Protein AF-A0A7C3AT36-F1 (afdb_monomer_lite)

Sequence (989 aa):
MNKRISLMCVVMAAAVALPGLAFAQYDFDAILDGLPARLDLATVDNWSQNDEVWQYVVPNPLFPAPWAQLSATFRGQDHTGDGINDDDHLALLARILNDDPCCRALLGDAKMNAIQAAFAANKARVQDFEVSFCLEILNATRISARMDTGIIGCITLNNRPAWMPNTTITTGAPVTLSITVDTGIFLVGDYTLNETVDIPSLWGEKGILESVSEGFGDDVANLLAAYLTIGDQNNVDYMQALIAQTFARGVFPNIGLIIFSLIGGKSADEEVFSVTALDFIAEPVKDDDKNYTLPPQSNIEIDLNFSPPYRIPIGDGCGGPDTEWVEIIRLRARILGSCVENGLHGWLWNYQVSANGFTSYPAWLEASGNLNEVGLINSLSYSTYGGDRTSFFISEWAAYPALGFNPQPTGGDAIYGSGNWNFNAGLQMTPSGILGVTDPTDYQWQWNNSGTWENILGATTIDWQLPLDYLGERQYRVRVTAPAAACGSATSNTATVKVDPPPILVTQQPLGGTVIYGDDFTLSVSATIDVGGLTYQWQQDGADILGATGTSYQITNADFSDAGFYRCVITSDTFPGHFVNSDTVEVQVVPPPITVTVQPSGATIPEGGSHTLETDATIDVGGLTYQWQLNGVNIPLATGQIYDILSAAPEDQGNYRCRIASDTFPGHFTYSNTVFVRVGEGGVVYVDKFSPAAPGTEDGLDWETAFKTIQEGIDAAFALGGGQVWVAGGPEPGGYVYDEVRTEPWGDPSVTGSLVLKGGVEVYGGFEGWHGRREVVRSQRGVRRAVTVIDGSVSRAGAPAYHVVVIGEEWEPVGGARLDGFDVRGGHAVGIAAPYGYHSYRGGGLFSWLSSPTIANCTFYANTAAVSGGAIAVEGSDALGIFPAPEIINCVFFDNHAERIADGAAPDPNPVRGGGAIFNNNASPLVQYCTIVNNTLGTPDYTLWGAQSGGIYNWSSSPLVNSTIVWANVGGGIQSEFGLGGSGAAVVM

Foldseek 3Di:
DDDDDDDDDDDVPPPDDDPDPQQDQDDLVVLVVCQVVLQVLLFDPNLCPPDDDDDPDDDDPPDDRQVVQPDPPLDQDPLLPLLARDVLLVVVLSCLLNPDPVCCVLCPPVRSVVLNVLLVQQLCVLQVDDFFFAKFFDQQWFKWWWDAPVPPGIDIDGGDGPPDPQPQDDDPDPDRPDPPPPPPDDDDDDDGDGDGDPAAGCADPTHPSCSSDNCNRVSLSSVLSSCLALQGVLVNLVSLLVVVVSCLRRVVQCVVVSVVVVVVDPDPDDDDDDFPGWPQDQDRDDSRPPPRQRPQTDKGWGKDADVVFAWDQDDCPPPGSPRTTMTGRITTMIIHSVRSRCRSVVVSVVSHSVPRYDPCSVVCQPVVVCSQNPDDGPSVVCVVVPSDPCCPPVVDADDFFQWDWVVFFAADEAEAPPFKDWSDDPTDGDSVNGPPWDDFDWKFKWWQDPNDTDTDPPRTDPGDIGTRHDAAKIKMKMWTFTPDVVGGTDITDIHIYGYDHFAKAWPDFWEADEDEQQAKDKTFTDIDGPDADKWKFKDFQRHTDPPRTDRMDIDGNDDQVPWGWMKMWMDGPPDPPDIDIGDTYTHHYHHFAKAKPDAFEEEAAEQQGKDKTFTDIDGPDADKWKFKDFQNHTDPPRTDRMDMDGRDDQVSWGWIKMWMAGPVDPPDIDIGDIYTYHHADFEEFEAELPACDDVPQADRPFLNRHHNAPQVQQVNQVVGVAYEYEYFQAQDPPTDEHAAQFDDDLQQPQQGLAREFAANYAYEYQANGPRDDRDPDPVVGHLPRSAAEQAQQCNNPHHGGLENYEAAGPPGEGYNTEDERHEFERFELCADADDRGDQSQEQRHYEYELYAYEYYNYEFAHAEGAAAASHYEYEDDPVVPRAYAHEAYLYEYAHGEYQQDDRHDPDDLDARFEELHYEYYSYAYAHYNYEFAHREYHDDDDDDDDAYARHYEYELYHYHHYNYHFDHGPRHGYYYDYDPDDDDDDDDD

Secondary structure (DSSP, 8-state):
---------S-S---S--S--------HHHHHHHHHHHHHTTSTTTGGGSSSS-S-----TT---GGGTS-S-STT--TTSSSS-HHHHHHHHHHHHTT-HHHHHHH-HHHHHHHHHHHHHHHHHHHT------EEE-TT-EEEEEEE-SSS-EEEEEEEETT--------SSS--------SS----SS--------PPPSSSTTSTTTTTSTTHHHHHHHHHHHHHHHT-HHHHHHHHHHHHHHIIIIIHHHHHHHHHHHHT---S-------------PPPP-TT-TT--PPPPPPEEEEEEEEEEEEEE----SS-TTSSEEEEEEEEEEE-HHHHHHHHHHHHTT--HHHHS-TTTGGGTTTS--TTSSS--HHHHHHTTTT-HHHHHHHHHTSS-S---BSPPP-EEEETTS-EEES-TT-B----S-SS------EEEEEEETTEEEEPTT--STT-EEE--S-EEEEEEEEEE-SSGGG-EEEPPPEEEEEEPPP-EEEE----EEEETT--EEEE-EEE-SSS-EEEEEEETTEE-TT--SSEEEE-S--GGG-EEEEEEEEESSSTT-EEEPPPEEEEEEPPPPEEEE----EE--TT-EEEEE-EEE-SSS-EEEEEEETTEEPTT--SSEEEEES--GGG-EEEEEEEEESSSTT-EEEPPPEEEESS--EEEEE-TT-SSPTT----SSSSS-BSSHHHHHHHHHHTTSEEEEEE--SSTT-EEE-------BSBTT--S-EEE-TTEEEEEEE--TTTT--SSTTS--TTTS-EEEE-TTBBTTB--S-SEEESBTTBPPSS-EEESEEEE--EE---SSSS-SGGGB-SSEEEES---EEES-EEES-EESSB-SSEEEE-BTTTTB----EEES-EEES-EE----SSSSPP-S-----SSEEEES---EEES-EEES-EE----TTS-----SSEEEES---EEES-EEES-SS-SEEEE--S-S-S-----

pLDDT: mean 73.78, std 20.67, range [21.56, 98.56]

Structure (mmCIF, N/CA/C/O backbone):
data_AF-A0A7C3AT36-F1
#
_entry.id   AF-A0A7C3AT36-F1
#
loop_
_atom_site.group_PDB
_atom_site.id
_atom_site.type_symbol
_atom_site.label_atom_id
_atom_site.label_alt_id
_atom_site.label_comp_id
_atom_site.label_asym_id
_atom_site.label_entity_id
_atom_site.label_seq_id
_atom_site.pdbx_PDB_ins_code
_atom_site.Cartn_x
_atom_site.Cartn_y
_atom_site.Cartn_z
_atom_site.occupancy
_atom_site.B_iso_or_equiv
_atom_site.auth_seq_id
_atom_site.auth_comp_id
_atom_site.auth_asym_id
_atom_site.auth_atom_id
_atom_site.pdbx_PDB_model_num
ATOM 1 N N . MET A 1 1 ? -47.279 2.776 -60.602 1.00 22.94 1 MET A N 1
ATOM 2 C CA . MET A 1 1 ? -48.533 2.821 -61.398 1.00 22.94 1 MET A CA 1
ATOM 3 C C . MET A 1 1 ? -49.717 3.126 -60.469 1.00 22.94 1 MET A C 1
ATOM 5 O O . MET A 1 1 ? -50.033 2.287 -59.644 1.00 22.94 1 MET A O 1
ATOM 9 N N . ASN A 1 2 ? -50.366 4.292 -60.617 1.00 24.86 2 ASN A N 1
ATOM 10 C CA . ASN A 1 2 ? -51.662 4.712 -60.028 1.00 24.86 2 ASN A CA 1
ATOM 11 C C . ASN A 1 2 ? -51.887 4.766 -58.487 1.00 24.86 2 ASN A C 1
ATOM 13 O O . ASN A 1 2 ? -52.007 3.726 -57.844 1.00 24.86 2 ASN A O 1
ATOM 17 N N . LYS A 1 3 ? -52.248 5.990 -58.022 1.00 23.05 3 LYS A N 1
ATOM 18 C CA . LYS A 1 3 ? -52.826 6.464 -56.721 1.00 23.05 3 LYS A CA 1
ATOM 19 C C . LYS A 1 3 ? -51.797 7.139 -55.791 1.00 23.05 3 LYS A C 1
ATOM 21 O O . LYS A 1 3 ? -50.817 6.494 -55.466 1.00 23.05 3 LYS A O 1
ATOM 26 N N . ARG A 1 4 ? -51.987 8.368 -55.275 1.00 26.33 4 ARG A N 1
ATOM 27 C CA . ARG A 1 4 ? -53.024 9.432 -55.439 1.00 26.33 4 ARG A CA 1
ATOM 28 C C . ARG A 1 4 ? -52.369 10.782 -55.064 1.00 26.33 4 ARG A C 1
ATOM 30 O O . ARG A 1 4 ? -51.892 10.913 -53.952 1.00 26.33 4 ARG A O 1
ATOM 37 N N . ILE A 1 5 ? -52.258 11.766 -55.955 1.00 26.80 5 ILE A N 1
ATOM 38 C CA . ILE A 1 5 ? -53.146 12.953 -56.054 1.00 26.80 5 ILE A CA 1
ATOM 39 C C . ILE A 1 5 ? -53.998 13.277 -54.801 1.00 26.80 5 ILE A C 1
ATOM 41 O O . ILE A 1 5 ? -55.009 12.625 -54.551 1.00 26.80 5 ILE A O 1
ATOM 45 N N . SER A 1 6 ? -53.602 14.369 -54.131 1.00 28.19 6 SER A N 1
ATOM 46 C CA . SER A 1 6 ? -54.382 15.369 -53.367 1.00 28.19 6 SER A CA 1
ATOM 47 C C . SER A 1 6 ? -55.485 14.922 -52.396 1.00 28.19 6 SER A C 1
ATOM 49 O O . SER A 1 6 ? -56.575 14.557 -52.836 1.00 28.19 6 SER A O 1
ATOM 51 N N . LEU A 1 7 ? -55.300 15.211 -51.093 1.00 22.34 7 LEU A N 1
ATOM 52 C CA . LEU A 1 7 ? -56.410 15.685 -50.246 1.00 22.34 7 LEU A CA 1
ATOM 53 C C . LEU A 1 7 ? -55.986 16.511 -49.005 1.00 22.34 7 LEU A C 1
ATOM 55 O O . LEU A 1 7 ? -56.086 16.053 -47.869 1.00 22.34 7 LEU A O 1
ATOM 59 N N . MET A 1 8 ? -55.681 17.802 -49.202 1.00 26.77 8 MET A N 1
ATOM 60 C CA . MET A 1 8 ? -56.185 18.789 -48.230 1.00 26.77 8 MET A CA 1
ATOM 61 C C . MET A 1 8 ? -57.717 18.637 -48.148 1.00 26.77 8 MET A C 1
ATOM 63 O O . MET A 1 8 ? -58.343 18.301 -49.151 1.00 26.77 8 MET A O 1
ATOM 67 N N . CYS A 1 9 ? -58.319 18.930 -46.991 1.00 21.56 9 CYS A N 1
ATOM 68 C CA . CYS A 1 9 ? -59.759 18.777 -46.707 1.00 21.56 9 CYS A CA 1
ATOM 69 C C . CYS A 1 9 ? -60.252 17.366 -46.315 1.00 21.56 9 CYS A C 1
ATOM 71 O O . CYS A 1 9 ? -61.390 17.004 -46.614 1.00 21.56 9 CYS A O 1
ATOM 73 N N . VAL A 1 10 ? -59.477 16.631 -45.510 1.00 22.05 10 VAL A N 1
ATOM 74 C CA . VAL A 1 10 ? -60.053 15.710 -44.510 1.00 22.05 10 VAL A CA 1
ATOM 75 C C . VAL A 1 10 ? -59.851 16.316 -43.121 1.00 22.05 10 VAL A C 1
ATOM 77 O O . VAL A 1 10 ? -58.735 16.440 -42.643 1.00 22.05 10 VAL A O 1
ATOM 80 N N . VAL A 1 11 ? -60.962 16.699 -42.486 1.00 28.58 11 VAL A N 1
ATOM 81 C CA . VAL A 1 11 ? -61.067 16.955 -41.037 1.00 28.58 11 VAL A CA 1
ATOM 82 C C . VAL A 1 11 ? -60.229 18.133 -40.492 1.00 28.58 11 VAL A C 1
ATOM 84 O O . VAL A 1 11 ? -59.628 18.073 -39.429 1.00 28.58 11 VAL A O 1
ATOM 87 N N . MET A 1 12 ? -60.446 19.324 -41.064 1.00 27.66 12 MET A N 1
ATOM 88 C CA . MET A 1 12 ? -60.514 20.562 -40.252 1.00 27.66 12 MET A CA 1
ATOM 89 C C . MET A 1 12 ? -61.874 20.630 -39.503 1.00 27.66 12 MET A C 1
ATOM 91 O O . MET A 1 12 ? -62.556 21.650 -39.498 1.00 27.66 12 MET A O 1
ATOM 95 N N . ALA A 1 13 ? -62.342 19.482 -38.992 1.00 24.27 13 ALA A N 1
ATOM 96 C CA . ALA A 1 13 ? -63.751 19.211 -38.672 1.00 24.27 13 ALA A CA 1
ATOM 97 C C . ALA A 1 13 ? -63.947 18.145 -37.567 1.00 24.27 13 ALA A C 1
ATOM 99 O O . ALA A 1 13 ? -64.963 17.455 -37.551 1.00 24.27 13 ALA A O 1
ATOM 100 N N . ALA A 1 14 ? -62.970 17.995 -36.666 1.00 27.19 14 ALA A N 1
ATOM 101 C CA . ALA A 1 14 ? -63.095 17.216 -35.425 1.00 27.19 14 ALA A CA 1
ATOM 102 C C . ALA A 1 14 ? -62.562 17.977 -34.194 1.00 27.19 14 ALA A C 1
ATOM 104 O O . ALA A 1 14 ? -62.326 17.398 -33.136 1.00 27.19 14 ALA A O 1
ATOM 105 N N . ALA A 1 15 ? -62.457 19.307 -34.296 1.00 36.59 15 ALA A N 1
ATOM 106 C CA . ALA A 1 15 ? -62.664 20.127 -33.111 1.00 36.59 15 ALA A CA 1
ATOM 107 C C . ALA A 1 15 ? -64.074 19.821 -32.566 1.00 36.59 15 ALA A C 1
ATOM 109 O O . ALA A 1 15 ? -65.026 19.755 -33.343 1.00 36.59 15 ALA A O 1
ATOM 110 N N . VAL A 1 16 ? -64.198 19.668 -31.244 1.00 32.41 16 VAL A N 1
ATOM 111 C CA . VAL A 1 16 ? -65.424 19.246 -30.534 1.00 32.41 16 VAL A CA 1
ATOM 112 C C . VAL A 1 16 ? -65.807 17.766 -30.745 1.00 32.41 16 VAL A C 1
ATOM 114 O O . VAL A 1 16 ? -66.808 17.458 -31.385 1.00 32.41 16 VAL A O 1
ATOM 117 N N . ALA A 1 17 ? -65.085 16.843 -30.096 1.00 26.17 17 ALA A N 1
ATOM 118 C CA . ALA A 1 17 ? -65.570 16.230 -28.843 1.00 26.17 17 ALA A CA 1
ATOM 119 C C . ALA A 1 17 ? -64.707 15.042 -28.366 1.00 26.17 17 ALA A C 1
ATOM 121 O O . ALA A 1 17 ? -64.623 14.036 -29.061 1.00 26.17 17 ALA A O 1
ATOM 122 N N . LEU A 1 18 ? -64.179 15.124 -27.137 1.00 29.00 18 LEU A N 1
ATOM 123 C CA . LEU A 1 18 ? -64.416 14.203 -26.001 1.00 29.00 18 LEU A CA 1
ATOM 124 C C . LEU A 1 18 ? -63.456 14.561 -24.838 1.00 29.00 18 LEU A C 1
ATOM 126 O O . LEU A 1 18 ? -62.349 15.030 -25.099 1.00 29.00 18 LEU A O 1
ATOM 130 N N . PRO A 1 19 ? -63.852 14.387 -23.561 1.00 36.38 19 PRO A N 1
ATOM 131 C CA . PRO A 1 19 ? -62.916 14.443 -22.440 1.00 36.38 19 PRO A CA 1
ATOM 132 C C . PRO A 1 19 ? -62.077 13.160 -22.406 1.00 36.38 19 PRO A C 1
ATOM 134 O O . PRO A 1 19 ? -62.606 12.075 -22.640 1.00 36.38 19 PRO A O 1
ATOM 137 N N . GLY A 1 20 ? -60.788 13.286 -22.089 1.00 40.44 20 GLY A N 1
ATOM 138 C CA . GLY A 1 20 ? -59.850 12.167 -22.132 1.00 40.44 20 GLY A CA 1
ATOM 139 C C . GLY A 1 20 ? -59.402 11.840 -23.556 1.00 40.44 20 GLY A C 1
ATOM 140 O O . GLY A 1 20 ? -59.826 10.845 -24.141 1.00 40.44 20 GLY A O 1
ATOM 141 N N . LEU A 1 21 ? -58.472 12.642 -24.086 1.00 41.31 21 LEU A N 1
ATOM 142 C CA . LEU A 1 21 ? -57.458 12.057 -24.958 1.00 41.31 21 LEU A CA 1
ATOM 143 C C . LEU A 1 21 ? -56.681 11.074 -24.083 1.00 41.31 21 LEU A C 1
ATOM 145 O O . LEU A 1 21 ? -55.965 11.493 -23.177 1.00 41.31 21 LEU A O 1
ATOM 149 N N . ALA A 1 22 ? -56.856 9.777 -24.325 1.00 45.41 22 ALA A N 1
ATOM 150 C CA . ALA A 1 22 ? -55.938 8.779 -23.806 1.00 45.41 22 ALA A CA 1
ATOM 151 C C . ALA A 1 22 ? -54.621 8.949 -24.570 1.00 45.41 22 ALA A C 1
ATOM 153 O O . ALA A 1 22 ? -54.425 8.360 -25.634 1.00 45.41 22 ALA A O 1
ATOM 154 N N . PHE A 1 23 ? -53.761 9.830 -24.060 1.00 53.41 23 PHE A N 1
ATOM 155 C CA . PHE A 1 23 ? -52.363 9.874 -24.456 1.00 53.41 23 PHE A CA 1
ATOM 156 C C . PHE A 1 23 ? -51.784 8.464 -24.288 1.00 53.41 23 PHE A C 1
ATOM 158 O O . PHE A 1 23 ? -52.132 7.753 -23.341 1.00 53.41 23 PHE A O 1
ATOM 165 N N . ALA A 1 24 ? -50.947 8.033 -25.235 1.00 60.41 24 ALA A N 1
ATOM 166 C CA . ALA A 1 24 ? -50.174 6.812 -25.045 1.00 60.41 24 ALA A CA 1
ATOM 167 C C . ALA A 1 24 ? -49.389 6.946 -23.733 1.00 60.41 24 ALA A C 1
ATOM 169 O O . ALA A 1 24 ? -48.934 8.044 -23.420 1.00 60.41 24 ALA A O 1
ATOM 170 N N . GLN A 1 25 ? -49.252 5.867 -22.961 1.00 71.19 25 GLN A N 1
ATOM 171 C CA . GLN A 1 25 ? -48.464 5.932 -21.734 1.00 71.19 25 GLN A CA 1
ATOM 172 C C . GLN A 1 25 ? -46.999 6.151 -22.119 1.00 71.19 25 GLN A C 1
ATOM 174 O O . GLN A 1 25 ? -46.330 5.218 -22.559 1.00 71.19 25 GLN A O 1
ATOM 179 N N . TYR A 1 26 ? -46.520 7.387 -21.987 1.00 79.00 26 TYR A N 1
ATOM 180 C CA . TYR A 1 26 ? -45.135 7.718 -22.298 1.00 79.00 26 TYR A CA 1
ATOM 181 C C . TYR A 1 26 ? -44.255 7.296 -21.124 1.00 79.00 26 TYR A C 1
ATOM 183 O O . TYR A 1 26 ? -44.456 7.747 -19.994 1.00 79.00 26 TYR A O 1
ATOM 191 N N . ASP A 1 27 ? -43.307 6.412 -21.418 1.00 80.31 27 ASP A N 1
ATOM 192 C CA . ASP A 1 27 ? -42.293 5.890 -20.507 1.00 80.31 27 ASP A CA 1
ATOM 193 C C . ASP A 1 27 ? -40.929 6.132 -21.165 1.00 80.31 27 ASP A C 1
ATOM 195 O O . ASP A 1 27 ? -40.409 5.301 -21.911 1.00 80.31 27 ASP A O 1
ATOM 199 N N . PHE A 1 28 ? -40.409 7.351 -20.996 1.00 79.56 28 PHE A N 1
ATOM 200 C CA . PHE A 1 28 ? -39.176 7.769 -21.661 1.00 79.56 28 PHE A CA 1
ATOM 201 C C . PHE A 1 28 ? -37.951 7.001 -21.143 1.00 79.56 28 PHE A C 1
ATOM 203 O O . PHE A 1 28 ? -37.044 6.743 -21.927 1.00 79.56 28 PHE A O 1
ATOM 210 N N . ASP A 1 29 ? -37.955 6.554 -19.885 1.00 73.00 29 ASP A N 1
ATOM 211 C CA . ASP A 1 29 ? -36.920 5.684 -19.316 1.00 73.00 29 ASP A CA 1
ATOM 212 C C . ASP A 1 29 ? -36.832 4.348 -20.068 1.00 73.00 29 ASP A C 1
ATOM 214 O O . ASP A 1 29 ? -35.750 3.949 -20.502 1.00 73.00 29 ASP A O 1
ATOM 218 N N . ALA A 1 30 ? -37.972 3.679 -20.283 1.00 75.88 30 ALA A N 1
ATOM 219 C CA . ALA A 1 30 ? -38.022 2.430 -21.040 1.00 75.88 30 ALA A CA 1
ATOM 220 C C . ALA A 1 30 ? -37.633 2.614 -22.520 1.00 75.88 30 ALA A C 1
ATOM 222 O O . ALA A 1 30 ? -37.046 1.712 -23.123 1.00 75.88 30 ALA A O 1
ATOM 223 N N . ILE A 1 31 ? -37.932 3.780 -23.107 1.00 79.81 31 ILE A N 1
ATOM 224 C CA . ILE A 1 31 ? -37.487 4.130 -24.462 1.00 79.81 31 ILE A CA 1
ATOM 225 C C . ILE A 1 31 ? -35.959 4.286 -24.499 1.00 79.81 31 ILE A C 1
ATOM 227 O O . ILE A 1 31 ? -35.304 3.677 -25.348 1.00 79.81 31 ILE A O 1
ATOM 231 N N . LEU A 1 32 ? -35.383 5.059 -23.573 1.00 73.94 32 LEU A N 1
ATOM 232 C CA . LEU A 1 32 ? -33.943 5.319 -23.503 1.00 73.94 32 LEU A CA 1
ATOM 233 C C . LEU A 1 32 ? -33.126 4.041 -23.279 1.00 73.94 32 LEU A C 1
ATOM 235 O O . LEU A 1 32 ? -32.111 3.852 -23.947 1.00 73.94 32 LEU A O 1
ATOM 239 N N . ASP A 1 33 ? -33.597 3.126 -22.428 1.00 72.88 33 ASP A N 1
ATOM 240 C CA . ASP A 1 33 ? -32.952 1.820 -22.227 1.00 72.88 33 ASP A CA 1
ATOM 241 C C . ASP A 1 33 ? -33.072 0.901 -23.463 1.00 72.88 33 ASP A C 1
ATOM 243 O O . ASP A 1 33 ? -32.213 0.049 -23.699 1.00 72.88 33 ASP A O 1
ATOM 247 N N . GLY A 1 34 ? -34.121 1.068 -24.276 1.00 70.94 34 GLY A N 1
ATOM 248 C CA . GLY A 1 34 ? -34.340 0.301 -25.506 1.00 70.94 34 GLY A CA 1
ATOM 249 C C . GLY A 1 34 ? -33.543 0.793 -26.721 1.00 70.94 34 GLY A C 1
ATOM 250 O O . GLY A 1 34 ? -33.243 -0.004 -27.616 1.00 70.94 34 GLY A O 1
ATOM 251 N N . LEU A 1 35 ? -33.186 2.082 -26.771 1.00 72.38 35 LEU A N 1
ATOM 252 C CA . LEU A 1 35 ? -32.537 2.703 -27.932 1.00 72.38 35 LEU A CA 1
ATOM 253 C C . LEU A 1 35 ? -31.199 2.060 -28.347 1.00 72.38 35 LEU A C 1
ATOM 255 O O . LEU A 1 35 ? -31.060 1.797 -29.543 1.00 72.38 35 LEU A O 1
ATOM 259 N N . PRO A 1 36 ? -30.232 1.762 -27.449 1.00 67.31 36 PRO A N 1
ATOM 260 C CA . PRO A 1 36 ? -28.954 1.163 -27.850 1.00 67.31 36 PRO A CA 1
ATOM 261 C C . PRO A 1 36 ? -29.144 -0.175 -28.571 1.00 67.31 36 PRO A C 1
ATOM 263 O O . PRO A 1 36 ? -28.575 -0.394 -29.637 1.00 67.31 36 PRO A O 1
ATOM 266 N N . ALA A 1 37 ? -30.033 -1.027 -28.050 1.00 67.75 37 ALA A N 1
ATOM 267 C CA . ALA A 1 37 ? -30.328 -2.330 -28.638 1.00 67.75 37 ALA A CA 1
ATOM 268 C C . ALA A 1 37 ? -31.006 -2.218 -30.015 1.00 67.75 37 ALA A C 1
ATOM 270 O O . ALA A 1 37 ? -30.693 -3.000 -30.908 1.00 67.75 37 ALA A O 1
ATOM 271 N N . ARG A 1 38 ? -31.902 -1.241 -30.228 1.00 70.69 38 ARG A N 1
ATOM 272 C CA . ARG A 1 38 ? -32.515 -1.014 -31.554 1.00 70.69 38 ARG A CA 1
ATOM 273 C C . ARG A 1 38 ? -31.559 -0.338 -32.542 1.00 70.69 38 ARG A C 1
ATOM 275 O O . ARG A 1 38 ? -31.640 -0.605 -33.737 1.00 70.69 38 ARG A O 1
ATOM 282 N N . LEU A 1 39 ? -30.621 0.475 -32.057 1.00 61.88 39 LEU A N 1
ATOM 283 C CA . LEU A 1 39 ? -29.563 1.076 -32.872 1.00 61.88 39 LEU A CA 1
ATOM 284 C C . LEU A 1 39 ? -28.482 0.053 -33.272 1.00 61.88 39 LEU A C 1
ATOM 286 O O . LEU A 1 39 ? -27.946 0.157 -34.373 1.00 61.88 39 LEU A O 1
ATOM 290 N N . ASP A 1 40 ? -28.212 -0.974 -32.458 1.00 60.25 40 ASP A N 1
ATOM 291 C CA . ASP A 1 40 ? -27.393 -2.127 -32.868 1.00 60.25 40 ASP A CA 1
ATOM 292 C C . ASP A 1 40 ? -28.015 -2.872 -34.058 1.00 60.25 40 ASP A C 1
ATOM 294 O O . ASP A 1 40 ? -27.312 -3.197 -35.018 1.00 60.25 40 ASP A O 1
ATOM 298 N N . LEU A 1 41 ? -29.344 -3.054 -34.066 1.00 60.00 41 LEU A N 1
ATOM 299 C CA . LEU A 1 41 ? -30.077 -3.613 -35.213 1.00 60.00 41 LEU A CA 1
ATOM 300 C C . LEU A 1 41 ? -30.001 -2.718 -36.471 1.00 60.00 41 LEU A C 1
ATOM 302 O O . LEU A 1 41 ? -30.305 -3.192 -37.563 1.00 60.00 41 LEU A O 1
ATOM 306 N N . ALA A 1 42 ? -29.567 -1.457 -36.340 1.00 54.66 42 ALA A N 1
ATOM 307 C CA . ALA A 1 42 ? -29.320 -0.526 -37.446 1.00 54.66 42 ALA A CA 1
ATOM 308 C C . ALA A 1 42 ? -27.878 -0.537 -37.979 1.00 54.66 42 ALA A C 1
ATOM 310 O O . ALA A 1 42 ? -27.564 0.212 -38.908 1.00 54.66 42 ALA A O 1
ATOM 311 N N . THR A 1 43 ? -26.992 -1.351 -37.401 1.00 53.47 43 THR A N 1
ATOM 312 C CA . THR A 1 43 ? -25.603 -1.471 -37.862 1.00 53.47 43 THR A CA 1
ATOM 313 C C . THR A 1 43 ? -25.477 -2.347 -39.117 1.00 53.47 43 THR A C 1
ATOM 315 O O . THR A 1 43 ? -26.413 -3.029 -39.542 1.00 53.47 43 THR A O 1
ATOM 318 N N . VAL A 1 44 ? -24.295 -2.284 -39.742 1.00 49.69 44 VAL A N 1
ATOM 319 C CA . VAL A 1 44 ? -24.000 -2.785 -41.100 1.00 49.69 44 VAL A CA 1
ATOM 320 C C . VAL A 1 44 ? -24.396 -4.252 -41.318 1.00 49.69 44 VAL A C 1
ATOM 322 O O . VAL A 1 44 ? -24.843 -4.606 -42.407 1.00 49.69 44 VAL A O 1
ATOM 325 N N . ASP A 1 45 ? -24.280 -5.087 -40.285 1.00 48.97 45 ASP A N 1
ATOM 326 C CA . ASP A 1 45 ? -24.435 -6.542 -40.383 1.00 48.97 45 ASP A CA 1
ATOM 327 C C . ASP A 1 45 ? -25.882 -7.043 -40.188 1.00 48.97 45 ASP A C 1
ATOM 329 O O . ASP A 1 45 ? -26.094 -8.255 -40.134 1.00 48.97 45 ASP A O 1
ATOM 333 N N . ASN A 1 46 ? -26.879 -6.151 -40.065 1.00 47.06 46 ASN A N 1
ATOM 334 C CA . ASN A 1 46 ? -28.240 -6.556 -39.685 1.00 47.06 46 ASN A CA 1
ATOM 335 C C . ASN A 1 46 ? -29.363 -6.189 -40.674 1.00 47.06 46 ASN A C 1
ATOM 337 O O . ASN A 1 46 ? -30.372 -6.893 -40.727 1.00 47.06 46 ASN A O 1
ATOM 341 N N . TRP A 1 47 ? -29.169 -5.191 -41.549 1.00 46.97 47 TRP A N 1
ATOM 342 C CA . TRP A 1 47 ? -30.042 -4.994 -42.727 1.00 46.97 47 TRP A CA 1
ATOM 343 C C . TRP A 1 47 ? -30.037 -6.222 -43.661 1.00 46.97 47 TRP A C 1
ATOM 345 O O . TRP A 1 47 ? -31.001 -6.473 -44.382 1.00 46.97 47 TRP A O 1
ATOM 355 N N . SER A 1 48 ? -28.975 -7.026 -43.589 1.00 48.00 48 SER A N 1
ATOM 356 C CA . SER A 1 48 ? -28.751 -8.258 -44.346 1.00 48.00 48 SER A CA 1
ATOM 357 C C . SER A 1 48 ? -29.534 -9.491 -43.871 1.00 48.00 48 SER A C 1
ATOM 359 O O . SER A 1 48 ? -29.436 -10.537 -44.512 1.00 48.00 48 SER A O 1
ATOM 361 N N . GLN A 1 49 ? -30.325 -9.406 -42.792 1.00 42.25 49 GLN A N 1
ATOM 362 C CA . GLN A 1 49 ? -31.046 -10.561 -42.223 1.00 42.25 49 GLN A CA 1
ATOM 363 C C . GLN A 1 49 ? -32.472 -10.792 -42.768 1.00 42.25 49 GLN A C 1
ATOM 365 O O . GLN A 1 49 ? -33.228 -11.576 -42.199 1.00 42.25 49 GLN A O 1
ATOM 370 N N . ASN A 1 50 ? -32.841 -10.169 -43.894 1.00 38.31 50 ASN A N 1
ATOM 371 C CA . ASN A 1 50 ? -33.997 -10.583 -44.699 1.00 38.31 50 ASN A CA 1
ATOM 372 C C . ASN A 1 50 ? -33.534 -11.000 -46.106 1.00 38.31 50 ASN A C 1
ATOM 374 O O . ASN A 1 50 ? -32.772 -10.281 -46.754 1.00 38.31 50 ASN A O 1
ATOM 378 N N . ASP A 1 51 ? -33.977 -12.181 -46.547 1.00 46.53 51 ASP A N 1
ATOM 379 C CA . ASP A 1 51 ? -33.368 -12.954 -47.638 1.00 46.53 51 ASP A CA 1
ATOM 380 C C . ASP A 1 51 ? -33.346 -12.284 -49.036 1.00 46.53 51 ASP A C 1
ATOM 382 O O . ASP A 1 51 ? -34.182 -11.454 -49.390 1.00 46.53 51 ASP A O 1
ATOM 386 N N . GLU A 1 52 ? -32.419 -12.783 -49.869 1.00 42.91 52 GLU A N 1
ATOM 387 C CA . GLU A 1 52 ? -32.281 -12.609 -51.334 1.00 42.91 52 GLU A CA 1
ATOM 388 C C . GLU A 1 52 ? -31.463 -11.419 -51.916 1.00 42.91 52 GLU A C 1
ATOM 390 O O . GLU A 1 52 ? -31.404 -11.331 -53.142 1.00 42.91 52 GLU A O 1
ATOM 395 N N . VAL A 1 53 ? -30.782 -10.540 -51.149 1.00 40.84 53 VAL A N 1
ATOM 396 C CA . VAL A 1 53 ? -30.016 -9.398 -51.755 1.00 40.84 53 VAL A CA 1
ATOM 397 C C . VAL A 1 53 ? -28.656 -9.032 -51.093 1.00 40.84 53 VAL A C 1
ATOM 399 O O . VAL A 1 53 ? -28.276 -7.862 -51.077 1.00 40.84 53 VAL A O 1
ATOM 402 N N . TRP A 1 54 ? -27.885 -9.983 -50.536 1.00 40.56 54 TRP A N 1
ATOM 403 C CA . TRP A 1 54 ? -26.793 -9.637 -49.590 1.00 40.56 54 TRP A CA 1
ATOM 404 C C . TRP A 1 54 ? -25.461 -10.411 -49.718 1.00 40.56 54 TRP A C 1
ATOM 406 O O . TRP A 1 54 ? -25.204 -11.316 -48.928 1.00 40.56 54 TRP A O 1
ATOM 416 N N . GLN A 1 55 ? -24.558 -10.014 -50.635 1.00 36.34 55 GLN A N 1
ATOM 417 C CA . GLN A 1 55 ? -23.133 -10.447 -50.611 1.00 36.34 55 GLN A CA 1
ATOM 418 C C . GLN A 1 55 ? -22.068 -9.366 -50.932 1.00 36.34 55 GLN A C 1
ATOM 420 O O . GLN A 1 55 ? -20.882 -9.687 -50.977 1.00 36.34 55 GLN A O 1
ATOM 425 N N . TYR A 1 56 ? -22.431 -8.085 -51.103 1.00 40.41 56 TYR A N 1
ATOM 426 C CA . TYR A 1 56 ? -21.470 -7.013 -51.447 1.00 40.41 56 TYR A CA 1
ATOM 427 C C . TYR A 1 56 ? -21.515 -5.779 -50.527 1.00 40.41 56 TYR A C 1
ATOM 429 O O . TYR A 1 56 ? -21.594 -4.641 -50.984 1.00 40.41 56 TYR A O 1
ATOM 437 N N . VAL A 1 57 ? -21.364 -6.012 -49.221 1.00 38.16 57 VAL A N 1
ATOM 438 C CA . VAL A 1 57 ? -20.834 -5.025 -48.261 1.00 38.16 57 VAL A CA 1
ATOM 439 C C . VAL A 1 57 ? -19.735 -5.725 -47.455 1.00 38.16 57 VAL A C 1
ATOM 441 O O . VAL A 1 57 ? -19.878 -6.896 -47.114 1.00 38.16 57 VAL A O 1
ATOM 444 N N . VAL A 1 58 ? -18.611 -5.049 -47.197 1.00 38.03 58 VAL A N 1
ATOM 445 C CA . VAL A 1 58 ? -17.488 -5.619 -46.431 1.00 38.03 58 VAL A CA 1
ATOM 446 C C . VAL A 1 58 ? -17.628 -5.210 -44.961 1.00 38.03 58 VAL A C 1
ATOM 448 O O . VAL A 1 58 ? -17.562 -4.008 -44.690 1.00 38.03 58 VAL A O 1
ATOM 451 N N . PRO A 1 59 ? -17.755 -6.151 -44.005 1.00 39.81 59 PRO A N 1
ATOM 452 C CA . PRO A 1 59 ? -17.701 -5.824 -42.584 1.00 39.81 59 PRO A CA 1
ATOM 453 C C . PRO A 1 59 ? -16.321 -5.249 -42.250 1.00 39.81 59 PRO A C 1
ATOM 455 O O . PRO A 1 59 ? -15.301 -5.906 -42.478 1.00 39.81 59 PRO A O 1
ATOM 458 N N . ASN A 1 60 ? -16.268 -4.017 -41.737 1.00 43.53 60 ASN A N 1
ATOM 459 C CA . ASN A 1 60 ? -15.011 -3.366 -41.370 1.00 43.53 60 ASN A CA 1
ATOM 460 C C . ASN A 1 60 ? -14.819 -3.400 -39.840 1.00 43.53 60 ASN A C 1
ATOM 462 O O . ASN A 1 60 ? -15.411 -2.579 -39.139 1.00 43.53 60 ASN A O 1
ATOM 466 N N . PRO A 1 61 ? -13.970 -4.300 -39.302 1.00 44.50 61 PRO A N 1
ATOM 467 C CA . PRO A 1 61 ? -13.808 -4.500 -37.859 1.00 44.50 61 PRO A CA 1
ATOM 468 C C . PRO A 1 61 ? -13.040 -3.371 -37.144 1.00 44.50 61 PRO A C 1
ATOM 470 O O . PRO A 1 61 ? -12.703 -3.514 -35.971 1.00 44.50 61 PRO A O 1
ATOM 473 N N . LEU A 1 62 ? -12.724 -2.265 -37.829 1.00 43.03 62 LEU A N 1
ATOM 474 C CA . LEU A 1 62 ? -12.086 -1.084 -37.235 1.00 43.03 62 LEU A CA 1
ATOM 475 C C . LEU A 1 62 ? -13.083 -0.107 -36.589 1.00 43.03 62 LEU A C 1
ATOM 477 O O . LEU A 1 62 ? -12.651 0.819 -35.901 1.00 43.03 62 LEU A O 1
ATOM 481 N N . PHE A 1 63 ? -14.392 -0.294 -36.790 1.00 47.53 63 PHE A N 1
ATOM 482 C CA . PHE A 1 63 ? -15.426 0.617 -36.295 1.00 47.53 63 PHE A CA 1
ATOM 483 C C . PHE A 1 63 ? -16.325 -0.058 -35.242 1.00 47.53 63 PHE A C 1
ATOM 485 O O . PHE A 1 63 ? -17.071 -0.974 -35.588 1.00 47.53 63 PHE A O 1
ATOM 492 N N . PRO A 1 64 ? -16.295 0.374 -33.965 1.00 47.59 64 PRO A N 1
ATOM 493 C CA . PRO A 1 64 ? -17.298 -0.036 -32.983 1.00 47.59 64 PRO A CA 1
ATOM 494 C C . PRO A 1 64 ? -18.667 0.597 -33.296 1.00 47.59 64 PRO A C 1
ATOM 496 O O . PRO A 1 64 ? -18.753 1.584 -34.035 1.00 47.59 64 PRO A O 1
ATOM 499 N N . ALA A 1 65 ? -19.735 0.050 -32.705 1.00 47.88 65 ALA A N 1
ATOM 500 C CA . ALA A 1 65 ? -21.091 0.587 -32.839 1.00 47.88 65 ALA A CA 1
ATOM 501 C C . ALA A 1 65 ? -21.138 2.088 -32.465 1.00 47.88 65 ALA A C 1
ATOM 503 O O . ALA A 1 65 ? -20.419 2.495 -31.549 1.00 47.88 65 ALA A O 1
ATOM 504 N N . PRO A 1 66 ? -21.958 2.933 -33.129 1.00 45.81 66 PRO A N 1
ATOM 505 C CA . PRO A 1 66 ? -21.887 4.389 -32.951 1.00 45.81 66 PRO A CA 1
ATOM 506 C C . PRO A 1 66 ? -22.038 4.834 -31.489 1.00 45.81 66 PRO A C 1
ATOM 508 O O . PRO A 1 66 ? -21.227 5.610 -30.990 1.00 45.81 66 PRO A O 1
ATOM 511 N N . TRP A 1 67 ? -23.008 4.260 -30.775 1.00 47.34 67 TRP A N 1
ATOM 512 C CA . TRP A 1 67 ? -23.279 4.533 -29.361 1.00 47.34 67 TRP A CA 1
ATOM 513 C C . TRP A 1 67 ? -22.204 4.001 -28.397 1.00 47.34 67 TRP A C 1
ATOM 515 O O . TRP A 1 67 ? -22.177 4.405 -27.246 1.00 47.34 67 TRP A O 1
ATOM 525 N N . ALA A 1 68 ? -21.277 3.145 -28.841 1.00 45.53 68 ALA A N 1
ATOM 526 C CA . ALA A 1 68 ? -20.134 2.724 -28.025 1.00 45.53 68 ALA A CA 1
ATOM 527 C C . ALA A 1 68 ? -18.990 3.766 -28.007 1.00 45.53 68 ALA A C 1
ATOM 529 O O . ALA A 1 68 ? -17.998 3.580 -27.300 1.00 45.53 68 ALA A O 1
ATOM 530 N N . GLN A 1 69 ? -19.107 4.848 -28.790 1.00 44.38 69 GLN A N 1
ATOM 531 C CA . GLN A 1 69 ? -18.197 6.005 -28.778 1.00 44.38 69 GLN A CA 1
ATOM 532 C C . GLN A 1 69 ? -18.861 7.313 -28.326 1.00 44.38 69 GLN A C 1
ATOM 534 O O . GLN A 1 69 ? -18.143 8.274 -28.058 1.00 44.38 69 GLN A O 1
ATOM 539 N N . LEU A 1 70 ? -20.194 7.363 -28.246 1.00 48.53 70 LEU A N 1
ATOM 540 C CA . LEU A 1 70 ? -20.947 8.499 -27.708 1.00 48.53 70 LEU A CA 1
ATOM 541 C C . LEU A 1 70 ? -21.367 8.156 -26.275 1.00 48.53 70 LEU A C 1
ATOM 543 O O . LEU A 1 70 ? -21.729 7.016 -26.016 1.00 48.53 70 LEU A O 1
ATOM 547 N N . SER A 1 71 ? -21.254 9.114 -25.351 1.00 45.47 71 SER A N 1
ATOM 548 C CA . SER A 1 71 ? -21.341 8.917 -23.894 1.00 45.47 71 SER A CA 1
ATOM 549 C C . SER A 1 71 ? -22.304 7.810 -23.423 1.00 45.47 71 SER A C 1
ATOM 551 O O . SER A 1 71 ? -23.504 7.853 -23.686 1.00 45.47 71 SER A O 1
ATOM 553 N N . ALA A 1 72 ? -21.795 6.859 -22.628 1.00 39.41 72 ALA A N 1
ATOM 554 C CA . ALA A 1 72 ? -22.578 5.757 -22.052 1.00 39.41 72 ALA A CA 1
ATOM 555 C C . ALA A 1 72 ? -23.615 6.201 -20.989 1.00 39.41 72 ALA A C 1
ATOM 557 O O . ALA A 1 72 ? -24.237 5.360 -20.341 1.00 39.41 72 ALA A O 1
ATOM 558 N N . THR A 1 73 ? -23.784 7.510 -20.784 1.00 50.72 73 THR A N 1
ATOM 559 C CA . THR A 1 73 ? -24.693 8.119 -19.809 1.00 50.72 73 THR A CA 1
ATOM 560 C C . THR A 1 73 ? -25.558 9.193 -20.472 1.00 50.72 73 THR A C 1
ATOM 562 O O . THR A 1 73 ? -25.413 10.378 -20.187 1.00 50.72 73 THR A O 1
ATOM 565 N N . PHE A 1 74 ? -26.477 8.779 -21.349 1.00 52.09 74 PHE A N 1
ATOM 566 C CA . PHE A 1 74 ? -27.636 9.615 -21.698 1.00 52.09 74 PHE A CA 1
ATOM 567 C C . PHE A 1 74 ? -28.509 9.851 -20.448 1.00 52.09 74 PHE A C 1
ATOM 569 O O . PHE A 1 74 ? -29.055 10.927 -20.245 1.00 52.09 74 PHE A O 1
ATOM 576 N N . ARG A 1 75 ? -28.568 8.847 -19.558 1.00 54.69 75 ARG A N 1
ATOM 577 C CA . ARG A 1 75 ? -29.132 8.967 -18.209 1.00 54.69 75 ARG A CA 1
ATOM 578 C C . ARG A 1 75 ? -28.225 9.801 -17.295 1.00 54.69 75 ARG A C 1
ATOM 580 O O . ARG A 1 75 ? -27.055 9.457 -17.124 1.00 54.69 75 ARG A O 1
ATOM 587 N N . GLY A 1 76 ? -28.797 10.783 -16.601 1.00 55.47 76 GLY A N 1
ATOM 588 C CA . GLY A 1 76 ? -28.197 11.392 -15.401 1.00 55.47 76 GLY A CA 1
ATOM 589 C C . GLY A 1 76 ? -27.235 12.564 -15.620 1.00 55.47 76 GLY A C 1
ATOM 590 O O . GLY A 1 76 ? -26.459 12.862 -14.716 1.00 55.47 76 GLY A O 1
ATOM 591 N N . GLN A 1 77 ? -27.291 13.211 -16.782 1.00 61.12 77 GLN A N 1
ATOM 592 C CA . GLN A 1 77 ? -26.594 14.467 -17.083 1.00 61.12 77 GLN A CA 1
ATOM 593 C C . GLN A 1 77 ? -27.582 15.644 -17.109 1.00 61.12 77 GLN A C 1
ATOM 595 O O . GLN A 1 77 ? -28.783 15.427 -17.236 1.00 61.12 77 GLN A O 1
ATOM 600 N N . ASP A 1 78 ? -27.064 16.868 -16.997 1.00 60.16 78 ASP A N 1
ATOM 601 C CA . ASP A 1 78 ? -27.767 18.163 -17.067 1.00 60.16 78 ASP A CA 1
ATOM 602 C C . ASP A 1 78 ? -27.315 18.885 -18.352 1.00 60.16 78 ASP A C 1
ATOM 604 O O . ASP A 1 78 ? -26.537 19.838 -18.307 1.00 60.16 78 ASP A O 1
ATOM 608 N N . HIS A 1 79 ? -27.717 18.379 -19.530 1.00 59.78 79 HIS A N 1
ATOM 609 C CA . HIS A 1 79 ? -27.354 19.015 -20.810 1.00 59.78 79 HIS A CA 1
ATOM 610 C C . HIS A 1 79 ? -28.154 20.308 -21.061 1.00 59.78 79 HIS A C 1
ATOM 612 O O . HIS A 1 79 ? -27.697 21.191 -21.795 1.00 59.78 79 HIS A O 1
ATOM 618 N N . THR A 1 80 ? -29.311 20.451 -20.401 1.00 55.78 80 THR A N 1
ATOM 619 C CA . THR A 1 80 ? -30.066 21.705 -20.261 1.00 55.78 80 THR A CA 1
ATOM 620 C C . THR A 1 80 ? -29.227 22.824 -19.640 1.00 55.78 80 THR A C 1
ATOM 622 O O . THR A 1 80 ? -29.410 23.992 -19.991 1.00 55.78 80 THR A O 1
ATOM 625 N N . GLY A 1 81 ? -28.304 22.488 -18.732 1.00 54.50 81 GLY A N 1
ATOM 626 C CA . GLY A 1 81 ? -27.509 23.451 -17.970 1.00 54.50 81 GLY A CA 1
ATOM 627 C C . GLY A 1 81 ? -28.343 24.273 -16.981 1.00 54.50 81 GLY A C 1
ATOM 628 O O . GLY A 1 81 ? -27.912 25.355 -16.571 1.00 54.50 81 GLY A O 1
ATOM 629 N N . ASP A 1 82 ? -29.540 23.790 -16.626 1.00 53.00 82 ASP A N 1
ATOM 630 C CA . ASP A 1 82 ? -30.462 24.421 -15.673 1.00 53.00 82 ASP A CA 1
ATOM 631 C C . ASP A 1 82 ? -30.322 23.857 -14.247 1.00 53.00 82 ASP A C 1
ATOM 633 O O . ASP A 1 82 ? -30.968 24.335 -13.305 1.00 53.00 82 ASP A O 1
ATOM 637 N N . GLY A 1 83 ? -29.415 22.891 -14.067 1.00 53.28 83 GLY A N 1
ATOM 638 C CA . GLY A 1 83 ? -29.121 22.236 -12.800 1.00 53.28 83 GLY A CA 1
ATOM 639 C C . GLY A 1 83 ? -30.033 21.050 -12.504 1.00 53.28 83 GLY A C 1
ATOM 640 O O . GLY A 1 83 ? -30.083 20.633 -11.346 1.00 53.28 83 GLY A O 1
ATOM 641 N N . ILE A 1 84 ? -30.781 20.549 -13.493 1.00 54.69 84 ILE A N 1
ATOM 642 C CA . ILE A 1 84 ? -31.742 19.446 -13.365 1.00 54.69 84 ILE A CA 1
ATOM 643 C C . ILE A 1 84 ? -31.442 18.419 -14.458 1.00 54.69 84 ILE A C 1
ATOM 645 O O . ILE A 1 84 ? -31.474 18.735 -15.641 1.00 54.69 84 ILE A O 1
ATOM 649 N N . ASN A 1 85 ? -31.185 17.171 -14.067 1.00 60.88 85 ASN A N 1
ATOM 650 C CA . ASN A 1 85 ? -30.776 16.152 -15.029 1.00 60.88 85 ASN A CA 1
ATOM 651 C C . ASN A 1 85 ? -31.924 15.743 -15.984 1.00 60.88 85 ASN A C 1
ATOM 653 O O . ASN A 1 85 ? -33.071 15.598 -15.560 1.00 60.88 85 ASN A O 1
ATOM 657 N N . ASP A 1 86 ? -31.613 15.439 -17.246 1.00 64.50 86 ASP A N 1
ATOM 658 C CA . ASP A 1 86 ? -32.589 15.326 -18.343 1.00 64.50 86 ASP A CA 1
ATOM 659 C C . ASP A 1 86 ? -33.733 14.314 -18.099 1.00 64.50 86 ASP A C 1
ATOM 661 O O . ASP A 1 86 ? -34.902 14.624 -18.346 1.00 64.50 86 ASP A O 1
ATOM 665 N N . ASP A 1 87 ? -33.441 13.121 -17.557 1.00 63.53 87 ASP A N 1
ATOM 666 C CA . ASP A 1 87 ? -34.472 12.118 -17.229 1.00 63.53 87 ASP A CA 1
ATOM 667 C C . ASP A 1 87 ? -35.508 12.645 -16.205 1.00 63.53 87 ASP A C 1
ATOM 669 O O . ASP A 1 87 ? -36.654 12.200 -16.213 1.00 63.53 87 ASP A O 1
ATOM 673 N N . ASP A 1 88 ? -35.159 13.610 -15.341 1.00 61.09 88 ASP A N 1
ATOM 674 C CA . ASP A 1 88 ? -36.091 14.183 -14.356 1.00 61.09 88 ASP A CA 1
ATOM 675 C C . ASP A 1 88 ? -37.105 15.134 -15.021 1.00 61.09 88 ASP A C 1
ATOM 677 O O . ASP A 1 88 ? -38.290 15.134 -14.662 1.00 61.09 88 ASP A O 1
ATOM 681 N N . HIS A 1 89 ? -36.678 15.880 -16.051 1.00 68.25 89 HIS A N 1
ATOM 682 C CA . HIS A 1 89 ? -37.581 16.642 -16.925 1.00 68.25 89 HIS A CA 1
ATOM 683 C C . HIS A 1 89 ? -38.514 15.704 -17.698 1.00 68.25 89 HIS A C 1
ATOM 685 O O . HIS A 1 89 ? -39.719 15.960 -17.783 1.00 68.25 89 HIS A O 1
ATOM 691 N N . LEU A 1 90 ? -37.983 14.592 -18.219 1.00 73.31 90 LEU A N 1
ATOM 692 C CA . LEU A 1 90 ? -38.764 13.571 -18.925 1.00 73.31 90 LEU A CA 1
ATOM 693 C C . LEU A 1 90 ? -39.766 12.860 -17.998 1.00 73.31 90 LEU A C 1
ATOM 695 O O . LEU A 1 90 ? -40.909 12.643 -18.401 1.00 73.31 90 LEU A O 1
ATOM 699 N N . ALA A 1 91 ? -39.402 12.564 -16.747 1.00 68.00 91 ALA A N 1
ATOM 700 C CA . ALA A 1 91 ? -40.288 11.950 -15.755 1.00 68.00 91 ALA A CA 1
ATOM 701 C C . ALA A 1 91 ? -41.439 12.882 -15.325 1.00 68.00 91 ALA A C 1
ATOM 703 O O . ALA A 1 91 ? -42.588 12.439 -15.195 1.00 68.00 91 ALA A O 1
ATOM 704 N N . LEU A 1 92 ? -41.164 14.183 -15.153 1.00 68.31 92 LEU A N 1
ATOM 705 C CA . LEU A 1 92 ? -42.195 15.199 -14.917 1.00 68.31 92 LEU A CA 1
ATOM 706 C C . LEU A 1 92 ? -43.143 15.312 -16.117 1.00 68.31 92 LEU A C 1
ATOM 708 O O . LEU A 1 92 ? -44.367 15.266 -15.952 1.00 68.31 92 LEU A O 1
ATOM 712 N N . LEU A 1 93 ? -42.581 15.413 -17.325 1.00 75.75 93 LEU A N 1
ATOM 713 C CA . LEU A 1 93 ? -43.345 15.485 -18.564 1.00 75.75 93 LEU A CA 1
ATOM 714 C C . LEU A 1 93 ? -44.215 14.234 -18.748 1.00 75.75 93 LEU A C 1
ATOM 716 O O . LEU A 1 93 ? -45.397 14.371 -19.045 1.00 75.75 93 LEU A O 1
ATOM 720 N N . ALA A 1 94 ? -43.695 13.034 -18.482 1.00 78.50 94 ALA A N 1
ATOM 721 C CA . ALA A 1 94 ? -44.454 11.786 -18.543 1.00 78.50 94 ALA A CA 1
ATOM 722 C C . ALA A 1 94 ? -45.692 11.804 -17.629 1.00 78.50 94 ALA A C 1
ATOM 724 O O . ALA A 1 94 ? -46.787 11.486 -18.088 1.00 78.50 94 ALA A O 1
ATOM 725 N N . ARG A 1 95 ? -45.582 12.242 -16.364 1.00 73.25 95 ARG A N 1
ATOM 726 C CA . ARG A 1 95 ? -46.755 12.354 -15.465 1.00 73.25 95 ARG A CA 1
ATOM 727 C C . ARG A 1 95 ? -47.790 13.378 -15.937 1.00 73.25 95 ARG A C 1
ATOM 729 O O . ARG A 1 95 ? -48.984 13.175 -15.723 1.00 73.25 95 ARG A O 1
ATOM 736 N N . ILE A 1 96 ? -47.346 14.453 -16.588 1.00 76.50 96 ILE A N 1
ATOM 737 C CA . ILE A 1 96 ? -48.222 15.455 -17.210 1.00 76.50 96 ILE A CA 1
ATOM 738 C C . ILE A 1 96 ? -48.919 14.854 -18.441 1.00 76.50 96 ILE A C 1
ATOM 740 O O . ILE A 1 96 ? -50.138 14.942 -18.568 1.00 76.50 96 ILE A O 1
ATOM 744 N N . LEU A 1 97 ? -48.197 14.166 -19.328 1.00 81.75 97 LEU A N 1
ATOM 745 C CA . LEU A 1 97 ? -48.798 13.490 -20.482 1.00 81.75 97 LEU A CA 1
ATOM 746 C C . LEU A 1 97 ? -49.777 12.375 -20.059 1.00 81.75 97 LEU A C 1
ATOM 748 O O . LEU A 1 97 ? -50.819 12.221 -20.691 1.00 81.75 97 LEU A O 1
ATOM 752 N N . ASN A 1 98 ? -49.499 11.677 -18.953 1.00 79.81 98 ASN A N 1
ATOM 753 C CA . ASN A 1 98 ? -50.282 10.542 -18.446 1.00 79.81 98 ASN A CA 1
ATOM 754 C C . ASN A 1 98 ? -51.433 10.925 -17.471 1.00 79.81 98 ASN A C 1
ATOM 756 O O . ASN A 1 98 ? -52.127 10.034 -16.986 1.00 79.81 98 ASN A O 1
ATOM 760 N N . ASP A 1 99 ? -51.665 12.221 -17.210 1.00 77.06 99 ASP A N 1
ATOM 761 C CA . ASP A 1 99 ? -52.803 12.777 -16.441 1.00 77.06 99 ASP A CA 1
ATOM 762 C C . ASP A 1 99 ? -52.944 12.296 -14.972 1.00 77.06 99 ASP A C 1
ATOM 764 O O . ASP A 1 99 ? -53.992 11.798 -14.547 1.00 77.06 99 ASP A O 1
ATOM 768 N N . ASP A 1 100 ? -51.887 12.457 -14.165 1.00 72.81 100 ASP A N 1
ATOM 769 C CA . ASP A 1 100 ? -51.933 12.127 -12.729 1.00 72.81 100 ASP A CA 1
ATOM 770 C C . ASP A 1 100 ? -52.930 13.025 -11.937 1.00 72.81 100 ASP A C 1
ATOM 772 O O . ASP A 1 100 ? -52.836 14.260 -11.999 1.00 72.81 100 ASP A O 1
ATOM 776 N N . PRO A 1 101 ? -53.860 12.453 -11.133 1.00 65.50 101 PRO A N 1
ATOM 777 C CA . PRO A 1 101 ? -54.889 13.222 -10.422 1.00 65.50 101 PRO A CA 1
ATOM 778 C C . PRO A 1 101 ? -54.361 14.225 -9.391 1.00 65.50 101 PRO A C 1
ATOM 780 O O . PRO A 1 101 ? -55.013 15.238 -9.128 1.00 65.50 101 PRO A O 1
ATOM 783 N N . CYS A 1 102 ? -53.209 13.945 -8.782 1.00 63.03 102 CYS A N 1
ATOM 784 C CA . CYS A 1 102 ? -52.605 14.786 -7.757 1.00 63.03 102 CYS A CA 1
ATOM 785 C C . CYS A 1 102 ? -51.774 15.902 -8.416 1.00 63.03 102 CYS A C 1
ATOM 787 O O . CYS A 1 102 ? -51.907 17.073 -8.049 1.00 63.03 102 CYS A O 1
ATOM 789 N N . CYS A 1 103 ? -51.043 15.590 -9.497 1.00 63.59 103 CYS A N 1
ATOM 790 C CA . CYS A 1 103 ? -50.410 16.592 -10.361 1.00 63.59 103 CYS A CA 1
ATOM 791 C C . CYS A 1 103 ? -51.454 17.568 -10.922 1.00 63.59 103 CYS A C 1
ATOM 793 O O . CYS A 1 103 ? -51.247 18.779 -10.862 1.00 63.59 103 CYS A O 1
ATOM 795 N N . ARG A 1 104 ? -52.603 17.075 -11.411 1.00 70.38 104 ARG A N 1
ATOM 796 C CA . ARG A 1 104 ? -53.706 17.923 -11.896 1.00 70.38 104 ARG A CA 1
ATOM 797 C C . ARG A 1 104 ? -54.259 18.833 -10.792 1.00 70.38 104 ARG A C 1
ATOM 799 O O . ARG A 1 104 ? -54.532 20.002 -11.064 1.00 70.38 104 ARG A O 1
ATOM 806 N N . ALA A 1 105 ? -54.372 18.335 -9.557 1.00 61.09 105 ALA A N 1
ATOM 807 C CA . ALA A 1 105 ? -54.848 19.112 -8.410 1.00 61.09 105 ALA A CA 1
ATOM 808 C C . ALA A 1 105 ? -53.903 20.259 -7.993 1.00 61.09 105 ALA A C 1
ATOM 810 O O . ALA A 1 105 ? -54.395 21.276 -7.506 1.00 61.09 105 ALA A O 1
ATOM 811 N N . LEU A 1 106 ? -52.584 20.132 -8.206 1.00 56.28 106 LEU A N 1
ATOM 812 C CA . LEU A 1 106 ? -51.622 21.223 -7.977 1.00 56.28 106 LEU A CA 1
ATOM 813 C C . LEU A 1 106 ? -51.438 22.149 -9.189 1.00 56.28 106 LEU A C 1
ATOM 815 O O . LEU A 1 106 ? -51.449 23.370 -9.048 1.00 56.28 106 LEU A O 1
ATOM 819 N N . LEU A 1 107 ? -51.250 21.588 -10.387 1.00 59.75 107 LEU A N 1
ATOM 820 C CA . LEU A 1 107 ? -50.904 22.354 -11.593 1.00 59.75 107 LEU A CA 1
ATOM 821 C C . LEU A 1 107 ? -52.093 23.135 -12.169 1.00 59.75 107 LEU A C 1
ATOM 823 O O . LEU A 1 107 ? -51.905 24.201 -12.763 1.00 59.75 107 LEU A O 1
ATOM 827 N N . GLY A 1 108 ? -53.305 22.600 -12.006 1.00 66.94 108 GLY A N 1
ATOM 828 C CA . GLY A 1 108 ? -54.528 23.106 -12.618 1.00 66.94 108 GLY A CA 1
ATOM 829 C C . GLY A 1 108 ? -54.647 22.765 -14.109 1.00 66.94 108 GLY A C 1
ATOM 830 O O . GLY A 1 108 ? -53.687 22.847 -14.882 1.00 66.94 108 GLY A O 1
ATOM 831 N N . ASP A 1 109 ? -55.869 22.431 -14.530 1.00 74.88 109 ASP A N 1
ATOM 832 C CA . ASP A 1 109 ? -56.182 21.897 -15.866 1.00 74.88 109 ASP A CA 1
ATOM 833 C C . ASP A 1 109 ? -55.589 22.709 -17.026 1.00 74.88 109 ASP A C 1
ATOM 835 O O . ASP A 1 109 ? -55.111 22.147 -18.008 1.00 74.88 109 ASP A O 1
ATOM 839 N N . ALA A 1 110 ? -55.611 24.041 -16.922 1.00 74.25 110 ALA A N 1
ATOM 840 C CA . ALA A 1 110 ? -55.214 24.933 -18.007 1.00 74.25 110 ALA A CA 1
ATOM 841 C C . ALA A 1 110 ? -53.713 24.871 -18.344 1.00 74.25 110 ALA A C 1
ATOM 843 O O . ALA A 1 110 ? -53.364 24.981 -19.518 1.00 74.25 110 ALA A O 1
ATOM 844 N N . LYS A 1 111 ? -52.833 24.688 -17.346 1.00 70.69 111 LYS A N 1
ATOM 845 C CA . LYS A 1 111 ? -51.383 24.531 -17.575 1.00 70.69 111 LYS A CA 1
ATOM 846 C C . LYS A 1 111 ? -51.081 23.132 -18.110 1.00 70.69 111 LYS A C 1
ATOM 848 O O . LYS A 1 111 ? -50.386 22.984 -19.111 1.00 70.69 111 LYS A O 1
ATOM 853 N N . MET A 1 112 ? -51.671 22.126 -17.468 1.00 76.00 112 MET A N 1
ATOM 854 C CA . MET A 1 112 ? -51.457 20.710 -17.763 1.00 76.00 112 MET A CA 1
ATOM 855 C C . MET A 1 112 ? -51.839 20.379 -19.222 1.00 76.00 112 MET A C 1
ATOM 857 O O . MET A 1 112 ? -51.006 19.920 -20.005 1.00 76.00 112 MET A O 1
ATOM 861 N N . ASN A 1 113 ? -53.048 20.772 -19.640 1.00 81.56 113 ASN A N 1
ATOM 862 C CA . ASN A 1 113 ? -53.537 20.572 -21.007 1.00 81.56 113 ASN A CA 1
ATOM 863 C C . ASN A 1 113 ? -52.713 21.343 -22.075 1.00 81.56 113 ASN A C 1
ATOM 865 O O . ASN A 1 113 ? -52.725 20.966 -23.247 1.00 81.56 113 ASN A O 1
ATOM 869 N N . ALA A 1 114 ? -52.022 22.433 -21.710 1.00 77.50 114 ALA A N 1
ATOM 870 C CA . ALA A 1 114 ? -51.223 23.228 -22.650 1.00 77.50 114 ALA A CA 1
ATOM 871 C C . ALA A 1 114 ? -49.879 22.561 -22.988 1.00 77.50 114 ALA A C 1
ATOM 873 O O . ALA A 1 114 ? -49.485 22.546 -24.155 1.00 77.50 114 ALA A O 1
ATOM 874 N N . ILE A 1 115 ? -49.216 21.957 -21.995 1.00 76.62 115 ILE A N 1
ATOM 875 C CA . ILE A 1 115 ? -47.975 21.186 -22.189 1.00 76.62 115 ILE A CA 1
ATOM 876 C C . ILE A 1 115 ? -48.263 19.941 -23.043 1.00 76.62 115 ILE A C 1
ATOM 878 O O . ILE A 1 115 ? -47.571 19.692 -24.030 1.00 76.62 115 ILE A O 1
ATOM 882 N N . GLN A 1 116 ? -49.355 19.228 -22.740 1.00 84.19 116 GLN A N 1
ATOM 883 C CA . GLN A 1 116 ? -49.858 18.108 -23.547 1.00 84.19 116 GLN A CA 1
ATOM 884 C C . GLN A 1 116 ? -50.062 18.476 -25.031 1.00 84.19 116 GLN A C 1
ATOM 886 O O . GLN A 1 116 ? -49.674 17.723 -25.927 1.00 84.19 116 GLN A O 1
ATOM 891 N N . ALA A 1 117 ? -50.638 19.651 -25.307 1.00 82.50 117 ALA A N 1
ATOM 892 C CA . ALA A 1 117 ? -50.851 20.135 -26.670 1.00 82.50 117 ALA A CA 1
ATOM 893 C C . ALA A 1 117 ? -49.544 20.538 -27.385 1.00 82.50 117 ALA A C 1
ATOM 895 O O . ALA A 1 117 ? -49.413 20.306 -28.588 1.00 82.50 117 ALA A O 1
ATOM 896 N N . ALA A 1 118 ? -48.574 21.113 -26.664 1.00 80.81 118 ALA A N 1
ATOM 897 C CA . ALA A 1 118 ? -47.266 21.470 -27.216 1.00 80.81 118 ALA A CA 1
ATOM 898 C C . ALA A 1 118 ? -46.457 20.225 -27.625 1.00 80.81 118 ALA A C 1
ATOM 900 O O . ALA A 1 118 ? -45.923 20.185 -28.735 1.00 80.81 118 ALA A O 1
ATOM 901 N N . PHE A 1 119 ? -46.450 19.184 -26.784 1.00 86.12 119 PHE A N 1
ATOM 902 C CA . PHE A 1 119 ? -45.800 17.905 -27.088 1.00 86.12 119 PHE A CA 1
ATOM 903 C C . PHE A 1 119 ? -46.367 17.253 -28.356 1.00 86.12 119 PHE A C 1
ATOM 905 O O . PHE A 1 119 ? -45.617 16.908 -29.271 1.00 86.12 119 PHE A O 1
ATOM 912 N N . ALA A 1 120 ? -47.697 17.163 -28.462 1.00 83.12 120 ALA A N 1
ATOM 913 C CA . ALA A 1 120 ? -48.358 16.601 -29.639 1.00 83.12 120 ALA A CA 1
ATOM 914 C C . ALA A 1 120 ? -48.027 17.372 -30.935 1.00 83.12 120 ALA A C 1
ATOM 916 O O . ALA A 1 120 ? -47.833 16.761 -31.987 1.00 83.12 120 ALA A O 1
ATOM 917 N N . ALA A 1 121 ? -47.913 18.704 -30.864 1.00 83.25 121 ALA A N 1
ATOM 918 C CA . ALA A 1 121 ? -47.521 19.532 -32.004 1.00 83.25 121 ALA A CA 1
ATOM 919 C C . ALA A 1 121 ? -46.044 19.345 -32.401 1.00 83.25 121 ALA A C 1
ATOM 921 O O . ALA A 1 121 ? -45.726 19.363 -33.590 1.00 83.25 121 ALA A O 1
ATOM 922 N N . ASN A 1 122 ? -45.142 19.140 -31.435 1.00 84.75 122 ASN A N 1
ATOM 923 C CA . ASN A 1 122 ? -43.735 18.847 -31.711 1.00 84.75 122 ASN A CA 1
ATOM 924 C C . ASN A 1 122 ? -43.535 17.454 -32.321 1.00 84.75 122 ASN A C 1
ATOM 926 O O . ASN A 1 122 ? -42.790 17.344 -33.293 1.00 84.75 122 ASN A O 1
ATOM 930 N N . LYS A 1 123 ? -44.243 16.421 -31.839 1.00 85.25 123 LYS A N 1
ATOM 931 C CA . LYS A 1 123 ? -44.162 15.069 -32.423 1.00 85.25 123 LYS A CA 1
ATOM 932 C C . LYS A 1 123 ? -44.539 15.063 -33.907 1.00 85.25 123 LYS A C 1
ATOM 934 O O . LYS A 1 123 ? -43.784 14.524 -34.712 1.00 85.25 123 LYS A O 1
ATOM 939 N N . ALA A 1 124 ? -45.629 15.738 -34.281 1.00 82.25 124 ALA A N 1
ATOM 940 C CA . ALA A 1 124 ? -46.030 15.866 -35.685 1.00 82.25 124 ALA A CA 1
ATOM 941 C C . ALA A 1 124 ? -44.929 16.511 -36.554 1.00 82.25 124 ALA A C 1
ATOM 943 O O . ALA A 1 124 ? -44.529 15.937 -37.560 1.00 82.25 124 ALA A O 1
ATOM 944 N N . ARG A 1 125 ? -44.346 17.642 -36.121 1.00 77.62 125 ARG A N 1
ATOM 945 C CA . ARG A 1 125 ? -43.259 18.328 -36.858 1.00 77.62 125 ARG A CA 1
ATOM 946 C C . ARG A 1 125 ? -42.019 17.462 -37.085 1.00 77.62 125 ARG A C 1
ATOM 948 O O . ARG A 1 125 ? -41.343 17.634 -38.099 1.00 77.62 125 ARG A O 1
ATOM 955 N N . VAL A 1 126 ? -41.682 16.591 -36.132 1.00 78.75 126 VAL A N 1
ATOM 956 C CA . VAL A 1 126 ? -40.562 15.653 -36.289 1.00 78.75 126 VAL A CA 1
ATOM 957 C C . VAL A 1 126 ? -40.897 14.615 -37.361 1.00 78.75 126 VAL A C 1
ATOM 959 O O . VAL A 1 126 ? -40.086 14.379 -38.250 1.00 78.75 126 VAL A O 1
ATOM 962 N N . GLN A 1 127 ? -42.108 14.053 -37.316 1.00 76.12 127 GLN A N 1
ATOM 963 C CA . GLN A 1 127 ? -42.552 12.987 -38.219 1.00 76.12 127 GLN A CA 1
ATOM 964 C C . GLN A 1 127 ? -42.862 13.463 -39.657 1.00 76.12 127 GLN A C 1
ATOM 966 O O . GLN A 1 127 ? -42.703 12.681 -40.591 1.00 76.12 127 GLN A O 1
ATOM 971 N N . ASP A 1 128 ? -43.243 14.730 -39.850 1.00 70.88 128 ASP A N 1
ATOM 972 C CA . ASP A 1 128 ? -43.684 15.304 -41.137 1.00 70.88 128 ASP A CA 1
ATOM 973 C C . ASP A 1 128 ? -42.540 15.728 -42.107 1.00 70.88 128 ASP A C 1
ATOM 975 O O . ASP A 1 128 ? -42.823 16.335 -43.142 1.00 70.88 128 ASP A O 1
ATOM 979 N N . PHE A 1 129 ? -41.253 15.474 -41.808 1.00 66.31 129 PHE A N 1
ATOM 980 C CA . PHE A 1 129 ? -40.120 15.937 -42.643 1.00 66.31 129 PHE A CA 1
ATOM 981 C C . PHE A 1 129 ? -39.482 14.842 -43.525 1.00 66.31 129 PHE A C 1
ATOM 983 O O . PHE A 1 129 ? -39.215 13.727 -43.072 1.00 66.31 129 PHE A O 1
ATOM 990 N N . GLU A 1 130 ? -39.126 15.208 -44.764 1.00 63.50 130 GLU A N 1
ATOM 991 C CA . GLU A 1 130 ? -38.513 14.344 -45.787 1.00 63.50 130 GLU A CA 1
ATOM 992 C C . GLU A 1 130 ? -37.127 14.858 -46.244 1.00 63.50 130 GLU A C 1
ATOM 994 O O . GLU A 1 130 ? -36.966 16.023 -46.611 1.00 63.50 130 GLU A O 1
ATOM 999 N N . VAL A 1 131 ? -36.109 13.987 -46.266 1.00 61.19 131 VAL A N 1
ATOM 1000 C CA . VAL A 1 131 ? -34.737 14.324 -46.710 1.00 61.19 131 VAL A CA 1
ATOM 1001 C C . VAL A 1 131 ? -34.557 14.004 -48.201 1.00 61.19 131 VAL A C 1
ATOM 1003 O O . VAL A 1 131 ? -34.910 12.921 -48.655 1.00 61.19 131 VAL A O 1
ATOM 1006 N N . SER A 1 132 ? -33.970 14.932 -48.965 1.00 61.94 132 SER A N 1
ATOM 1007 C CA . SER A 1 132 ? -33.750 14.813 -50.420 1.00 61.94 132 SER A CA 1
ATOM 1008 C C . SER A 1 132 ? -32.267 14.653 -50.792 1.00 61.94 132 SER A C 1
ATOM 1010 O O . SER A 1 132 ? -31.398 15.210 -50.123 1.00 61.94 132 SER A O 1
ATOM 1012 N N . PHE A 1 133 ? -31.970 13.968 -51.905 1.00 59.94 133 PHE A N 1
ATOM 1013 C CA . PHE A 1 133 ? -30.615 13.824 -52.467 1.00 59.94 133 PHE A CA 1
ATOM 1014 C C . PHE A 1 133 ? -30.581 13.983 -53.999 1.00 59.94 133 PHE A C 1
ATOM 1016 O O . PHE A 1 133 ? -31.595 13.806 -54.667 1.00 59.94 133 PHE A O 1
ATOM 1023 N N . CYS A 1 134 ? -29.408 14.296 -54.570 1.00 64.25 134 CYS A N 1
ATOM 1024 C CA . CYS A 1 134 ? -29.224 14.447 -56.022 1.00 64.25 134 CYS A CA 1
ATOM 1025 C C . CYS A 1 134 ? -28.691 13.159 -56.670 1.00 64.25 134 CYS A C 1
ATOM 1027 O O . CYS A 1 134 ? -27.656 12.639 -56.242 1.00 64.25 134 CYS A O 1
ATOM 1029 N N . LEU A 1 135 ? -29.335 12.711 -57.751 1.00 61.72 135 LEU A N 1
ATOM 1030 C CA . LEU A 1 135 ? -28.895 11.598 -58.599 1.00 61.72 135 LEU A CA 1
ATOM 1031 C C . LEU A 1 135 ? -28.476 12.115 -59.987 1.00 61.72 135 LEU A C 1
ATOM 1033 O O . LEU A 1 135 ? -29.257 12.759 -60.679 1.00 61.72 135 LEU A O 1
ATOM 1037 N N . GLU A 1 136 ? -27.257 11.794 -60.419 1.00 66.50 136 GLU A N 1
ATOM 1038 C CA . GLU A 1 136 ? -26.701 12.176 -61.722 1.00 66.50 136 GLU A CA 1
ATOM 1039 C C . GLU A 1 136 ? -26.516 10.935 -62.608 1.00 66.50 136 GLU A C 1
ATOM 1041 O O . GLU A 1 136 ? -25.772 10.018 -62.257 1.00 66.50 136 GLU A O 1
ATOM 1046 N N . ILE A 1 137 ? -27.156 10.890 -63.782 1.00 64.81 137 ILE A N 1
ATOM 1047 C CA . ILE A 1 137 ? -26.955 9.802 -64.753 1.00 64.81 137 ILE A CA 1
ATOM 1048 C C . ILE A 1 137 ? -25.669 10.066 -65.544 1.00 64.81 137 ILE A C 1
ATOM 1050 O O . ILE A 1 137 ? -25.544 11.064 -66.249 1.00 64.81 137 ILE A O 1
ATOM 1054 N N . LEU A 1 138 ? -24.708 9.146 -65.452 1.00 63.38 138 LEU A N 1
ATOM 1055 C CA . LEU A 1 138 ? -23.370 9.312 -66.006 1.00 63.38 138 LEU A CA 1
ATOM 1056 C C . LEU A 1 138 ? -23.265 8.861 -67.462 1.00 63.38 138 LEU A C 1
ATOM 1058 O O . LEU A 1 138 ? -23.948 7.945 -67.934 1.00 63.38 138 LEU A O 1
ATOM 1062 N N . ASN A 1 139 ? -22.284 9.446 -68.154 1.00 65.56 139 ASN A N 1
ATOM 1063 C CA . ASN A 1 139 ? -22.108 9.305 -69.597 1.00 65.56 139 ASN A CA 1
ATOM 1064 C C . ASN A 1 139 ? -21.845 7.869 -70.104 1.00 65.56 139 ASN A C 1
ATOM 1066 O O . ASN A 1 139 ? -21.893 7.628 -71.315 1.00 65.56 139 ASN A O 1
ATOM 1070 N N . ALA A 1 140 ? -21.580 6.912 -69.212 1.00 63.69 140 ALA A N 1
ATOM 1071 C CA . ALA A 1 140 ? -21.407 5.503 -69.554 1.00 63.69 140 ALA A CA 1
ATOM 1072 C C . ALA A 1 140 ? -22.723 4.702 -69.644 1.00 63.69 140 ALA A C 1
ATOM 1074 O O . ALA A 1 140 ? -22.682 3.615 -70.216 1.00 63.69 140 ALA A O 1
ATOM 1075 N N . THR A 1 141 ? -23.860 5.216 -69.148 1.00 65.38 141 THR A N 1
ATOM 1076 C CA . THR A 1 141 ? -25.189 4.567 -69.239 1.00 65.38 141 THR A CA 1
ATOM 1077 C C . THR A 1 141 ? -25.535 4.191 -70.676 1.00 65.38 141 THR A C 1
ATOM 1079 O O . THR A 1 141 ? -25.449 5.038 -71.564 1.00 65.38 141 THR A O 1
ATOM 1082 N N . ARG A 1 142 ? -25.951 2.940 -70.913 1.00 65.25 142 ARG A N 1
ATOM 1083 C CA . ARG A 1 142 ? -26.298 2.390 -72.229 1.00 65.25 142 ARG A CA 1
ATOM 1084 C C . ARG A 1 142 ? -27.730 1.894 -72.291 1.00 65.25 142 ARG A C 1
ATOM 1086 O O . ARG A 1 142 ? -28.101 0.945 -71.604 1.00 65.25 142 ARG A O 1
ATOM 1093 N N . ILE A 1 143 ? -28.473 2.473 -73.224 1.00 64.25 143 ILE A N 1
ATOM 1094 C CA . ILE A 1 143 ? -29.781 1.989 -73.650 1.00 64.25 143 ILE A CA 1
ATOM 1095 C C . ILE A 1 143 ? -29.676 1.288 -75.007 1.00 64.25 143 ILE A C 1
ATOM 1097 O O . ILE A 1 143 ? -28.807 1.589 -75.832 1.00 64.25 143 ILE A O 1
ATOM 1101 N N . SER A 1 144 ? -30.583 0.354 -75.246 1.00 63.91 144 SER A N 1
ATOM 1102 C CA . SER A 1 144 ? -30.994 -0.081 -76.571 1.00 63.91 144 SER A CA 1
ATOM 1103 C C . SER A 1 144 ? -32.458 0.286 -76.770 1.00 63.91 144 SER A C 1
ATOM 1105 O O . SER A 1 144 ? -33.223 0.295 -75.812 1.00 63.91 144 SER A O 1
ATOM 1107 N N . ALA A 1 145 ? -32.865 0.597 -77.993 1.00 63.03 145 ALA A N 1
ATOM 1108 C CA . ALA A 1 145 ? -34.268 0.850 -78.301 1.00 63.03 145 ALA A CA 1
ATOM 1109 C C . ALA A 1 145 ? -34.659 0.178 -79.613 1.00 63.03 145 ALA A C 1
ATOM 1111 O O . ALA A 1 145 ? -33.901 0.225 -80.588 1.00 63.03 145 ALA A O 1
ATOM 1112 N N . ARG A 1 146 ? -35.855 -0.410 -79.643 1.00 60.94 146 ARG A N 1
ATOM 1113 C CA . ARG A 1 146 ? -36.464 -1.015 -80.828 1.00 60.94 146 ARG A CA 1
ATOM 1114 C C . ARG A 1 146 ? -37.876 -0.470 -80.988 1.00 60.94 146 ARG A C 1
ATOM 1116 O O . ARG A 1 146 ? -38.679 -0.583 -80.071 1.00 60.94 146 ARG A O 1
ATOM 1123 N N . MET A 1 147 ? -38.167 0.081 -82.160 1.00 59.88 147 MET A N 1
ATOM 1124 C CA . MET A 1 147 ? -39.495 0.573 -82.545 1.00 59.88 147 MET A CA 1
ATOM 1125 C C . MET A 1 147 ? -39.790 0.139 -83.981 1.00 59.88 147 MET A C 1
ATOM 1127 O O . MET A 1 147 ? -38.860 0.021 -84.791 1.00 59.88 147 MET A O 1
ATOM 1131 N N . ASP A 1 148 ? -41.056 -0.089 -84.318 1.00 57.78 148 ASP A N 1
ATOM 1132 C CA . ASP A 1 148 ? -41.478 -0.381 -85.685 1.00 57.78 148 ASP A CA 1
ATOM 1133 C C . ASP A 1 148 ? -42.120 0.845 -86.335 1.00 57.78 148 ASP A C 1
ATOM 1135 O O . ASP A 1 148 ? -43.201 1.302 -85.975 1.00 57.78 148 ASP A O 1
ATOM 1139 N N . THR A 1 149 ? -41.446 1.383 -87.350 1.00 55.38 149 THR A N 1
ATOM 1140 C CA . THR A 1 149 ? -41.940 2.561 -88.075 1.00 55.38 149 THR A CA 1
ATOM 1141 C C . THR A 1 149 ? -43.039 2.229 -89.089 1.00 55.38 149 THR A C 1
ATOM 1143 O O . THR A 1 149 ? -43.518 3.129 -89.780 1.00 55.38 149 THR A O 1
ATOM 1146 N N . GLY A 1 150 ? -43.404 0.950 -89.252 1.00 57.22 150 GLY A N 1
ATOM 1147 C CA . GLY A 1 150 ? -44.484 0.465 -90.119 1.00 57.22 150 GLY A CA 1
ATOM 1148 C C . GLY A 1 150 ? -44.263 0.638 -91.629 1.00 57.22 150 GLY A C 1
ATOM 1149 O O . GLY A 1 150 ? -45.026 0.095 -92.425 1.00 57.22 150 GLY A O 1
ATOM 1150 N N . ILE A 1 151 ? -43.235 1.390 -92.041 1.00 52.88 151 ILE A N 1
ATOM 1151 C CA . ILE A 1 151 ? -43.003 1.807 -93.434 1.00 52.88 151 ILE A CA 1
ATOM 1152 C C . ILE A 1 151 ? -41.634 1.338 -93.958 1.00 52.88 151 ILE A C 1
ATOM 1154 O O . ILE A 1 151 ? -41.521 1.021 -95.141 1.00 52.88 151 ILE A O 1
ATOM 1158 N N . ILE A 1 152 ? -40.601 1.254 -93.106 1.00 50.88 152 ILE A N 1
ATOM 1159 C CA . ILE A 1 152 ? -39.254 0.765 -93.486 1.00 50.88 152 ILE A CA 1
ATOM 1160 C C . ILE A 1 152 ? -38.719 -0.265 -92.464 1.00 50.88 152 ILE A C 1
ATOM 1162 O O . ILE A 1 152 ? -37.516 -0.404 -92.255 1.00 50.88 152 ILE A O 1
ATOM 1166 N N . GLY A 1 153 ? -39.632 -1.008 -91.831 1.00 56.22 153 GLY A N 1
ATOM 1167 C CA . GLY A 1 153 ? -39.325 -2.026 -90.825 1.00 56.22 153 GLY A CA 1
ATOM 1168 C C . GLY A 1 153 ? -38.851 -1.468 -89.480 1.00 56.22 153 GLY A C 1
ATOM 1169 O O . GLY A 1 153 ? -38.878 -0.258 -89.220 1.00 56.22 153 GLY A O 1
ATOM 1170 N N . CYS A 1 154 ? -38.424 -2.387 -88.613 1.00 53.09 154 CYS A N 1
ATOM 1171 C CA . CYS A 1 154 ? -38.009 -2.079 -87.251 1.00 53.09 154 CYS A CA 1
ATOM 1172 C C . CYS A 1 154 ? -36.643 -1.378 -87.231 1.00 53.09 154 CYS A C 1
ATOM 1174 O O . CYS A 1 154 ? -35.672 -1.882 -87.801 1.00 53.09 154 CYS A O 1
ATOM 1176 N N . ILE A 1 155 ? -36.550 -0.256 -86.521 1.00 53.88 155 ILE A N 1
ATOM 1177 C CA . ILE A 1 155 ? -35.292 0.461 -86.303 1.00 53.88 155 ILE A CA 1
ATOM 1178 C C . ILE A 1 155 ? -34.754 0.079 -84.924 1.00 53.88 155 ILE A C 1
ATOM 1180 O O . ILE A 1 155 ? -35.460 0.214 -83.925 1.00 53.88 155 ILE A O 1
ATOM 1184 N N . THR A 1 156 ? -33.497 -0.369 -84.876 1.00 57.34 156 THR A N 1
ATOM 1185 C CA . THR A 1 156 ? -32.827 -0.781 -83.634 1.00 57.34 156 THR A CA 1
ATOM 1186 C C . THR A 1 156 ? -31.623 0.112 -83.338 1.00 57.34 156 THR A C 1
ATOM 1188 O O . THR A 1 156 ? -30.633 0.109 -84.073 1.00 57.34 156 THR A O 1
ATOM 1191 N N . LEU A 1 157 ? -31.679 0.851 -82.232 1.00 59.69 157 LEU A N 1
ATOM 1192 C CA . LEU A 1 157 ? -30.591 1.681 -81.718 1.00 59.69 157 LEU A CA 1
ATOM 1193 C C . LEU A 1 157 ? -29.828 0.932 -80.621 1.00 59.69 157 LEU A C 1
ATOM 1195 O O . LEU A 1 157 ? -30.022 1.193 -79.442 1.00 59.69 157 LEU A O 1
ATOM 1199 N N . ASN A 1 158 ? -28.950 0.003 -80.999 1.00 63.53 158 ASN A N 1
ATOM 1200 C CA . ASN A 1 158 ? -28.199 -0.803 -80.029 1.00 63.53 158 ASN A CA 1
ATOM 1201 C C . ASN A 1 158 ? -27.132 0.004 -79.262 1.00 63.53 158 ASN A C 1
ATOM 1203 O O . ASN A 1 158 ? -26.324 0.705 -79.877 1.00 63.53 158 ASN A O 1
ATOM 1207 N N . ASN A 1 159 ? -27.062 -0.205 -77.940 1.00 66.38 159 ASN A N 1
ATOM 1208 C CA . ASN A 1 159 ? -25.940 0.166 -77.062 1.00 66.38 159 ASN A CA 1
ATOM 1209 C C . ASN A 1 159 ? -25.510 1.651 -77.174 1.00 66.38 159 ASN A C 1
ATOM 1211 O O . ASN A 1 159 ? -24.326 1.989 -77.312 1.00 66.38 159 ASN A O 1
ATOM 1215 N N . ARG A 1 160 ? -26.488 2.561 -77.143 1.00 61.31 160 ARG A N 1
ATOM 1216 C CA . ARG A 1 160 ? -26.287 4.013 -77.243 1.00 61.31 160 ARG A CA 1
ATOM 1217 C C . ARG A 1 160 ? -26.179 4.669 -75.864 1.00 61.31 160 ARG A C 1
ATOM 1219 O O . ARG A 1 160 ? -26.896 4.258 -74.956 1.00 61.31 160 ARG A O 1
ATOM 1226 N N . PRO A 1 161 ? -25.317 5.689 -75.689 1.00 62.62 161 PRO A N 1
ATOM 1227 C CA . PRO A 1 161 ? -25.328 6.503 -74.481 1.00 62.62 161 PRO A CA 1
ATOM 1228 C C . PRO A 1 161 ? -26.651 7.266 -74.337 1.00 62.62 161 PRO A C 1
ATOM 1230 O O . PRO A 1 161 ? -27.095 7.878 -75.309 1.00 62.62 161 PRO A O 1
ATOM 1233 N N . ALA A 1 162 ? -27.258 7.248 -73.147 1.00 58.59 162 ALA A N 1
ATOM 1234 C CA . ALA A 1 162 ? -28.603 7.804 -72.912 1.00 58.59 162 ALA A CA 1
ATOM 1235 C C . ALA A 1 162 ? -28.737 9.322 -73.175 1.00 58.59 162 ALA A C 1
ATOM 1237 O O . ALA A 1 162 ? -29.827 9.811 -73.439 1.00 58.59 162 ALA A O 1
ATOM 1238 N N . TRP A 1 163 ? -27.621 10.050 -73.145 1.00 55.88 163 TRP A N 1
ATOM 1239 C CA . TRP A 1 163 ? -27.503 11.507 -73.292 1.00 55.88 163 TRP A CA 1
ATOM 1240 C C . TRP A 1 163 ? -27.105 11.956 -74.713 1.00 55.88 163 TRP A C 1
ATOM 1242 O O . TRP A 1 163 ? -26.800 13.129 -74.929 1.00 55.88 163 TRP A O 1
ATOM 1252 N N . MET A 1 164 ? -27.041 11.046 -75.699 1.00 51.84 164 MET A N 1
ATOM 1253 C CA . MET A 1 164 ? -26.718 11.443 -77.077 1.00 51.84 164 MET A CA 1
ATOM 1254 C C . MET A 1 164 ? -27.789 12.399 -77.640 1.00 51.84 164 MET A C 1
ATOM 1256 O O . MET A 1 164 ? -28.974 12.072 -77.579 1.00 51.84 164 MET A O 1
ATOM 1260 N N . PRO A 1 165 ? -27.404 13.535 -78.256 1.00 51.34 165 PRO A N 1
ATOM 1261 C CA . PRO A 1 165 ? -28.363 14.482 -78.820 1.00 51.34 165 PRO A CA 1
ATOM 1262 C C . PRO A 1 165 ? -29.178 13.859 -79.962 1.00 51.34 165 PRO A C 1
ATOM 1264 O O . PRO A 1 165 ? -28.700 12.958 -80.659 1.00 51.34 165 PRO A O 1
ATOM 1267 N N . ASN A 1 166 ? -30.398 14.380 -80.156 1.00 49.16 166 ASN A N 1
ATOM 1268 C CA . ASN A 1 166 ? -31.426 13.907 -81.092 1.00 49.16 166 ASN A CA 1
ATOM 1269 C C . ASN A 1 166 ? -30.861 13.246 -82.362 1.00 49.16 166 ASN A C 1
ATOM 1271 O O . ASN A 1 166 ? -30.383 13.914 -83.281 1.00 49.16 166 ASN A O 1
ATOM 1275 N N . THR A 1 167 ? -30.976 11.918 -82.443 1.00 44.03 167 THR A N 1
ATOM 1276 C CA . THR A 1 167 ? -30.630 11.171 -83.658 1.00 44.03 167 THR A CA 1
ATOM 1277 C C . THR A 1 167 ? -31.742 11.356 -84.689 1.00 44.03 167 THR A C 1
ATOM 1279 O O . THR A 1 167 ? -32.722 10.616 -84.704 1.00 44.03 167 THR A O 1
ATOM 1282 N N . THR A 1 168 ? -31.605 12.366 -85.550 1.00 44.94 168 THR A N 1
ATOM 1283 C CA . THR A 1 168 ? -32.571 12.662 -86.617 1.00 44.94 168 THR A CA 1
ATOM 1284 C C . THR A 1 168 ? -32.624 11.526 -87.642 1.00 44.94 168 THR A C 1
ATOM 1286 O O . THR A 1 168 ? -31.766 11.420 -88.518 1.00 44.94 168 THR A O 1
ATOM 1289 N N . ILE A 1 169 ? -33.655 10.686 -87.550 1.00 46.75 169 ILE A N 1
ATOM 1290 C CA . ILE A 1 169 ? -33.953 9.636 -88.529 1.00 46.75 169 ILE A CA 1
ATOM 1291 C C . ILE A 1 169 ? -34.866 10.223 -89.610 1.00 46.75 169 ILE A C 1
ATOM 1293 O O . ILE A 1 169 ? -36.022 10.557 -89.348 1.00 46.75 169 ILE A O 1
ATOM 1297 N N . THR A 1 170 ? -34.365 10.328 -90.840 1.00 42.12 170 THR A N 1
ATOM 1298 C CA . THR A 1 170 ? -35.137 10.855 -91.974 1.00 42.12 170 THR A CA 1
ATOM 1299 C C . THR A 1 170 ? -36.141 9.822 -92.492 1.00 42.12 170 THR A C 1
ATOM 1301 O O . THR A 1 170 ? -35.874 9.102 -93.454 1.00 42.12 170 THR A O 1
ATOM 1304 N N . THR A 1 171 ? -37.322 9.759 -91.875 1.00 43.59 171 THR A N 1
ATOM 1305 C CA . THR A 1 171 ? -38.498 9.162 -92.527 1.00 43.59 171 THR A CA 1
ATOM 1306 C C . THR A 1 171 ? -38.989 10.084 -93.659 1.00 43.59 171 THR A C 1
ATOM 1308 O O . THR A 1 171 ? -38.622 11.257 -93.730 1.00 43.59 171 THR A O 1
ATOM 1311 N N . GLY A 1 172 ? -39.784 9.560 -94.599 1.00 45.53 172 GLY A N 1
ATOM 1312 C CA . GLY A 1 172 ? -40.142 10.256 -95.850 1.00 45.53 172 GLY A CA 1
ATOM 1313 C C . GLY A 1 172 ? -41.068 11.479 -95.724 1.00 45.53 172 GLY A C 1
ATOM 1314 O O . GLY A 1 172 ? -41.498 12.016 -96.743 1.00 45.53 172 GLY A O 1
ATOM 1315 N N . ALA A 1 173 ? -41.398 11.905 -94.504 1.00 44.38 173 ALA A N 1
ATOM 1316 C CA . ALA A 1 173 ? -42.214 13.073 -94.183 1.00 44.38 173 ALA A CA 1
ATOM 1317 C C . ALA A 1 173 ? -41.712 13.694 -92.861 1.00 44.38 173 ALA A C 1
ATOM 1319 O O . ALA A 1 173 ? -41.102 12.983 -92.062 1.00 44.38 173 ALA A O 1
ATOM 1320 N N . PRO A 1 174 ? -41.937 14.996 -92.595 1.00 39.06 174 PRO A N 1
ATOM 1321 C CA . PRO A 1 174 ? -41.396 15.663 -91.411 1.00 39.06 174 PRO A CA 1
ATOM 1322 C C . PRO A 1 174 ? -42.146 15.264 -90.128 1.00 39.06 174 PRO A C 1
ATOM 1324 O O . PRO A 1 174 ? -43.027 15.981 -89.659 1.00 39.06 174 PRO A O 1
ATOM 1327 N N . VAL A 1 175 ? -41.770 14.121 -89.552 1.00 39.97 175 VAL A N 1
ATOM 1328 C CA . VAL A 1 175 ? -42.192 13.665 -88.221 1.00 39.97 175 VAL A CA 1
ATOM 1329 C C . VAL A 1 175 ? -40.942 13.381 -87.392 1.00 39.97 175 VAL A C 1
ATOM 1331 O O . VAL A 1 175 ? -40.206 12.433 -87.666 1.00 39.97 175 VAL A O 1
ATOM 1334 N N . THR A 1 176 ? -40.686 14.214 -86.384 1.00 35.94 176 THR A N 1
ATOM 1335 C CA . THR A 1 176 ? -39.564 14.027 -85.457 1.00 35.94 176 THR A CA 1
ATOM 1336 C C . THR A 1 176 ? -39.914 12.939 -84.448 1.00 35.94 176 THR A C 1
ATOM 1338 O O . THR A 1 176 ? -40.682 13.182 -83.520 1.00 35.94 176 THR A O 1
ATOM 1341 N N . LEU A 1 177 ? -39.337 11.747 -84.607 1.00 37.34 177 LEU A N 1
ATOM 1342 C CA . LEU A 1 177 ? -39.421 10.688 -83.603 1.00 37.34 177 LEU A CA 1
ATOM 1343 C C . LEU A 1 177 ? -38.387 10.945 -82.495 1.00 37.34 177 LEU A C 1
ATOM 1345 O O . LEU A 1 177 ? -37.289 10.389 -82.510 1.00 37.34 177 LEU A O 1
ATOM 1349 N N . SER A 1 178 ? -38.722 11.828 -81.554 1.00 38.28 178 SER A N 1
ATOM 1350 C CA . SER A 1 178 ? -37.939 11.994 -80.328 1.00 38.28 178 SER A CA 1
ATOM 1351 C C . SER A 1 178 ? -38.157 10.789 -79.417 1.00 38.28 178 SER A C 1
ATOM 1353 O O . SER A 1 178 ? -39.238 10.639 -78.851 1.00 38.28 178 SER A O 1
ATOM 1355 N N . ILE A 1 179 ? -37.122 9.968 -79.223 1.00 39.06 179 ILE A N 1
ATOM 1356 C CA . ILE A 1 179 ? -37.053 9.088 -78.051 1.00 39.06 179 ILE A CA 1
ATOM 1357 C C . ILE A 1 179 ? -36.677 9.969 -76.860 1.00 39.06 179 ILE A C 1
ATOM 1359 O O . ILE A 1 179 ? -35.514 10.043 -76.466 1.00 39.06 179 ILE A O 1
ATOM 1363 N N . THR A 1 180 ? -37.658 10.678 -76.310 1.00 37.03 180 THR A N 1
ATOM 1364 C CA . THR A 1 180 ? -37.522 11.215 -74.960 1.00 37.03 180 THR A CA 1
ATOM 1365 C C . THR A 1 180 ? -37.606 10.018 -74.019 1.00 37.03 180 THR A C 1
ATOM 1367 O O . THR A 1 180 ? -38.681 9.448 -73.842 1.00 37.03 180 THR A O 1
ATOM 1370 N N . VAL A 1 181 ? -36.477 9.599 -73.442 1.00 38.81 181 VAL A N 1
ATOM 1371 C CA . VAL A 1 181 ? -36.527 8.819 -72.200 1.00 38.81 181 VAL A CA 1
ATOM 1372 C C . VAL A 1 181 ? -37.022 9.804 -71.151 1.00 38.81 181 VAL A C 1
ATOM 1374 O O . VAL A 1 181 ? -36.313 10.753 -70.830 1.00 38.81 181 VAL A O 1
ATOM 1377 N N . ASP A 1 182 ? -38.278 9.660 -70.737 1.00 32.62 182 ASP A N 1
ATOM 1378 C CA . ASP A 1 182 ? -38.999 10.723 -70.036 1.00 32.62 182 ASP A CA 1
ATOM 1379 C C . ASP A 1 182 ? -38.645 10.783 -68.542 1.00 32.62 182 ASP A C 1
ATOM 1381 O O . ASP A 1 182 ? -39.433 10.421 -67.673 1.00 32.62 182 ASP A O 1
ATOM 1385 N N . THR A 1 183 ? -37.436 11.274 -68.258 1.00 36.91 183 THR A N 1
ATOM 1386 C CA . THR A 1 183 ? -37.052 11.888 -66.974 1.00 36.91 183 THR A CA 1
ATOM 1387 C C . THR A 1 183 ? -37.441 13.378 -66.973 1.00 36.91 183 THR A C 1
ATOM 1389 O O . THR A 1 183 ? -36.634 14.249 -66.648 1.00 36.91 183 THR A O 1
ATOM 1392 N N . GLY A 1 184 ? -38.627 13.692 -67.511 1.00 29.84 184 GLY A N 1
ATOM 1393 C CA . GLY A 1 184 ? -39.298 14.996 -67.507 1.00 29.84 184 GLY A CA 1
ATOM 1394 C C . GLY A 1 184 ? -38.675 16.155 -68.304 1.00 29.84 184 GLY A C 1
ATOM 1395 O O . GLY A 1 184 ? -39.404 17.071 -68.692 1.00 29.84 184 GLY A O 1
ATOM 1396 N N . ILE A 1 185 ? -37.352 16.190 -68.520 1.00 28.64 185 ILE A N 1
ATOM 1397 C CA . ILE A 1 185 ? -36.634 17.457 -68.756 1.00 28.64 185 ILE A CA 1
ATOM 1398 C C . ILE A 1 185 ? -35.670 17.427 -69.958 1.00 28.64 185 ILE A C 1
ATOM 1400 O O . ILE A 1 185 ? -34.700 16.676 -70.010 1.00 28.64 185 ILE A O 1
ATOM 1404 N N . PHE A 1 186 ? -35.886 18.365 -70.889 1.00 27.38 186 PHE A N 1
ATOM 1405 C CA . PHE A 1 186 ? -34.914 18.819 -71.895 1.00 27.38 186 PHE A CA 1
ATOM 1406 C C . PHE A 1 186 ? -34.227 20.107 -71.410 1.00 27.38 186 PHE A C 1
ATOM 1408 O O . PHE A 1 186 ? -34.914 21.105 -71.189 1.00 27.38 186 PHE A O 1
ATOM 1415 N N . LEU A 1 187 ? -32.891 20.148 -71.361 1.00 25.27 187 LEU A N 1
ATOM 1416 C CA . LEU A 1 187 ? -32.113 21.387 -71.201 1.00 25.27 187 LEU A CA 1
ATOM 1417 C C . LEU A 1 187 ? -30.866 21.395 -72.101 1.00 25.27 187 LEU A C 1
ATOM 1419 O O . LEU A 1 187 ? -30.324 20.350 -72.454 1.00 25.27 187 LEU A O 1
ATOM 1423 N N . VAL A 1 188 ? -30.421 22.597 -72.485 1.00 25.75 188 VAL A N 1
ATOM 1424 C CA . VAL A 1 188 ? -29.190 22.839 -73.256 1.00 25.75 188 VAL A CA 1
ATOM 1425 C C . VAL A 1 188 ? -28.392 23.938 -72.554 1.00 25.75 188 VAL A C 1
ATOM 1427 O O . VAL A 1 188 ? -28.781 25.104 -72.593 1.00 25.75 188 VAL A O 1
ATOM 1430 N N . GLY A 1 189 ? -27.284 23.558 -71.919 1.00 29.16 189 GLY A N 1
ATOM 1431 C CA . GLY A 1 189 ? -26.422 24.429 -71.112 1.00 29.16 189 GLY A CA 1
ATOM 1432 C C . GLY A 1 189 ? -25.982 23.737 -69.819 1.00 29.16 189 GLY A C 1
ATOM 1433 O O . GLY A 1 189 ? -26.622 22.777 -69.393 1.00 29.16 189 GLY A O 1
ATOM 1434 N N . ASP A 1 190 ? -24.896 24.212 -69.209 1.00 32.41 190 ASP A N 1
ATOM 1435 C CA . ASP A 1 190 ? -24.331 23.629 -67.986 1.00 32.41 190 ASP A CA 1
ATOM 1436 C C . ASP A 1 190 ? -25.196 23.964 -66.754 1.00 32.41 190 ASP A C 1
ATOM 1438 O O . ASP A 1 190 ? -25.036 25.020 -66.140 1.00 32.41 190 ASP A O 1
ATOM 1442 N N . TYR A 1 191 ? -26.113 23.062 -66.391 1.00 28.31 191 TYR A N 1
ATOM 1443 C CA . TYR A 1 191 ? -26.955 23.163 -65.193 1.00 28.31 191 TYR A CA 1
ATOM 1444 C C . TYR A 1 191 ? -27.148 21.796 -64.525 1.00 28.31 191 TYR A C 1
ATOM 1446 O O . TYR A 1 191 ? -27.347 20.788 -65.202 1.00 28.31 191 TYR A O 1
ATOM 1454 N N . THR A 1 192 ? -27.107 21.770 -63.192 1.00 30.75 192 THR A N 1
ATOM 1455 C CA . THR A 1 192 ? -27.331 20.568 -62.373 1.00 30.75 192 THR A CA 1
ATOM 1456 C C . THR A 1 192 ? -28.803 20.146 -62.398 1.00 30.75 192 THR A C 1
ATOM 1458 O O . THR A 1 192 ? -29.690 20.998 -62.327 1.00 30.75 192 THR A O 1
ATOM 1461 N N . LEU A 1 193 ? -29.065 18.838 -62.460 1.00 33.00 193 LEU A N 1
ATOM 1462 C CA . LEU A 1 193 ? -30.412 18.270 -62.381 1.00 33.00 193 LEU A CA 1
ATOM 1463 C C . LEU A 1 193 ? -30.714 17.829 -60.940 1.00 33.00 193 LEU A C 1
ATOM 1465 O O . LEU A 1 193 ? -30.054 16.930 -60.423 1.00 33.00 193 LEU A O 1
ATOM 1469 N N . ASN A 1 194 ? -31.737 18.424 -60.327 1.00 37.94 194 ASN A N 1
ATOM 1470 C CA . ASN A 1 194 ? -32.271 18.006 -59.031 1.00 37.94 194 ASN A CA 1
ATOM 1471 C C . ASN A 1 194 ? -33.724 17.534 -59.216 1.00 37.94 194 ASN A C 1
ATOM 1473 O O . ASN A 1 194 ? -34.651 18.328 -59.069 1.00 37.94 194 ASN A O 1
ATOM 1477 N N . GLU A 1 195 ? -33.922 16.256 -59.546 1.00 35.94 195 GLU A N 1
ATOM 1478 C CA . GLU A 1 195 ? -35.217 15.589 -59.351 1.00 35.94 195 GLU A CA 1
ATOM 1479 C C . GLU A 1 195 ? -35.241 14.919 -57.974 1.00 35.94 195 GLU A C 1
ATOM 1481 O O . GLU A 1 195 ? -34.304 14.205 -57.611 1.00 35.94 195 GLU A O 1
ATOM 1486 N N . THR A 1 196 ? -36.316 15.127 -57.213 1.00 40.31 196 THR A N 1
ATOM 1487 C CA . THR A 1 196 ? -36.542 14.415 -55.953 1.00 40.31 196 THR A CA 1
ATOM 1488 C C . THR A 1 196 ? -37.107 13.031 -56.258 1.00 40.31 196 THR A C 1
ATOM 1490 O O . THR A 1 196 ? -38.230 12.911 -56.749 1.00 40.31 196 THR A O 1
ATOM 1493 N N . VAL A 1 197 ? -36.343 11.978 -55.966 1.00 41.50 197 VAL A N 1
ATOM 1494 C CA . VAL A 1 197 ? -36.895 10.618 -55.908 1.00 41.50 197 VAL A CA 1
ATOM 1495 C C . VAL A 1 197 ? -37.749 10.518 -54.645 1.00 41.50 197 VAL A C 1
ATOM 1497 O O . VAL A 1 197 ? -37.286 10.875 -53.566 1.00 41.50 197 VAL A O 1
ATOM 1500 N N . ASP A 1 198 ? -38.979 10.031 -54.792 1.00 45.56 198 ASP A N 1
ATOM 1501 C CA . ASP A 1 198 ? -39.961 9.868 -53.711 1.00 45.56 198 ASP A CA 1
ATOM 1502 C C . ASP A 1 198 ? -39.570 8.652 -52.841 1.00 45.56 198 ASP A C 1
ATOM 1504 O O . ASP A 1 198 ? -40.036 7.524 -53.028 1.00 45.56 198 ASP A O 1
ATOM 1508 N N . ILE A 1 199 ? -38.580 8.866 -51.972 1.00 51.09 199 ILE A N 1
ATOM 1509 C CA . ILE A 1 199 ? -38.047 7.887 -51.016 1.00 51.09 199 ILE A CA 1
ATOM 1510 C C . ILE A 1 199 ? -39.107 7.666 -49.919 1.00 51.09 199 ILE A C 1
ATOM 1512 O O . ILE A 1 199 ? -39.773 8.630 -49.542 1.00 51.09 199 ILE A O 1
ATOM 1516 N N . PRO A 1 200 ? -39.275 6.450 -49.357 1.00 55.97 200 PRO A N 1
ATOM 1517 C CA . PRO A 1 200 ? -40.102 6.270 -48.165 1.00 55.97 200 PRO A CA 1
ATOM 1518 C C . PRO A 1 200 ? -39.724 7.271 -47.066 1.00 55.97 200 PRO A C 1
ATOM 1520 O O . PRO A 1 200 ? -38.538 7.530 -46.851 1.00 55.97 200 PRO A O 1
ATOM 1523 N N . SER A 1 201 ? -40.730 7.813 -46.372 1.00 62.12 201 SER A N 1
ATOM 1524 C CA . SER A 1 201 ? -40.541 8.760 -45.269 1.00 62.12 201 SER A CA 1
ATOM 1525 C C . SER A 1 201 ? -39.521 8.236 -44.256 1.00 62.12 201 SER A C 1
ATOM 1527 O O . SER A 1 201 ? -39.335 7.030 -44.096 1.00 62.12 201 SER A O 1
ATOM 1529 N N . LEU A 1 202 ? -38.852 9.118 -43.516 1.00 64.75 202 LEU A N 1
ATOM 1530 C CA . LEU A 1 202 ? -37.945 8.644 -42.467 1.00 64.75 202 LEU A CA 1
ATOM 1531 C C . LEU A 1 202 ? -38.709 7.917 -41.339 1.00 64.75 202 LEU A C 1
ATOM 1533 O O . LEU A 1 202 ? -38.211 6.947 -40.764 1.00 64.75 202 LEU A O 1
ATOM 1537 N N . TRP A 1 203 ? -39.936 8.377 -41.079 1.00 70.31 203 TRP A N 1
ATOM 1538 C CA . TRP A 1 203 ? -40.747 8.078 -39.900 1.00 70.31 203 TRP A CA 1
ATOM 1539 C C . TRP A 1 203 ? -42.039 7.303 -40.220 1.00 70.31 203 TRP A C 1
ATOM 1541 O O . TRP A 1 203 ? -42.485 7.258 -41.372 1.00 70.31 203 TRP A O 1
ATOM 1551 N N . GLY A 1 204 ? -42.669 6.760 -39.169 1.00 66.00 204 GLY A N 1
ATOM 1552 C CA . GLY A 1 204 ? -43.967 6.071 -39.198 1.00 66.00 204 GLY A CA 1
ATOM 1553 C C . GLY A 1 204 ? -43.901 4.596 -39.621 1.00 66.00 204 GLY A C 1
ATOM 1554 O O . GLY A 1 204 ? -42.846 4.109 -40.009 1.00 66.00 204 GLY A O 1
ATOM 1555 N N . GLU A 1 205 ? -45.052 3.903 -39.612 1.00 63.03 205 GLU A N 1
ATOM 1556 C CA . GLU A 1 205 ? -45.229 2.443 -39.846 1.00 63.03 205 GLU A CA 1
ATOM 1557 C C . GLU A 1 205 ? -44.575 1.856 -41.121 1.00 63.03 205 GLU A C 1
ATOM 1559 O O . GLU A 1 205 ? -44.588 0.643 -41.335 1.00 63.03 205 GLU A O 1
ATOM 1564 N N . LYS A 1 206 ? -44.099 2.703 -42.039 1.00 59.34 206 LYS A N 1
ATOM 1565 C CA . LYS A 1 206 ? -43.465 2.319 -43.315 1.00 59.34 206 LYS A CA 1
ATOM 1566 C C . LYS A 1 206 ? -42.211 3.132 -43.624 1.00 59.34 206 LYS A C 1
ATOM 1568 O O . LYS A 1 206 ? -41.744 3.113 -44.763 1.00 59.34 206 LYS A O 1
ATOM 1573 N N . GLY A 1 207 ? -41.721 3.878 -42.640 1.00 65.31 207 GLY A N 1
ATOM 1574 C CA . GLY A 1 207 ? -40.543 4.705 -42.792 1.00 65.31 207 GLY A CA 1
ATOM 1575 C C . GLY A 1 207 ? -39.253 3.898 -42.714 1.00 65.31 207 GLY A C 1
ATOM 1576 O O . GLY A 1 207 ? -39.242 2.752 -42.257 1.00 65.31 207 GLY A O 1
ATOM 1577 N N . ILE A 1 208 ? -38.149 4.502 -43.153 1.00 66.31 208 ILE A N 1
ATOM 1578 C CA . ILE A 1 208 ? -36.852 3.814 -43.213 1.00 66.31 208 ILE A CA 1
ATOM 1579 C C . ILE A 1 208 ? -36.434 3.291 -41.833 1.00 66.31 208 ILE A C 1
ATOM 1581 O O . ILE A 1 208 ? -36.047 2.129 -41.748 1.00 66.31 208 ILE A O 1
ATOM 1585 N N . LEU A 1 209 ? -36.559 4.075 -40.753 1.00 71.00 209 LEU A N 1
ATOM 1586 C CA . LEU A 1 209 ? -36.145 3.630 -39.409 1.00 71.00 209 LEU A CA 1
ATOM 1587 C C . LEU A 1 209 ? -36.991 2.465 -38.878 1.00 71.00 209 LEU A C 1
ATOM 1589 O O . LEU A 1 209 ? -36.465 1.569 -38.225 1.00 71.00 209 LEU A O 1
ATOM 1593 N N . GLU A 1 210 ? -38.282 2.446 -39.201 1.00 72.88 210 GLU A N 1
ATOM 1594 C CA . GLU A 1 210 ? -39.208 1.398 -38.766 1.00 72.88 210 GLU A CA 1
ATOM 1595 C C . GLU A 1 210 ? -38.935 0.061 -39.474 1.00 72.88 210 GLU A C 1
ATOM 1597 O O . GLU A 1 210 ? -39.114 -1.008 -38.896 1.00 72.88 210 GLU A O 1
ATOM 1602 N N . SER A 1 211 ? -38.407 0.106 -40.704 1.00 63.34 211 SER A N 1
ATOM 1603 C CA . SER A 1 211 ? -37.956 -1.094 -41.426 1.00 63.34 211 SER A CA 1
ATOM 1604 C C . SER A 1 211 ? -36.707 -1.761 -40.825 1.00 63.34 211 SER A C 1
ATOM 1606 O O . SER A 1 211 ? -36.375 -2.882 -41.205 1.00 63.34 211 SER A O 1
ATOM 1608 N N . VAL A 1 212 ? -36.032 -1.088 -39.884 1.00 63.62 212 VAL A N 1
ATOM 1609 C CA . VAL A 1 212 ? -34.838 -1.585 -39.181 1.00 63.62 212 VAL A CA 1
ATOM 1610 C C . VAL A 1 212 ? -35.205 -2.312 -37.889 1.00 63.62 212 VAL A C 1
ATOM 1612 O O . VAL A 1 212 ? -34.682 -3.385 -37.599 1.00 63.62 212 VAL A O 1
ATOM 1615 N N . SER A 1 213 ? -36.099 -1.714 -37.101 1.00 72.06 213 SER A N 1
ATOM 1616 C CA . SER A 1 213 ? -36.627 -2.280 -35.863 1.00 72.06 213 SER A CA 1
ATOM 1617 C C . SER A 1 213 ? -37.981 -1.652 -35.556 1.00 72.06 213 SER A C 1
ATOM 1619 O O . SER A 1 213 ? -38.115 -0.430 -35.571 1.00 72.06 213 SER A O 1
ATOM 1621 N N . GLU A 1 214 ? -38.946 -2.488 -35.176 1.00 78.38 214 GLU A N 1
ATOM 1622 C CA . GLU A 1 214 ? -40.283 -2.056 -34.758 1.00 78.38 214 GLU A CA 1
ATOM 1623 C C . GLU A 1 214 ? -40.196 -1.008 -33.625 1.00 78.38 214 GLU A C 1
ATOM 1625 O O . GLU A 1 214 ? -39.367 -1.104 -32.709 1.00 78.38 214 GLU A O 1
ATOM 1630 N N . GLY A 1 215 ? -41.002 0.045 -33.743 1.00 76.19 215 GLY A N 1
ATOM 1631 C CA . GLY A 1 215 ? -41.077 1.223 -32.881 1.00 76.19 215 GLY A CA 1
ATOM 1632 C C . GLY A 1 215 ? -39.862 2.161 -32.891 1.00 76.19 215 GLY A C 1
ATOM 1633 O O . GLY A 1 215 ? -39.904 3.179 -32.204 1.00 76.19 215 GLY A O 1
ATOM 1634 N N . PHE A 1 216 ? -38.760 1.850 -33.587 1.00 77.06 216 PHE A N 1
ATOM 1635 C CA . PHE A 1 216 ? -37.516 2.630 -33.468 1.00 77.06 216 PHE A CA 1
ATOM 1636 C C . PHE A 1 216 ? -37.659 4.055 -34.017 1.00 77.06 216 PHE A C 1
ATOM 1638 O O . PHE A 1 216 ? -37.141 5.001 -33.419 1.00 77.06 216 PHE A O 1
ATOM 1645 N N . GLY A 1 217 ? -38.404 4.230 -35.114 1.00 76.94 217 GLY A N 1
ATOM 1646 C CA . GLY A 1 217 ? -38.682 5.561 -35.655 1.00 76.94 217 GLY A CA 1
ATOM 1647 C C . GLY A 1 217 ? -39.542 6.400 -34.706 1.00 76.94 217 GLY A C 1
ATOM 1648 O O . GLY A 1 217 ? -39.274 7.583 -34.501 1.00 76.94 217 GLY A O 1
ATOM 1649 N N . ASP A 1 218 ? -40.549 5.783 -34.088 1.00 81.44 218 ASP A N 1
ATOM 1650 C CA . ASP A 1 218 ? -41.463 6.472 -33.177 1.00 81.44 218 ASP A CA 1
ATOM 1651 C C . ASP A 1 218 ? -40.798 6.848 -31.846 1.00 81.44 218 ASP A C 1
ATOM 1653 O O . ASP A 1 218 ? -41.050 7.935 -31.333 1.00 81.44 218 ASP A O 1
ATOM 1657 N N . ASP A 1 219 ? -39.900 6.010 -31.328 1.00 82.38 219 ASP A N 1
ATOM 1658 C CA . ASP A 1 219 ? -39.153 6.247 -30.089 1.00 82.38 219 ASP A CA 1
ATOM 1659 C C . ASP A 1 219 ? -38.170 7.422 -30.202 1.00 82.38 219 ASP A C 1
ATOM 1661 O O . ASP A 1 219 ? -38.164 8.322 -29.355 1.00 82.38 219 ASP A O 1
ATOM 1665 N N . VAL A 1 220 ? -37.404 7.485 -31.295 1.00 79.62 220 VAL A N 1
ATOM 1666 C CA . VAL A 1 220 ? -36.525 8.629 -31.592 1.00 79.62 220 VAL A CA 1
ATOM 1667 C C . VAL A 1 220 ? -37.347 9.908 -31.813 1.00 79.62 220 VAL A C 1
ATOM 1669 O O . VAL A 1 220 ? -36.975 10.974 -31.313 1.00 79.62 220 VAL A O 1
ATOM 1672 N N . ALA A 1 221 ? -38.495 9.815 -32.495 1.00 82.88 221 ALA A N 1
ATOM 1673 C CA . ALA A 1 221 ? -39.387 10.956 -32.698 1.00 82.88 221 ALA A CA 1
ATOM 1674 C C . ALA A 1 221 ? -40.053 11.439 -31.394 1.00 82.88 221 ALA A C 1
ATOM 1676 O O . ALA A 1 221 ? -40.179 12.647 -31.188 1.00 82.88 221 ALA A O 1
ATOM 1677 N N . ASN A 1 222 ? -40.440 10.523 -30.496 1.00 86.31 222 ASN A N 1
ATOM 1678 C CA . ASN A 1 222 ? -40.989 10.828 -29.171 1.00 86.31 222 ASN A CA 1
ATOM 1679 C C . ASN A 1 222 ? -39.988 11.635 -28.329 1.00 86.31 222 ASN A C 1
ATOM 1681 O O . ASN A 1 222 ? -40.371 12.636 -27.725 1.00 86.31 222 ASN A O 1
ATOM 1685 N N . LEU A 1 223 ? -38.715 11.226 -28.307 1.00 84.50 223 LEU A N 1
ATOM 1686 C CA . LEU A 1 223 ? -37.671 11.903 -27.531 1.00 84.50 223 LEU A CA 1
ATOM 1687 C C . LEU A 1 223 ? -37.289 13.261 -28.124 1.00 84.50 223 LEU A C 1
ATOM 1689 O O . LEU A 1 223 ? -37.276 14.250 -27.395 1.00 84.50 223 LEU A O 1
ATOM 1693 N N . LEU A 1 224 ? -37.066 13.363 -29.440 1.00 84.12 224 LEU A N 1
ATOM 1694 C CA . LEU A 1 224 ? -36.790 14.662 -30.069 1.00 84.12 224 LEU A CA 1
ATOM 1695 C C . LEU A 1 224 ? -37.964 15.642 -29.870 1.00 84.12 224 LEU A C 1
ATOM 1697 O O . LEU A 1 224 ? -37.749 16.826 -29.610 1.00 84.12 224 LEU A O 1
ATOM 1701 N N . ALA A 1 225 ? -39.208 15.152 -29.894 1.00 86.75 225 ALA A N 1
ATOM 1702 C CA . ALA A 1 225 ? -40.385 15.945 -29.547 1.00 86.75 225 ALA A CA 1
ATOM 1703 C C . ALA A 1 225 ? -40.454 16.329 -28.059 1.00 86.75 225 ALA A C 1
ATOM 1705 O O . ALA A 1 225 ? -40.913 17.431 -27.744 1.00 86.75 225 ALA A O 1
ATOM 1706 N N . ALA A 1 226 ? -39.996 15.465 -27.148 1.00 83.88 226 ALA A N 1
ATOM 1707 C CA . ALA A 1 226 ? -39.905 15.765 -25.722 1.00 83.88 226 ALA A CA 1
ATOM 1708 C C . ALA A 1 226 ? -38.908 16.902 -25.471 1.00 83.88 226 ALA A C 1
ATOM 1710 O O . ALA A 1 226 ? -39.295 17.913 -24.892 1.00 83.88 226 ALA A O 1
ATOM 1711 N N . TYR A 1 227 ? -37.689 16.813 -26.009 1.00 80.94 227 TYR A N 1
ATOM 1712 C CA . TYR A 1 227 ? -36.666 17.855 -25.865 1.00 80.94 227 TYR A CA 1
ATOM 1713 C C . TYR A 1 227 ? -37.049 19.179 -26.534 1.00 80.94 227 TYR A C 1
ATOM 1715 O O . TYR A 1 227 ? -36.917 20.237 -25.919 1.00 80.94 227 TYR A O 1
ATOM 1723 N N . LEU A 1 228 ? -37.665 19.145 -27.723 1.00 82.56 228 LEU A N 1
ATOM 1724 C CA . LEU A 1 228 ? -38.279 20.340 -28.317 1.00 82.56 228 LEU A CA 1
ATOM 1725 C C . LEU A 1 228 ? -39.370 20.947 -27.413 1.00 82.56 228 LEU A C 1
ATOM 1727 O O . LEU A 1 228 ? -39.576 22.158 -27.423 1.00 82.56 228 LEU A O 1
ATOM 1731 N N . THR A 1 229 ? -40.080 20.142 -26.619 1.00 82.12 229 THR A N 1
ATOM 1732 C CA . THR A 1 229 ? -41.132 20.624 -25.705 1.00 82.12 229 THR A CA 1
ATOM 1733 C C . THR A 1 229 ? -40.574 21.130 -24.374 1.00 82.12 229 THR A C 1
ATOM 1735 O O . THR A 1 229 ? -41.087 22.120 -23.862 1.00 82.12 229 THR A O 1
ATOM 1738 N N . ILE A 1 230 ? -39.508 20.514 -23.859 1.00 75.19 230 ILE A N 1
ATOM 1739 C CA . ILE A 1 230 ? -38.722 20.984 -22.705 1.00 75.19 230 ILE A CA 1
ATOM 1740 C C . ILE A 1 230 ? -38.001 22.300 -23.042 1.00 75.19 230 ILE A C 1
ATOM 1742 O O . ILE A 1 230 ? -37.841 23.167 -22.188 1.00 75.19 230 ILE A O 1
ATOM 1746 N N . GLY A 1 231 ? -37.661 22.513 -24.315 1.00 71.12 231 GLY A N 1
ATOM 1747 C CA . GLY A 1 231 ? -37.230 23.815 -24.810 1.00 71.12 231 GLY A CA 1
ATOM 1748 C C . GLY A 1 231 ? -35.779 24.162 -24.484 1.00 71.12 231 GLY A C 1
ATOM 1749 O O . GLY A 1 231 ? -35.473 25.343 -24.326 1.00 71.12 231 GLY A O 1
ATOM 1750 N N . ASP A 1 232 ? -34.897 23.163 -24.445 1.00 68.50 232 ASP A N 1
ATOM 1751 C CA . ASP A 1 232 ? -33.445 23.348 -24.512 1.00 68.50 232 ASP A CA 1
ATOM 1752 C C . ASP A 1 232 ? -32.911 22.987 -25.907 1.00 68.50 232 ASP A C 1
ATOM 1754 O O . ASP A 1 232 ? -33.295 21.984 -26.508 1.00 68.50 232 ASP A O 1
ATOM 1758 N N . GLN A 1 233 ? -32.016 23.828 -26.423 1.00 74.31 233 GLN A N 1
ATOM 1759 C CA . GLN A 1 233 ? -31.383 23.642 -27.721 1.00 74.31 233 GLN A CA 1
ATOM 1760 C C . GLN A 1 233 ? -30.219 22.636 -27.661 1.00 74.31 233 GLN A C 1
ATOM 1762 O O . GLN A 1 233 ? -30.037 21.918 -28.636 1.00 74.31 233 GLN A O 1
ATOM 1767 N N . ASN A 1 234 ? -29.467 22.535 -26.555 1.00 69.88 234 ASN A N 1
ATOM 1768 C CA . ASN A 1 234 ? -28.284 21.664 -26.456 1.00 69.88 234 ASN A CA 1
ATOM 1769 C C . ASN A 1 234 ? -28.660 20.184 -26.636 1.00 69.88 234 ASN A C 1
ATOM 1771 O O . ASN A 1 234 ? -28.147 19.517 -27.533 1.00 69.88 234 ASN A O 1
ATOM 1775 N N . ASN A 1 235 ? -29.633 19.700 -25.859 1.00 71.56 235 ASN A N 1
ATOM 1776 C CA . ASN A 1 235 ? -30.209 18.361 -25.995 1.00 71.56 235 ASN A CA 1
ATOM 1777 C C . ASN A 1 235 ? -30.754 18.089 -27.406 1.00 71.56 235 ASN A C 1
ATOM 1779 O O . ASN A 1 235 ? -30.614 16.993 -27.953 1.00 71.56 235 ASN A O 1
ATOM 1783 N N . VAL A 1 236 ? -31.397 19.091 -28.009 1.00 76.75 236 VAL A N 1
ATOM 1784 C CA . VAL A 1 236 ? -31.956 18.983 -29.361 1.00 76.75 236 VAL A CA 1
ATOM 1785 C C . VAL A 1 236 ? -30.849 18.886 -30.417 1.00 76.75 236 VAL A C 1
ATOM 1787 O O . VAL A 1 236 ? -31.009 18.136 -31.381 1.00 76.75 236 VAL A O 1
ATOM 1790 N N . ASP A 1 237 ? -29.714 19.558 -30.222 1.00 72.88 237 ASP A N 1
ATOM 1791 C CA . ASP A 1 237 ? -28.539 19.467 -31.096 1.00 72.88 237 ASP A CA 1
ATOM 1792 C C . ASP A 1 237 ? -27.791 18.131 -30.913 1.00 72.88 237 ASP A C 1
ATOM 1794 O O . ASP A 1 237 ? -27.369 17.525 -31.901 1.00 72.88 237 ASP A O 1
ATOM 1798 N N . TYR A 1 238 ? -27.716 17.602 -29.685 1.00 71.69 238 TYR A N 1
ATOM 1799 C CA . TYR A 1 238 ? -27.222 16.244 -29.415 1.00 71.69 238 TYR A CA 1
ATOM 1800 C C . TYR A 1 238 ? -28.071 15.190 -30.144 1.00 71.69 238 TYR A C 1
ATOM 1802 O O . TYR A 1 238 ? -27.547 14.356 -30.887 1.00 71.69 238 TYR A O 1
ATOM 1810 N N . MET A 1 239 ? -29.400 15.251 -29.993 1.00 74.38 239 MET A N 1
ATOM 1811 C CA . MET A 1 239 ? -30.329 14.328 -30.658 1.00 74.38 239 MET A CA 1
ATOM 1812 C C . MET A 1 239 ? -30.271 14.448 -32.187 1.00 74.38 239 MET A C 1
ATOM 1814 O O . MET A 1 239 ? -30.312 13.434 -32.886 1.00 74.38 239 MET A O 1
ATOM 1818 N N . GLN A 1 240 ? -30.112 15.662 -32.721 1.00 75.31 240 GLN A N 1
ATOM 1819 C CA . GLN A 1 240 ? -29.819 15.891 -34.138 1.00 75.31 240 GLN A CA 1
ATOM 1820 C C . GLN A 1 240 ? -28.530 15.170 -34.570 1.00 75.31 240 GLN A C 1
ATOM 1822 O O . GLN A 1 240 ? -28.554 14.385 -35.521 1.00 75.31 240 GLN A O 1
ATOM 1827 N N . ALA A 1 241 ? -27.413 15.389 -33.871 1.00 69.62 241 ALA A N 1
ATOM 1828 C CA . ALA A 1 241 ? -26.120 14.796 -34.210 1.00 69.62 241 ALA A CA 1
ATOM 1829 C C . ALA A 1 241 ? -26.128 13.256 -34.119 1.00 69.62 241 ALA A C 1
ATOM 1831 O O . ALA A 1 241 ? -25.553 12.588 -34.984 1.00 69.62 241 ALA A O 1
ATOM 1832 N N . LEU A 1 242 ? -26.841 12.681 -33.143 1.00 70.50 242 LEU A N 1
ATOM 1833 C CA . LEU A 1 242 ? -27.072 11.238 -33.028 1.00 70.50 242 LEU A CA 1
ATOM 1834 C C . LEU A 1 242 ? -27.784 10.680 -34.272 1.00 70.50 242 LEU A C 1
ATOM 1836 O O . LEU A 1 242 ? -27.296 9.731 -34.888 1.00 70.50 242 LEU A O 1
ATOM 1840 N N . ILE A 1 243 ? -28.891 11.297 -34.702 1.00 72.50 243 ILE A N 1
ATOM 1841 C CA . ILE A 1 243 ? -29.625 10.851 -35.899 1.00 72.50 243 ILE A CA 1
ATOM 1842 C C . ILE A 1 243 ? -28.772 11.050 -37.164 1.00 72.50 243 ILE A C 1
ATOM 1844 O O . ILE A 1 243 ? -28.761 10.190 -38.049 1.00 72.50 243 ILE A O 1
ATOM 1848 N N . ALA A 1 244 ? -27.992 12.133 -37.234 1.00 70.94 244 ALA A N 1
ATOM 1849 C CA . ALA A 1 244 ? -27.051 12.380 -38.323 1.00 70.94 244 ALA A CA 1
ATOM 1850 C C . ALA A 1 244 ? -25.966 11.289 -38.423 1.00 70.94 244 ALA A C 1
ATOM 1852 O O . ALA A 1 244 ? -25.653 10.842 -39.529 1.00 70.94 244 ALA A O 1
ATOM 1853 N N . GLN A 1 245 ? -25.426 10.812 -37.292 1.00 67.56 245 GLN A N 1
ATOM 1854 C CA . GLN A 1 245 ? -24.499 9.672 -37.253 1.00 67.56 245 GLN A CA 1
ATOM 1855 C C . GLN A 1 245 ? -25.177 8.363 -37.685 1.00 67.56 245 GLN A C 1
ATOM 1857 O O . GLN A 1 245 ? -24.574 7.593 -38.434 1.00 67.56 245 GLN A O 1
ATOM 1862 N N . THR A 1 246 ? -26.427 8.120 -37.277 1.00 65.94 246 THR A N 1
ATOM 1863 C CA . THR A 1 246 ? -27.203 6.932 -37.679 1.00 65.94 246 THR A CA 1
ATOM 1864 C C . THR A 1 246 ? -27.447 6.893 -39.190 1.00 65.94 246 THR A C 1
ATOM 1866 O O . THR A 1 246 ? -27.225 5.861 -39.829 1.00 65.94 246 THR A O 1
ATOM 1869 N N . PHE A 1 247 ? -27.813 8.025 -39.799 1.00 66.62 247 PHE A N 1
ATOM 1870 C CA . PHE A 1 247 ? -27.897 8.156 -41.257 1.00 66.62 247 PHE A CA 1
ATOM 1871 C C . PHE A 1 247 ? -26.556 7.900 -41.941 1.00 66.62 247 PHE A C 1
ATOM 1873 O O . PHE A 1 247 ? -26.485 7.109 -42.881 1.00 66.62 247 PHE A O 1
ATOM 1880 N N . ALA A 1 248 ? -25.507 8.573 -41.468 1.00 63.91 248 ALA A N 1
ATOM 1881 C CA . ALA A 1 248 ? -24.164 8.496 -42.021 1.00 63.91 248 ALA A CA 1
ATOM 1882 C C . ALA A 1 248 ? -23.612 7.062 -42.012 1.00 63.91 248 ALA A C 1
ATOM 1884 O O . ALA A 1 248 ? -23.144 6.572 -43.034 1.00 63.91 248 ALA A O 1
ATOM 1885 N N . ARG A 1 249 ? -23.686 6.373 -40.869 1.00 61.88 249 ARG A N 1
ATOM 1886 C CA . ARG A 1 249 ? -23.039 5.068 -40.670 1.00 61.88 249 ARG A CA 1
ATOM 1887 C C . ARG A 1 249 ? -23.918 3.872 -41.069 1.00 61.88 249 ARG A C 1
ATOM 1889 O O . ARG A 1 249 ? -23.362 2.845 -41.443 1.00 61.88 249 ARG A O 1
ATOM 1896 N N . GLY A 1 250 ? -25.249 3.989 -41.007 1.00 61.59 250 GLY A N 1
ATOM 1897 C CA . GLY A 1 250 ? -26.187 2.892 -41.304 1.00 61.59 250 GLY A CA 1
ATOM 1898 C C . GLY A 1 250 ? -26.935 3.035 -42.635 1.00 61.59 250 GLY A C 1
ATOM 1899 O O . GLY A 1 250 ? -26.860 2.159 -43.497 1.00 61.59 250 GLY A O 1
ATOM 1900 N N . VAL A 1 251 ? -27.658 4.145 -42.826 1.00 61.72 251 VAL A N 1
ATOM 1901 C CA . VAL A 1 251 ? -28.602 4.296 -43.954 1.00 61.72 251 VAL A CA 1
ATOM 1902 C C . VAL A 1 251 ? -27.898 4.644 -45.269 1.00 61.72 251 VAL A C 1
ATOM 1904 O O . VAL A 1 251 ? -28.181 4.038 -46.303 1.00 61.72 251 VAL A O 1
ATOM 1907 N N . PHE A 1 252 ? -26.981 5.617 -45.265 1.00 64.31 252 PHE A N 1
ATOM 1908 C CA . PHE A 1 252 ? -26.409 6.153 -46.503 1.00 64.31 252 PHE A CA 1
ATOM 1909 C C . PHE A 1 252 ? -25.529 5.155 -47.285 1.00 64.31 252 PHE A C 1
ATOM 1911 O O . PHE A 1 252 ? -25.712 5.073 -48.500 1.00 64.31 252 PHE A O 1
ATOM 1918 N N . PRO A 1 253 ? -24.672 4.317 -46.661 1.00 61.34 253 PRO A N 1
ATOM 1919 C CA . PRO A 1 253 ? -23.941 3.266 -47.378 1.00 61.34 253 PRO A CA 1
ATOM 1920 C C . PRO A 1 253 ? -24.866 2.275 -48.107 1.00 61.34 253 PRO A C 1
ATOM 1922 O O . PRO A 1 253 ? -24.506 1.747 -49.157 1.00 61.34 253 PRO A O 1
ATOM 1925 N N . ASN A 1 254 ? -26.081 2.072 -47.584 1.00 59.34 254 ASN A N 1
ATOM 1926 C CA . ASN A 1 254 ? -27.087 1.160 -48.125 1.00 59.34 254 ASN A CA 1
ATOM 1927 C C . ASN A 1 254 ? -28.089 1.828 -49.090 1.00 59.34 254 ASN A C 1
ATOM 1929 O O . ASN A 1 254 ? -28.876 1.125 -49.725 1.00 59.34 254 ASN A O 1
ATOM 1933 N N . ILE A 1 255 ? -28.062 3.158 -49.271 1.00 63.12 255 ILE A N 1
ATOM 1934 C CA . ILE A 1 255 ? -29.069 3.897 -50.063 1.00 63.12 255 ILE A CA 1
ATOM 1935 C C . ILE A 1 255 ? -29.165 3.402 -51.518 1.00 63.12 255 ILE A C 1
ATOM 1937 O O . ILE A 1 255 ? -30.249 3.369 -52.098 1.00 63.12 255 ILE A O 1
ATOM 1941 N N . GLY A 1 256 ? -28.044 2.955 -52.099 1.00 58.47 256 GLY A N 1
ATOM 1942 C CA . GLY A 1 256 ? -28.008 2.365 -53.439 1.00 58.47 256 GLY A CA 1
ATOM 1943 C C . GLY A 1 256 ? -28.823 1.072 -53.533 1.00 58.47 256 GLY A C 1
ATOM 1944 O O . GLY A 1 256 ? -29.544 0.878 -54.507 1.00 58.47 256 GLY A O 1
ATOM 1945 N N . LEU A 1 257 ? -28.784 0.232 -52.492 1.00 58.53 257 LEU A N 1
ATOM 1946 C CA . LEU A 1 257 ? -29.555 -1.013 -52.406 1.00 58.53 257 LEU A CA 1
ATOM 1947 C C . LEU A 1 257 ? -31.059 -0.726 -52.263 1.00 58.53 257 LEU A C 1
ATOM 1949 O O . LEU A 1 257 ? -31.868 -1.358 -52.946 1.00 58.53 257 LEU A O 1
ATOM 1953 N N . ILE A 1 258 ? -31.432 0.289 -51.469 1.00 57.56 258 ILE A N 1
ATOM 1954 C CA . ILE A 1 258 ? -32.821 0.783 -51.388 1.00 57.56 258 ILE A CA 1
ATOM 1955 C C . ILE A 1 258 ? -33.303 1.194 -52.787 1.00 57.56 258 ILE A C 1
ATOM 1957 O O . ILE A 1 258 ? -34.342 0.721 -53.249 1.00 57.56 258 ILE A O 1
ATOM 1961 N N . ILE A 1 259 ? -32.524 2.006 -53.504 1.00 57.38 259 ILE A N 1
ATOM 1962 C CA . ILE A 1 259 ? -32.855 2.459 -54.863 1.00 57.38 259 ILE A CA 1
ATOM 1963 C C . ILE A 1 259 ? -32.965 1.279 -55.846 1.00 57.38 259 ILE A C 1
ATOM 1965 O O . ILE A 1 259 ? -33.893 1.254 -56.655 1.00 57.38 259 ILE A O 1
ATOM 1969 N N . PHE A 1 260 ? -32.099 0.262 -55.762 1.00 55.88 260 PHE A N 1
ATOM 1970 C CA . PHE A 1 260 ? -32.215 -0.943 -56.597 1.00 55.88 260 PHE A CA 1
ATOM 1971 C C . PHE A 1 260 ? -33.514 -1.719 -56.334 1.00 55.88 260 PHE A C 1
ATOM 1973 O O . PHE A 1 260 ? -34.162 -2.154 -57.290 1.00 55.88 260 PHE A O 1
ATOM 1980 N N . SER A 1 261 ? -33.944 -1.830 -55.070 1.00 55.09 261 SER A N 1
ATOM 1981 C CA . SER A 1 261 ? -35.231 -2.452 -54.721 1.00 55.09 261 SER A CA 1
ATOM 1982 C C . SER A 1 261 ? -36.426 -1.700 -55.327 1.00 55.09 261 SER A C 1
ATOM 1984 O O . SER A 1 261 ? -37.331 -2.327 -55.881 1.00 55.09 261 SER A O 1
ATOM 1986 N N . LEU A 1 262 ? -36.387 -0.360 -55.322 1.00 53.69 262 LEU A N 1
ATOM 1987 C CA . LEU A 1 262 ? -37.437 0.507 -55.872 1.00 53.69 262 LEU A CA 1
ATOM 1988 C C . LEU A 1 262 ? -37.503 0.452 -57.409 1.00 53.69 262 LEU A C 1
ATOM 1990 O O . LEU A 1 262 ? -38.581 0.592 -57.986 1.00 53.69 262 LEU A O 1
ATOM 1994 N N . ILE A 1 263 ? -36.370 0.202 -58.074 1.00 52.78 263 ILE A N 1
ATOM 1995 C CA . ILE A 1 263 ? -36.287 -0.005 -59.531 1.00 52.78 263 ILE A CA 1
ATOM 1996 C C . ILE A 1 263 ? -36.816 -1.400 -59.943 1.00 52.78 263 ILE A C 1
ATOM 1998 O O . ILE A 1 263 ? -37.151 -1.611 -61.107 1.00 52.78 263 ILE A O 1
ATOM 2002 N N . GLY A 1 264 ? -36.972 -2.341 -59.000 1.00 52.88 264 GLY A N 1
ATOM 2003 C CA . GLY A 1 264 ? -37.689 -3.611 -59.207 1.00 52.88 264 GLY A CA 1
ATOM 2004 C C . GLY A 1 264 ? -36.926 -4.690 -59.990 1.00 52.88 264 GLY A C 1
ATOM 2005 O O . GLY A 1 264 ? -37.523 -5.669 -60.443 1.00 52.88 264 GLY A O 1
ATOM 2006 N N . GLY A 1 265 ? -35.614 -4.529 -60.169 1.00 48.75 265 GLY A N 1
ATOM 2007 C CA . GLY A 1 265 ? -34.784 -5.388 -61.016 1.00 48.75 265 GLY A CA 1
ATOM 2008 C C . GLY A 1 265 ? -34.375 -6.726 -60.389 1.00 48.75 265 GLY A C 1
ATOM 2009 O O . GLY A 1 265 ? -33.207 -6.899 -60.055 1.00 48.75 265 GLY A O 1
ATOM 2010 N N . LYS A 1 266 ? -35.283 -7.711 -60.299 1.00 48.84 266 LYS A N 1
ATOM 2011 C CA . LYS A 1 266 ? -34.884 -9.119 -60.078 1.00 48.84 266 LYS A CA 1
ATOM 2012 C C . LYS A 1 266 ? -34.380 -9.760 -61.381 1.00 48.84 266 LYS A C 1
ATOM 2014 O O . LYS A 1 266 ? -35.166 -10.337 -62.132 1.00 48.84 266 LYS A O 1
ATOM 2019 N N . SER A 1 267 ? -33.071 -9.698 -61.628 1.00 42.53 267 SER A N 1
ATOM 2020 C CA . SER A 1 267 ? -32.359 -10.531 -62.614 1.00 42.53 267 SER A CA 1
ATOM 2021 C C . SER A 1 267 ? -31.481 -11.552 -61.889 1.00 42.53 267 SER A C 1
ATOM 2023 O O . SER A 1 267 ? -30.701 -11.170 -61.025 1.00 42.53 267 SER A O 1
ATOM 2025 N N . ALA A 1 268 ? -31.618 -12.838 -62.224 1.00 41.81 268 ALA A N 1
ATOM 2026 C CA . ALA A 1 268 ? -31.042 -13.946 -61.449 1.00 41.81 268 ALA A CA 1
ATOM 2027 C C . ALA A 1 268 ? -29.574 -14.296 -61.778 1.00 41.81 268 ALA A C 1
ATOM 2029 O O . ALA A 1 268 ? -29.024 -15.200 -61.155 1.00 41.81 268 ALA A O 1
ATOM 2030 N N . ASP A 1 269 ? -28.956 -13.610 -62.743 1.00 44.84 269 ASP A N 1
ATOM 2031 C CA . ASP A 1 269 ? -27.553 -13.804 -63.119 1.00 44.84 269 ASP A CA 1
ATOM 2032 C C . ASP A 1 269 ? -26.685 -12.713 -62.463 1.00 44.84 269 ASP A C 1
ATOM 2034 O O . ASP A 1 269 ? -26.551 -11.601 -62.980 1.00 44.84 269 ASP A O 1
ATOM 2038 N N . GLU A 1 270 ? -26.116 -13.024 -61.296 1.00 51.28 270 GLU A N 1
ATOM 2039 C CA . GLU A 1 270 ? -25.166 -12.163 -60.583 1.00 51.28 270 GLU A CA 1
ATOM 2040 C C . GLU A 1 270 ? -23.800 -12.136 -61.292 1.00 51.28 270 GLU A C 1
ATOM 2042 O O . GLU A 1 270 ? -23.066 -13.120 -61.245 1.00 51.28 270 GLU A O 1
ATOM 2047 N N . GLU A 1 271 ? -23.386 -11.003 -61.871 1.00 48.78 271 GLU A N 1
ATOM 2048 C CA . GLU A 1 271 ? -21.952 -10.700 -62.017 1.00 48.78 271 GLU A CA 1
ATOM 2049 C C . GLU A 1 271 ? -21.676 -9.194 -62.209 1.00 48.78 271 GLU A C 1
ATOM 2051 O O . GLU A 1 271 ? -22.359 -8.496 -62.955 1.00 48.78 271 GLU A O 1
ATOM 2056 N N . VAL A 1 272 ? -20.616 -8.700 -61.555 1.00 41.81 272 VAL A N 1
ATOM 2057 C CA . VAL A 1 272 ? -20.102 -7.312 -61.623 1.00 41.81 272 VAL A CA 1
ATOM 2058 C C . VAL A 1 272 ? -21.048 -6.226 -61.075 1.00 41.81 272 VAL A C 1
ATOM 2060 O O . VAL A 1 272 ? -21.474 -5.316 -61.788 1.00 41.81 272 VAL A O 1
ATOM 2063 N N . PHE A 1 273 ? -21.258 -6.246 -59.755 1.00 48.53 273 PHE A N 1
ATOM 2064 C CA . PHE A 1 273 ? -21.509 -5.024 -58.977 1.00 48.53 273 PHE A CA 1
ATOM 2065 C C . PHE A 1 273 ? -20.175 -4.445 -58.482 1.00 48.53 273 PHE A C 1
ATOM 2067 O O . PHE A 1 273 ? -19.313 -5.180 -58.004 1.00 48.53 273 PHE A O 1
ATOM 2074 N N . SER A 1 274 ? -20.012 -3.122 -58.541 1.00 45.47 274 SER A N 1
ATOM 2075 C CA . SER A 1 274 ? -18.925 -2.424 -57.842 1.00 45.47 274 SER A CA 1
ATOM 2076 C C . SER A 1 274 ? -19.396 -1.074 -57.300 1.00 45.47 274 SER A C 1
ATOM 2078 O O . SER A 1 274 ? -19.044 -0.021 -57.835 1.00 45.47 274 SER A O 1
ATOM 2080 N N . VAL A 1 275 ? -20.190 -1.106 -56.228 1.00 48.56 275 VAL A N 1
ATOM 2081 C CA . VAL A 1 275 ? -20.375 0.076 -55.378 1.00 48.56 275 VAL A CA 1
ATOM 2082 C C . VAL A 1 275 ? -19.061 0.280 -54.628 1.00 48.56 275 VAL A C 1
ATOM 2084 O O . VAL A 1 275 ? -18.690 -0.533 -53.783 1.00 48.56 275 VAL A O 1
ATOM 2087 N N . THR A 1 276 ? -18.309 1.324 -54.968 1.00 48.00 276 THR A N 1
ATOM 2088 C CA . THR A 1 276 ? -17.117 1.701 -54.198 1.00 48.00 276 THR A CA 1
ATOM 2089 C C . THR A 1 276 ? -17.566 2.251 -52.852 1.00 48.00 276 THR A C 1
ATOM 2091 O O . THR A 1 276 ? -18.230 3.286 -52.813 1.00 48.00 276 THR A O 1
ATOM 2094 N N . ALA A 1 277 ? -17.235 1.541 -51.772 1.00 48.00 277 ALA A N 1
ATOM 2095 C CA . ALA A 1 277 ? -17.637 1.903 -50.418 1.00 48.00 277 ALA A CA 1
ATOM 2096 C C . ALA A 1 277 ? -17.140 3.304 -50.018 1.00 48.00 277 ALA A C 1
ATOM 2098 O O . ALA A 1 277 ? -16.055 3.733 -50.415 1.00 48.00 277 ALA A O 1
ATOM 2099 N N . LEU A 1 278 ? -17.949 3.996 -49.215 1.00 46.53 278 LEU A N 1
ATOM 2100 C CA . LEU A 1 278 ? -17.633 5.306 -48.655 1.00 46.53 278 LEU A CA 1
ATOM 2101 C C . LEU A 1 278 ? -16.673 5.146 -47.465 1.00 46.53 278 LEU A C 1
ATOM 2103 O O . LEU A 1 278 ? -17.038 4.520 -46.469 1.00 46.53 278 LEU A O 1
ATOM 2107 N N . ASP A 1 279 ? -15.489 5.760 -47.525 1.00 48.41 279 ASP A N 1
ATOM 2108 C CA . ASP A 1 279 ? -14.617 5.914 -46.350 1.00 48.41 279 ASP A CA 1
ATOM 2109 C C . ASP A 1 279 ? -15.202 6.974 -45.397 1.00 48.41 279 ASP A C 1
ATOM 2111 O O . ASP A 1 279 ? -14.859 8.158 -45.438 1.00 48.41 279 ASP A O 1
ATOM 2115 N N . PHE A 1 280 ? -16.119 6.545 -44.528 1.00 50.38 280 PHE A N 1
ATOM 2116 C CA . PHE A 1 280 ? -16.693 7.383 -43.478 1.00 50.38 280 PHE A CA 1
ATOM 2117 C C . PHE A 1 280 ? -15.708 7.591 -42.321 1.00 50.38 280 PHE A C 1
ATOM 2119 O O . PHE A 1 280 ? -15.683 6.831 -41.354 1.00 50.38 280 PHE A O 1
ATOM 2126 N N . ILE A 1 281 ? -14.939 8.678 -42.382 1.00 47.00 281 ILE A N 1
ATOM 2127 C CA . ILE A 1 281 ? -14.184 9.192 -41.232 1.00 47.00 281 ILE A CA 1
ATOM 2128 C C . ILE A 1 281 ? -14.929 10.406 -40.666 1.00 47.00 281 ILE A C 1
ATOM 2130 O O . ILE A 1 281 ? -14.644 11.552 -41.005 1.00 47.00 281 ILE A O 1
ATOM 2134 N N . ALA A 1 282 ? -15.917 10.132 -39.812 1.00 47.53 282 ALA A N 1
ATOM 2135 C CA . ALA A 1 282 ? -16.543 11.126 -38.941 1.00 47.53 282 ALA A CA 1
ATOM 2136 C C . ALA A 1 282 ? -15.892 11.058 -37.553 1.00 47.53 282 ALA A C 1
ATOM 2138 O O . ALA A 1 282 ? -15.779 9.963 -36.994 1.00 47.53 282 ALA A O 1
ATOM 2139 N N . GLU A 1 283 ? -15.521 12.201 -36.969 1.00 52.22 283 GLU A N 1
ATOM 2140 C CA . GLU A 1 283 ? -15.212 12.243 -35.534 1.00 52.22 283 GLU A CA 1
ATOM 2141 C C . GLU A 1 283 ? -16.450 11.827 -34.703 1.00 52.22 283 GLU A C 1
ATOM 2143 O O . GLU A 1 283 ? -17.590 11.950 -35.173 1.00 52.22 283 GLU A O 1
ATOM 2148 N N . PRO A 1 284 ? -16.266 11.312 -33.473 1.00 52.47 284 PRO A N 1
ATOM 2149 C CA . PRO A 1 284 ? -17.367 11.163 -32.526 1.00 52.47 284 PRO A CA 1
ATOM 2150 C C . PRO A 1 284 ? -18.019 12.524 -32.247 1.00 52.47 284 PRO A C 1
ATOM 2152 O O . PRO A 1 284 ? -17.318 13.538 -32.177 1.00 52.47 284 PRO A O 1
ATOM 2155 N N . VAL A 1 285 ? -19.343 12.539 -32.066 1.00 52.88 285 VAL A N 1
ATOM 2156 C CA . VAL A 1 285 ? -20.056 13.709 -31.527 1.00 52.88 285 VAL A CA 1
ATOM 2157 C C . VAL A 1 285 ? -19.487 14.025 -30.143 1.00 52.88 285 VAL A C 1
ATOM 2159 O O . VAL A 1 285 ? -19.239 13.105 -29.362 1.00 52.88 285 VAL A O 1
ATOM 2162 N N . LYS A 1 286 ? -19.282 15.308 -29.842 1.00 53.06 286 LYS A N 1
ATOM 2163 C CA . LYS A 1 286 ? -19.027 15.798 -28.480 1.00 53.06 286 LYS A CA 1
ATOM 2164 C C . LYS A 1 286 ? -20.276 16.518 -27.991 1.00 53.06 286 LYS A C 1
ATOM 2166 O O . LYS A 1 286 ? -21.028 17.058 -28.798 1.00 53.06 286 LYS A O 1
ATOM 2171 N N . ASP A 1 287 ? -20.479 16.545 -26.682 1.00 49.28 287 ASP A N 1
ATOM 2172 C CA . ASP A 1 287 ? -21.796 16.791 -26.076 1.00 49.28 287 ASP A CA 1
ATOM 2173 C C . ASP A 1 287 ? -22.363 18.224 -26.285 1.00 49.28 287 ASP A C 1
ATOM 2175 O O . ASP A 1 287 ? -23.512 18.486 -25.952 1.00 49.28 287 ASP A O 1
ATOM 2179 N N . ASP A 1 288 ? -21.588 19.124 -26.910 1.00 54.41 288 ASP A N 1
ATOM 2180 C CA . ASP A 1 288 ? -21.903 20.535 -27.211 1.00 54.41 288 ASP A CA 1
ATOM 2181 C C . ASP A 1 288 ? -21.929 20.879 -28.731 1.00 54.41 288 ASP A C 1
ATOM 2183 O O . ASP A 1 288 ? -22.004 22.056 -29.103 1.00 54.41 288 ASP A O 1
ATOM 2187 N N . ASP A 1 289 ? -21.809 19.902 -29.647 1.00 51.06 289 ASP A N 1
ATOM 2188 C CA . ASP A 1 289 ? -21.512 20.143 -31.079 1.00 51.06 289 ASP A CA 1
ATOM 2189 C C . ASP A 1 289 ? -22.682 20.712 -31.932 1.00 51.06 289 ASP A C 1
ATOM 2191 O O . ASP A 1 289 ? -23.117 20.142 -32.935 1.00 51.06 289 ASP A O 1
ATOM 2195 N N . LYS A 1 290 ? -23.068 21.966 -31.653 1.00 52.50 290 LYS A N 1
ATOM 2196 C CA . LYS A 1 290 ? -23.833 22.880 -32.543 1.00 52.50 290 LYS A CA 1
ATOM 2197 C C . LYS A 1 290 ? -23.224 23.087 -33.935 1.00 52.50 290 LYS A C 1
ATOM 2199 O O . LYS A 1 290 ? -23.837 23.706 -34.800 1.00 52.50 290 LYS A O 1
ATOM 2204 N N . ASN A 1 291 ? -22.002 22.604 -34.139 1.00 53.38 291 ASN A N 1
ATOM 2205 C CA . ASN A 1 291 ? -21.287 22.577 -35.408 1.00 53.38 291 ASN A CA 1
ATOM 2206 C C . ASN A 1 291 ? -21.002 21.134 -35.863 1.00 53.38 291 ASN A C 1
ATOM 2208 O O . ASN A 1 291 ? -19.973 20.911 -36.506 1.00 53.38 291 ASN A O 1
ATOM 2212 N N . TYR A 1 292 ? -21.879 20.159 -35.566 1.00 58.09 292 TYR A N 1
ATOM 2213 C CA . TYR A 1 292 ? -21.739 18.796 -36.090 1.00 58.09 292 TYR A CA 1
ATOM 2214 C C . TYR A 1 292 ? -21.678 18.812 -37.626 1.00 58.09 292 TYR A C 1
ATOM 2216 O O . TYR A 1 292 ? -22.674 18.909 -38.348 1.00 58.09 292 TYR A O 1
ATOM 2224 N N . THR A 1 293 ? -20.448 18.771 -38.123 1.00 57.91 293 THR A N 1
ATOM 2225 C CA . THR A 1 293 ? -20.122 18.949 -39.529 1.00 57.91 293 THR A CA 1
ATOM 2226 C C . THR A 1 293 ? -20.013 17.564 -40.130 1.00 57.91 293 THR A C 1
ATOM 2228 O O . THR A 1 293 ? -19.052 16.842 -39.863 1.00 57.91 293 THR A O 1
ATOM 2231 N N . LEU A 1 294 ? -21.011 17.188 -40.931 1.00 61.06 294 LEU A N 1
ATOM 2232 C CA . LEU A 1 294 ? -20.954 15.969 -41.730 1.00 61.06 294 LEU A CA 1
ATOM 2233 C C . LEU A 1 294 ? -19.644 15.974 -42.538 1.00 61.06 294 LEU A C 1
ATOM 2235 O O . LEU A 1 294 ? -19.374 16.961 -43.228 1.00 61.06 294 LEU A O 1
ATOM 2239 N N . PRO A 1 295 ? -18.805 14.926 -42.444 1.00 59.25 295 PRO A N 1
ATOM 2240 C CA . PRO A 1 295 ? -17.561 14.887 -43.198 1.00 59.25 295 PRO A CA 1
ATOM 2241 C C . PRO A 1 295 ? -17.868 14.814 -44.702 1.00 59.25 295 PRO A C 1
ATOM 2243 O O . PRO A 1 295 ? -18.884 14.213 -45.071 1.00 59.25 295 PRO A O 1
ATOM 2246 N N . PRO A 1 296 ? -16.994 15.358 -45.574 1.00 63.22 296 PRO A N 1
ATOM 2247 C CA . PRO A 1 296 ? -17.202 15.342 -47.017 1.00 63.22 296 PRO A CA 1
ATOM 2248 C C . PRO A 1 296 ? -17.478 13.936 -47.550 1.00 63.22 296 PRO A C 1
ATOM 2250 O O . PRO A 1 296 ? -16.681 13.013 -47.375 1.00 63.22 296 PRO A O 1
ATOM 2253 N N . GLN A 1 297 ? -18.614 13.786 -48.215 1.00 66.31 297 GLN A N 1
ATOM 2254 C CA . GLN A 1 297 ? -19.097 12.526 -48.743 1.00 66.31 297 GLN A CA 1
ATOM 2255 C C . GLN A 1 297 ? -18.571 12.321 -50.157 1.00 66.31 297 GLN A C 1
ATOM 2257 O O . GLN A 1 297 ? -18.753 13.155 -51.049 1.00 66.31 297 GLN A O 1
ATOM 2262 N N . SER A 1 298 ? -17.940 11.171 -50.389 1.00 66.81 298 SER A N 1
ATOM 2263 C CA . SER A 1 298 ? -17.651 10.742 -51.754 1.00 66.81 298 SER A CA 1
ATOM 2264 C C . SER A 1 298 ? -18.947 10.338 -52.470 1.00 66.81 298 SER A C 1
ATOM 2266 O O . SER A 1 298 ? -19.979 10.069 -51.854 1.00 66.81 298 SER A O 1
ATOM 2268 N N . ASN A 1 299 ? -18.926 10.368 -53.801 1.00 68.75 299 ASN A N 1
ATOM 2269 C CA . ASN A 1 299 ? -20.110 10.047 -54.591 1.00 68.75 299 ASN A CA 1
ATOM 2270 C C . ASN A 1 299 ? -20.317 8.530 -54.631 1.00 68.75 299 ASN A C 1
ATOM 2272 O O . ASN A 1 299 ? -19.390 7.796 -54.979 1.00 68.75 299 ASN A O 1
ATOM 2276 N N . ILE A 1 300 ? -21.540 8.067 -54.367 1.00 67.62 300 ILE A N 1
ATOM 2277 C CA . ILE A 1 300 ? -21.896 6.655 -54.552 1.00 67.62 300 ILE A CA 1
ATOM 2278 C C . ILE A 1 300 ? -22.051 6.411 -56.054 1.00 67.62 300 ILE A C 1
ATOM 2280 O O . ILE A 1 300 ? -23.095 6.716 -56.631 1.00 67.62 300 ILE A O 1
ATOM 2284 N N . GLU A 1 301 ? -21.004 5.894 -56.696 1.00 69.19 301 GLU A N 1
ATOM 2285 C CA . GLU A 1 301 ? -21.040 5.449 -58.091 1.00 69.19 301 GLU A CA 1
ATOM 2286 C C . GLU A 1 301 ? -21.835 4.135 -58.197 1.00 69.19 301 GLU A C 1
ATOM 2288 O O . GLU A 1 301 ? -21.462 3.099 -57.648 1.00 69.19 301 GLU A O 1
ATOM 2293 N N . ILE A 1 302 ? -22.935 4.189 -58.943 1.00 67.00 302 ILE A N 1
ATOM 2294 C CA . ILE A 1 302 ? -23.773 3.056 -59.332 1.00 67.00 302 ILE A CA 1
ATOM 2295 C C . ILE A 1 302 ? -23.341 2.646 -60.739 1.00 67.00 302 ILE A C 1
ATOM 2297 O O . ILE A 1 302 ? -23.407 3.466 -61.651 1.00 67.00 302 ILE A O 1
ATOM 2301 N N . ASP A 1 303 ? -22.937 1.393 -60.950 1.00 68.12 303 ASP A N 1
ATOM 2302 C CA . ASP A 1 303 ? -22.615 0.858 -62.281 1.00 68.12 303 ASP A CA 1
ATOM 2303 C C . ASP A 1 303 ? -23.182 -0.562 -62.431 1.00 68.12 303 ASP A C 1
ATOM 2305 O O . ASP A 1 303 ? -22.588 -1.535 -61.974 1.00 68.12 303 ASP A O 1
ATOM 2309 N N . LEU A 1 304 ? -24.368 -0.657 -63.034 1.00 65.31 304 LEU A N 1
ATOM 2310 C CA . LEU A 1 304 ? -25.114 -1.893 -63.273 1.00 65.31 304 LEU A CA 1
ATOM 2311 C C . LEU A 1 304 ? -25.029 -2.288 -64.742 1.00 65.31 304 LEU A C 1
ATOM 2313 O O . LEU A 1 304 ? -25.299 -1.457 -65.610 1.00 65.31 304 LEU A O 1
ATOM 2317 N N . ASN A 1 305 ? -24.780 -3.565 -65.028 1.00 68.75 305 ASN A N 1
ATOM 2318 C CA . ASN A 1 305 ? -24.968 -4.150 -66.356 1.00 68.75 305 ASN A CA 1
ATOM 2319 C C . ASN A 1 305 ? -26.118 -5.163 -66.260 1.00 68.75 305 ASN A C 1
ATOM 2321 O O . ASN A 1 305 ? -26.085 -6.045 -65.411 1.00 68.75 305 ASN A O 1
ATOM 2325 N N . PHE A 1 306 ? -27.141 -5.029 -67.102 1.00 62.41 306 PHE A N 1
ATOM 2326 C CA . PHE A 1 306 ? -28.345 -5.856 -67.046 1.00 62.41 306 PHE A CA 1
ATOM 2327 C C . PHE A 1 306 ? -28.263 -7.004 -68.059 1.00 62.41 306 PHE A C 1
ATOM 2329 O O . PHE A 1 306 ? -28.153 -6.773 -69.268 1.00 62.41 306 PHE A O 1
ATOM 2336 N N . SER A 1 307 ? -28.352 -8.239 -67.564 1.00 62.28 307 SER A N 1
ATOM 2337 C CA . SER A 1 307 ? -28.435 -9.461 -68.365 1.00 62.28 307 SER A CA 1
ATOM 2338 C C . SER A 1 307 ? -29.562 -10.356 -67.821 1.00 62.28 307 SER A C 1
ATOM 2340 O O . SER A 1 307 ? -29.438 -10.843 -66.701 1.00 62.28 307 SER A O 1
ATOM 2342 N N . PRO A 1 308 ? -30.661 -10.580 -68.572 1.00 63.00 308 PRO A N 1
ATOM 2343 C CA . PRO A 1 308 ? -31.047 -9.855 -69.785 1.00 63.00 308 PRO A CA 1
ATOM 2344 C C . PRO A 1 308 ? -31.254 -8.345 -69.521 1.00 63.00 308 PRO A C 1
ATOM 2346 O O . PRO A 1 308 ? -31.482 -7.953 -68.376 1.00 63.00 308 PRO A O 1
ATOM 2349 N N . PRO A 1 309 ? -31.192 -7.482 -70.554 1.00 66.44 309 PRO A N 1
ATOM 2350 C CA . PRO A 1 309 ? -31.390 -6.040 -70.397 1.00 66.44 309 PRO A CA 1
ATOM 2351 C C . PRO A 1 309 ? -32.734 -5.676 -69.750 1.00 66.44 309 PRO A C 1
ATOM 2353 O O . PRO A 1 309 ? -33.761 -6.287 -70.054 1.00 66.44 309 PRO A O 1
ATOM 2356 N N . TYR A 1 310 ? -32.752 -4.647 -68.896 1.00 66.56 310 TYR A N 1
ATOM 2357 C CA . TYR A 1 310 ? -33.972 -4.230 -68.203 1.00 66.56 310 TYR A CA 1
ATOM 2358 C C . TYR A 1 310 ? -34.933 -3.536 -69.178 1.00 66.56 310 TYR A C 1
ATOM 2360 O O . TYR A 1 310 ? -34.698 -2.401 -69.604 1.00 66.56 310 TYR A O 1
ATOM 2368 N N . ARG A 1 311 ? -35.999 -4.243 -69.568 1.00 64.75 311 ARG A N 1
ATOM 2369 C CA . ARG A 1 311 ? -36.938 -3.827 -70.616 1.00 64.75 311 ARG A CA 1
ATOM 2370 C C . ARG A 1 311 ? -38.068 -2.950 -70.077 1.00 64.75 311 ARG A C 1
ATOM 2372 O O . ARG A 1 311 ? -38.926 -3.413 -69.332 1.00 64.75 311 ARG A O 1
ATOM 2379 N N . ILE A 1 312 ? -38.137 -1.723 -70.583 1.00 63.53 312 ILE A N 1
ATOM 2380 C CA . ILE A 1 312 ? -39.276 -0.814 -70.458 1.00 63.53 312 ILE A CA 1
ATOM 2381 C C . ILE A 1 312 ? -40.071 -0.874 -71.779 1.00 63.53 312 ILE A C 1
ATOM 2383 O O . ILE A 1 312 ? -39.583 -0.379 -72.801 1.00 63.53 312 ILE A O 1
ATOM 2387 N N . PRO A 1 313 ? -41.268 -1.491 -71.821 1.00 61.66 313 PRO A N 1
ATOM 2388 C CA . PRO A 1 313 ? -42.131 -1.442 -73.001 1.00 61.66 313 PRO A CA 1
ATOM 2389 C C . PRO A 1 313 ? -42.689 -0.023 -73.186 1.00 61.66 313 PRO A C 1
ATOM 2391 O O . PRO A 1 313 ? -43.084 0.618 -72.213 1.00 61.66 313 PRO A O 1
ATOM 2394 N N . ILE A 1 314 ? -42.715 0.472 -74.429 1.00 56.69 314 ILE A N 1
ATOM 2395 C CA . ILE A 1 314 ? -43.082 1.874 -74.737 1.00 56.69 314 ILE A CA 1
ATOM 2396 C C . ILE A 1 314 ? -44.330 2.039 -75.619 1.00 56.69 314 ILE A C 1
ATOM 2398 O O . ILE A 1 314 ? -44.768 3.169 -75.833 1.00 56.69 314 ILE A O 1
ATOM 2402 N N . GLY A 1 315 ? -44.947 0.953 -76.095 1.00 53.19 315 GLY A N 1
ATOM 2403 C CA . GLY A 1 315 ? -46.221 1.036 -76.815 1.00 53.19 315 GLY A CA 1
ATOM 2404 C C . GLY A 1 315 ? -46.732 -0.291 -77.377 1.00 53.19 315 GLY A C 1
ATOM 2405 O O . GLY A 1 315 ? -45.960 -1.181 -77.724 1.00 53.19 315 GLY A O 1
ATOM 2406 N N . ASP A 1 316 ? -48.055 -0.395 -77.526 1.00 53.34 316 ASP A N 1
ATOM 2407 C CA . ASP A 1 316 ? -48.752 -1.581 -78.052 1.00 53.34 316 ASP A CA 1
ATOM 2408 C C . ASP A 1 316 ? -48.797 -1.606 -79.603 1.00 53.34 316 ASP A C 1
ATOM 2410 O O . ASP A 1 316 ? -49.794 -1.992 -80.223 1.00 53.34 316 ASP A O 1
ATOM 2414 N N . GLY A 1 317 ? -47.726 -1.139 -80.256 1.00 46.97 317 GLY A N 1
ATOM 2415 C CA . GLY A 1 317 ? -47.656 -0.880 -81.696 1.00 46.97 317 GLY A CA 1
ATOM 2416 C C . GLY A 1 317 ? -47.612 -2.133 -82.573 1.00 46.97 317 GLY A C 1
ATOM 2417 O O . GLY A 1 317 ? -46.556 -2.561 -83.027 1.00 46.97 317 GLY A O 1
ATOM 2418 N N . CYS A 1 318 ? -48.782 -2.700 -82.881 1.00 44.41 318 CYS A N 1
ATOM 2419 C CA . CYS A 1 318 ? -49.007 -3.639 -83.995 1.00 44.41 318 CYS A CA 1
ATOM 2420 C C . CYS A 1 318 ? -48.175 -4.945 -84.019 1.00 44.41 318 CYS A C 1
ATOM 2422 O O . CYS A 1 318 ? -48.143 -5.615 -85.053 1.00 44.41 318 CYS A O 1
ATOM 2424 N N . GLY A 1 319 ? -47.566 -5.358 -82.902 1.00 50.25 319 GLY A N 1
ATOM 2425 C CA . GLY A 1 319 ? -46.848 -6.639 -82.797 1.00 50.25 319 GLY A CA 1
ATOM 2426 C C . GLY A 1 319 ? -47.042 -7.424 -81.491 1.00 50.25 319 GLY A C 1
ATOM 2427 O O . GLY A 1 319 ? -46.729 -8.613 -81.449 1.00 50.25 319 GLY A O 1
ATOM 2428 N N . GLY A 1 320 ? -47.605 -6.797 -80.454 1.00 53.12 320 GLY A N 1
ATOM 2429 C CA . GLY A 1 320 ? -47.714 -7.333 -79.091 1.00 53.12 320 GLY A CA 1
ATOM 2430 C C . GLY A 1 320 ? -46.857 -6.531 -78.097 1.00 53.12 320 GLY A C 1
ATOM 2431 O O . GLY A 1 320 ? -46.029 -5.731 -78.527 1.00 53.12 320 GLY A O 1
ATOM 2432 N N . PRO A 1 321 ? -47.017 -6.739 -76.776 1.00 49.56 321 PRO A N 1
ATOM 2433 C CA . PRO A 1 321 ? -46.384 -5.906 -75.738 1.00 49.56 321 PRO A CA 1
ATOM 2434 C C . PRO A 1 321 ? -44.844 -6.007 -75.668 1.00 49.56 321 PRO A C 1
ATOM 2436 O O . PRO A 1 321 ? -44.215 -5.304 -74.885 1.00 49.56 321 PRO A O 1
ATOM 2439 N N . ASP A 1 322 ? -44.233 -6.864 -76.491 1.00 54.78 322 ASP A N 1
ATOM 2440 C CA . ASP A 1 322 ? -42.790 -7.124 -76.552 1.00 54.78 322 ASP A CA 1
ATOM 2441 C C . ASP A 1 322 ? -42.106 -6.614 -77.834 1.00 54.78 322 ASP A C 1
ATOM 2443 O O . ASP A 1 322 ? -40.901 -6.823 -78.015 1.00 54.78 322 ASP A O 1
ATOM 2447 N N . THR A 1 323 ? -42.838 -5.981 -78.763 1.00 58.22 323 THR A N 1
ATOM 2448 C CA . THR A 1 323 ? -42.249 -5.555 -80.047 1.00 58.22 323 THR A CA 1
ATOM 2449 C C . THR A 1 323 ? -41.630 -4.161 -80.033 1.00 58.22 323 THR A C 1
ATOM 2451 O O . THR A 1 323 ? -40.704 -3.934 -80.819 1.00 58.22 323 THR A O 1
ATOM 2454 N N . GLU A 1 324 ? -42.072 -3.268 -79.144 1.00 63.59 324 GLU A N 1
ATOM 2455 C CA . GLU A 1 324 ? -41.539 -1.906 -79.007 1.00 63.59 324 GLU A CA 1
ATOM 2456 C C . GLU A 1 324 ? -41.089 -1.616 -77.570 1.00 63.59 324 GLU A C 1
ATOM 2458 O O . GLU A 1 324 ? -41.875 -1.689 -76.623 1.00 63.59 324 GLU A O 1
ATOM 2463 N N . TRP A 1 325 ? -39.807 -1.296 -77.398 1.00 63.94 325 TRP A N 1
ATOM 2464 C CA . TRP A 1 325 ? -39.182 -1.189 -76.079 1.00 63.94 325 TRP A CA 1
ATOM 2465 C C . TRP A 1 325 ? -37.959 -0.272 -76.056 1.00 63.94 325 TRP A C 1
ATOM 2467 O O . TRP A 1 325 ? -37.269 -0.081 -77.063 1.00 63.94 325 TRP A O 1
ATOM 2477 N N . VAL A 1 326 ? -37.654 0.219 -74.854 1.00 64.62 326 VAL A N 1
ATOM 2478 C CA . VAL A 1 326 ? -36.336 0.714 -74.450 1.00 64.62 326 VAL A CA 1
ATOM 2479 C C . VAL A 1 326 ? -35.777 -0.256 -73.412 1.00 64.62 326 VAL A C 1
ATOM 2481 O O . VAL A 1 326 ? -36.373 -0.478 -72.366 1.00 64.62 326 VAL A O 1
ATOM 2484 N N . GLU A 1 327 ? -34.631 -0.852 -73.704 1.00 68.62 327 GLU A N 1
ATOM 2485 C CA . GLU A 1 327 ? -33.898 -1.741 -72.808 1.00 68.62 327 GLU A CA 1
ATOM 2486 C C . GLU A 1 327 ? -32.707 -0.992 -72.215 1.00 68.62 327 GLU A C 1
ATOM 2488 O O . GLU A 1 327 ? -31.838 -0.517 -72.949 1.00 68.62 327 GLU A O 1
ATOM 2493 N N . ILE A 1 328 ? -32.618 -0.909 -70.891 1.00 67.12 328 ILE A N 1
ATOM 2494 C CA . ILE A 1 328 ? -31.398 -0.452 -70.227 1.00 67.12 328 ILE A CA 1
ATOM 2495 C C . ILE A 1 328 ? -30.438 -1.646 -70.196 1.00 67.12 328 ILE A C 1
ATOM 2497 O O . ILE A 1 328 ? -30.675 -2.622 -69.492 1.00 67.12 328 ILE A O 1
ATOM 2501 N N . ILE A 1 329 ? -29.363 -1.583 -70.986 1.00 70.12 329 ILE A N 1
ATOM 2502 C CA . ILE A 1 329 ? -28.285 -2.590 -70.979 1.00 70.12 329 ILE A CA 1
ATOM 2503 C C . ILE A 1 329 ? -27.301 -2.284 -69.848 1.00 70.12 329 ILE A C 1
ATOM 2505 O O . ILE A 1 329 ? -26.762 -3.192 -69.224 1.00 70.12 329 ILE A O 1
ATOM 2509 N N . ARG A 1 330 ? -27.052 -0.998 -69.581 1.00 72.94 330 ARG A N 1
ATOM 2510 C CA . ARG A 1 330 ? -26.176 -0.550 -68.498 1.00 72.94 330 ARG A CA 1
ATOM 2511 C C . ARG A 1 330 ? -26.707 0.737 -67.891 1.00 72.94 330 ARG A C 1
ATOM 2513 O O . ARG A 1 330 ? -26.877 1.705 -68.627 1.00 72.94 330 ARG A O 1
ATOM 2520 N N . LEU A 1 331 ? -26.898 0.785 -66.579 1.00 70.88 331 LEU A N 1
ATOM 2521 C CA . LEU A 1 331 ? -27.105 2.038 -65.855 1.00 70.88 331 LEU A CA 1
ATOM 2522 C C . LEU A 1 331 ? -25.803 2.386 -65.143 1.00 70.88 331 LEU A C 1
ATOM 2524 O O . LEU A 1 331 ? -25.408 1.670 -64.231 1.00 70.88 331 LEU A O 1
ATOM 2528 N N . ARG A 1 332 ? -25.161 3.493 -65.529 1.00 67.56 332 ARG A N 1
ATOM 2529 C CA . ARG A 1 332 ? -24.138 4.123 -64.695 1.00 67.56 332 ARG A CA 1
ATOM 2530 C C . ARG A 1 332 ? -24.629 5.486 -64.229 1.00 67.56 332 ARG A C 1
ATOM 2532 O O . ARG A 1 332 ? -24.868 6.370 -65.049 1.00 67.56 332 ARG A O 1
ATOM 2539 N N . ALA A 1 333 ? -24.761 5.660 -62.928 1.00 67.94 333 ALA A N 1
ATOM 2540 C CA . ALA A 1 333 ? -25.196 6.892 -62.287 1.00 67.94 333 ALA A CA 1
ATOM 2541 C C . ALA A 1 333 ? -24.317 7.167 -61.063 1.00 67.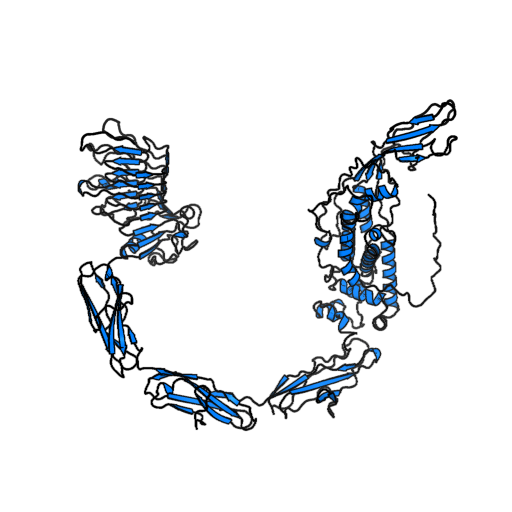94 333 ALA A C 1
ATOM 2543 O O . ALA A 1 333 ? -23.509 6.324 -60.675 1.00 67.94 333 ALA A O 1
ATOM 2544 N N . ARG A 1 334 ? -24.470 8.327 -60.434 1.00 69.12 334 ARG A N 1
ATOM 2545 C CA . ARG A 1 334 ? -23.911 8.576 -59.107 1.00 69.12 334 ARG A CA 1
ATOM 2546 C C . ARG A 1 334 ? -24.848 9.402 -58.248 1.00 69.12 334 ARG A C 1
ATOM 2548 O O . ARG A 1 334 ? -25.505 10.310 -58.750 1.00 69.12 334 ARG A O 1
ATOM 2555 N N . ILE A 1 335 ? -24.868 9.114 -56.955 1.00 70.06 335 ILE A N 1
ATOM 2556 C CA . ILE A 1 335 ? -25.478 10.000 -55.962 1.00 70.06 335 ILE A CA 1
ATOM 2557 C C . ILE A 1 335 ? -24.390 10.971 -55.515 1.00 70.06 335 ILE A C 1
ATOM 2559 O O . ILE A 1 335 ? -23.292 10.540 -55.154 1.00 70.06 335 ILE A O 1
ATOM 2563 N N . LEU A 1 336 ? -24.668 12.273 -55.583 1.00 71.31 336 LEU A N 1
ATOM 2564 C CA . LEU A 1 336 ? -23.696 13.290 -55.187 1.00 71.31 336 LEU A CA 1
ATOM 2565 C C . LEU A 1 336 ? -23.629 13.373 -53.662 1.00 71.31 336 LEU A C 1
ATOM 2567 O O . LEU A 1 336 ? -24.592 13.808 -53.027 1.00 71.31 336 LEU A O 1
ATOM 2571 N N . GLY A 1 337 ? -22.486 12.996 -53.086 1.00 69.06 337 GLY A N 1
ATOM 2572 C CA . GLY A 1 337 ? -22.282 12.999 -51.636 1.00 69.06 337 GLY A CA 1
ATOM 2573 C C . GLY A 1 337 ? -22.522 14.385 -51.031 1.00 69.06 337 GLY A C 1
ATOM 2574 O O . GLY A 1 337 ? -23.279 14.525 -50.073 1.00 69.06 337 GLY A O 1
ATOM 2575 N N . SER A 1 338 ? -22.025 15.428 -51.694 1.00 71.12 338 SER A N 1
ATOM 2576 C CA . SER A 1 338 ? -22.240 16.819 -51.289 1.00 71.12 338 SER A CA 1
ATOM 2577 C C . SER A 1 338 ? -23.703 17.274 -51.324 1.00 71.12 338 SER A C 1
ATOM 2579 O O . SER A 1 338 ? -24.065 18.185 -50.584 1.00 71.12 338 SER A O 1
ATOM 2581 N N . CYS A 1 339 ? -24.586 16.649 -52.111 1.00 70.56 339 CYS A N 1
ATOM 2582 C CA . CYS A 1 339 ? -26.024 16.910 -51.986 1.00 70.56 339 CYS A CA 1
ATOM 2583 C C . CYS A 1 339 ? -26.627 16.259 -50.738 1.00 70.56 339 CYS A C 1
ATOM 2585 O O . CYS A 1 339 ? -27.549 16.820 -50.156 1.00 70.56 339 CYS A O 1
ATOM 2587 N N . VAL A 1 340 ? -26.116 15.098 -50.325 1.00 67.62 340 VAL A N 1
ATOM 2588 C CA . VAL A 1 340 ? -26.573 14.376 -49.128 1.00 67.62 340 VAL A CA 1
ATOM 2589 C C . VAL A 1 340 ? -26.098 15.091 -47.865 1.00 67.62 340 VAL A C 1
ATOM 2591 O O . VAL A 1 340 ? -26.891 15.269 -46.946 1.00 67.62 340 VAL A O 1
ATOM 2594 N N . GLU A 1 341 ? -24.861 15.603 -47.858 1.00 68.94 341 GLU A N 1
ATOM 2595 C CA . GLU A 1 341 ? -24.370 16.537 -46.834 1.00 68.94 341 GLU A CA 1
ATOM 2596 C C . GLU A 1 341 ? -25.319 17.729 -46.676 1.00 68.94 341 GLU A C 1
ATOM 2598 O O . GLU A 1 341 ? -25.841 17.957 -45.591 1.00 68.94 341 GLU A O 1
ATOM 2603 N N . ASN A 1 342 ? -25.590 18.464 -47.762 1.00 70.50 342 ASN A N 1
ATOM 2604 C CA . ASN A 1 342 ? -26.432 19.662 -47.712 1.00 70.50 342 ASN A CA 1
ATOM 2605 C C . ASN A 1 342 ? -27.900 19.347 -47.372 1.00 70.50 342 ASN A C 1
ATOM 2607 O O . ASN A 1 342 ? -28.536 20.129 -46.670 1.00 70.50 342 ASN A O 1
ATOM 2611 N N . GLY A 1 343 ? -28.439 18.214 -47.834 1.00 71.06 343 GLY A N 1
ATOM 2612 C CA . GLY A 1 343 ? -29.802 17.775 -47.523 1.00 71.06 343 GLY A CA 1
ATOM 2613 C C . GLY A 1 343 ? -29.976 17.383 -46.055 1.00 71.06 343 GLY A C 1
ATOM 2614 O O . GLY A 1 343 ? -30.929 17.819 -45.413 1.00 71.06 343 GLY A O 1
ATOM 2615 N N . LEU A 1 344 ? -29.034 16.613 -45.499 1.00 70.31 344 LEU A N 1
ATOM 2616 C CA . LEU A 1 344 ? -29.077 16.175 -44.103 1.00 70.31 344 LEU A CA 1
ATOM 2617 C C . LEU A 1 344 ? -28.703 17.317 -43.142 1.00 70.31 344 LEU A C 1
ATOM 2619 O O . LEU A 1 344 ? -29.419 17.548 -42.177 1.00 70.31 344 LEU A O 1
ATOM 2623 N N . HIS A 1 345 ? -27.663 18.104 -43.434 1.00 72.06 345 HIS A N 1
ATOM 2624 C CA . HIS A 1 345 ? -27.317 19.317 -42.674 1.00 72.06 345 HIS A CA 1
ATOM 2625 C C . HIS A 1 345 ? -28.470 20.333 -42.684 1.00 72.06 345 HIS A C 1
ATOM 2627 O O . HIS A 1 345 ? -28.850 20.866 -41.643 1.00 72.06 345 HIS A O 1
ATOM 2633 N N . GLY A 1 346 ? -29.080 20.544 -43.855 1.00 71.12 346 GLY A N 1
ATOM 2634 C CA . GLY A 1 346 ? -30.253 21.396 -44.016 1.00 71.12 346 GLY A CA 1
ATOM 2635 C C . GLY A 1 346 ? -31.493 20.878 -43.287 1.00 71.12 346 GLY A C 1
ATOM 2636 O O . GLY A 1 346 ? -32.299 21.700 -42.867 1.00 71.12 346 GLY A O 1
ATOM 2637 N N . TRP A 1 347 ? -31.644 19.559 -43.100 1.00 73.75 347 TRP A N 1
ATOM 2638 C CA . TRP A 1 347 ? -32.709 18.971 -42.282 1.00 73.75 347 TRP A CA 1
ATOM 2639 C C . TRP A 1 347 ? -32.532 19.290 -40.797 1.00 73.75 347 TRP A C 1
ATOM 2641 O O . TRP A 1 347 ? -33.439 19.881 -40.207 1.00 73.75 347 TRP A O 1
ATOM 2651 N N . LEU A 1 348 ? -31.369 18.937 -40.234 1.00 68.31 348 LEU A N 1
ATOM 2652 C CA . LEU A 1 348 ? -31.035 19.082 -38.810 1.00 68.31 348 LEU A CA 1
ATOM 2653 C C . LEU A 1 348 ? -31.349 20.508 -38.326 1.00 68.31 348 LEU A C 1
ATOM 2655 O O . LEU A 1 348 ? -32.132 20.705 -37.395 1.00 68.31 348 LEU A O 1
ATOM 2659 N N . TRP A 1 349 ? -30.881 21.507 -39.083 1.00 71.38 349 TRP A N 1
ATOM 2660 C CA . TRP A 1 349 ? -31.051 22.932 -38.783 1.00 71.38 349 TRP A CA 1
ATOM 2661 C C . TRP A 1 349 ? -32.502 23.451 -38.714 1.00 71.38 349 TRP A C 1
ATOM 2663 O O . TRP A 1 349 ? -32.700 24.587 -38.277 1.00 71.38 349 TRP A O 1
ATOM 2673 N N . ASN A 1 350 ? -33.524 22.678 -39.108 1.00 73.88 350 ASN A N 1
ATOM 2674 C CA . ASN A 1 350 ? -34.928 23.105 -38.982 1.00 73.88 350 ASN A CA 1
ATOM 2675 C C . ASN A 1 350 ? -35.484 22.960 -37.557 1.00 73.88 350 ASN A C 1
ATOM 2677 O O . ASN A 1 350 ? -36.419 23.681 -37.194 1.00 73.88 350 ASN A O 1
ATOM 2681 N N . TYR A 1 351 ? -34.930 22.066 -36.733 1.00 75.31 351 TYR A N 1
ATOM 2682 C CA . TYR A 1 351 ? -35.436 21.800 -35.381 1.00 75.31 351 TYR A CA 1
ATOM 2683 C C . TYR A 1 351 ? -34.808 22.713 -34.328 1.00 75.31 351 TYR A C 1
ATOM 2685 O O . TYR A 1 351 ? -34.275 22.278 -33.313 1.00 75.31 351 TYR A O 1
ATOM 2693 N N . GLN A 1 352 ? -34.924 24.023 -34.545 1.00 74.25 352 GLN A N 1
ATOM 2694 C CA . GLN A 1 352 ? -34.540 25.012 -33.542 1.00 74.25 352 GLN A CA 1
ATOM 2695 C C . GLN A 1 352 ? -35.669 25.235 -32.529 1.00 74.25 352 GLN A C 1
ATOM 2697 O O . GLN A 1 352 ? -36.811 25.545 -32.890 1.00 74.25 352 GLN A O 1
ATOM 2702 N N . VAL A 1 353 ? -35.335 25.120 -31.247 1.00 71.81 353 VAL A N 1
ATOM 2703 C CA . VAL A 1 353 ? -36.217 25.344 -30.095 1.00 71.81 353 VAL A CA 1
ATOM 2704 C C . VAL A 1 353 ? -36.791 26.755 -30.082 1.00 71.81 353 VAL A C 1
ATOM 2706 O O . VAL A 1 353 ? -37.969 26.933 -29.786 1.00 71.81 353 VAL A O 1
ATOM 2709 N N . SER A 1 354 ? -35.998 27.753 -30.472 1.00 67.88 354 SER A N 1
ATOM 2710 C CA . SER A 1 354 ? -36.407 29.164 -30.515 1.00 67.88 354 SER A CA 1
ATOM 2711 C C . SER A 1 354 ? -37.617 29.436 -31.424 1.00 67.88 354 SER A C 1
ATOM 2713 O O . SER A 1 354 ? -38.329 30.418 -31.210 1.00 67.88 354 SER A O 1
ATOM 2715 N N . ALA A 1 355 ? -37.862 28.572 -32.416 1.00 67.31 355 ALA A N 1
ATOM 2716 C CA . ALA A 1 355 ? -38.984 28.662 -33.349 1.00 67.31 355 ALA A CA 1
ATOM 2717 C C . ALA A 1 355 ? -40.069 27.593 -33.114 1.00 67.31 355 ALA A C 1
ATOM 2719 O O . ALA A 1 355 ? -41.244 27.847 -33.386 1.00 67.31 355 ALA A O 1
ATOM 2720 N N . ASN A 1 356 ? -39.691 26.406 -32.628 1.00 69.38 356 ASN A N 1
ATOM 2721 C CA . ASN A 1 356 ? -40.590 25.252 -32.526 1.00 69.38 356 ASN A CA 1
ATOM 2722 C C . ASN A 1 356 ? -41.030 24.927 -31.090 1.00 69.38 356 ASN A C 1
ATOM 2724 O O . ASN A 1 356 ? -42.144 24.436 -30.894 1.00 69.38 356 ASN A O 1
ATOM 2728 N N . GLY A 1 357 ? -40.175 25.171 -30.098 1.00 66.00 357 GLY A N 1
ATOM 2729 C CA . GLY A 1 357 ? -40.345 24.640 -28.751 1.00 66.00 357 GLY A CA 1
ATOM 2730 C C . GLY A 1 357 ? -41.385 25.354 -27.892 1.00 66.00 357 GLY A C 1
ATOM 2731 O O . GLY A 1 357 ? -41.923 26.402 -28.262 1.00 66.00 357 GLY A O 1
ATOM 2732 N N . PHE A 1 358 ? -41.681 24.794 -26.714 1.00 69.81 358 PHE A N 1
ATOM 2733 C CA . PHE A 1 358 ? -42.548 25.480 -25.756 1.00 69.81 358 PHE A CA 1
ATOM 2734 C C . PHE A 1 358 ? -41.750 26.604 -25.090 1.00 69.81 358 PHE A C 1
ATOM 2736 O O . PHE A 1 358 ? -41.079 26.404 -24.083 1.00 69.81 358 PHE A O 1
ATOM 2743 N N . THR A 1 359 ? -41.858 27.815 -25.643 1.00 57.91 359 THR A N 1
ATOM 2744 C CA . THR A 1 359 ? -41.126 29.035 -25.231 1.00 57.91 359 THR A CA 1
ATOM 2745 C C . THR A 1 359 ? -41.306 29.448 -23.766 1.00 57.91 359 THR A C 1
ATOM 2747 O O . THR A 1 359 ? -40.705 30.424 -23.321 1.00 57.91 359 THR A O 1
ATOM 2750 N N . SER A 1 360 ? -42.135 28.722 -23.013 1.00 58.22 360 SER A N 1
ATOM 2751 C CA . SER A 1 360 ? -42.349 28.915 -21.586 1.00 58.22 360 SER A CA 1
ATOM 2752 C C . SER A 1 360 ? -42.026 27.700 -20.711 1.00 58.22 360 SER A C 1
ATOM 2754 O O . SER A 1 360 ? -42.215 27.838 -19.514 1.00 58.22 360 SER A O 1
ATOM 2756 N N . TYR A 1 361 ? -41.503 26.568 -21.216 1.00 62.62 361 TYR A N 1
ATOM 2757 C CA . TYR A 1 361 ? -41.060 25.471 -20.328 1.00 62.62 361 TYR A CA 1
ATOM 2758 C C . TYR A 1 361 ? -39.832 25.881 -19.489 1.00 62.62 361 TYR A C 1
ATOM 2760 O O . TYR A 1 361 ? -39.951 25.850 -18.265 1.00 62.62 361 TYR A O 1
ATOM 2768 N N . PRO A 1 362 ? -38.729 26.424 -20.062 1.00 57.16 362 PRO A N 1
ATOM 2769 C CA . PRO A 1 362 ? -37.605 26.907 -19.251 1.00 57.16 362 PRO A CA 1
ATOM 2770 C C . PRO A 1 362 ? -38.011 28.090 -18.360 1.00 57.16 362 PRO A C 1
ATOM 2772 O O . PRO A 1 362 ? -37.721 28.121 -17.171 1.00 57.16 362 PRO A O 1
ATOM 2775 N N . ALA A 1 363 ? -38.823 29.023 -18.872 1.00 53.88 363 ALA A N 1
ATOM 2776 C CA . ALA A 1 363 ? -39.349 30.138 -18.073 1.00 53.88 363 ALA A CA 1
ATOM 2777 C C . ALA A 1 363 ? -40.362 29.710 -16.976 1.00 53.88 363 ALA A C 1
ATOM 2779 O O . ALA A 1 363 ? -40.645 30.485 -16.055 1.00 53.88 363 ALA A O 1
ATOM 2780 N N . TRP A 1 364 ? -40.898 28.488 -17.049 1.00 57.06 364 TRP A N 1
ATOM 2781 C CA . TRP A 1 364 ? -41.714 27.826 -16.021 1.00 57.06 364 TRP A CA 1
ATOM 2782 C C . TRP A 1 364 ? -40.870 26.974 -15.053 1.00 57.06 364 TRP A C 1
ATOM 2784 O O . TRP A 1 364 ? -41.396 26.462 -14.069 1.00 57.06 364 TRP A O 1
ATOM 2794 N N . LEU A 1 365 ? -39.556 26.898 -15.260 1.00 53.16 365 LEU A N 1
ATOM 2795 C CA . LEU A 1 365 ? -38.576 26.411 -14.287 1.00 53.16 365 LEU A CA 1
ATOM 2796 C C . LEU A 1 365 ? -37.852 27.596 -13.617 1.00 53.16 365 LEU A C 1
ATOM 2798 O O . LEU A 1 365 ? -37.765 27.652 -12.392 1.00 53.16 365 LEU A O 1
ATOM 2802 N N . GLU A 1 366 ? -37.436 28.594 -14.405 1.00 46.16 366 GLU A N 1
ATOM 2803 C CA . GLU A 1 366 ? -36.651 29.756 -13.964 1.00 46.16 366 GLU A CA 1
ATOM 2804 C C . GLU A 1 366 ? -37.491 30.977 -13.539 1.00 46.16 366 GLU A C 1
ATOM 2806 O O . GLU A 1 366 ? -37.381 31.473 -12.420 1.00 46.16 366 GLU A O 1
ATOM 2811 N N . ALA A 1 367 ? -38.305 31.527 -14.448 1.00 41.72 367 ALA A N 1
ATOM 2812 C CA . ALA A 1 367 ? -38.802 32.907 -14.339 1.00 41.72 367 ALA A CA 1
ATOM 2813 C C . ALA A 1 367 ? -40.105 33.044 -13.531 1.00 41.72 367 ALA A C 1
ATOM 2815 O O . ALA A 1 367 ? -40.440 34.124 -13.044 1.00 41.72 367 ALA A O 1
ATOM 2816 N N . SER A 1 368 ? -40.854 31.949 -13.401 1.00 40.53 368 SER A N 1
ATOM 2817 C CA . SER A 1 368 ? -42.018 31.828 -12.511 1.00 40.53 368 SER A CA 1
ATOM 2818 C C . SER A 1 368 ? -42.237 30.382 -12.037 1.00 40.53 368 SER A C 1
ATOM 2820 O O . SER A 1 368 ? -43.357 30.001 -11.689 1.00 40.53 368 SER A O 1
ATOM 2822 N N . GLY A 1 369 ? -41.166 29.575 -12.039 1.00 41.59 369 GLY A N 1
ATOM 2823 C CA . GLY A 1 369 ? -41.177 28.149 -11.706 1.00 41.59 369 GLY A CA 1
ATOM 2824 C C . GLY A 1 369 ? -41.344 27.888 -10.223 1.00 41.59 369 GLY A C 1
ATOM 2825 O O . GLY A 1 369 ? -40.391 27.632 -9.500 1.00 41.59 369 GLY A O 1
ATOM 2826 N N . ASN A 1 370 ? -42.594 28.025 -9.799 1.00 43.50 370 ASN A N 1
ATOM 2827 C CA . ASN A 1 370 ? -43.017 28.191 -8.422 1.00 43.50 370 ASN A CA 1
ATOM 2828 C C . ASN A 1 370 ? -44.265 27.317 -8.215 1.00 43.50 370 ASN A C 1
ATOM 2830 O O . ASN A 1 370 ? -45.390 27.818 -8.146 1.00 43.50 370 ASN A O 1
ATOM 2834 N N . LEU A 1 371 ? -44.073 25.989 -8.201 1.00 41.94 371 LEU A N 1
ATOM 2835 C CA . LEU A 1 371 ? -45.143 24.972 -8.105 1.00 41.94 371 LEU A CA 1
ATOM 2836 C C . LEU A 1 371 ? -45.991 25.075 -6.819 1.00 41.94 371 LEU A C 1
ATOM 2838 O O . LEU A 1 371 ? -47.017 24.415 -6.685 1.00 41.94 371 LEU A O 1
ATOM 2842 N N . ASN A 1 372 ? -45.553 25.913 -5.886 1.00 42.25 372 ASN A N 1
ATOM 2843 C CA . ASN A 1 372 ? -46.074 26.126 -4.544 1.00 42.25 372 ASN A CA 1
ATOM 2844 C C . ASN A 1 372 ? -46.416 27.608 -4.249 1.00 42.25 372 ASN A C 1
ATOM 2846 O O . ASN A 1 372 ? -46.754 27.929 -3.114 1.00 42.25 372 ASN A O 1
ATOM 2850 N N . GLU A 1 373 ? -46.334 28.501 -5.246 1.00 37.81 373 GLU A N 1
ATOM 2851 C CA . GLU A 1 373 ? -46.571 29.962 -5.183 1.00 37.81 373 GLU A CA 1
ATOM 2852 C C . GLU A 1 373 ? -45.800 30.764 -4.094 1.00 37.81 373 GLU A C 1
ATOM 2854 O O . GLU A 1 373 ? -46.026 31.965 -3.939 1.00 37.81 373 GLU A O 1
ATOM 2859 N N . VAL A 1 374 ? -44.805 30.177 -3.413 1.00 40.69 374 VAL A N 1
ATOM 2860 C CA . VAL A 1 374 ? -44.035 30.807 -2.311 1.00 40.69 374 VAL A CA 1
ATOM 2861 C C . VAL A 1 374 ? -42.741 31.531 -2.714 1.00 40.69 374 VAL A C 1
ATOM 2863 O O . VAL A 1 374 ? -42.183 32.264 -1.900 1.00 40.69 374 VAL A O 1
ATOM 2866 N N . GLY A 1 375 ? -42.283 31.413 -3.964 1.00 39.16 375 GLY A N 1
ATOM 2867 C CA . GLY A 1 375 ? -41.260 32.311 -4.528 1.00 39.16 375 GLY A CA 1
ATOM 2868 C C . GLY A 1 375 ? -39.807 31.836 -4.427 1.00 39.16 375 GLY A C 1
ATOM 2869 O O . GLY A 1 375 ? -38.897 32.663 -4.463 1.00 39.16 375 GL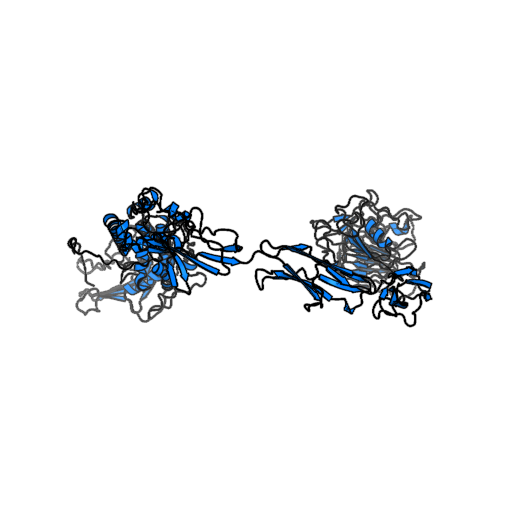Y A O 1
ATOM 2870 N N . LEU A 1 376 ? -39.587 30.524 -4.336 1.00 39.78 376 LEU A N 1
ATOM 2871 C CA . LEU A 1 376 ? -38.306 29.894 -4.671 1.00 39.78 376 LEU A CA 1
ATOM 2872 C C . LEU A 1 376 ? -38.413 29.245 -6.059 1.00 39.78 376 LEU A C 1
ATOM 2874 O O . LEU A 1 376 ? -39.505 28.861 -6.472 1.00 39.78 376 LEU A O 1
ATOM 2878 N N . ILE A 1 377 ? -37.287 29.145 -6.768 1.00 43.47 377 ILE A N 1
ATOM 2879 C CA . ILE A 1 377 ? -37.194 28.490 -8.082 1.00 43.47 377 ILE A CA 1
ATOM 2880 C C . ILE A 1 377 ? -36.903 26.994 -7.922 1.00 43.47 377 ILE A C 1
ATOM 2882 O O . ILE A 1 377 ? -36.145 26.604 -7.029 1.00 43.47 377 ILE A O 1
ATOM 2886 N N . ASN A 1 378 ? -37.485 26.163 -8.792 1.00 47.19 378 ASN A N 1
ATOM 2887 C CA . ASN A 1 378 ? -37.443 24.696 -8.686 1.00 47.19 378 ASN A CA 1
ATOM 2888 C C . ASN A 1 378 ? -36.010 24.118 -8.562 1.00 47.19 378 ASN A C 1
ATOM 2890 O O . ASN A 1 378 ? -35.787 23.183 -7.791 1.00 47.19 378 ASN A O 1
ATOM 2894 N N . SER A 1 379 ? -35.019 24.707 -9.242 1.00 40.28 379 SER A N 1
ATOM 2895 C CA . SER A 1 379 ? -33.609 24.274 -9.209 1.00 40.28 379 SER A CA 1
ATOM 2896 C C . SER A 1 379 ? -32.930 24.423 -7.833 1.00 40.28 379 SER A C 1
ATOM 2898 O O . SER A 1 379 ? -32.005 23.673 -7.501 1.00 40.28 379 SER A O 1
ATOM 2900 N N . LEU A 1 380 ? -33.415 25.323 -6.965 1.00 42.31 380 LEU A N 1
ATOM 2901 C CA . LEU A 1 380 ? -32.910 25.441 -5.590 1.00 42.31 380 LEU A CA 1
ATOM 2902 C C . LEU A 1 380 ? -33.432 24.307 -4.691 1.00 42.31 380 LEU A C 1
ATOM 2904 O O . LEU A 1 380 ? -32.714 23.825 -3.812 1.00 42.31 380 LEU A O 1
ATOM 2908 N N . SER A 1 381 ? -34.659 23.836 -4.932 1.00 46.47 381 SER A N 1
ATOM 2909 C CA . SER A 1 381 ? -35.192 22.645 -4.262 1.00 46.47 381 SER A CA 1
ATOM 2910 C C . SER A 1 381 ? -34.427 21.386 -4.674 1.00 46.47 381 SER A C 1
ATOM 2912 O O . SER A 1 381 ? -34.104 20.581 -3.807 1.00 46.47 381 SER A O 1
ATOM 2914 N N . TYR A 1 382 ? -34.072 21.245 -5.955 1.00 44.41 382 TYR A N 1
ATOM 2915 C CA . TYR A 1 382 ? -33.308 20.100 -6.468 1.00 44.41 382 TYR A CA 1
ATOM 2916 C C . TYR A 1 382 ? -31.878 20.034 -5.902 1.00 44.41 382 TYR A C 1
ATOM 2918 O O . TYR A 1 382 ? -31.483 19.033 -5.300 1.00 44.41 382 TYR A O 1
ATOM 2926 N N . SER A 1 383 ? -31.117 21.130 -6.001 1.00 41.31 383 SER A N 1
ATOM 2927 C CA . SER A 1 383 ? -29.721 21.189 -5.527 1.00 41.31 383 SER A CA 1
ATOM 2928 C C . SER A 1 383 ? -29.559 20.954 -4.016 1.00 41.31 383 SER A C 1
ATOM 2930 O O . SER A 1 383 ? -28.514 20.473 -3.577 1.00 41.31 383 SER A O 1
ATOM 2932 N N . THR A 1 384 ? -30.604 21.199 -3.217 1.00 43.16 384 THR A N 1
ATOM 2933 C CA . THR A 1 384 ? -30.610 20.924 -1.767 1.00 43.16 384 THR A CA 1
ATOM 2934 C C . THR A 1 384 ? -30.576 19.419 -1.433 1.00 43.16 384 THR A C 1
ATOM 2936 O O . THR A 1 384 ? -30.122 19.055 -0.348 1.00 43.16 384 THR A O 1
ATOM 2939 N N . TYR A 1 385 ? -30.987 18.537 -2.355 1.00 37.66 385 TYR A N 1
ATOM 2940 C CA . TYR A 1 385 ? -30.997 17.074 -2.170 1.00 37.66 385 TYR A CA 1
ATOM 2941 C C . TYR A 1 385 ? -29.914 16.328 -2.976 1.00 37.66 385 TYR A C 1
ATOM 2943 O O . TYR A 1 385 ? -29.955 15.105 -3.097 1.00 37.66 385 TYR A O 1
ATOM 2951 N N . GLY A 1 386 ? -28.907 17.041 -3.495 1.00 38.81 386 GLY A N 1
ATOM 2952 C CA . GLY A 1 386 ? -27.671 16.429 -4.003 1.00 38.81 386 GLY A CA 1
ATOM 2953 C C . GLY A 1 386 ? -27.809 15.569 -5.268 1.00 38.81 386 GLY A C 1
ATOM 2954 O O . GLY A 1 386 ? -26.936 14.742 -5.517 1.00 38.81 386 GLY A O 1
ATOM 2955 N N . GLY A 1 387 ? -28.877 15.749 -6.053 1.00 38.66 387 GLY A N 1
ATOM 2956 C CA . GLY A 1 387 ? -29.083 15.050 -7.330 1.00 38.66 387 GLY A CA 1
ATOM 2957 C C . GLY A 1 387 ? -29.622 13.615 -7.226 1.00 38.66 387 GLY A C 1
ATOM 2958 O O . GLY A 1 387 ? -29.688 12.921 -8.240 1.00 38.66 387 GLY A O 1
ATOM 2959 N N . ASP A 1 388 ? -30.028 13.144 -6.040 1.00 36.97 388 ASP A N 1
ATOM 2960 C CA . ASP A 1 388 ? -30.675 11.831 -5.912 1.00 36.97 388 ASP A CA 1
ATOM 2961 C C . ASP A 1 388 ? -32.140 11.895 -6.376 1.00 36.97 388 ASP A C 1
ATOM 2963 O O . ASP A 1 388 ? -33.034 12.366 -5.666 1.00 36.97 388 ASP A O 1
ATOM 2967 N N . ARG A 1 389 ? -32.384 11.357 -7.571 1.00 41.88 389 ARG A N 1
ATOM 2968 C CA . ARG A 1 389 ? -33.688 11.284 -8.251 1.00 41.88 389 ARG A CA 1
ATOM 2969 C C . ARG A 1 389 ? -34.788 10.592 -7.452 1.00 41.88 389 ARG A C 1
ATOM 2971 O O . ARG A 1 389 ? -35.969 10.881 -7.644 1.00 41.88 389 ARG A O 1
ATOM 2978 N N . THR A 1 390 ? -34.433 9.703 -6.522 1.00 32.84 390 THR A N 1
ATOM 2979 C CA . THR A 1 390 ? -35.427 9.076 -5.642 1.00 32.84 390 THR A CA 1
ATOM 2980 C C . THR A 1 390 ? -36.047 10.096 -4.683 1.00 32.84 390 THR A C 1
ATOM 2982 O O . THR A 1 390 ? -37.227 9.990 -4.346 1.00 32.84 390 THR A O 1
ATOM 2985 N N . SER A 1 391 ? -35.301 11.133 -4.291 1.00 34.88 391 SER A N 1
ATOM 2986 C CA . SER A 1 391 ? -35.753 12.119 -3.306 1.00 34.88 391 SER A CA 1
ATOM 2987 C C . SER A 1 391 ? -36.799 13.100 -3.852 1.00 34.88 391 SER A C 1
ATOM 2989 O O . SER A 1 391 ? -37.745 13.421 -3.131 1.00 34.88 391 SER A O 1
ATOM 2991 N N . PHE A 1 392 ? -36.692 13.519 -5.120 1.00 39.50 392 PHE A N 1
ATOM 2992 C CA . PHE A 1 392 ? -37.549 14.558 -5.712 1.00 39.50 392 PHE A CA 1
ATOM 2993 C C . PHE A 1 392 ? -38.991 14.086 -5.980 1.00 39.50 392 PHE A C 1
ATOM 2995 O O . PHE A 1 392 ? -39.930 14.847 -5.756 1.00 39.50 392 PHE A O 1
ATOM 3002 N N . PHE A 1 393 ? -39.195 12.825 -6.393 1.00 37.81 393 PHE A N 1
ATOM 3003 C CA . PHE A 1 393 ? -40.529 12.309 -6.752 1.00 37.81 393 PHE A CA 1
ATOM 3004 C C . PHE A 1 393 ? -41.137 11.273 -5.791 1.00 37.81 393 PHE A C 1
ATOM 3006 O O . PHE A 1 393 ? -42.358 11.089 -5.811 1.00 37.81 393 PHE A O 1
ATOM 3013 N N . ILE A 1 394 ? -40.344 10.564 -4.974 1.00 34.28 394 ILE A N 1
ATOM 3014 C CA . ILE A 1 394 ? -40.876 9.491 -4.103 1.00 34.28 394 ILE A CA 1
ATOM 3015 C C . ILE A 1 394 ? -41.298 10.032 -2.727 1.00 34.28 394 ILE A C 1
ATOM 3017 O O . ILE A 1 394 ? -42.252 9.516 -2.141 1.00 34.28 394 ILE A O 1
ATOM 3021 N N . SER A 1 395 ? -40.640 11.093 -2.240 1.00 37.41 395 SER A N 1
ATOM 3022 C CA . SER A 1 395 ? -40.896 11.680 -0.913 1.00 37.41 395 SER A CA 1
ATOM 3023 C C . SER A 1 395 ? -42.228 12.436 -0.789 1.00 37.41 395 SER A C 1
ATOM 3025 O O . SER A 1 395 ? -42.729 12.577 0.323 1.00 37.41 395 SER A O 1
ATOM 3027 N N . GLU A 1 396 ? -42.832 12.865 -1.904 1.00 38.75 396 GLU A N 1
ATOM 3028 C CA . GLU A 1 396 ? -44.166 13.480 -1.912 1.00 38.75 396 GLU A CA 1
ATOM 3029 C C . GLU A 1 396 ? -45.292 12.424 -1.806 1.00 38.75 396 GLU A C 1
ATOM 3031 O O . GLU A 1 396 ? -46.000 12.384 -0.798 1.00 38.75 396 GLU A O 1
ATOM 3036 N N . TRP A 1 397 ? -45.522 11.583 -2.832 1.00 42.84 397 TRP A N 1
ATOM 3037 C CA . TRP A 1 397 ? -46.875 11.016 -3.069 1.00 42.84 397 TRP A CA 1
ATOM 3038 C C . TRP A 1 397 ? -47.035 9.487 -3.189 1.00 42.84 397 TRP A C 1
ATOM 3040 O O . TRP A 1 397 ? -48.100 9.034 -3.608 1.00 42.84 397 TRP A O 1
ATOM 3050 N N . ALA A 1 398 ? -46.052 8.661 -2.810 1.00 28.62 398 ALA A N 1
ATOM 3051 C CA . ALA A 1 398 ? -46.222 7.193 -2.864 1.00 28.62 398 ALA A CA 1
ATOM 3052 C C . ALA A 1 398 ? -45.878 6.425 -1.574 1.00 28.62 398 ALA A C 1
ATOM 3054 O O . ALA A 1 398 ? -46.406 5.330 -1.372 1.00 28.62 398 ALA A O 1
ATOM 3055 N N . ALA A 1 399 ? -45.035 6.968 -0.688 1.00 27.48 399 ALA A N 1
ATOM 3056 C CA . ALA A 1 399 ? -44.518 6.236 0.473 1.00 27.48 399 ALA A CA 1
ATOM 3057 C C . ALA A 1 399 ? -44.498 7.081 1.764 1.00 27.48 399 ALA A C 1
ATOM 3059 O O . ALA A 1 399 ? -43.444 7.352 2.329 1.00 27.48 399 ALA A O 1
ATOM 3060 N N . TYR A 1 400 ? -45.701 7.374 2.271 1.00 33.06 400 TYR A N 1
ATOM 3061 C CA . TYR A 1 400 ? -46.003 8.111 3.513 1.00 33.06 400 TYR A CA 1
ATOM 3062 C C . TYR A 1 400 ? -45.845 9.648 3.436 1.00 33.06 400 TYR A C 1
ATOM 3064 O O . TYR A 1 400 ? -45.142 10.145 2.567 1.00 33.06 400 TYR A O 1
ATOM 3072 N N . PRO A 1 401 ? -46.623 10.414 4.236 1.00 37.44 401 PRO A N 1
ATOM 3073 C CA . PRO A 1 401 ? -47.257 11.629 3.712 1.00 37.44 401 PRO A CA 1
ATOM 3074 C C . PRO A 1 401 ? -46.732 12.947 4.302 1.00 37.44 401 PRO A C 1
ATOM 3076 O O . PRO A 1 401 ? -45.929 12.946 5.234 1.00 37.44 401 PRO A O 1
ATOM 3079 N N . ALA A 1 402 ? -47.292 14.061 3.808 1.00 41.06 402 ALA A N 1
ATOM 3080 C CA . ALA A 1 402 ? -47.005 15.475 4.111 1.00 41.06 402 ALA A CA 1
ATOM 3081 C C . ALA A 1 402 ? -47.221 15.923 5.585 1.00 41.06 402 ALA A C 1
ATOM 3083 O O . ALA A 1 402 ? -47.963 16.860 5.877 1.00 41.06 402 ALA A O 1
ATOM 3084 N N . LEU A 1 403 ? -46.591 15.220 6.528 1.00 47.88 403 LEU A N 1
ATOM 3085 C CA . LEU A 1 403 ? -46.684 15.362 7.985 1.00 47.88 403 LEU A CA 1
ATOM 3086 C C . LEU A 1 403 ? -45.364 14.903 8.639 1.00 47.88 403 LEU A C 1
ATOM 3088 O O . LEU A 1 403 ? -45.346 14.030 9.511 1.00 47.88 403 LEU A O 1
ATOM 3092 N N . GLY A 1 404 ? -44.239 15.445 8.173 1.00 48.47 404 GLY A N 1
ATOM 3093 C CA . GLY A 1 404 ? -42.916 15.112 8.701 1.00 48.47 404 GLY A CA 1
ATOM 3094 C C . GLY A 1 404 ? -42.681 15.653 10.118 1.00 48.47 404 GLY A C 1
ATOM 3095 O O . GLY A 1 404 ? -43.097 16.762 10.450 1.00 48.47 404 GLY A O 1
ATOM 3096 N N . PHE A 1 405 ? -41.959 14.886 10.938 1.00 56.19 405 PHE A N 1
ATOM 3097 C CA . PHE A 1 405 ? -41.359 15.373 12.185 1.00 56.19 405 PHE A CA 1
ATOM 3098 C C . PHE A 1 405 ? -39.925 15.814 11.888 1.00 56.19 405 PHE A C 1
ATOM 3100 O O . PHE A 1 405 ? -39.157 15.025 11.323 1.00 56.19 405 PHE A O 1
ATOM 3107 N N . ASN A 1 406 ? -39.561 17.043 12.261 1.00 59.97 406 ASN A N 1
ATOM 3108 C CA . ASN A 1 406 ? -38.194 17.542 12.134 1.00 59.97 406 ASN A CA 1
ATOM 3109 C C . ASN A 1 406 ? -37.766 18.291 13.418 1.00 59.97 406 ASN A C 1
ATOM 3111 O O . ASN A 1 406 ? -38.304 19.365 13.695 1.00 59.97 406 ASN A O 1
ATOM 3115 N N . PRO A 1 407 ? -36.826 17.751 14.219 1.00 66.19 407 PRO A N 1
ATOM 3116 C CA . PRO A 1 407 ? -36.220 16.421 14.087 1.00 66.19 407 PRO A CA 1
ATOM 3117 C C . PRO A 1 407 ? -37.252 15.293 14.264 1.00 66.19 407 PRO A C 1
ATOM 3119 O O . PRO A 1 407 ? -38.319 15.491 14.840 1.00 66.19 407 PRO A O 1
ATOM 3122 N N . GLN A 1 408 ? -36.928 14.083 13.805 1.00 76.06 408 GLN A N 1
ATOM 3123 C CA . GLN A 1 408 ? -37.657 12.880 14.225 1.00 76.06 408 GLN A CA 1
ATOM 3124 C C . GLN A 1 408 ? -37.415 12.624 15.729 1.00 76.06 408 GLN A C 1
ATOM 3126 O O . GLN A 1 408 ? -36.349 12.981 16.243 1.00 76.06 408 GLN A O 1
ATOM 3131 N N . PRO A 1 409 ? -38.356 12.007 16.467 1.00 78.94 409 PRO A N 1
ATOM 3132 C CA . PRO A 1 409 ? -38.112 11.624 17.852 1.00 78.94 409 PRO A CA 1
ATOM 3133 C C . PRO A 1 409 ? -36.993 10.576 17.945 1.00 78.94 409 PRO A C 1
ATOM 3135 O O . PRO A 1 409 ? -36.968 9.590 17.204 1.00 78.94 409 PRO A O 1
ATOM 3138 N N . THR A 1 410 ? -36.049 10.788 18.857 1.00 82.44 410 THR A N 1
ATOM 3139 C CA . THR A 1 410 ? -34.852 9.951 18.995 1.00 82.44 410 THR A CA 1
ATOM 3140 C C . THR A 1 410 ? -34.953 8.982 20.166 1.00 82.44 410 THR A C 1
ATOM 3142 O O . THR A 1 410 ? -35.361 9.338 21.275 1.00 82.44 410 THR A O 1
ATOM 3145 N N . GLY A 1 411 ? -34.556 7.739 19.894 1.00 84.31 411 GLY A N 1
ATOM 3146 C CA . GLY A 1 411 ? -34.209 6.749 20.907 1.00 84.31 411 GLY A CA 1
ATOM 3147 C C . GLY A 1 411 ? -32.743 6.860 21.341 1.00 84.31 411 GLY A C 1
ATOM 3148 O O . GLY A 1 411 ? -32.010 7.714 20.842 1.00 84.31 411 GLY A O 1
ATOM 3149 N N . GLY A 1 412 ? -32.320 5.984 22.247 1.00 89.38 412 GLY A N 1
ATOM 3150 C CA . GLY A 1 412 ? -30.949 5.894 22.744 1.00 89.38 412 GLY A CA 1
ATOM 3151 C C . GLY A 1 412 ? -30.835 5.075 24.032 1.00 89.38 412 GLY A C 1
ATOM 3152 O O . GLY A 1 412 ? -31.839 4.633 24.599 1.00 89.38 412 GLY A O 1
ATOM 3153 N N . ASP A 1 413 ? -29.597 4.884 24.481 1.00 91.25 413 ASP A N 1
ATOM 3154 C CA . ASP A 1 413 ? -29.285 4.286 25.779 1.00 91.25 413 ASP A CA 1
ATOM 3155 C C . ASP A 1 413 ? -29.341 5.343 26.897 1.00 91.25 413 ASP A C 1
ATOM 3157 O O . ASP A 1 413 ? -28.936 6.495 26.716 1.00 91.25 413 ASP A O 1
ATOM 3161 N N . ALA A 1 414 ? -29.826 4.943 28.070 1.00 91.81 414 ALA A N 1
ATOM 3162 C CA . ALA A 1 414 ? -29.951 5.781 29.256 1.00 91.81 414 ALA A CA 1
ATOM 3163 C C . ALA A 1 414 ? -29.593 5.003 30.532 1.00 91.81 414 ALA A C 1
ATOM 3165 O O . ALA A 1 414 ? -29.730 3.783 30.594 1.00 91.81 414 ALA A O 1
ATOM 3166 N N . ILE A 1 415 ? -29.178 5.716 31.581 1.00 92.06 415 ILE A N 1
ATOM 3167 C CA . ILE A 1 415 ? -28.863 5.117 32.886 1.00 92.06 415 ILE A CA 1
ATOM 3168 C C . ILE A 1 415 ? -30.093 5.185 33.798 1.00 92.06 415 ILE A C 1
ATOM 3170 O O . ILE A 1 415 ? -30.745 6.231 33.898 1.00 92.06 415 ILE A O 1
ATOM 3174 N N . TYR A 1 416 ? -30.395 4.085 34.489 1.00 92.44 416 TYR A N 1
ATOM 3175 C CA . TYR A 1 416 ? -31.471 4.000 35.477 1.00 92.44 416 TYR A CA 1
ATOM 3176 C C . TYR A 1 416 ? -31.403 5.139 36.511 1.00 92.44 416 TYR A C 1
ATOM 3178 O O . TYR A 1 416 ? -30.365 5.378 37.126 1.00 92.44 416 TYR A O 1
ATOM 3186 N N . GLY A 1 417 ? -32.521 5.837 36.725 1.00 87.75 417 GLY A N 1
ATOM 3187 C CA . GLY A 1 417 ? -32.627 6.927 37.699 1.00 87.75 417 GLY A CA 1
ATOM 3188 C C . GLY A 1 417 ? -32.040 8.277 37.261 1.00 87.75 417 GLY A C 1
ATOM 3189 O O . GLY A 1 417 ? -32.128 9.235 38.025 1.00 87.75 417 GLY A O 1
ATOM 3190 N N . SER A 1 418 ? -31.502 8.402 36.040 1.00 88.38 418 SER A N 1
ATOM 3191 C CA . SER A 1 418 ? -30.918 9.664 35.533 1.00 88.38 418 SER A CA 1
ATOM 3192 C C . SER A 1 418 ? -31.933 10.785 35.226 1.00 88.38 418 SER A C 1
ATOM 3194 O O . SER A 1 418 ? -31.532 11.904 34.905 1.00 88.38 418 SER A O 1
ATOM 3196 N N . GLY A 1 419 ? -33.239 10.529 35.373 1.00 89.38 419 GLY A N 1
ATOM 3197 C CA . GLY A 1 419 ? -34.306 11.532 35.272 1.00 89.38 419 GLY A CA 1
ATOM 3198 C C . GLY A 1 419 ? -35.408 11.128 34.294 1.00 89.38 419 GLY A C 1
ATOM 3199 O O . GLY A 1 419 ? -35.989 10.050 34.419 1.00 89.38 419 GLY A O 1
ATOM 3200 N N . ASN A 1 420 ? -35.688 12.000 33.323 1.00 89.88 420 ASN A N 1
ATOM 3201 C CA . ASN A 1 420 ? -36.634 11.750 32.235 1.00 89.88 420 ASN A CA 1
ATOM 3202 C C . ASN A 1 420 ? -35.904 11.739 30.885 1.00 89.88 420 ASN A C 1
ATOM 3204 O O . ASN A 1 420 ? -35.133 12.654 30.595 1.00 89.88 420 ASN A O 1
ATOM 3208 N N . TRP A 1 421 ? -36.238 10.785 30.017 1.00 88.88 421 TRP A N 1
ATOM 3209 C CA . TRP A 1 421 ? -35.958 10.876 28.589 1.00 88.88 421 TRP A CA 1
ATOM 3210 C C . TRP A 1 421 ? -36.883 11.910 27.940 1.00 88.88 421 TRP A C 1
ATOM 3212 O O . TRP A 1 421 ? -38.102 11.892 28.145 1.00 88.88 421 TRP A O 1
ATOM 3222 N N . ASN A 1 422 ? -36.310 12.793 27.127 1.00 85.75 422 ASN A N 1
ATOM 3223 C CA . ASN A 1 422 ? -37.051 13.714 26.275 1.00 85.75 422 ASN A CA 1
ATOM 3224 C C . ASN A 1 422 ? -36.859 13.281 24.819 1.00 85.75 422 ASN A C 1
ATOM 3226 O O . ASN A 1 422 ? -35.740 13.323 24.315 1.00 85.75 422 ASN A O 1
ATOM 3230 N N . PHE A 1 423 ? -37.938 12.863 24.152 1.00 78.38 423 PHE A N 1
ATOM 3231 C CA . PHE A 1 423 ? -37.851 12.292 22.805 1.00 78.38 423 PHE A CA 1
ATOM 3232 C C . PHE A 1 423 ? -37.393 13.283 21.737 1.00 78.38 423 PHE A C 1
ATOM 3234 O O . PHE A 1 423 ? -36.839 12.837 20.736 1.00 78.38 423 PHE A O 1
ATOM 3241 N N . ASN A 1 424 ? -37.601 14.589 21.945 1.00 65.19 424 ASN A N 1
ATOM 3242 C CA . ASN A 1 424 ? -36.664 15.633 21.523 1.00 65.19 424 ASN A CA 1
ATOM 3243 C C . ASN A 1 424 ? -37.102 17.010 22.043 1.00 65.19 424 ASN A C 1
ATOM 3245 O O . ASN A 1 424 ? -38.254 17.416 21.884 1.00 65.19 424 ASN A O 1
ATOM 3249 N N . ALA A 1 425 ? -36.165 17.768 22.618 1.00 54.09 425 ALA A N 1
ATOM 3250 C CA . ALA A 1 425 ? -36.411 19.154 23.005 1.00 54.09 425 ALA A CA 1
ATOM 3251 C C . ALA A 1 425 ? -36.495 20.033 21.747 1.00 54.09 425 ALA A C 1
ATOM 3253 O O . ALA A 1 425 ? -35.494 20.221 21.061 1.00 54.09 425 ALA A O 1
ATOM 3254 N N . GLY A 1 426 ? -37.680 20.569 21.447 1.00 51.41 426 GLY A N 1
ATOM 3255 C CA . GLY A 1 426 ? -37.902 21.310 20.203 1.00 51.41 426 GLY A CA 1
ATOM 3256 C C . GLY A 1 426 ? -38.208 20.421 18.996 1.00 51.41 426 GLY A C 1
ATOM 3257 O O . GLY A 1 426 ? -37.891 20.802 17.873 1.00 51.41 426 GLY A O 1
ATOM 3258 N N . LEU A 1 427 ? -38.859 19.267 19.203 1.00 59.72 427 LEU A N 1
ATOM 3259 C CA . LEU A 1 427 ? -39.668 18.643 18.150 1.00 59.72 427 LEU A CA 1
ATOM 3260 C C . LEU A 1 427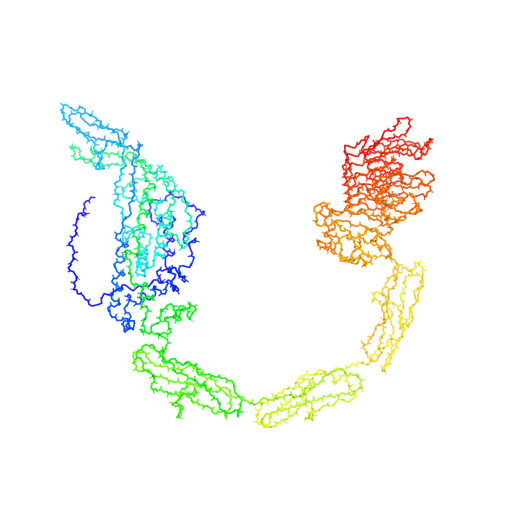 ? -40.590 19.706 17.544 1.00 59.72 427 LEU A C 1
ATOM 3262 O O . LEU A 1 427 ? -41.477 20.229 18.219 1.00 59.72 427 LEU A O 1
ATOM 3266 N N . GLN A 1 428 ? -40.386 20.035 16.274 1.00 55.81 428 GLN A N 1
ATOM 3267 C CA . GLN A 1 428 ? -41.324 20.846 15.515 1.00 55.81 428 GLN A CA 1
ATOM 3268 C C . GLN A 1 428 ? -42.001 19.959 14.480 1.00 55.81 428 GLN A C 1
ATOM 3270 O O . GLN A 1 428 ? -41.372 19.153 13.791 1.00 55.81 428 GLN A O 1
ATOM 3275 N N . MET A 1 429 ? -43.308 20.146 14.343 1.00 51.81 429 MET A N 1
ATOM 3276 C CA . MET A 1 429 ? -43.904 19.964 13.036 1.00 51.81 429 MET A CA 1
ATOM 3277 C C . MET A 1 429 ? -43.717 21.269 12.293 1.00 51.81 429 MET A C 1
ATOM 3279 O O . MET A 1 429 ? -44.261 22.296 12.685 1.00 51.81 429 MET A O 1
ATOM 3283 N N . THR A 1 430 ? -42.926 21.219 11.233 1.00 44.50 430 THR A N 1
ATOM 3284 C CA . THR A 1 430 ? -42.969 22.222 10.181 1.00 44.50 430 THR A CA 1
ATOM 3285 C C . THR A 1 430 ? -44.072 21.811 9.205 1.00 44.50 430 THR A C 1
ATOM 3287 O O . THR A 1 430 ? -43.843 20.891 8.414 1.00 44.50 430 THR A O 1
ATOM 3290 N N . PRO A 1 431 ? -45.243 22.481 9.176 1.00 44.19 431 PRO A N 1
ATOM 3291 C CA . PRO A 1 431 ? -45.887 22.673 7.886 1.00 44.19 431 PRO A CA 1
ATOM 3292 C C . PRO A 1 431 ? -44.847 23.382 7.015 1.00 44.19 431 PRO A C 1
ATOM 3294 O O . PRO A 1 431 ? -44.267 24.380 7.444 1.00 44.19 431 PRO A O 1
ATOM 3297 N N . SER A 1 432 ? -44.557 22.872 5.819 1.00 39.88 432 SER A N 1
ATOM 3298 C CA . SER A 1 432 ? -43.397 23.333 5.031 1.00 39.88 432 SER A CA 1
ATOM 3299 C C . SER A 1 432 ? -43.588 24.739 4.415 1.00 39.88 432 SER A C 1
ATOM 3301 O O . SER A 1 432 ? -42.886 25.123 3.489 1.00 39.88 432 SER A O 1
ATOM 3303 N N . GLY A 1 433 ? -44.601 25.497 4.864 1.00 39.41 433 GLY A N 1
ATOM 3304 C CA . GLY A 1 433 ? -45.083 26.741 4.246 1.00 39.41 433 GLY A CA 1
ATOM 3305 C C . GLY A 1 433 ? -45.689 26.551 2.848 1.00 39.41 433 GLY A C 1
ATOM 3306 O O . GLY A 1 433 ? -46.108 27.519 2.223 1.00 39.41 433 GLY A O 1
ATOM 3307 N N . ILE A 1 434 ? -45.724 25.308 2.371 1.00 38.00 434 ILE A N 1
ATOM 3308 C CA . ILE A 1 434 ? -46.057 24.885 1.015 1.00 38.00 434 ILE A CA 1
ATOM 3309 C C . ILE A 1 434 ? -47.418 24.186 1.050 1.00 38.00 434 ILE A C 1
ATOM 3311 O O . ILE A 1 434 ? -47.665 23.348 1.916 1.00 38.00 434 ILE A O 1
ATOM 3315 N N . LEU A 1 435 ? -48.272 24.534 0.079 1.00 39.09 435 LEU A N 1
ATOM 3316 C CA . LEU A 1 435 ? -49.715 24.257 0.042 1.00 39.09 435 LEU A CA 1
ATOM 3317 C C . LEU A 1 435 ? -50.514 25.010 1.123 1.00 39.09 435 LEU A C 1
ATOM 3319 O O . LEU A 1 435 ? -50.027 25.320 2.206 1.00 39.09 435 LEU A O 1
ATOM 3323 N N . GLY A 1 436 ? -51.795 25.272 0.845 1.00 40.56 436 GLY A N 1
ATOM 3324 C CA . GLY A 1 436 ? -52.740 25.912 1.777 1.00 40.56 436 GLY A CA 1
ATOM 3325 C C . GLY A 1 436 ? -53.195 25.014 2.938 1.00 40.56 436 GLY A C 1
ATOM 3326 O O . GLY A 1 436 ? -54.358 25.064 3.335 1.00 40.56 436 GLY A O 1
ATOM 3327 N N . VAL A 1 437 ? -52.308 24.151 3.435 1.00 40.47 437 VAL A N 1
ATOM 3328 C CA . VAL A 1 437 ? -52.560 23.183 4.503 1.00 40.47 437 VAL A CA 1
ATOM 3329 C C . VAL A 1 437 ? -52.109 23.800 5.825 1.00 40.47 437 VAL A C 1
ATOM 3331 O O . VAL A 1 437 ? -50.920 24.000 6.054 1.00 40.47 437 VAL A O 1
ATOM 3334 N N . THR A 1 438 ? -53.065 24.122 6.695 1.00 47.25 438 THR A N 1
ATOM 3335 C CA . THR A 1 438 ? -52.778 24.592 8.059 1.00 47.25 438 THR A CA 1
ATOM 3336 C C . THR A 1 438 ? -52.136 23.496 8.906 1.00 47.25 438 THR A C 1
ATOM 3338 O O . THR A 1 438 ? -52.312 22.312 8.616 1.00 47.25 438 THR A O 1
ATOM 3341 N N . ASP A 1 439 ? -51.478 23.896 9.995 1.00 50.38 439 ASP A N 1
ATOM 3342 C CA . ASP A 1 439 ? -50.902 23.022 11.021 1.00 50.38 439 ASP A CA 1
ATOM 3343 C C . ASP A 1 439 ? -51.793 21.798 11.334 1.00 50.38 439 ASP A C 1
ATOM 3345 O O . ASP A 1 439 ? -53.016 21.942 11.480 1.00 50.38 439 ASP A O 1
ATOM 3349 N N . PRO A 1 440 ? -51.213 20.590 11.457 1.00 55.28 440 PRO A N 1
ATOM 3350 C CA . PRO A 1 440 ? -51.978 19.398 11.794 1.00 55.28 440 PRO A CA 1
ATOM 3351 C C . PRO A 1 440 ? -52.557 19.485 13.211 1.00 55.28 440 PRO A C 1
ATOM 3353 O O . PRO A 1 440 ? -51.901 19.933 14.152 1.00 55.28 440 PRO A O 1
ATOM 3356 N N . THR A 1 441 ? -53.801 19.034 13.364 1.00 58.31 441 THR A N 1
ATOM 3357 C CA . THR A 1 441 ? -54.627 19.331 14.546 1.00 58.31 441 THR A CA 1
ATOM 3358 C C . THR A 1 441 ? -54.452 18.370 15.720 1.00 58.31 441 THR A C 1
ATOM 3360 O O . THR A 1 441 ? -54.830 18.720 16.837 1.00 58.31 441 THR A O 1
ATOM 3363 N N . ASP A 1 442 ? -53.897 17.174 15.498 1.00 74.12 442 ASP A N 1
ATOM 3364 C CA . ASP A 1 442 ? -53.974 16.060 16.451 1.00 74.12 442 ASP A CA 1
ATOM 3365 C C . ASP A 1 442 ? -52.661 15.267 16.562 1.00 74.12 442 ASP A C 1
ATOM 3367 O O . ASP A 1 442 ? -52.106 14.810 15.559 1.00 74.12 442 ASP A O 1
ATOM 3371 N N . TYR A 1 443 ? -52.226 15.032 17.807 1.00 81.00 443 TYR A N 1
ATOM 3372 C CA . TYR A 1 443 ? -51.035 14.258 18.178 1.00 81.00 443 TYR A CA 1
ATOM 3373 C C . TYR A 1 443 ? -51.401 13.123 19.142 1.00 81.00 443 TYR A C 1
ATOM 3375 O O . TYR A 1 443 ? -52.170 13.321 20.084 1.00 81.00 443 TYR A O 1
ATOM 3383 N N . GLN A 1 444 ? -50.790 11.948 18.975 1.00 90.38 444 GLN A N 1
ATOM 3384 C CA . GLN A 1 444 ? -50.893 10.853 19.946 1.00 90.38 444 GLN A CA 1
ATOM 3385 C C . GLN A 1 444 ? -49.596 10.042 20.004 1.00 90.38 444 GLN A C 1
ATOM 3387 O O . GLN A 1 444 ? -49.205 9.420 19.013 1.00 90.38 444 GLN A O 1
ATOM 3392 N N . TRP A 1 445 ? -48.972 9.985 21.181 1.00 90.44 445 TRP A N 1
ATOM 3393 C CA . TRP A 1 445 ? -47.861 9.071 21.453 1.00 90.44 445 TRP A CA 1
ATOM 3394 C C . TRP A 1 445 ? -48.345 7.643 21.692 1.00 90.44 445 TRP A C 1
ATOM 3396 O O . TRP A 1 445 ? -49.398 7.410 22.295 1.00 90.44 445 TRP A O 1
ATOM 3406 N N . GLN A 1 446 ? -47.550 6.683 21.237 1.00 93.31 446 GLN A N 1
ATOM 3407 C CA . GLN A 1 446 ? -47.795 5.256 21.369 1.00 93.31 446 GLN A CA 1
ATOM 3408 C C . GLN A 1 446 ? -46.542 4.532 21.867 1.00 93.31 446 GLN A C 1
ATOM 3410 O O . GLN A 1 446 ? -45.423 4.929 21.539 1.00 93.31 446 GLN A O 1
ATOM 3415 N N . TRP A 1 447 ? -46.740 3.441 22.604 1.00 94.38 447 TRP A N 1
ATOM 3416 C CA . TRP A 1 447 ? -45.686 2.487 22.960 1.00 94.38 447 TRP A CA 1
ATOM 3417 C C . TRP A 1 447 ? -45.960 1.124 22.316 1.00 94.38 447 TRP A C 1
ATOM 3419 O O . TRP A 1 447 ? -47.115 0.770 22.065 1.00 94.38 447 TRP A O 1
ATOM 3429 N N . ASN A 1 448 ? -44.902 0.374 22.015 1.00 93.75 448 ASN A N 1
ATOM 3430 C CA . ASN A 1 448 ? -45.007 -0.982 21.488 1.00 93.75 448 ASN A CA 1
ATOM 3431 C C . ASN A 1 448 ? -45.164 -1.973 22.650 1.00 93.75 448 ASN A C 1
ATOM 3433 O O . ASN A 1 448 ? -44.179 -2.405 23.251 1.00 93.75 448 ASN A O 1
ATOM 3437 N N . ASN A 1 449 ? -46.404 -2.347 22.959 1.00 89.38 449 ASN A N 1
ATOM 3438 C CA . ASN A 1 449 ? -46.690 -3.462 23.846 1.00 89.38 449 ASN A CA 1
ATOM 3439 C C . ASN A 1 449 ? -46.735 -4.764 23.035 1.00 89.38 449 ASN A C 1
ATOM 3441 O O . ASN A 1 449 ? -47.709 -5.051 22.336 1.00 89.38 449 ASN A O 1
ATOM 3445 N N . SER A 1 450 ? -45.679 -5.572 23.146 1.00 84.88 450 SER A N 1
ATOM 3446 C CA . SER A 1 450 ? -45.636 -6.958 22.649 1.00 84.88 450 SER A CA 1
ATOM 3447 C C . SER A 1 450 ? -45.975 -7.141 21.154 1.00 84.88 450 SER A C 1
ATOM 3449 O O . SER A 1 450 ? -46.545 -8.159 20.765 1.00 84.88 450 SER A O 1
ATOM 3451 N N . GLY A 1 451 ? -45.638 -6.162 20.305 1.00 83.81 451 GLY A N 1
ATOM 3452 C CA . GLY A 1 451 ? -45.951 -6.149 18.869 1.00 83.81 451 GLY A CA 1
ATOM 3453 C C . GLY A 1 451 ? -47.196 -5.332 18.496 1.00 83.81 451 GLY A C 1
ATOM 3454 O O . GLY A 1 451 ? -47.490 -5.176 17.311 1.00 83.81 451 GLY A O 1
ATOM 3455 N N . THR A 1 452 ? -47.920 -4.787 19.478 1.00 89.62 452 THR A N 1
ATOM 3456 C CA . THR A 1 452 ? -49.064 -3.889 19.267 1.00 89.62 452 THR A CA 1
ATOM 3457 C C . THR A 1 452 ? -48.768 -2.469 19.736 1.00 89.62 452 THR A C 1
ATOM 3459 O O . THR A 1 452 ? -48.242 -2.249 20.822 1.00 89.62 452 THR A O 1
ATOM 3462 N N . TRP A 1 453 ? -49.129 -1.484 18.912 1.00 92.69 453 TRP A N 1
ATOM 3463 C CA . TRP A 1 453 ? -48.961 -0.069 19.239 1.00 92.69 453 TRP A CA 1
ATOM 3464 C C . TRP A 1 453 ? -50.164 0.458 20.026 1.00 92.69 453 TRP A C 1
ATOM 3466 O O . TRP A 1 453 ? -51.228 0.703 19.456 1.00 92.69 453 TRP A O 1
ATOM 3476 N N . GLU A 1 454 ? -49.982 0.650 21.328 1.00 94.12 454 GLU A N 1
ATOM 3477 C CA . GLU A 1 454 ? -51.000 1.169 22.245 1.00 94.12 454 GLU A CA 1
ATOM 3478 C C . GLU A 1 454 ? -50.811 2.668 22.504 1.00 94.12 454 GLU A C 1
ATOM 3480 O O . GLU A 1 454 ? -49.684 3.151 22.606 1.00 94.12 454 GLU A O 1
ATOM 3485 N N . ASN A 1 455 ? -51.908 3.412 22.671 1.00 93.25 455 ASN A N 1
ATOM 3486 C CA . ASN A 1 455 ? -51.858 4.833 23.025 1.00 93.25 455 ASN A CA 1
ATOM 3487 C C . ASN A 1 455 ? -51.411 5.031 24.480 1.00 93.25 455 ASN A C 1
ATOM 3489 O O . ASN A 1 455 ? -52.007 4.465 25.397 1.00 93.25 455 ASN A O 1
ATOM 3493 N N . ILE A 1 456 ? -50.435 5.912 24.702 1.00 92.06 456 ILE A N 1
ATOM 3494 C CA . ILE A 1 456 ? -50.029 6.314 26.051 1.00 92.06 456 ILE A CA 1
ATOM 3495 C C . ILE A 1 456 ? -51.047 7.328 26.593 1.00 92.06 456 ILE A C 1
ATOM 3497 O O . ILE A 1 456 ? -51.321 8.360 25.970 1.00 92.06 456 ILE A O 1
ATOM 3501 N N . LEU A 1 457 ? -51.633 7.029 27.756 1.00 91.06 457 LEU A N 1
ATOM 3502 C CA . LEU A 1 457 ? -52.706 7.830 28.345 1.00 91.06 457 LEU A CA 1
ATOM 3503 C C . LEU A 1 457 ? -52.213 9.239 28.719 1.00 91.06 457 LEU A C 1
ATOM 3505 O O . LEU A 1 457 ? -51.306 9.393 29.531 1.00 91.06 457 LEU A O 1
ATOM 3509 N N . GLY A 1 458 ? -52.841 10.266 28.141 1.00 85.62 458 GLY A N 1
ATOM 3510 C CA . GLY A 1 458 ? -52.508 11.677 28.375 1.00 85.62 458 GLY A CA 1
ATOM 3511 C C . GLY A 1 458 ? -51.341 12.222 27.542 1.00 85.62 458 GLY A C 1
ATOM 3512 O O . GLY A 1 458 ? -51.121 13.430 27.542 1.00 85.62 458 GLY A O 1
ATOM 3513 N N . ALA A 1 459 ? -50.625 11.381 26.790 1.00 89.06 459 ALA A N 1
ATOM 3514 C CA . ALA A 1 459 ? -49.523 11.806 25.927 1.00 89.06 459 ALA A CA 1
ATOM 3515 C C . ALA A 1 459 ? -50.038 12.274 24.548 1.00 89.06 459 ALA A C 1
ATOM 3517 O O . ALA A 1 459 ? -49.814 11.640 23.514 1.00 89.06 459 ALA A O 1
ATOM 3518 N N . THR A 1 460 ? -50.776 13.387 24.559 1.00 86.81 460 THR A N 1
ATOM 3519 C CA . THR A 1 460 ? -51.434 14.007 23.390 1.00 86.81 460 THR A CA 1
ATOM 3520 C C . THR A 1 460 ? -50.814 15.356 23.000 1.00 86.81 460 THR A C 1
ATOM 3522 O O . THR A 1 460 ? -51.443 16.164 22.322 1.00 86.81 460 THR A O 1
ATOM 3525 N N . THR A 1 461 ? -49.593 15.631 23.460 1.00 81.00 461 THR A N 1
ATOM 3526 C CA . THR A 1 461 ? -48.787 16.810 23.105 1.00 81.00 461 THR A CA 1
ATOM 3527 C C . THR A 1 461 ? -47.466 16.373 22.486 1.00 81.00 461 THR A C 1
ATOM 3529 O O . THR A 1 461 ? -47.014 15.250 22.716 1.00 81.00 461 THR A O 1
ATOM 3532 N N . ILE A 1 462 ? -46.821 17.257 21.723 1.00 75.44 462 ILE A N 1
ATOM 3533 C CA . ILE A 1 462 ? -45.537 16.945 21.090 1.00 75.44 462 ILE A CA 1
ATOM 3534 C C . ILE A 1 462 ? -44.409 16.762 22.129 1.00 75.44 462 ILE A C 1
ATOM 3536 O O . ILE A 1 462 ? -43.687 15.773 22.060 1.00 75.44 462 ILE A O 1
ATOM 3540 N N . ASP A 1 463 ? -44.346 17.612 23.161 1.00 76.62 463 ASP A N 1
ATOM 3541 C CA . ASP A 1 463 ? -43.296 17.628 24.201 1.00 76.62 463 ASP A CA 1
ATOM 3542 C C . ASP A 1 463 ? -43.460 16.574 25.326 1.00 76.62 463 ASP A C 1
ATOM 3544 O O . ASP A 1 463 ? -43.233 16.862 26.505 1.00 76.62 463 ASP A O 1
ATOM 3548 N N . TRP A 1 464 ? -43.913 15.356 25.015 1.00 86.38 464 TRP A N 1
ATOM 3549 C CA . TRP A 1 464 ? -44.059 14.304 26.033 1.00 86.38 464 TRP A CA 1
ATOM 3550 C C . TRP A 1 464 ? -42.697 13.731 26.482 1.00 86.38 464 TRP A C 1
ATOM 3552 O O . TRP A 1 464 ? -41.776 13.562 25.683 1.00 86.38 464 TRP A O 1
ATOM 3562 N N . GLN A 1 465 ? -42.579 13.404 27.775 1.00 88.25 465 GLN A N 1
ATOM 3563 C CA . GLN A 1 465 ? -41.363 12.872 28.403 1.00 88.25 465 GLN A CA 1
ATOM 3564 C C . GLN A 1 465 ? -41.621 11.545 29.128 1.00 88.25 465 GLN A C 1
ATOM 3566 O O . GLN A 1 465 ? -42.680 11.341 29.724 1.00 88.25 465 GLN A O 1
ATOM 3571 N N . LEU A 1 466 ? -40.611 10.674 29.127 1.00 90.50 466 LEU A N 1
ATOM 3572 C CA . LEU A 1 466 ? -40.633 9.332 29.715 1.00 90.50 466 LEU A CA 1
ATOM 3573 C C . LEU A 1 466 ? -39.733 9.265 30.965 1.00 90.50 466 LEU A C 1
ATOM 3575 O O . LEU A 1 466 ? -38.536 9.505 30.836 1.00 90.50 466 LEU A O 1
ATOM 3579 N N . PRO A 1 467 ? -40.243 8.883 32.149 1.00 91.00 467 PRO A N 1
ATOM 3580 C CA . PRO A 1 467 ? -39.403 8.577 33.310 1.00 91.00 467 PRO A CA 1
ATOM 3581 C C . PRO A 1 467 ? -38.440 7.401 33.063 1.00 91.00 467 PRO A C 1
ATOM 3583 O O . PRO A 1 467 ? -38.802 6.411 32.425 1.00 91.00 467 PRO A O 1
ATOM 3586 N N . LEU A 1 468 ? -37.219 7.497 33.594 1.00 91.94 468 LEU A N 1
ATOM 3587 C CA . LEU A 1 468 ? -36.166 6.476 33.483 1.00 91.94 468 LEU A CA 1
ATOM 3588 C C . LEU A 1 468 ? -36.117 5.582 34.737 1.00 91.94 468 LEU A C 1
ATOM 3590 O O . LEU A 1 468 ? -35.097 5.486 35.420 1.00 91.94 468 LEU A O 1
ATOM 3594 N N . ASP A 1 469 ? -37.255 4.957 35.048 1.00 90.31 469 ASP A N 1
ATOM 3595 C CA . ASP A 1 469 ? -37.524 4.167 36.262 1.00 90.31 469 ASP A CA 1
ATOM 3596 C C . ASP A 1 469 ? -37.679 2.650 36.010 1.00 90.31 469 ASP A C 1
ATOM 3598 O O . ASP A 1 469 ? -38.146 1.901 36.871 1.00 90.31 469 ASP A O 1
ATOM 3602 N N . TYR A 1 470 ? -37.271 2.179 34.831 1.00 90.50 470 TYR A N 1
ATOM 3603 C CA . TYR A 1 470 ? -37.317 0.777 34.409 1.00 90.50 470 TYR A CA 1
ATOM 3604 C C . TYR A 1 470 ? -35.947 0.305 33.897 1.00 90.50 470 TYR A C 1
ATOM 3606 O O . TYR A 1 470 ? -35.026 1.103 33.771 1.00 90.50 470 TYR A O 1
ATOM 3614 N N . LEU A 1 471 ? -35.811 -0.990 33.601 1.00 89.50 471 LEU A N 1
ATOM 3615 C CA . LEU A 1 471 ? -34.626 -1.572 32.957 1.00 89.50 471 LEU A CA 1
ATOM 3616 C C . LEU A 1 471 ? -35.015 -2.282 31.654 1.00 89.50 471 LEU A C 1
ATOM 3618 O O . LEU A 1 471 ? -36.135 -2.786 31.530 1.00 89.50 471 LEU A O 1
ATOM 3622 N N . GLY A 1 472 ? -34.073 -2.356 30.713 1.00 89.25 472 GLY A N 1
ATOM 3623 C CA . GLY A 1 472 ? -34.248 -2.984 29.403 1.00 89.25 472 GLY A CA 1
ATOM 3624 C C . GLY A 1 472 ? -34.795 -2.039 28.328 1.00 89.25 472 GLY A C 1
ATOM 3625 O O . GLY A 1 472 ? -34.825 -0.823 28.501 1.00 89.25 472 GLY A O 1
ATOM 3626 N N . GLU A 1 473 ? -35.195 -2.609 27.191 1.00 91.75 473 GLU A N 1
ATOM 3627 C CA . GLU A 1 473 ? -35.626 -1.875 25.994 1.00 91.75 473 GLU A CA 1
ATOM 3628 C C . GLU A 1 473 ? -37.147 -1.640 25.954 1.00 91.75 473 GLU A C 1
ATOM 3630 O O . GLU A 1 473 ? -37.938 -2.543 26.238 1.00 91.75 473 GLU A O 1
ATOM 3635 N N . ARG A 1 474 ? -37.566 -0.438 25.538 1.00 92.56 474 ARG A N 1
ATOM 3636 C CA . ARG A 1 474 ? -38.945 -0.111 25.143 1.00 92.56 474 ARG A CA 1
ATOM 3637 C C . ARG A 1 474 ? -38.962 0.755 23.883 1.00 92.56 474 ARG A C 1
ATOM 3639 O O . ARG A 1 474 ? -38.063 1.557 23.652 1.00 92.56 474 ARG A O 1
ATOM 3646 N N . GLN A 1 475 ? -40.011 0.618 23.078 1.00 93.38 475 GLN A N 1
ATOM 3647 C CA . GLN A 1 475 ? -40.145 1.297 21.785 1.00 93.38 475 GLN A CA 1
ATOM 3648 C C . GLN A 1 475 ? -41.355 2.234 21.767 1.00 93.38 475 GLN A C 1
ATOM 3650 O O . GLN A 1 475 ? -42.442 1.870 22.222 1.00 93.38 475 GLN A O 1
ATOM 3655 N N . TYR A 1 476 ? -41.162 3.429 21.211 1.00 92.44 476 TYR A N 1
ATOM 3656 C CA . TYR A 1 476 ? -42.111 4.542 21.231 1.00 92.44 476 TYR A CA 1
ATOM 3657 C C . TYR A 1 476 ? -42.249 5.185 19.846 1.00 92.44 476 TYR A C 1
ATOM 3659 O O . TYR A 1 476 ? -41.320 5.139 19.045 1.00 92.44 476 TYR A O 1
ATOM 3667 N N . ARG A 1 477 ? -43.397 5.803 19.552 1.00 89.88 477 ARG A N 1
ATOM 3668 C CA . ARG A 1 477 ? -43.612 6.632 18.348 1.00 89.88 477 ARG A CA 1
ATOM 3669 C C . ARG A 1 477 ? -44.740 7.640 18.567 1.00 89.88 477 ARG A C 1
ATOM 3671 O O . ARG A 1 477 ? -45.517 7.490 19.508 1.00 89.88 477 ARG A O 1
ATOM 3678 N N . VAL A 1 478 ? -44.909 8.593 17.656 1.00 85.62 478 VAL A N 1
ATOM 3679 C CA . VAL A 1 478 ? -46.048 9.527 17.633 1.00 85.62 478 VAL A CA 1
ATOM 3680 C C . VAL A 1 478 ? -46.779 9.475 16.284 1.00 85.62 478 VAL A C 1
ATOM 3682 O O . VAL A 1 478 ? -46.167 9.277 15.235 1.00 85.62 478 VAL A O 1
ATOM 3685 N N . ARG A 1 479 ? -48.113 9.598 16.310 1.00 83.62 479 ARG A N 1
ATOM 3686 C CA . ARG A 1 479 ? -48.998 9.633 15.130 1.00 83.62 479 ARG A CA 1
ATOM 3687 C C . ARG A 1 479 ? -49.626 11.018 14.956 1.00 83.62 479 ARG A C 1
ATOM 3689 O O . ARG A 1 479 ? -50.052 11.605 15.949 1.00 83.62 479 ARG A O 1
ATOM 3696 N N . VAL A 1 480 ? -49.739 11.477 13.705 1.00 74.44 480 VAL A N 1
ATOM 3697 C CA . VAL A 1 480 ? -50.351 12.760 13.304 1.00 74.44 480 VAL A CA 1
ATOM 3698 C C . VAL A 1 480 ? -51.220 12.588 12.041 1.00 74.44 480 VAL A C 1
ATOM 3700 O O . VAL A 1 480 ? -51.007 11.667 11.250 1.00 74.44 480 VAL A O 1
ATOM 3703 N N . THR A 1 481 ? -52.231 13.445 11.848 1.00 70.00 481 THR A N 1
ATOM 3704 C CA . THR A 1 481 ? -53.163 13.425 10.694 1.00 70.00 481 THR A CA 1
ATOM 3705 C C . THR A 1 481 ? -53.299 14.812 10.042 1.00 70.00 481 THR A C 1
ATOM 3707 O O . THR A 1 481 ? -53.194 15.822 10.731 1.00 70.00 481 THR A O 1
ATOM 3710 N N . ALA A 1 482 ? -53.515 14.860 8.720 1.00 58.25 482 ALA A N 1
ATOM 3711 C CA . ALA A 1 482 ? -53.558 16.093 7.926 1.00 58.25 482 ALA A CA 1
ATOM 3712 C C . ALA A 1 482 ? -54.994 16.629 7.730 1.00 58.25 482 ALA A C 1
ATOM 3714 O O . ALA A 1 482 ? -55.937 15.834 7.702 1.00 58.25 482 ALA A O 1
ATOM 3715 N N . PRO A 1 483 ? -55.175 17.947 7.497 1.00 52.34 483 PRO A N 1
ATOM 3716 C CA . PRO A 1 483 ? -56.483 18.547 7.205 1.00 52.34 483 PRO A CA 1
ATOM 3717 C C . PRO A 1 483 ? -57.214 18.013 5.957 1.00 52.34 483 PRO A C 1
ATOM 3719 O O . PRO A 1 483 ? -58.444 18.035 5.918 1.00 52.34 483 PRO A O 1
ATOM 3722 N N . ALA A 1 484 ? -56.490 17.558 4.924 1.00 54.44 484 ALA A N 1
ATOM 3723 C CA . ALA A 1 484 ? -57.059 17.168 3.629 1.00 54.44 484 ALA A CA 1
ATOM 3724 C C . ALA A 1 484 ? -56.917 15.656 3.365 1.00 54.44 484 ALA A C 1
ATOM 3726 O O . ALA A 1 484 ? -55.819 15.130 3.192 1.00 54.44 484 ALA A O 1
ATOM 3727 N N . ALA A 1 485 ? -58.051 14.950 3.300 1.00 53.97 485 ALA A N 1
ATOM 3728 C CA . ALA A 1 485 ? -58.094 13.485 3.352 1.00 53.97 485 ALA A CA 1
ATOM 3729 C C . ALA A 1 485 ? -57.474 12.745 2.148 1.00 53.97 485 ALA A C 1
ATOM 3731 O O . ALA A 1 485 ? -57.161 11.563 2.275 1.00 53.97 485 ALA A O 1
ATOM 3732 N N . ALA A 1 486 ? -57.280 13.408 1.002 1.00 54.91 486 ALA A N 1
ATOM 3733 C CA . ALA A 1 486 ? -56.660 12.796 -0.178 1.00 54.91 486 ALA A CA 1
ATOM 3734 C C . ALA A 1 486 ? -55.155 12.504 0.006 1.00 54.91 486 ALA A C 1
ATOM 3736 O O . ALA A 1 486 ? -54.617 11.674 -0.719 1.00 54.91 486 ALA A O 1
ATOM 3737 N N . CYS A 1 487 ? -54.496 13.141 0.985 1.00 53.59 487 CYS A N 1
ATOM 3738 C CA . CYS A 1 487 ? -53.035 13.119 1.137 1.00 53.59 487 CYS A CA 1
ATOM 3739 C C . CYS A 1 487 ? -52.518 12.270 2.324 1.00 53.59 487 CYS A C 1
ATOM 3741 O O . CYS A 1 487 ? -51.311 12.146 2.497 1.00 53.59 487 CYS A O 1
ATOM 3743 N N . GLY A 1 488 ? -53.391 11.656 3.139 1.00 59.94 488 GLY A N 1
ATOM 3744 C CA . GLY A 1 488 ? -53.014 10.627 4.133 1.00 59.94 488 GLY A CA 1
ATOM 3745 C C . GLY A 1 488 ? -52.758 11.073 5.592 1.00 59.94 488 GLY A C 1
ATOM 3746 O O . GLY A 1 488 ? -53.144 12.156 6.028 1.00 59.94 488 GLY A O 1
ATOM 3747 N N . SER A 1 489 ? -52.150 10.179 6.394 1.00 66.75 489 SER A N 1
ATOM 3748 C CA . SER A 1 489 ? -51.786 10.396 7.815 1.00 66.75 489 SER A CA 1
ATOM 3749 C C . SER A 1 489 ? -50.466 9.697 8.174 1.00 66.75 489 SER A C 1
ATOM 3751 O O . SER A 1 489 ? -50.251 8.578 7.705 1.00 66.75 489 SER A O 1
ATOM 3753 N N . ALA A 1 490 ? -49.624 10.296 9.021 1.00 69.12 490 ALA A N 1
ATOM 3754 C CA . ALA A 1 490 ? -48.257 9.836 9.294 1.00 69.12 490 ALA A CA 1
ATOM 3755 C C . ALA A 1 490 ? -48.057 9.236 10.694 1.00 69.12 490 ALA A C 1
ATOM 3757 O O . ALA A 1 490 ? -48.781 9.532 11.647 1.00 69.12 490 ALA A O 1
ATOM 3758 N N . THR A 1 491 ? -46.991 8.449 10.826 1.00 77.75 491 THR A N 1
ATOM 3759 C CA . THR A 1 491 ? -46.345 8.113 12.101 1.00 77.75 491 THR A CA 1
ATOM 3760 C C . THR A 1 491 ? -44.867 8.457 12.010 1.00 77.75 491 THR A C 1
ATOM 3762 O O . THR A 1 491 ? -44.285 8.316 10.936 1.00 77.75 491 THR A O 1
ATOM 3765 N N . SER A 1 492 ? -44.254 8.853 13.123 1.00 79.81 492 SER A N 1
ATOM 3766 C CA . SER A 1 492 ? -42.801 9.000 13.213 1.00 79.81 492 SER A CA 1
ATOM 3767 C C . SER A 1 492 ? -42.077 7.670 12.974 1.00 79.81 492 SER A C 1
ATOM 3769 O O . SER A 1 492 ? -42.682 6.589 12.994 1.00 79.81 492 SER A O 1
ATOM 3771 N N . ASN A 1 493 ? -40.752 7.745 12.862 1.00 82.62 493 ASN A N 1
ATOM 3772 C CA . ASN A 1 493 ? -39.872 6.627 13.193 1.00 82.62 493 ASN A CA 1
ATOM 3773 C C . ASN A 1 493 ? -40.201 6.017 14.580 1.00 82.62 493 ASN A C 1
ATOM 3775 O O . ASN A 1 493 ? -40.906 6.597 15.413 1.00 82.62 493 ASN A O 1
ATOM 3779 N N . THR A 1 494 ? -39.652 4.830 14.840 1.00 87.75 494 THR A N 1
ATOM 3780 C CA . THR A 1 494 ? -39.655 4.241 16.185 1.00 87.75 494 THR A CA 1
ATOM 3781 C C . THR A 1 494 ? -38.448 4.746 16.971 1.00 87.75 494 THR A C 1
ATOM 3783 O O . THR A 1 494 ? -37.309 4.548 16.556 1.00 87.75 494 THR A O 1
ATOM 3786 N N . ALA A 1 495 ? -38.705 5.373 18.116 1.00 89.31 495 ALA A N 1
ATOM 3787 C CA . ALA A 1 495 ? -37.709 5.736 19.111 1.00 89.31 495 ALA A CA 1
ATOM 3788 C C . ALA A 1 495 ? -37.565 4.595 20.131 1.00 89.31 495 ALA A C 1
ATOM 3790 O O . ALA A 1 495 ? -38.443 4.373 20.969 1.00 89.31 495 ALA A O 1
ATOM 3791 N N . THR A 1 496 ? -36.458 3.862 20.049 1.00 92.06 496 THR A N 1
ATOM 3792 C CA . THR A 1 496 ? -36.094 2.803 20.998 1.00 92.06 496 THR A CA 1
ATOM 3793 C C . THR A 1 496 ? -35.329 3.397 22.178 1.00 92.06 496 THR A C 1
ATOM 3795 O O . THR A 1 496 ? -34.242 3.926 21.981 1.00 92.06 496 THR A O 1
ATOM 3798 N N . VAL A 1 497 ? -35.864 3.313 23.395 1.00 92.75 497 VAL A N 1
ATOM 3799 C CA . VAL A 1 497 ? -35.166 3.731 24.621 1.00 92.75 497 VAL A CA 1
ATOM 3800 C C . VAL A 1 497 ? -34.784 2.488 25.410 1.00 92.75 497 VAL A C 1
ATOM 3802 O O . VAL A 1 497 ? -35.645 1.677 25.758 1.00 92.75 497 VAL A O 1
ATOM 3805 N N . LYS A 1 498 ? -33.490 2.334 25.683 1.00 93.00 498 LYS A N 1
ATOM 3806 C CA . LYS A 1 498 ? -32.934 1.238 26.478 1.00 93.00 498 LYS A CA 1
ATOM 3807 C C . LYS A 1 498 ? -32.359 1.801 27.769 1.00 93.00 498 LYS A C 1
ATOM 3809 O O . LYS A 1 498 ? -31.617 2.777 27.737 1.00 93.00 498 LYS A O 1
ATOM 3814 N N . VAL A 1 499 ? -32.726 1.207 28.903 1.00 93.12 499 VAL A N 1
ATOM 3815 C CA . VAL A 1 499 ? -32.281 1.670 30.223 1.00 93.12 499 VAL A CA 1
ATOM 3816 C C . VAL A 1 499 ? -31.428 0.601 30.895 1.00 93.12 499 VAL A C 1
ATOM 3818 O O . VAL A 1 499 ? -31.915 -0.492 31.197 1.00 93.12 499 VAL A O 1
ATOM 3821 N N . ASP A 1 500 ? -30.161 0.931 31.126 1.00 92.00 500 ASP A N 1
ATOM 3822 C CA . ASP A 1 500 ? -29.162 0.060 31.747 1.00 92.00 500 ASP A CA 1
ATOM 3823 C C . ASP A 1 500 ? -28.883 0.461 33.214 1.00 92.00 500 ASP A C 1
ATOM 3825 O O . ASP A 1 500 ? -29.164 1.596 33.624 1.00 92.00 500 ASP A O 1
ATOM 3829 N N . PRO A 1 501 ? -28.303 -0.443 34.028 1.00 91.44 501 PRO A N 1
ATOM 3830 C CA . PRO A 1 501 ? -27.740 -0.094 35.332 1.00 91.44 501 PRO A CA 1
ATOM 3831 C C . PRO A 1 501 ? -26.629 0.974 35.239 1.00 91.44 501 PRO A C 1
ATOM 3833 O O . PRO A 1 501 ? -25.922 1.029 34.229 1.00 91.44 501 PRO A O 1
ATOM 3836 N N . PRO A 1 502 ? -26.403 1.781 36.294 1.00 90.75 502 PRO A N 1
ATOM 3837 C CA . PRO A 1 502 ? -25.231 2.650 36.390 1.00 90.75 502 PRO A CA 1
ATOM 3838 C C . PRO A 1 502 ? -23.929 1.831 36.360 1.00 90.75 502 PRO A C 1
ATOM 3840 O O . PRO A 1 502 ? -23.873 0.776 36.995 1.00 90.75 502 PRO A O 1
ATOM 3843 N N . PRO A 1 503 ? -22.876 2.297 35.666 1.00 91.31 503 PRO A N 1
ATOM 3844 C CA . PRO A 1 503 ? -21.642 1.536 35.511 1.00 91.31 503 PRO A CA 1
ATOM 3845 C C . PRO A 1 503 ? -20.861 1.414 36.827 1.00 91.31 503 PRO A C 1
ATOM 3847 O O . PRO A 1 503 ? -20.705 2.383 37.572 1.00 91.31 503 PRO A O 1
ATOM 3850 N N . ILE A 1 504 ? -20.287 0.234 37.073 1.00 94.94 504 ILE A N 1
ATOM 3851 C CA . ILE A 1 504 ? -19.258 0.051 38.104 1.00 94.94 504 ILE A CA 1
ATOM 3852 C C . ILE A 1 504 ? -17.926 0.583 37.560 1.00 94.94 504 ILE A C 1
ATOM 3854 O O . ILE A 1 504 ? -17.362 0.024 36.620 1.00 94.94 504 ILE A O 1
ATOM 3858 N N . LEU A 1 505 ? -17.405 1.647 38.168 1.00 95.19 505 LEU A N 1
ATOM 3859 C CA . LEU A 1 505 ? -16.108 2.230 37.833 1.00 95.19 505 LEU A CA 1
ATOM 3860 C C . LEU A 1 505 ? -15.014 1.629 38.720 1.00 95.19 505 LEU A C 1
ATOM 3862 O O . LEU A 1 505 ? -15.036 1.815 39.936 1.00 95.19 505 LEU A O 1
ATOM 3866 N N . VAL A 1 506 ? -14.024 0.967 38.118 1.00 96.38 506 VAL A N 1
ATOM 3867 C CA . VAL A 1 506 ? -12.801 0.547 38.820 1.00 96.38 506 VAL A CA 1
ATOM 3868 C C . VAL A 1 506 ? -11.846 1.742 38.890 1.00 96.38 506 VAL A C 1
ATOM 3870 O O . VAL A 1 506 ? -11.401 2.257 37.869 1.00 96.38 506 VAL A O 1
ATOM 3873 N N . THR A 1 507 ? -11.567 2.219 40.102 1.00 96.12 507 THR A N 1
ATOM 3874 C CA . THR A 1 507 ? -10.777 3.432 40.383 1.00 96.12 507 THR A CA 1
ATOM 3875 C C . THR A 1 507 ? -9.312 3.138 40.709 1.00 96.12 507 THR A C 1
ATOM 3877 O O . THR A 1 507 ? -8.473 4.033 40.635 1.00 96.12 507 THR A O 1
ATOM 3880 N N . GLN A 1 508 ? -8.990 1.882 41.025 1.00 96.94 508 GLN A N 1
ATOM 3881 C CA . GLN A 1 508 ? -7.628 1.361 41.102 1.00 96.94 508 GLN A CA 1
ATOM 3882 C C . GLN A 1 508 ? -7.631 -0.069 40.565 1.00 96.94 508 GLN A C 1
ATOM 3884 O O . GLN A 1 508 ? -8.339 -0.919 41.103 1.00 96.94 508 GLN A O 1
ATOM 3889 N N . GLN A 1 509 ? -6.828 -0.324 39.536 1.00 97.62 509 GLN A N 1
ATOM 3890 C CA . GLN A 1 509 ? -6.591 -1.663 39.000 1.00 97.62 509 GLN A CA 1
ATOM 3891 C C . GLN A 1 509 ? -5.465 -2.371 39.776 1.00 97.62 509 GLN A C 1
ATOM 3893 O O . GLN A 1 509 ? -4.594 -1.689 40.333 1.00 97.62 509 GLN A O 1
ATOM 3898 N N . PRO A 1 510 ? -5.443 -3.717 39.798 1.00 97.06 510 PRO A N 1
ATOM 3899 C CA . PRO A 1 510 ? -4.272 -4.462 40.236 1.00 97.06 510 PRO A CA 1
ATOM 3900 C C . PRO A 1 510 ? -3.060 -4.177 39.348 1.00 97.06 510 PRO A C 1
ATOM 3902 O O . PRO A 1 510 ? -3.187 -3.802 38.184 1.00 97.06 510 PRO A O 1
AT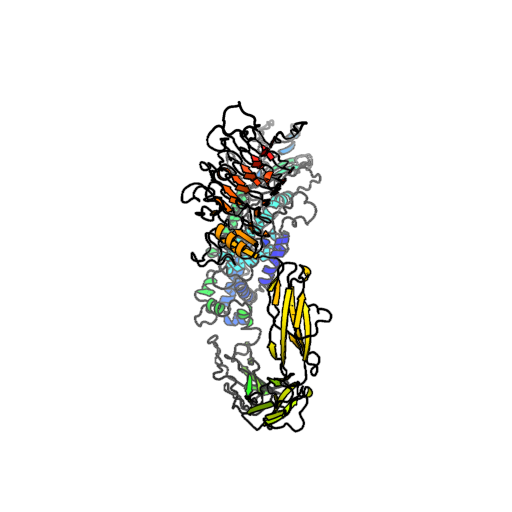OM 3905 N N . LEU A 1 511 ? -1.871 -4.397 39.905 1.00 96.12 511 LEU A N 1
ATOM 3906 C CA . LEU A 1 511 ? -0.606 -4.352 39.183 1.00 96.12 511 LEU A CA 1
ATOM 3907 C C . LEU A 1 511 ? 0.042 -5.730 39.290 1.00 96.12 511 LEU A C 1
ATOM 3909 O O . LEU A 1 511 ? 0.337 -6.188 40.391 1.00 96.12 511 LEU A O 1
ATOM 3913 N N . GLY A 1 512 ? 0.220 -6.391 38.149 1.00 94.25 512 GLY A N 1
ATOM 3914 C CA . GLY A 1 512 ? 1.014 -7.614 38.053 1.00 94.25 512 GLY A CA 1
ATOM 3915 C C . GLY A 1 512 ? 2.509 -7.315 38.083 1.00 94.25 512 GLY A C 1
ATOM 3916 O O . GLY A 1 512 ? 2.929 -6.159 38.190 1.00 94.25 512 GLY A O 1
ATOM 3917 N N . GLY A 1 513 ? 3.321 -8.355 37.953 1.00 94.44 513 GLY A N 1
ATOM 3918 C CA . GLY A 1 513 ? 4.766 -8.198 37.930 1.00 94.44 513 GLY A CA 1
ATOM 3919 C C . GLY A 1 513 ? 5.532 -9.500 38.092 1.00 94.44 513 GLY A C 1
ATOM 3920 O O . GLY A 1 513 ? 4.966 -10.581 38.253 1.00 94.44 513 GLY A O 1
ATOM 3921 N N . THR A 1 514 ? 6.852 -9.356 38.059 1.00 95.44 514 THR A N 1
ATOM 3922 C CA . THR A 1 514 ? 7.794 -10.436 38.325 1.00 95.44 514 THR A CA 1
ATOM 3923 C C . THR A 1 514 ? 8.163 -10.440 39.806 1.00 95.44 514 THR A C 1
ATOM 3925 O O . THR A 1 514 ? 8.662 -9.434 40.309 1.00 95.44 514 THR A O 1
ATOM 3928 N N . VAL A 1 515 ? 7.963 -11.569 40.482 1.00 96.06 515 VAL A N 1
ATOM 3929 C CA . VAL A 1 515 ? 8.452 -11.837 41.842 1.00 96.06 515 VAL A CA 1
ATOM 3930 C C . VAL A 1 515 ? 9.566 -12.886 41.777 1.00 96.06 515 VAL A C 1
ATOM 3932 O O . VAL A 1 515 ? 9.537 -13.793 40.940 1.00 96.06 515 VAL A O 1
ATOM 3935 N N . ILE A 1 516 ? 10.589 -12.748 42.619 1.00 95.12 516 ILE A N 1
ATOM 3936 C CA . ILE A 1 516 ? 11.665 -13.739 42.715 1.00 95.12 516 ILE A CA 1
ATOM 3937 C C . ILE A 1 516 ? 11.173 -14.888 43.601 1.00 95.12 516 ILE A C 1
ATOM 3939 O O . ILE A 1 516 ? 10.495 -14.663 44.601 1.00 95.12 516 ILE A O 1
ATOM 3943 N N . TYR A 1 517 ? 11.497 -16.126 43.230 1.00 95.00 517 TYR A N 1
ATOM 3944 C CA . TYR A 1 517 ? 11.174 -17.315 44.019 1.00 95.00 517 TYR A CA 1
ATOM 3945 C C . TYR A 1 517 ? 11.613 -17.142 45.489 1.00 95.00 517 TYR A C 1
ATOM 3947 O O . TYR A 1 517 ? 12.805 -16.992 45.770 1.00 95.00 517 TYR A O 1
ATOM 3955 N N . GLY A 1 518 ? 10.649 -17.183 46.415 1.00 92.50 518 GLY A N 1
ATOM 3956 C CA . GLY A 1 518 ? 10.847 -16.964 47.853 1.00 92.50 518 GLY A CA 1
ATOM 3957 C C . GLY A 1 518 ? 10.497 -15.568 48.397 1.00 92.50 518 GLY A C 1
ATOM 3958 O O . GLY A 1 518 ? 10.420 -15.436 49.617 1.00 92.50 518 GLY A O 1
ATOM 3959 N N . ASP A 1 519 ? 10.233 -14.561 47.556 1.00 94.94 519 ASP A N 1
ATOM 3960 C CA . ASP A 1 519 ? 9.807 -13.215 47.991 1.00 94.94 519 ASP A CA 1
ATOM 3961 C C . ASP A 1 519 ? 8.273 -13.100 48.187 1.00 94.94 519 ASP A C 1
ATOM 3963 O O . ASP A 1 519 ? 7.501 -13.967 47.772 1.00 94.94 519 ASP A O 1
ATOM 3967 N N . ASP A 1 520 ? 7.815 -12.011 48.818 1.00 96.06 520 ASP A N 1
ATOM 3968 C CA . ASP A 1 520 ? 6.391 -11.676 49.018 1.00 96.06 520 ASP A CA 1
ATOM 3969 C C . ASP A 1 520 ? 5.853 -10.743 47.904 1.00 96.06 520 ASP A C 1
ATOM 3971 O O . ASP A 1 520 ? 6.582 -9.894 47.386 1.00 96.06 520 ASP A O 1
ATOM 3975 N N . PHE A 1 521 ? 4.556 -10.830 47.568 1.00 96.88 521 PHE A N 1
ATOM 3976 C CA . PHE A 1 521 ? 3.909 -9.999 46.537 1.00 96.88 521 PHE A CA 1
ATOM 3977 C C . PHE A 1 521 ? 2.449 -9.622 46.875 1.00 96.88 521 PHE A C 1
ATOM 3979 O O . PHE A 1 521 ? 1.713 -10.400 47.479 1.00 96.88 521 PHE A O 1
ATOM 3986 N N . THR A 1 522 ? 1.991 -8.432 46.455 1.00 96.88 522 THR A N 1
ATOM 3987 C CA . THR A 1 522 ? 0.663 -7.881 46.804 1.00 96.88 522 THR A CA 1
ATOM 3988 C C . THR A 1 522 ? -0.141 -7.441 45.578 1.00 96.88 522 THR A C 1
ATOM 3990 O O . THR A 1 522 ? 0.330 -6.639 44.778 1.00 96.88 522 THR A O 1
ATOM 3993 N N . LEU A 1 523 ? -1.413 -7.848 45.510 1.00 97.88 523 LEU A N 1
ATOM 3994 C CA . LEU A 1 523 ? -2.415 -7.332 44.568 1.00 97.88 523 LEU A CA 1
ATOM 3995 C C . LEU A 1 523 ? -3.445 -6.449 45.297 1.00 97.88 523 LEU A C 1
ATOM 3997 O O . LEU A 1 523 ? -3.717 -6.640 46.484 1.00 97.88 523 LEU A O 1
ATOM 4001 N N . SER A 1 524 ? -4.022 -5.449 44.623 1.00 97.31 524 SER A N 1
ATOM 4002 C CA . SER A 1 524 ? -5.016 -4.524 45.207 1.00 97.31 524 SER A CA 1
ATOM 4003 C C . SER A 1 524 ? -5.951 -3.918 44.157 1.00 97.31 524 SER A C 1
ATOM 4005 O O . SER A 1 524 ? -5.559 -3.768 43.007 1.00 97.31 524 SER A O 1
ATOM 4007 N N . VAL A 1 525 ? -7.181 -3.572 44.543 1.00 97.81 525 VAL A N 1
ATOM 4008 C CA . VAL A 1 525 ? -8.235 -3.047 43.659 1.00 97.81 525 VAL A CA 1
ATOM 4009 C C . VAL A 1 525 ? -9.173 -2.099 44.423 1.00 97.81 525 VAL A C 1
ATOM 4011 O O . VAL A 1 525 ? -9.426 -2.300 45.610 1.00 97.81 525 VAL A O 1
ATOM 4014 N N . SER A 1 526 ? -9.721 -1.083 43.752 1.00 96.06 526 SER A N 1
ATOM 4015 C CA . SER A 1 526 ? -10.753 -0.176 44.296 1.00 96.06 526 SER A CA 1
ATOM 4016 C C . SER A 1 526 ? -11.821 0.128 43.242 1.00 96.06 526 SER A C 1
ATOM 4018 O O . SER A 1 526 ? -11.483 0.249 42.066 1.00 96.06 526 SER A O 1
ATOM 4020 N N . ALA A 1 527 ? -13.093 0.276 43.635 1.00 96.94 527 ALA A N 1
ATOM 4021 C CA . ALA A 1 527 ? -14.199 0.572 42.714 1.00 96.94 527 ALA A CA 1
ATOM 4022 C C . ALA A 1 527 ? -15.374 1.338 43.364 1.00 96.94 527 ALA A C 1
ATOM 4024 O O . ALA A 1 527 ? -15.497 1.386 44.589 1.00 96.94 527 ALA A O 1
ATOM 4025 N N . THR A 1 528 ? -16.245 1.923 42.532 1.00 95.31 528 THR A N 1
ATOM 4026 C CA . THR A 1 528 ? -17.427 2.729 42.910 1.00 95.31 528 THR A CA 1
ATOM 4027 C C . THR A 1 528 ? -18.615 2.516 41.957 1.00 95.31 528 THR A C 1
ATOM 4029 O O . THR A 1 528 ? -18.410 2.187 40.793 1.00 95.31 528 THR A O 1
ATOM 4032 N N . ILE A 1 529 ? -19.846 2.754 42.426 1.00 94.62 529 ILE A N 1
ATOM 4033 C CA . ILE A 1 529 ? -21.090 2.790 41.628 1.00 94.62 529 ILE A CA 1
ATOM 4034 C C . ILE A 1 529 ? -22.008 3.903 42.170 1.00 94.62 529 ILE A C 1
ATOM 4036 O O . ILE A 1 529 ? -21.994 4.166 43.372 1.00 94.62 529 ILE A O 1
ATOM 4040 N N . ASP A 1 530 ? -22.802 4.549 41.310 1.00 87.56 530 ASP A N 1
ATOM 4041 C CA . ASP A 1 530 ? -23.661 5.689 41.693 1.00 87.56 530 ASP A CA 1
ATOM 4042 C C . ASP A 1 530 ? -24.891 5.300 42.537 1.00 87.56 530 ASP A C 1
ATOM 4044 O O . ASP A 1 530 ? -25.437 6.126 43.272 1.00 87.56 530 ASP A O 1
ATOM 4048 N N . VAL A 1 531 ? -25.350 4.047 42.433 1.00 87.75 531 VAL A N 1
ATOM 4049 C CA . VAL A 1 531 ? -26.531 3.527 43.140 1.00 87.75 531 VAL A CA 1
ATOM 4050 C C . VAL A 1 531 ? -26.232 2.128 43.680 1.00 87.75 531 VAL A C 1
ATOM 4052 O O . VAL A 1 531 ? -25.949 1.212 42.910 1.00 87.75 531 VAL A O 1
ATOM 4055 N N . GLY A 1 532 ? -26.337 1.959 45.000 1.00 88.38 532 GLY A N 1
ATOM 4056 C CA . GLY A 1 532 ? -26.074 0.691 45.692 1.00 88.38 532 GLY A CA 1
ATOM 4057 C C . GLY A 1 532 ? -24.658 0.576 46.262 1.00 88.38 532 GLY A C 1
ATOM 4058 O O . GLY A 1 532 ? -23.975 1.575 46.488 1.00 88.38 532 GLY A O 1
ATOM 4059 N N . GLY A 1 533 ? -24.239 -0.658 46.526 1.00 92.31 533 GLY A N 1
ATOM 4060 C CA . GLY A 1 533 ? -22.918 -1.049 47.011 1.00 92.31 533 GLY A CA 1
ATOM 4061 C C . GLY A 1 533 ? -22.269 -2.140 46.150 1.00 92.31 533 GLY A C 1
ATOM 4062 O O . GLY A 1 533 ? -22.838 -2.608 45.159 1.00 92.31 533 GLY A O 1
ATOM 4063 N N . LEU A 1 534 ? -21.045 -2.528 46.525 1.00 96.50 534 LEU A N 1
ATOM 4064 C CA . LEU A 1 534 ? -20.184 -3.448 45.772 1.00 96.50 534 LEU A CA 1
ATOM 4065 C C . LEU A 1 534 ? -19.642 -4.590 46.641 1.00 96.50 534 LEU A C 1
ATOM 4067 O O . LEU A 1 534 ? -19.394 -4.426 47.837 1.00 96.50 534 LEU A O 1
ATOM 4071 N N . THR A 1 535 ? -19.395 -5.732 46.002 1.00 96.19 535 THR A N 1
ATOM 4072 C CA . THR A 1 535 ? -18.787 -6.942 46.581 1.00 96.19 535 THR A CA 1
ATOM 4073 C C . THR A 1 535 ? -17.628 -7.436 45.708 1.00 96.19 535 THR A C 1
ATOM 4075 O O . THR A 1 535 ? -17.616 -7.155 44.512 1.00 96.19 535 THR A O 1
ATOM 4078 N N . TYR A 1 536 ? -16.656 -8.142 46.300 1.00 97.38 536 TYR A N 1
ATOM 4079 C CA . TYR A 1 536 ? -15.359 -8.477 45.686 1.00 97.38 536 TYR A CA 1
ATOM 4080 C C . TYR A 1 536 ? -15.032 -9.975 45.816 1.00 97.38 536 TYR A C 1
ATOM 4082 O O . TYR A 1 536 ? -15.297 -10.562 46.866 1.00 97.38 536 TYR A O 1
ATOM 4090 N N . GLN A 1 537 ? -14.398 -10.568 44.799 1.00 97.62 537 GLN A N 1
ATOM 4091 C CA . GLN A 1 537 ? -13.842 -11.932 44.827 1.00 97.62 537 GLN A CA 1
ATOM 4092 C C . GLN A 1 537 ? -12.618 -12.034 43.899 1.00 97.62 537 GLN A C 1
ATOM 4094 O O . GLN A 1 537 ? -12.738 -11.823 42.694 1.00 97.62 537 GLN A O 1
ATOM 4099 N N . TRP A 1 538 ? -11.438 -12.370 44.429 1.00 98.31 538 TRP A N 1
ATOM 4100 C CA . TRP A 1 538 ? -10.235 -12.594 43.612 1.00 98.31 538 TRP A CA 1
ATOM 4101 C C . TRP A 1 538 ? -10.234 -13.969 42.938 1.00 98.31 538 TRP A C 1
ATOM 4103 O O . TRP A 1 538 ? -10.729 -14.952 43.493 1.00 98.31 538 TRP A O 1
ATOM 4113 N N . GLN A 1 539 ? -9.637 -14.041 41.753 1.00 98.19 539 GLN A N 1
ATOM 4114 C CA . GLN A 1 539 ? -9.480 -15.252 40.956 1.00 98.19 539 GLN A CA 1
ATOM 4115 C C . GLN A 1 539 ? -8.028 -15.427 40.505 1.00 98.19 539 GLN A C 1
ATOM 4117 O O . GLN A 1 539 ? -7.380 -14.432 40.182 1.00 98.19 539 GLN A O 1
ATOM 4122 N N . GLN A 1 540 ? -7.571 -16.680 40.425 1.00 97.75 540 GLN A N 1
ATOM 4123 C CA . GLN A 1 540 ? -6.351 -17.111 39.729 1.00 97.75 540 GLN A CA 1
ATOM 4124 C C . GLN A 1 540 ? -6.780 -18.004 38.560 1.00 97.75 540 GLN A C 1
ATOM 4126 O O . GLN A 1 540 ? -7.595 -18.909 38.741 1.00 97.75 540 GLN A O 1
ATOM 4131 N N . ASP A 1 541 ? -6.309 -17.701 37.351 1.00 95.12 541 ASP A N 1
ATOM 4132 C CA . ASP A 1 541 ? -6.619 -18.409 36.097 1.00 95.12 541 ASP A CA 1
ATOM 4133 C C . ASP A 1 541 ? -8.129 -18.626 35.847 1.00 95.12 541 ASP A C 1
ATOM 4135 O O . ASP A 1 541 ? -8.570 -19.574 35.197 1.00 95.12 541 ASP A O 1
ATOM 4139 N N . GLY A 1 542 ? -8.947 -17.702 36.367 1.00 92.38 542 GLY A N 1
ATOM 4140 C CA . GLY A 1 542 ? -10.409 -17.711 36.268 1.00 92.38 542 GLY A CA 1
ATOM 4141 C C . GLY A 1 542 ? -11.150 -18.536 37.330 1.00 92.38 542 GLY A C 1
ATOM 4142 O O . GLY A 1 542 ? -12.379 -18.568 37.285 1.00 92.38 542 GLY A O 1
ATOM 4143 N N . ALA A 1 543 ? -10.451 -19.163 38.281 1.00 96.31 543 ALA A N 1
ATOM 4144 C CA . ALA A 1 543 ? -11.039 -19.864 39.425 1.00 96.31 543 ALA A CA 1
ATOM 4145 C C . ALA A 1 543 ? -10.998 -19.004 40.703 1.00 96.31 543 ALA A C 1
ATOM 4147 O O . ALA A 1 543 ? -10.008 -18.321 40.960 1.00 96.31 543 ALA A O 1
ATOM 4148 N N . ASP A 1 544 ? -12.057 -19.047 41.517 1.00 97.25 544 ASP A N 1
ATOM 4149 C CA . ASP A 1 544 ? -12.165 -18.260 42.756 1.00 97.25 544 ASP A CA 1
ATOM 4150 C C . ASP A 1 544 ? -11.142 -18.691 43.818 1.00 97.25 544 ASP A C 1
ATOM 4152 O O . ASP A 1 544 ? -11.124 -19.841 44.266 1.00 97.25 544 ASP A O 1
ATOM 4156 N N . ILE A 1 545 ? -10.335 -17.737 44.289 1.00 96.81 545 ILE A N 1
ATOM 4157 C CA . ILE A 1 545 ? -9.410 -17.945 45.405 1.00 96.81 545 ILE A CA 1
ATOM 4158 C C . ILE A 1 545 ? -10.219 -17.929 46.708 1.00 96.81 545 ILE A C 1
ATOM 4160 O O . ILE A 1 545 ? -10.819 -16.917 47.089 1.00 96.81 545 ILE A O 1
ATOM 4164 N N . LEU A 1 546 ? -10.261 -19.072 47.395 1.00 95.75 546 LEU A N 1
ATOM 4165 C CA . LEU A 1 546 ? -11.159 -19.300 48.527 1.00 95.75 546 LEU A CA 1
ATOM 4166 C C . LEU A 1 546 ? -10.930 -18.295 49.671 1.00 95.75 546 LEU A C 1
ATOM 4168 O O . LEU A 1 546 ? -9.902 -18.316 50.341 1.00 95.75 546 LEU A O 1
ATOM 4172 N N . GLY A 1 547 ? -11.934 -17.454 49.932 1.00 93.31 547 GLY A N 1
ATOM 4173 C CA . GLY A 1 547 ? -11.914 -16.458 51.010 1.00 93.31 547 GLY A CA 1
ATOM 4174 C C . GLY A 1 547 ? -11.251 -15.122 50.654 1.00 93.31 547 GLY A C 1
ATOM 4175 O O . GLY A 1 547 ? -11.258 -14.211 51.480 1.00 93.31 547 GLY A O 1
ATOM 4176 N N . ALA A 1 548 ? -10.727 -14.960 49.436 1.00 96.88 548 ALA A N 1
ATOM 4177 C CA . ALA A 1 548 ? -10.149 -13.704 48.966 1.00 96.88 548 ALA A CA 1
ATOM 4178 C C . ALA A 1 548 ? -11.244 -12.713 48.513 1.00 96.88 548 ALA A C 1
ATOM 4180 O O . ALA A 1 548 ? -11.397 -12.426 47.328 1.00 96.88 548 ALA A O 1
ATOM 4181 N N . THR A 1 549 ? -12.015 -12.183 49.468 1.00 96.75 549 THR A N 1
ATOM 4182 C CA . THR A 1 549 ? -13.144 -11.256 49.222 1.00 96.75 549 THR A CA 1
ATOM 4183 C C . THR A 1 549 ? -12.854 -9.806 49.643 1.00 96.75 549 THR A C 1
ATOM 4185 O O . THR A 1 549 ? -13.771 -9.042 49.947 1.00 96.75 549 THR A O 1
ATOM 4188 N N . GLY A 1 550 ? -11.575 -9.439 49.762 1.00 96.31 550 GLY A N 1
ATOM 4189 C CA . GLY A 1 550 ? -11.124 -8.098 50.143 1.00 96.31 550 GLY A CA 1
ATOM 4190 C C . GLY A 1 550 ? -10.668 -7.260 48.948 1.00 96.31 550 GLY A C 1
ATOM 4191 O O . GLY A 1 550 ? -10.451 -7.776 47.856 1.00 96.31 550 GLY A O 1
ATOM 4192 N N . THR A 1 551 ? -10.436 -5.967 49.171 1.00 97.00 551 THR A N 1
ATOM 4193 C CA . THR A 1 551 ? -9.834 -5.054 48.178 1.00 97.00 551 THR A CA 1
ATOM 4194 C C . THR A 1 551 ? -8.345 -5.317 47.917 1.00 97.00 551 THR A C 1
ATOM 4196 O O . THR A 1 551 ? -7.745 -4.658 47.075 1.00 97.00 551 THR A O 1
ATOM 4199 N N . SER A 1 552 ? -7.729 -6.286 48.597 1.00 96.69 552 SER A N 1
ATOM 4200 C CA . SER A 1 552 ? -6.358 -6.732 48.345 1.00 96.69 552 SER A CA 1
ATOM 4201 C C . SER A 1 552 ? -6.188 -8.235 48.566 1.00 96.69 552 SER A C 1
ATOM 4203 O O . SER A 1 552 ? -6.986 -8.873 49.258 1.00 96.69 552 SER A O 1
ATOM 4205 N N . TYR A 1 553 ? -5.140 -8.785 47.956 1.00 97.44 553 TYR A N 1
ATOM 4206 C CA . TYR A 1 553 ? -4.705 -10.175 48.074 1.00 97.44 553 TYR A CA 1
ATOM 4207 C C . TYR A 1 553 ? -3.179 -10.215 48.253 1.00 97.44 553 TYR A C 1
ATOM 4209 O O . TYR A 1 553 ? -2.474 -9.329 47.767 1.00 97.44 553 TYR A O 1
ATOM 4217 N N . GLN A 1 554 ? -2.680 -11.202 48.997 1.00 96.69 554 GLN A N 1
ATOM 4218 C CA . GLN A 1 554 ? -1.275 -11.317 49.400 1.00 96.69 554 GLN A CA 1
ATOM 4219 C C . GLN A 1 554 ? -0.746 -12.712 49.070 1.00 96.69 554 GLN A C 1
ATOM 4221 O O . GLN A 1 554 ? -1.376 -13.705 49.431 1.00 96.69 554 GLN A O 1
ATOM 4226 N N . ILE A 1 555 ? 0.422 -12.756 48.437 1.00 96.94 555 ILE A N 1
ATOM 4227 C CA . ILE A 1 555 ? 1.229 -13.950 48.176 1.00 96.94 555 ILE A CA 1
ATOM 4228 C C . ILE A 1 555 ? 2.473 -13.824 49.064 1.00 96.94 555 ILE A C 1
ATOM 4230 O O . ILE A 1 555 ? 3.079 -12.754 49.114 1.00 96.94 555 ILE A O 1
ATOM 4234 N N . THR A 1 556 ? 2.840 -14.880 49.791 1.00 95.38 556 THR A N 1
ATOM 4235 C CA . THR A 1 556 ? 3.956 -14.841 50.754 1.00 95.38 556 THR A CA 1
ATOM 4236 C C . THR A 1 556 ? 4.891 -16.024 50.560 1.00 95.38 556 THR A C 1
ATOM 4238 O O . THR A 1 556 ? 4.403 -17.155 50.582 1.00 95.38 556 THR A O 1
ATOM 4241 N N . ASN A 1 557 ? 6.200 -15.781 50.444 1.00 93.75 557 ASN A N 1
ATOM 4242 C CA . ASN A 1 557 ? 7.198 -16.772 50.020 1.00 93.75 557 ASN A CA 1
ATOM 4243 C C . ASN A 1 557 ? 6.763 -17.459 48.702 1.00 93.75 557 ASN A C 1
ATOM 4245 O O . ASN A 1 557 ? 6.400 -18.636 48.697 1.00 93.75 557 ASN A O 1
ATOM 4249 N N . ALA A 1 558 ? 6.760 -16.711 47.597 1.00 95.62 558 ALA A N 1
ATOM 4250 C CA . ALA A 1 558 ? 6.214 -17.153 46.313 1.00 95.62 558 ALA A CA 1
ATOM 4251 C C . ALA A 1 558 ? 6.904 -18.418 45.760 1.00 95.62 558 ALA A C 1
ATOM 4253 O O . ALA A 1 558 ? 8.130 -18.452 45.605 1.00 95.62 558 ALA A O 1
ATOM 4254 N N . ASP A 1 559 ? 6.104 -19.432 45.424 1.00 94.62 559 ASP A N 1
ATOM 4255 C CA . ASP A 1 559 ? 6.500 -20.643 44.696 1.00 94.62 559 ASP A CA 1
ATOM 4256 C C . ASP A 1 559 ? 6.063 -20.552 43.222 1.00 94.62 559 ASP A C 1
ATOM 4258 O O . ASP A 1 559 ? 5.196 -19.760 42.863 1.00 94.62 559 ASP A O 1
ATOM 4262 N N . PHE A 1 560 ? 6.611 -21.387 42.337 1.00 92.94 560 PHE A N 1
ATOM 4263 C CA . PHE A 1 560 ? 6.178 -21.437 40.936 1.00 92.94 560 PHE A CA 1
ATOM 4264 C C . PHE A 1 560 ? 4.684 -21.786 40.747 1.00 92.94 560 PHE A C 1
ATOM 4266 O O . PHE A 1 560 ? 4.150 -21.514 39.674 1.00 92.94 560 PHE A O 1
ATOM 4273 N N . SER A 1 561 ? 3.984 -22.333 41.753 1.00 94.12 561 SER A N 1
ATOM 4274 C CA . SER A 1 561 ? 2.516 -22.477 41.728 1.00 94.12 561 SER A CA 1
ATOM 4275 C C . SER A 1 561 ? 1.723 -21.173 41.926 1.00 94.12 561 SER A C 1
ATOM 4277 O O . SER A 1 561 ? 0.526 -21.152 41.640 1.00 94.12 561 SER A O 1
ATOM 4279 N N . ASP A 1 562 ? 2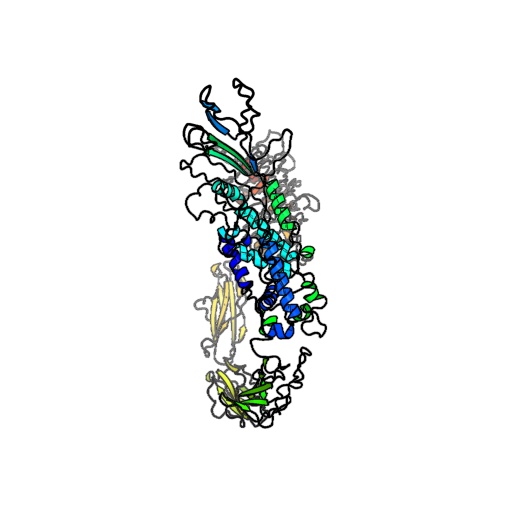.367 -20.096 42.388 1.00 96.25 562 ASP A N 1
ATOM 4280 C CA . ASP A 1 562 ? 1.774 -18.753 42.503 1.00 96.25 562 ASP A CA 1
ATOM 4281 C C . ASP A 1 562 ? 1.912 -17.933 41.201 1.00 96.25 562 ASP A C 1
ATOM 4283 O O . ASP A 1 562 ? 1.468 -16.786 41.123 1.00 96.25 562 ASP A O 1
ATOM 4287 N N . ALA A 1 563 ? 2.526 -18.503 40.157 1.00 95.81 563 ALA A N 1
ATOM 4288 C CA . ALA A 1 563 ? 2.522 -17.917 38.821 1.00 95.81 563 ALA A CA 1
ATOM 4289 C C . ALA A 1 563 ? 1.157 -18.135 38.143 1.00 95.81 563 ALA A C 1
ATOM 4291 O O . ALA A 1 563 ? 0.612 -19.240 38.171 1.00 95.81 563 ALA A O 1
ATOM 4292 N N . GLY A 1 564 ? 0.610 -17.098 37.504 1.00 96.69 564 GLY A N 1
ATOM 4293 C CA . GLY A 1 564 ? -0.689 -17.177 36.827 1.00 96.69 564 GLY A CA 1
ATOM 4294 C C . GLY A 1 564 ? -1.354 -15.823 36.581 1.00 96.69 564 GLY A C 1
ATOM 4295 O O . GLY A 1 564 ? -0.786 -14.761 36.852 1.00 96.69 564 GLY A O 1
ATOM 4296 N N . PHE A 1 565 ? -2.581 -15.862 36.060 1.00 97.62 565 PHE A N 1
ATOM 4297 C CA . PHE A 1 565 ? -3.372 -14.677 35.727 1.00 97.62 565 PHE A CA 1
ATOM 4298 C C . PHE A 1 565 ? -4.386 -14.346 36.823 1.00 97.62 565 PHE A C 1
ATOM 4300 O O . PHE A 1 565 ? -5.362 -15.069 37.034 1.00 97.62 565 PHE A O 1
ATOM 4307 N N . TYR A 1 566 ? -4.191 -13.212 37.491 1.00 98.19 566 TYR A N 1
ATOM 4308 C CA . TYR A 1 566 ? -5.010 -12.761 38.611 1.00 98.19 566 TYR A CA 1
ATOM 4309 C C . TYR A 1 566 ? -5.963 -11.627 38.226 1.00 98.19 566 TYR A C 1
ATOM 4311 O O . TYR A 1 566 ? -5.599 -10.703 37.499 1.00 98.19 566 TYR A O 1
ATOM 4319 N N . ARG A 1 567 ? -7.186 -11.657 38.763 1.00 98.00 567 ARG A N 1
ATOM 4320 C CA . ARG A 1 567 ? -8.176 -10.565 38.655 1.00 98.00 567 ARG A CA 1
ATOM 4321 C C . ARG A 1 567 ? -9.121 -10.549 39.853 1.00 98.00 567 ARG A C 1
ATOM 4323 O O . ARG A 1 567 ? -9.207 -11.538 40.576 1.00 98.00 567 ARG A O 1
ATOM 4330 N N . CYS A 1 568 ? -9.881 -9.474 40.027 1.00 98.19 568 CYS A N 1
ATOM 4331 C CA . CYS A 1 568 ? -10.972 -9.390 40.994 1.00 98.19 568 CYS A CA 1
ATOM 4332 C C . CYS A 1 568 ? -12.318 -9.202 40.278 1.00 98.19 568 CYS A C 1
ATOM 4334 O O . CYS A 1 568 ? -12.444 -8.343 39.407 1.00 98.19 568 CYS A O 1
ATOM 4336 N N . VAL A 1 569 ? -13.325 -9.996 40.643 1.00 97.69 569 VAL A N 1
ATOM 4337 C CA . VAL A 1 569 ? -14.715 -9.856 40.185 1.00 97.69 569 VAL A CA 1
ATOM 4338 C C . VAL A 1 569 ? -15.443 -8.915 41.142 1.00 97.69 569 VAL A C 1
ATOM 4340 O O . VAL A 1 569 ? -15.434 -9.140 42.354 1.00 97.69 569 VAL A O 1
ATOM 4343 N N . ILE A 1 570 ? -16.067 -7.864 40.609 1.00 97.81 570 ILE A N 1
ATOM 4344 C CA . ILE A 1 570 ? -16.664 -6.764 41.374 1.00 97.81 570 ILE A CA 1
ATOM 4345 C C . ILE A 1 570 ? -18.150 -6.671 41.017 1.00 97.81 570 ILE A C 1
ATOM 4347 O O . ILE A 1 570 ? -18.496 -6.317 39.892 1.00 97.81 570 ILE A O 1
ATOM 4351 N N . THR A 1 571 ? -19.040 -7.005 41.954 1.00 96.38 571 THR A N 1
ATOM 4352 C CA . THR A 1 571 ? -20.485 -7.189 41.688 1.00 96.38 571 THR A CA 1
ATOM 4353 C C . THR A 1 571 ? -21.349 -6.204 42.476 1.00 96.38 571 THR A C 1
ATOM 4355 O O . THR A 1 571 ? -21.106 -5.994 43.667 1.00 96.38 571 THR A O 1
ATOM 4358 N N . SER A 1 572 ? -22.372 -5.630 41.829 1.00 95.25 572 SER A N 1
ATOM 4359 C CA . SER A 1 572 ? -23.368 -4.753 42.464 1.00 95.25 572 SER A CA 1
ATOM 4360 C C . SER A 1 572 ? -24.341 -5.532 43.356 1.00 95.25 572 SER A C 1
ATOM 4362 O O . SER A 1 572 ? -24.820 -6.601 42.979 1.00 95.25 572 SER A O 1
ATOM 4364 N N . ASP A 1 573 ? -24.688 -4.971 44.517 1.00 91.44 573 ASP A N 1
ATOM 4365 C CA . ASP A 1 573 ? -25.737 -5.516 45.394 1.00 91.44 573 ASP A CA 1
ATOM 4366 C C . ASP A 1 573 ? -27.173 -5.186 44.934 1.00 91.44 573 ASP A C 1
ATOM 4368 O O . ASP A 1 573 ? -28.118 -5.899 45.277 1.00 91.44 573 ASP A O 1
ATOM 4372 N N . THR A 1 574 ? -27.338 -4.121 44.146 1.00 90.25 574 THR A N 1
ATOM 4373 C CA . THR A 1 574 ? -28.634 -3.504 43.821 1.00 90.25 574 THR A CA 1
ATOM 4374 C C . THR A 1 574 ? -29.135 -3.900 42.433 1.00 90.25 574 THR A C 1
ATOM 4376 O O . THR A 1 574 ? -30.343 -3.926 42.196 1.00 90.25 574 THR A O 1
ATOM 4379 N N . PHE A 1 575 ? -28.226 -4.279 41.530 1.00 91.00 575 PHE A N 1
ATOM 4380 C CA . PHE A 1 575 ? -28.538 -4.734 40.174 1.00 91.00 575 PHE A CA 1
ATOM 4381 C C . PHE A 1 575 ? -28.049 -6.184 39.986 1.00 91.00 575 PHE A C 1
ATOM 4383 O O . PHE A 1 575 ? -26.909 -6.396 39.569 1.00 91.00 575 PHE A O 1
ATOM 4390 N N . PRO A 1 576 ? -28.866 -7.208 40.315 1.00 84.75 576 PRO A N 1
ATOM 4391 C CA . PRO A 1 576 ? -28.431 -8.604 40.300 1.00 84.75 576 PRO A CA 1
ATOM 4392 C C . PRO A 1 576 ? -27.903 -9.048 38.932 1.00 84.75 576 PRO A C 1
ATOM 4394 O O . PRO A 1 576 ? -28.599 -8.948 37.923 1.00 84.75 576 PRO A O 1
ATOM 4397 N N . GLY A 1 577 ? -26.672 -9.564 38.909 1.00 85.81 577 GLY A N 1
ATOM 4398 C CA . GLY A 1 577 ? -25.978 -9.957 37.679 1.00 85.81 577 GLY A CA 1
ATOM 4399 C C . GLY A 1 577 ? -25.217 -8.825 36.978 1.00 85.81 577 GLY A C 1
ATOM 4400 O O . GLY A 1 577 ? -24.547 -9.098 35.986 1.00 85.81 577 GLY A O 1
ATOM 4401 N N . HIS A 1 578 ? -25.256 -7.588 37.486 1.00 93.50 578 HIS A N 1
ATOM 4402 C CA . HIS A 1 578 ? -24.367 -6.518 37.036 1.00 93.50 578 HIS A CA 1
ATOM 4403 C C . HIS A 1 578 ? -23.032 -6.587 37.794 1.00 93.50 578 HIS A C 1
ATOM 4405 O O . HIS A 1 578 ? -22.970 -6.373 39.009 1.00 93.50 578 HIS A O 1
ATOM 4411 N N . PHE A 1 579 ? -21.963 -6.898 37.066 1.00 95.38 579 PHE A N 1
ATOM 4412 C CA . PHE A 1 579 ? -20.603 -6.992 37.583 1.00 95.38 579 PHE A CA 1
ATOM 4413 C C . PHE A 1 579 ? -19.598 -6.464 36.557 1.00 95.38 579 PHE A C 1
ATOM 4415 O O . PHE A 1 579 ? -19.887 -6.391 35.362 1.00 95.38 579 PHE A O 1
ATOM 4422 N N . VAL A 1 580 ? -18.400 -6.139 37.032 1.00 97.06 580 VAL A N 1
ATOM 4423 C CA . VAL A 1 580 ? -17.225 -5.847 36.211 1.00 97.06 580 VAL A CA 1
ATOM 4424 C C . VAL A 1 580 ? -16.046 -6.657 36.747 1.00 97.06 580 VAL A C 1
ATOM 4426 O O . VAL A 1 580 ? -15.968 -6.936 37.942 1.00 97.06 580 VAL A O 1
ATOM 4429 N N . ASN A 1 581 ? -15.127 -7.054 35.875 1.00 96.50 581 ASN A N 1
ATOM 4430 C CA . ASN A 1 581 ? -13.843 -7.604 36.302 1.00 96.50 581 ASN A CA 1
ATOM 4431 C C . ASN A 1 581 ? -12.822 -6.462 36.370 1.00 96.50 581 ASN A C 1
ATOM 4433 O O . ASN A 1 581 ? -12.848 -5.572 35.519 1.00 96.50 581 ASN A O 1
ATOM 4437 N N . SER A 1 582 ? -11.891 -6.515 37.321 1.00 97.38 582 SER A N 1
ATOM 4438 C CA . SER A 1 582 ? -10.648 -5.750 37.207 1.00 97.38 582 SER A CA 1
ATOM 4439 C C . SER A 1 582 ? -9.876 -6.161 35.951 1.00 97.38 582 SER A C 1
ATOM 4441 O O . SER A 1 582 ? -10.124 -7.226 35.368 1.00 97.38 582 SER A O 1
ATOM 4443 N N . ASP A 1 583 ? -8.855 -5.379 35.605 1.00 97.00 583 ASP A N 1
ATOM 4444 C CA . ASP A 1 583 ? -7.829 -5.847 34.679 1.00 97.00 583 ASP A CA 1
ATOM 4445 C C . ASP A 1 583 ? -7.271 -7.188 35.171 1.00 97.00 583 ASP A C 1
ATOM 4447 O O . ASP A 1 583 ? -7.140 -7.435 36.377 1.00 97.00 583 ASP A O 1
ATOM 4451 N N . THR A 1 584 ? -7.007 -8.079 34.217 1.00 97.25 584 THR A N 1
ATOM 4452 C CA . THR A 1 584 ? -6.371 -9.369 34.481 1.00 97.25 584 THR A CA 1
ATOM 4453 C C . THR A 1 584 ? -4.873 -9.178 34.345 1.00 97.25 584 THR A C 1
ATOM 4455 O O . THR A 1 584 ? -4.392 -8.827 33.269 1.00 97.25 584 THR A O 1
ATOM 4458 N N . VAL A 1 585 ? -4.150 -9.374 35.442 1.00 97.69 585 VAL A N 1
ATOM 4459 C CA . VAL A 1 585 ? -2.712 -9.129 35.527 1.00 97.69 585 VAL A CA 1
ATOM 4460 C C . VAL A 1 585 ? -1.948 -10.424 35.735 1.00 97.69 585 VAL A C 1
ATOM 4462 O O . VAL A 1 585 ? -2.410 -11.339 36.410 1.00 97.69 585 VAL A O 1
ATOM 4465 N N . GLU A 1 586 ? -0.767 -10.496 35.144 1.00 97.69 586 GLU A N 1
ATOM 4466 C CA . GLU A 1 586 ? 0.104 -11.659 35.242 1.00 97.69 586 GLU A CA 1
ATOM 4467 C C . GLU A 1 586 ? 1.034 -11.522 36.456 1.00 97.69 586 GLU A C 1
ATOM 4469 O O . GLU A 1 586 ? 1.656 -10.474 36.659 1.00 97.69 586 GLU A O 1
ATOM 4474 N N . VAL A 1 587 ? 1.129 -12.578 37.262 1.00 97.69 587 VAL A N 1
ATOM 4475 C CA . VAL A 1 587 ? 2.188 -12.745 38.263 1.00 97.69 587 VAL A CA 1
ATOM 4476 C C . VAL A 1 587 ? 3.146 -13.798 37.724 1.00 97.69 587 VAL A C 1
ATOM 4478 O O . VAL A 1 587 ? 2.740 -14.922 37.431 1.00 97.69 587 VAL A O 1
ATOM 4481 N N . GLN A 1 588 ? 4.413 -13.422 37.566 1.00 96.25 588 GLN A N 1
ATOM 4482 C CA . GLN A 1 588 ? 5.474 -14.295 37.066 1.00 96.25 588 GLN A CA 1
ATOM 4483 C C . GLN A 1 588 ? 6.487 -14.567 38.174 1.00 96.25 588 GLN A C 1
ATOM 4485 O O . GLN A 1 588 ? 7.101 -13.639 38.696 1.00 96.25 588 GLN A O 1
ATOM 4490 N N . VAL A 1 589 ? 6.680 -15.840 38.517 1.00 95.81 589 VAL A N 1
ATOM 4491 C CA . VAL A 1 589 ? 7.645 -16.270 39.539 1.00 95.81 589 VAL A CA 1
ATOM 4492 C C . VAL A 1 589 ? 8.907 -16.763 38.839 1.00 95.81 589 VAL A C 1
ATOM 4494 O O . VAL A 1 589 ? 8.841 -17.682 38.022 1.00 95.81 589 VAL A O 1
ATOM 4497 N N . VAL A 1 590 ? 10.059 -16.150 39.125 1.00 94.25 590 VAL A N 1
ATOM 4498 C CA . VAL A 1 590 ? 11.327 -16.436 38.421 1.00 94.25 590 VAL A CA 1
ATOM 4499 C C . VAL A 1 590 ? 12.454 -16.868 39.367 1.00 94.25 590 VAL A C 1
ATOM 4501 O O . VAL A 1 590 ? 12.481 -16.445 40.525 1.00 94.25 590 VAL A O 1
ATOM 4504 N N . PRO A 1 591 ? 13.428 -17.676 38.896 1.00 92.88 591 PRO A N 1
ATOM 4505 C CA . PRO A 1 591 ? 14.655 -17.941 39.646 1.00 92.88 591 PRO A CA 1
ATOM 4506 C C . PRO A 1 591 ? 15.462 -16.658 39.932 1.00 92.88 591 PRO A C 1
ATOM 4508 O O . PRO A 1 591 ? 15.439 -15.737 39.108 1.00 92.88 591 PRO A O 1
ATOM 4511 N N . PRO A 1 592 ? 16.234 -16.606 41.035 1.00 92.12 592 PRO A N 1
ATOM 4512 C CA . PRO A 1 592 ? 17.189 -15.527 41.283 1.00 92.12 592 PRO A CA 1
ATOM 4513 C C . PRO A 1 592 ? 18.283 -15.487 40.194 1.00 92.12 592 PRO A C 1
ATOM 4515 O O . PRO A 1 592 ? 18.689 -16.539 39.691 1.00 92.12 592 PRO A O 1
ATOM 4518 N N . PRO A 1 593 ? 18.779 -14.296 39.813 1.00 92.00 593 PRO A N 1
ATOM 4519 C CA . PRO A 1 593 ? 19.649 -14.131 38.650 1.00 92.00 593 PRO A CA 1
ATOM 4520 C C . PRO A 1 593 ? 21.090 -14.612 38.884 1.00 92.00 593 PRO A C 1
ATOM 4522 O O . PRO A 1 593 ? 21.730 -14.263 39.876 1.00 92.00 593 PRO A O 1
ATOM 4525 N N . ILE A 1 594 ? 21.656 -15.329 37.906 1.00 95.06 594 ILE A N 1
ATOM 4526 C CA . ILE A 1 594 ? 23.100 -15.618 37.865 1.00 95.06 594 ILE A CA 1
ATOM 4527 C C . ILE A 1 594 ? 23.869 -14.347 37.479 1.00 95.06 594 ILE A C 1
ATOM 4529 O O . ILE A 1 594 ? 23.699 -13.820 36.378 1.00 95.06 594 ILE A O 1
ATOM 4533 N N . THR A 1 595 ? 24.767 -13.893 38.353 1.00 95.31 595 THR A N 1
ATOM 4534 C CA . THR A 1 595 ? 25.634 -12.727 38.128 1.00 95.31 595 THR A CA 1
ATOM 4535 C C . THR A 1 595 ? 27.041 -13.178 37.744 1.00 95.31 595 THR A C 1
ATOM 4537 O O . THR A 1 595 ? 27.693 -13.873 38.515 1.00 95.31 595 THR A O 1
ATOM 4540 N N . VAL A 1 596 ? 27.534 -12.774 36.570 1.00 94.62 596 VAL A N 1
ATOM 4541 C CA . VAL A 1 596 ? 28.902 -13.085 36.111 1.00 94.62 596 VAL A CA 1
ATOM 4542 C C . VAL A 1 596 ? 29.883 -12.052 36.677 1.00 94.62 596 VAL A C 1
ATOM 4544 O O . VAL A 1 596 ? 29.767 -10.863 36.383 1.00 94.62 596 VAL A O 1
ATOM 4547 N N . THR A 1 597 ? 30.834 -12.501 37.496 1.00 96.12 597 THR A N 1
ATOM 4548 C CA . THR A 1 597 ? 31.801 -11.676 38.243 1.00 96.12 597 THR A CA 1
ATOM 4549 C C . THR A 1 597 ? 33.112 -11.456 37.486 1.00 96.12 597 THR A C 1
ATOM 4551 O O . THR A 1 597 ? 33.724 -10.399 37.638 1.00 96.12 597 THR A O 1
ATOM 4554 N N . VAL A 1 598 ? 33.531 -12.409 36.642 1.00 96.06 598 VAL A N 1
ATOM 4555 C CA . VAL A 1 598 ? 34.732 -12.308 35.788 1.00 96.06 598 VAL A CA 1
ATOM 4556 C C . VAL A 1 598 ? 34.386 -12.679 34.346 1.00 96.06 598 VAL A C 1
ATOM 4558 O O . VAL A 1 598 ? 33.666 -13.647 34.092 1.00 96.06 598 VAL A O 1
ATOM 4561 N N . GLN A 1 599 ? 34.902 -11.900 33.393 1.00 95.06 599 GLN A N 1
ATOM 4562 C CA . GLN A 1 599 ? 34.617 -12.011 31.960 1.00 95.06 599 GLN A CA 1
ATOM 4563 C C . GLN A 1 599 ? 35.904 -12.297 31.165 1.00 95.06 599 GLN A C 1
ATOM 4565 O O . GLN A 1 599 ? 36.936 -11.701 31.484 1.00 95.06 599 GLN A O 1
ATOM 4570 N N . PRO A 1 600 ? 35.853 -13.129 30.106 1.00 93.44 600 PRO A N 1
ATOM 4571 C CA . PRO A 1 600 ? 37.015 -13.412 29.268 1.00 93.44 600 PRO A CA 1
ATOM 4572 C C . PRO A 1 600 ? 37.415 -12.218 28.394 1.00 93.44 600 PRO A C 1
ATOM 4574 O O . PRO A 1 600 ? 36.619 -11.313 28.135 1.00 93.44 600 PRO A O 1
ATOM 4577 N N . SER A 1 601 ? 38.645 -12.262 27.878 1.00 90.19 601 SER A N 1
ATOM 4578 C CA . SER A 1 601 ? 39.207 -11.297 26.928 1.00 90.19 601 SER A CA 1
ATOM 4579 C C . SER A 1 601 ? 39.570 -11.969 25.597 1.00 90.19 601 SER A C 1
ATOM 4581 O O . SER A 1 601 ? 40.084 -13.086 25.564 1.00 90.19 601 SER A O 1
ATOM 4583 N N . GLY A 1 602 ? 39.279 -11.291 24.483 1.00 84.50 602 GLY A N 1
ATOM 4584 C CA . GLY A 1 602 ? 39.653 -11.740 23.135 1.00 84.50 602 GLY A CA 1
ATOM 4585 C C . GLY A 1 602 ? 41.090 -11.367 22.766 1.00 84.50 602 GLY A C 1
ATOM 4586 O O . GLY A 1 602 ? 41.717 -10.550 23.442 1.00 84.50 602 GLY A O 1
ATOM 4587 N N . ALA A 1 603 ? 41.598 -11.944 21.676 1.00 83.56 603 ALA A N 1
ATOM 4588 C CA . ALA A 1 603 ? 42.952 -11.699 21.179 1.00 83.56 603 ALA A CA 1
ATOM 4589 C C . ALA A 1 603 ? 43.059 -11.943 19.664 1.00 83.56 603 ALA A C 1
ATOM 4591 O O . ALA A 1 603 ? 42.408 -12.838 19.127 1.00 83.56 603 ALA A O 1
ATOM 4592 N N . THR A 1 604 ? 43.940 -11.211 18.981 1.00 76.75 604 THR A N 1
ATOM 4593 C CA . THR A 1 604 ? 44.489 -11.654 17.689 1.00 76.75 604 THR A CA 1
ATOM 4594 C C . THR A 1 604 ? 45.739 -12.472 17.986 1.00 76.75 604 THR A C 1
ATOM 4596 O O . THR A 1 604 ? 46.650 -11.969 18.644 1.00 76.75 604 THR A O 1
ATOM 4599 N N . ILE A 1 605 ? 45.773 -13.729 17.545 1.00 79.81 605 ILE A N 1
ATOM 4600 C CA . ILE A 1 605 ? 46.849 -14.677 17.856 1.00 79.81 605 ILE A CA 1
ATOM 4601 C C . ILE A 1 605 ? 47.535 -15.073 16.538 1.00 79.81 605 ILE A C 1
ATOM 4603 O O . ILE A 1 605 ? 46.842 -15.483 15.606 1.00 79.81 605 ILE A O 1
ATOM 4607 N N . PRO A 1 606 ? 48.873 -14.966 16.419 1.00 71.69 606 PRO A N 1
ATOM 4608 C CA . PRO A 1 606 ? 49.587 -15.519 15.272 1.00 71.69 606 PRO A CA 1
ATOM 4609 C C . PRO A 1 606 ? 49.533 -17.053 15.300 1.00 71.69 606 PRO A C 1
ATOM 4611 O O . PRO A 1 606 ? 49.491 -17.658 16.373 1.00 71.69 606 PRO A O 1
ATOM 4614 N N . GLU A 1 607 ? 49.581 -17.687 14.130 1.00 74.81 607 GLU A N 1
ATOM 4615 C CA . GLU A 1 607 ? 49.585 -19.150 14.013 1.00 74.81 607 GLU A CA 1
ATOM 4616 C C . GLU A 1 607 ? 50.746 -19.767 14.826 1.00 74.81 607 GLU A C 1
ATOM 4618 O O . GLU A 1 607 ? 51.893 -19.318 14.753 1.00 74.81 607 GLU A O 1
ATOM 4623 N N . GLY A 1 608 ? 50.433 -20.760 15.664 1.00 71.69 608 GLY A N 1
ATOM 4624 C CA . GLY A 1 608 ? 51.339 -21.347 16.659 1.00 71.69 608 GLY A CA 1
ATOM 4625 C C . GLY A 1 608 ? 51.403 -20.623 18.017 1.00 71.69 608 GLY A C 1
ATOM 4626 O O . GLY A 1 608 ? 52.147 -21.060 18.895 1.00 71.69 608 GLY A O 1
ATOM 4627 N N . GLY A 1 609 ? 50.644 -19.540 18.223 1.00 81.00 609 GLY A N 1
ATOM 4628 C CA . GLY A 1 609 ? 50.587 -18.785 19.484 1.00 81.00 609 GLY A CA 1
ATOM 4629 C C . GLY A 1 609 ? 49.775 -19.450 20.611 1.00 81.00 609 GLY A C 1
ATOM 4630 O O . GLY A 1 609 ? 49.338 -20.595 20.506 1.00 81.00 609 GLY A O 1
ATOM 4631 N N . SER A 1 610 ? 49.561 -18.735 21.720 1.00 89.75 610 SER A N 1
ATOM 4632 C CA . SER A 1 610 ? 48.795 -19.230 22.880 1.00 89.75 610 SER A CA 1
ATOM 4633 C C . SER A 1 610 ? 48.092 -18.107 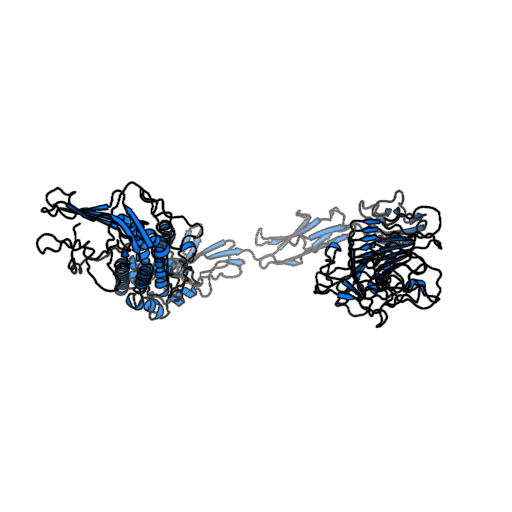23.645 1.00 89.75 610 SER A C 1
ATOM 4635 O O . SER A 1 610 ? 48.659 -17.021 23.769 1.00 89.75 610 SER A O 1
ATOM 4637 N N . HIS A 1 611 ? 46.913 -18.382 24.208 1.00 93.50 611 HIS A N 1
ATOM 4638 C CA . HIS A 1 611 ? 46.096 -17.433 24.984 1.00 93.50 611 HIS A CA 1
ATOM 4639 C C . HIS A 1 611 ? 45.228 -18.164 26.023 1.00 93.50 611 HIS A C 1
ATOM 4641 O O . HIS A 1 611 ? 44.901 -19.332 25.829 1.00 93.50 611 HIS A O 1
ATOM 4647 N N . THR A 1 612 ? 44.820 -17.481 27.094 1.00 96.00 612 THR A N 1
ATOM 4648 C CA . THR A 1 612 ? 44.002 -18.051 28.183 1.00 96.00 612 THR A CA 1
ATOM 4649 C C . THR A 1 612 ? 42.698 -17.270 28.335 1.00 96.00 612 THR A C 1
ATOM 4651 O O . THR A 1 612 ? 42.700 -16.039 28.341 1.00 96.00 612 THR A O 1
ATOM 4654 N N . LEU A 1 613 ? 41.584 -17.987 28.495 1.00 95.31 613 LEU A N 1
ATOM 4655 C CA . LEU A 1 613 ? 40.253 -17.444 28.768 1.00 95.31 613 LEU A CA 1
ATOM 4656 C C . LEU A 1 613 ? 39.815 -17.807 30.196 1.00 95.31 613 LEU A C 1
ATOM 4658 O O . LEU A 1 613 ? 40.019 -18.935 30.642 1.00 95.31 613 LEU A O 1
ATOM 4662 N N . GLU A 1 614 ? 39.186 -16.866 30.901 1.00 96.94 614 GLU A N 1
ATOM 4663 C CA . GLU A 1 614 ? 38.771 -17.001 32.306 1.00 96.94 614 GLU A CA 1
ATOM 4664 C C . GLU A 1 614 ? 37.365 -16.411 32.525 1.00 96.94 614 GLU A C 1
ATOM 4666 O O . GLU A 1 614 ? 36.968 -15.461 31.846 1.00 96.94 614 GLU A O 1
ATOM 4671 N N . THR A 1 615 ? 36.586 -16.976 33.452 1.00 96.38 615 THR A N 1
ATOM 4672 C CA . THR A 1 615 ? 35.270 -16.461 33.863 1.00 96.38 615 THR A CA 1
ATOM 4673 C C . THR A 1 615 ? 34.865 -16.968 35.253 1.00 96.38 615 THR A C 1
ATOM 4675 O O . THR A 1 615 ? 35.317 -18.026 35.680 1.00 96.38 615 THR A O 1
ATOM 4678 N N . ASP A 1 616 ? 33.987 -16.244 35.947 1.00 95.62 616 ASP A N 1
ATOM 4679 C CA . ASP A 1 616 ? 33.465 -16.599 37.276 1.00 95.62 616 ASP A CA 1
ATOM 4680 C C . ASP A 1 616 ? 32.057 -16.005 37.489 1.00 95.62 616 ASP A C 1
ATOM 4682 O O . ASP A 1 616 ? 31.680 -15.072 36.773 1.00 95.62 616 ASP A O 1
ATOM 4686 N N . ALA A 1 617 ? 31.264 -16.543 38.426 1.00 96.25 617 ALA A N 1
ATOM 4687 C CA . ALA A 1 617 ? 29.874 -16.134 38.666 1.00 96.25 617 ALA A CA 1
ATOM 4688 C C . ALA A 1 617 ? 29.291 -16.552 40.038 1.00 96.25 617 ALA A C 1
ATOM 4690 O O . ALA A 1 617 ? 29.796 -17.457 40.702 1.00 96.25 617 ALA A O 1
ATOM 4691 N N . THR A 1 618 ? 28.163 -15.940 40.424 1.00 95.81 618 THR A N 1
ATOM 4692 C CA . THR A 1 618 ? 27.387 -16.222 41.653 1.00 95.81 618 THR A CA 1
ATOM 4693 C C . THR A 1 618 ? 25.869 -16.310 41.406 1.00 95.81 618 THR A C 1
ATOM 4695 O O . THR A 1 618 ? 25.364 -15.831 40.391 1.00 95.81 618 THR A O 1
ATOM 4698 N N . ILE A 1 619 ? 25.133 -16.927 42.340 1.00 95.06 619 ILE A N 1
ATOM 4699 C CA . ILE A 1 619 ? 23.657 -16.982 42.419 1.00 95.06 619 ILE A CA 1
ATOM 4700 C C . ILE A 1 619 ? 23.245 -17.068 43.903 1.00 95.06 619 ILE A C 1
ATOM 4702 O O . ILE A 1 619 ? 23.985 -17.648 44.698 1.00 95.06 619 ILE A O 1
ATOM 4706 N N . ASP A 1 620 ? 22.092 -16.510 44.286 1.00 89.88 620 ASP A N 1
ATOM 4707 C CA . ASP A 1 620 ? 21.657 -16.449 45.696 1.00 89.88 620 ASP A CA 1
ATOM 4708 C C . ASP A 1 620 ? 21.137 -17.787 46.260 1.00 89.88 620 ASP A C 1
ATOM 4710 O O . ASP A 1 620 ? 21.166 -18.010 47.471 1.00 89.88 620 ASP A O 1
ATOM 4714 N N . VAL A 1 621 ? 20.672 -18.695 45.392 1.00 88.81 621 VAL A N 1
ATOM 4715 C CA . VAL A 1 621 ? 20.150 -20.020 45.766 1.00 88.81 621 VAL A CA 1
ATOM 4716 C C . VAL A 1 621 ? 20.728 -21.090 44.836 1.00 88.81 621 VAL A C 1
ATOM 4718 O O . VAL A 1 621 ? 20.554 -21.025 43.620 1.00 88.81 621 VAL A O 1
ATOM 4721 N N . GLY A 1 622 ? 21.382 -22.099 45.418 1.00 88.06 622 GLY A N 1
ATOM 4722 C CA . GLY A 1 622 ? 22.002 -23.214 44.691 1.00 88.06 622 GLY A CA 1
ATOM 4723 C C . GLY A 1 622 ? 23.487 -23.013 44.367 1.00 88.06 622 GLY A C 1
ATOM 4724 O O . GLY A 1 622 ? 24.164 -22.178 44.964 1.00 88.06 622 GLY A O 1
ATOM 4725 N N . GLY A 1 623 ? 23.997 -23.817 43.435 1.00 92.50 623 GLY A N 1
ATOM 4726 C CA . GLY A 1 623 ? 25.354 -23.762 42.891 1.00 92.50 623 GLY A CA 1
ATOM 4727 C C . GLY A 1 623 ? 25.377 -23.610 41.364 1.00 92.50 623 GLY A C 1
ATOM 4728 O O . GLY A 1 623 ? 24.336 -23.501 40.709 1.00 92.50 623 GLY A O 1
ATOM 4729 N N . LEU A 1 624 ? 26.587 -23.574 40.791 1.00 96.50 624 LEU A N 1
ATOM 4730 C CA . LEU A 1 624 ? 26.836 -23.267 39.376 1.00 96.50 624 LEU A CA 1
ATOM 4731 C C . LEU A 1 624 ? 27.756 -24.289 38.690 1.00 96.50 624 LEU A C 1
ATOM 4733 O O . LEU A 1 624 ? 28.622 -24.903 39.311 1.00 96.50 624 LEU A O 1
ATOM 4737 N N . THR A 1 625 ? 27.586 -24.425 37.375 1.00 96.19 625 THR A N 1
ATOM 4738 C CA . THR A 1 625 ? 28.345 -25.323 36.489 1.00 96.19 625 THR A CA 1
ATOM 4739 C C . THR A 1 625 ? 28.785 -24.602 35.212 1.00 96.19 625 THR A C 1
ATOM 4741 O O . THR A 1 625 ? 28.064 -23.737 34.713 1.00 96.19 625 THR A O 1
ATOM 4744 N N . TYR A 1 626 ? 29.957 -24.962 34.674 1.00 97.19 626 TYR A N 1
ATOM 4745 C CA . TYR A 1 626 ? 30.638 -24.252 33.579 1.00 97.19 626 TYR A CA 1
ATOM 4746 C C . TYR A 1 626 ? 30.846 -25.147 32.342 1.00 97.19 626 TYR A C 1
ATOM 4748 O O . TYR A 1 626 ? 31.066 -26.351 32.476 1.00 97.19 626 TYR A O 1
ATOM 4756 N N . GLN A 1 627 ? 30.807 -24.566 31.137 1.00 97.12 627 GLN A N 1
ATOM 4757 C CA . GLN A 1 627 ? 31.136 -25.237 29.866 1.00 97.12 627 GLN A CA 1
ATOM 4758 C C . GLN A 1 627 ? 31.531 -24.217 28.784 1.00 97.12 627 GLN A C 1
ATOM 4760 O O . GLN A 1 627 ? 30.690 -23.440 28.328 1.00 97.12 627 GLN A O 1
ATOM 4765 N N . TRP A 1 628 ? 32.776 -24.258 28.305 1.00 97.62 628 TRP A N 1
ATOM 4766 C CA . TRP A 1 628 ? 33.247 -23.395 27.213 1.00 97.62 628 TRP A CA 1
ATOM 4767 C C . TRP A 1 628 ? 32.702 -23.809 25.844 1.00 97.62 628 TRP A C 1
ATOM 4769 O O . TRP A 1 628 ? 32.458 -24.989 25.577 1.00 97.62 628 TRP A O 1
ATOM 4779 N N . GLN A 1 629 ? 32.520 -22.823 24.970 1.00 95.12 629 GLN A N 1
ATOM 4780 C CA . GLN A 1 629 ? 32.054 -22.973 23.597 1.00 95.12 629 GLN A CA 1
ATOM 4781 C C . GLN A 1 629 ? 32.958 -22.208 22.629 1.00 95.12 629 GLN A C 1
ATOM 4783 O O . GLN A 1 629 ? 33.321 -21.069 22.917 1.00 95.12 629 GLN A O 1
ATOM 4788 N N . LEU A 1 630 ? 33.227 -22.801 21.464 1.00 89.56 630 LEU A N 1
ATOM 4789 C CA . LEU A 1 630 ? 33.806 -22.148 20.286 1.00 89.56 630 LEU A CA 1
ATOM 4790 C C . LEU A 1 630 ? 32.733 -22.103 19.195 1.00 89.56 630 LEU A C 1
ATOM 4792 O O . LEU A 1 630 ? 32.131 -23.126 18.871 1.00 89.56 630 LEU A O 1
ATOM 4796 N N . ASN A 1 631 ? 32.451 -20.914 18.658 1.00 73.94 631 ASN A N 1
ATOM 4797 C CA . ASN A 1 631 ? 31.435 -20.683 17.624 1.00 73.94 631 ASN A CA 1
ATOM 4798 C C . ASN A 1 631 ? 30.049 -21.272 17.990 1.00 73.94 631 ASN A C 1
ATOM 4800 O O . ASN A 1 631 ? 29.288 -21.719 17.136 1.00 73.94 631 ASN A O 1
ATOM 4804 N N . GLY A 1 632 ? 29.724 -21.278 19.291 1.00 79.62 632 GLY A N 1
ATOM 4805 C CA . GLY A 1 632 ? 28.480 -21.822 19.854 1.00 79.62 632 GLY A CA 1
ATOM 4806 C C . GLY A 1 632 ? 28.467 -23.336 20.114 1.00 79.62 632 GLY A C 1
ATOM 4807 O O . GLY A 1 632 ? 27.518 -23.826 20.725 1.00 79.62 632 GLY A O 1
ATOM 4808 N N . VAL A 1 633 ? 29.506 -24.076 19.714 1.00 87.56 633 VAL A N 1
ATOM 4809 C CA . VAL A 1 633 ? 29.644 -25.526 19.937 1.00 87.56 633 VAL A CA 1
ATOM 4810 C C . VAL A 1 633 ? 30.427 -25.784 21.225 1.00 87.56 633 VAL A C 1
ATOM 4812 O O . VAL A 1 633 ? 31.474 -25.179 21.440 1.00 87.56 633 VAL A O 1
ATOM 4815 N N . ASN A 1 634 ? 29.944 -26.688 22.085 1.00 93.00 634 ASN A N 1
ATOM 4816 C CA . ASN A 1 634 ? 30.640 -27.068 23.323 1.00 93.00 634 ASN A CA 1
ATOM 4817 C C . ASN A 1 634 ? 32.022 -27.667 23.024 1.00 93.00 634 ASN A C 1
ATOM 4819 O O . ASN A 1 634 ? 32.121 -28.677 22.326 1.00 93.00 634 ASN A O 1
ATOM 4823 N N . ILE A 1 635 ? 33.069 -27.100 23.624 1.00 92.75 635 ILE A N 1
ATOM 4824 C CA . ILE A 1 635 ? 34.427 -27.643 23.554 1.00 92.75 635 ILE A CA 1
ATOM 4825 C C . ILE A 1 635 ? 34.501 -28.866 24.489 1.00 92.75 635 ILE A C 1
ATOM 4827 O O . ILE A 1 635 ? 34.191 -28.732 25.681 1.00 92.75 635 ILE A O 1
ATOM 4831 N N . PRO A 1 636 ? 34.874 -30.068 24.005 1.00 92.94 636 PRO A N 1
ATOM 4832 C CA . PRO A 1 636 ? 34.896 -31.270 24.834 1.00 92.94 636 PRO A CA 1
ATOM 4833 C C . PRO A 1 636 ? 35.765 -31.113 26.088 1.00 92.94 636 PRO A C 1
ATOM 4835 O O . PRO A 1 636 ? 36.898 -30.650 26.011 1.00 92.94 636 PRO A O 1
ATOM 4838 N N . LEU A 1 637 ? 35.233 -31.538 27.240 1.00 91.50 637 LEU A N 1
ATOM 4839 C CA . LEU A 1 637 ? 35.889 -31.524 28.562 1.00 91.50 637 LEU A CA 1
ATOM 4840 C C . LEU A 1 637 ? 36.248 -30.136 29.140 1.00 91.50 637 LEU A C 1
ATOM 4842 O O . LEU A 1 637 ? 36.723 -30.068 30.272 1.00 91.50 637 LEU A O 1
ATOM 4846 N N . ALA A 1 638 ? 35.978 -29.034 28.436 1.00 95.44 638 ALA A N 1
ATOM 4847 C CA . ALA A 1 638 ? 36.258 -27.675 28.905 1.00 95.44 638 ALA A CA 1
ATOM 4848 C C . ALA A 1 638 ? 35.187 -27.166 29.897 1.00 95.44 638 ALA A C 1
ATOM 4850 O O . ALA A 1 638 ? 34.439 -26.232 29.606 1.00 95.44 638 ALA A O 1
ATOM 4851 N N . THR A 1 639 ? 35.086 -27.802 31.069 1.00 95.75 639 THR A N 1
ATOM 4852 C CA . THR A 1 639 ? 34.029 -27.562 32.076 1.00 95.75 639 THR A CA 1
ATOM 4853 C C . THR A 1 639 ? 34.504 -26.791 33.317 1.00 95.75 639 THR A C 1
ATOM 4855 O O . THR A 1 639 ? 33.966 -26.976 34.409 1.00 95.75 639 THR A O 1
ATOM 4858 N N . GLY A 1 640 ? 35.557 -25.980 33.184 1.00 95.12 640 GLY A N 1
ATOM 4859 C CA . GLY A 1 640 ? 36.122 -25.162 34.263 1.00 95.12 640 GLY A CA 1
ATOM 4860 C C . GLY A 1 640 ? 35.916 -23.659 34.056 1.00 95.12 640 GLY A C 1
ATOM 4861 O O . GLY A 1 640 ? 35.528 -23.216 32.977 1.00 95.12 640 GLY A O 1
ATOM 4862 N N . GLN A 1 641 ? 36.241 -22.871 35.082 1.00 96.94 641 GLN A N 1
ATOM 4863 C CA . GLN A 1 641 ? 36.301 -21.401 35.022 1.00 96.94 641 GLN A CA 1
ATOM 4864 C C . GLN A 1 641 ? 37.397 -20.879 34.069 1.00 96.94 641 GLN A C 1
ATOM 4866 O O . GLN A 1 641 ? 37.312 -19.748 33.607 1.00 96.94 641 GLN A O 1
ATOM 4871 N N . ILE A 1 642 ? 38.399 -21.704 33.740 1.00 96.38 642 ILE A N 1
ATOM 4872 C CA . ILE A 1 642 ? 39.538 -21.374 32.866 1.00 96.38 642 ILE A CA 1
ATOM 4873 C C . ILE A 1 642 ? 39.562 -22.319 31.653 1.00 96.38 642 ILE A C 1
ATOM 4875 O O . ILE A 1 642 ? 39.207 -23.496 31.779 1.00 96.38 642 ILE A O 1
ATOM 4879 N N . TYR A 1 643 ? 40.000 -21.814 30.498 1.00 96.62 643 TYR A N 1
ATOM 4880 C CA . TYR A 1 643 ? 40.294 -22.588 29.290 1.00 96.62 643 TYR A CA 1
ATOM 4881 C C . TYR A 1 643 ? 41.499 -22.004 28.530 1.00 96.62 643 TYR A C 1
ATOM 4883 O O . TYR A 1 643 ? 41.529 -20.812 28.231 1.00 96.62 643 TYR A O 1
ATOM 4891 N N . ASP A 1 644 ? 42.474 -22.852 28.194 1.00 95.50 644 ASP A N 1
ATOM 4892 C CA . ASP A 1 644 ? 43.714 -22.470 27.505 1.00 95.50 644 ASP A CA 1
ATOM 4893 C C . ASP A 1 644 ? 43.697 -22.870 26.020 1.00 95.50 644 ASP A C 1
ATOM 4895 O O . ASP A 1 644 ? 43.440 -24.026 25.678 1.00 95.50 644 ASP A O 1
ATOM 4899 N N . ILE A 1 645 ? 44.049 -21.924 25.147 1.00 92.50 645 ILE A N 1
ATOM 4900 C CA . ILE A 1 645 ? 44.330 -22.132 23.721 1.00 92.50 645 ILE A CA 1
ATOM 4901 C C . ILE A 1 645 ? 45.850 -22.257 23.569 1.00 92.50 645 ILE A C 1
ATOM 4903 O O . ILE A 1 645 ? 46.593 -21.326 23.890 1.00 92.50 645 ILE A O 1
ATOM 4907 N N . LEU A 1 646 ? 46.329 -23.405 23.083 1.00 88.69 646 LEU A N 1
ATOM 4908 C CA . LEU A 1 646 ? 47.754 -23.746 23.023 1.00 88.69 646 LEU A CA 1
ATOM 4909 C C . LEU A 1 646 ? 48.154 -24.153 21.599 1.00 88.69 646 LEU A C 1
ATOM 4911 O O . LEU A 1 646 ? 47.636 -25.139 21.086 1.00 88.69 646 LEU A O 1
ATOM 4915 N N . SER A 1 647 ? 49.131 -23.454 21.007 1.00 81.69 647 SER A N 1
ATOM 4916 C CA . SER A 1 647 ? 49.585 -23.653 19.619 1.00 81.69 647 SER A CA 1
ATOM 4917 C C . SER A 1 647 ? 48.483 -23.392 18.579 1.00 81.69 647 SER A C 1
ATOM 4919 O O . SER A 1 647 ? 48.246 -24.228 17.709 1.00 81.69 647 SER A O 1
ATOM 4921 N N . ALA A 1 648 ? 47.835 -22.228 18.684 1.00 81.75 648 ALA A N 1
ATOM 4922 C CA . ALA A 1 648 ? 46.644 -21.842 17.926 1.00 81.75 648 ALA A CA 1
ATOM 4923 C C . ALA A 1 648 ? 46.785 -22.036 16.405 1.00 81.75 648 ALA A C 1
ATOM 4925 O O . ALA A 1 648 ? 47.732 -21.530 15.795 1.00 81.75 648 ALA A O 1
ATOM 4926 N N . ALA A 1 649 ? 45.818 -22.720 15.802 1.00 75.62 649 ALA A N 1
ATOM 4927 C CA . ALA A 1 649 ? 45.705 -22.948 14.363 1.00 75.62 649 ALA A CA 1
ATOM 4928 C C . ALA A 1 649 ? 44.533 -22.134 13.762 1.00 75.62 649 ALA A C 1
ATOM 4930 O O . ALA A 1 649 ? 43.720 -21.585 14.512 1.00 75.62 649 ALA A O 1
ATOM 4931 N N . PRO A 1 650 ? 44.394 -22.025 12.425 1.00 66.25 650 PRO A N 1
ATOM 4932 C CA . PRO A 1 650 ? 43.286 -21.289 11.805 1.00 66.25 650 PRO A CA 1
ATOM 4933 C C . PRO A 1 650 ? 41.887 -21.786 12.215 1.00 66.25 650 PRO A C 1
ATOM 4935 O O . PRO A 1 650 ? 40.943 -20.998 12.251 1.00 66.25 650 PRO A O 1
ATOM 4938 N N . GLU A 1 651 ? 41.741 -23.068 12.564 1.00 73.69 651 GLU A N 1
ATOM 4939 C CA . GLU A 1 651 ? 40.511 -23.654 13.112 1.00 73.69 651 GLU A CA 1
ATOM 4940 C C . GLU A 1 651 ? 40.150 -23.202 14.542 1.00 73.69 651 GLU A C 1
ATOM 4942 O O . GLU A 1 651 ? 38.982 -23.316 14.922 1.00 73.69 651 GLU A O 1
ATOM 4947 N N . ASP A 1 652 ? 41.092 -22.637 15.307 1.00 81.31 652 ASP A N 1
ATOM 4948 C CA . ASP A 1 652 ? 40.821 -21.999 16.606 1.00 81.31 652 ASP A CA 1
ATOM 4949 C C . ASP A 1 652 ? 40.243 -20.576 16.450 1.00 81.31 652 ASP A C 1
ATOM 4951 O O . ASP A 1 652 ? 39.836 -19.950 17.430 1.00 81.31 652 ASP A O 1
ATOM 4955 N N . GLN A 1 653 ? 40.166 -20.032 15.226 1.00 82.81 653 GLN A N 1
ATOM 4956 C CA . GLN A 1 653 ? 39.525 -18.738 14.997 1.00 82.81 653 GLN A CA 1
ATOM 4957 C C . GLN A 1 653 ? 38.018 -18.806 15.280 1.00 82.81 653 GLN A C 1
ATOM 4959 O O . GLN A 1 653 ? 37.267 -19.582 14.677 1.00 82.81 653 GLN A O 1
ATOM 4964 N N . GLY A 1 654 ? 37.529 -17.908 16.135 1.00 72.19 654 GLY A N 1
ATOM 4965 C CA . GLY A 1 654 ? 36.098 -17.814 16.370 1.00 72.19 654 GLY A CA 1
ATOM 4966 C C . GLY A 1 654 ? 35.661 -17.060 17.610 1.00 72.19 654 GLY A C 1
ATOM 4967 O O . GLY A 1 654 ? 36.433 -16.433 18.330 1.00 72.19 654 GLY A O 1
ATOM 4968 N N . ASN A 1 655 ? 34.356 -17.141 17.841 1.00 77.56 655 ASN A N 1
ATOM 4969 C CA . ASN A 1 655 ? 33.674 -16.573 18.991 1.00 77.56 655 ASN A CA 1
ATOM 4970 C C . ASN A 1 655 ? 33.704 -17.560 20.164 1.00 77.56 655 ASN A C 1
ATOM 4972 O O . ASN A 1 655 ? 32.982 -18.562 20.146 1.00 77.56 655 ASN A O 1
ATOM 4976 N N . TYR A 1 656 ? 34.501 -17.261 21.186 1.00 91.94 656 TYR A N 1
ATOM 4977 C CA . TYR A 1 656 ? 34.549 -18.011 22.437 1.00 91.94 656 TYR A CA 1
ATOM 4978 C C . TYR A 1 656 ? 33.613 -17.413 23.490 1.00 91.94 656 TYR A C 1
ATOM 4980 O O . TYR A 1 656 ? 33.506 -16.195 23.630 1.00 91.94 656 TYR A O 1
ATOM 4988 N N . ARG A 1 657 ? 32.960 -18.278 24.270 1.00 95.50 657 ARG A N 1
ATOM 4989 C CA . ARG A 1 657 ? 32.195 -17.916 25.479 1.00 95.50 657 ARG A CA 1
ATOM 4990 C C . ARG A 1 657 ? 32.065 -19.115 26.413 1.00 95.50 657 ARG A C 1
ATOM 4992 O O . ARG A 1 657 ? 32.132 -20.253 25.954 1.00 95.50 657 ARG A O 1
ATOM 4999 N N . CYS A 1 658 ? 31.788 -18.887 27.689 1.00 97.31 658 CYS A N 1
ATOM 5000 C CA . CYS A 1 658 ? 31.437 -19.945 28.632 1.00 97.31 658 CYS A CA 1
ATOM 5001 C C . CYS A 1 658 ? 29.941 -19.918 28.954 1.00 97.31 658 CYS A C 1
ATOM 5003 O O . CYS A 1 658 ? 29.366 -18.850 29.149 1.00 97.31 658 CYS A O 1
ATOM 5005 N N . ARG A 1 659 ? 29.302 -21.089 29.016 1.00 96.69 659 ARG A N 1
ATOM 5006 C CA . ARG A 1 659 ? 27.937 -21.267 29.524 1.00 96.69 659 ARG A CA 1
ATOM 5007 C C . ARG A 1 659 ? 27.991 -21.547 31.022 1.00 96.69 659 ARG A C 1
ATOM 5009 O O . ARG A 1 659 ? 28.679 -22.477 31.434 1.00 96.69 659 ARG A O 1
ATOM 5016 N N . ILE A 1 660 ? 27.222 -20.791 31.801 1.00 97.56 660 ILE A N 1
ATOM 5017 C CA . ILE A 1 660 ? 27.220 -20.826 33.267 1.00 97.56 660 ILE A CA 1
ATOM 5018 C C . ILE A 1 660 ? 25.797 -21.145 33.735 1.00 97.56 660 ILE A C 1
ATOM 5020 O O . ILE A 1 660 ? 24.893 -20.338 33.533 1.00 97.56 660 ILE A O 1
ATOM 5024 N N . ALA A 1 661 ? 25.570 -22.331 34.302 1.00 96.00 661 ALA A N 1
ATOM 5025 C CA . ALA A 1 661 ? 24.229 -22.859 34.581 1.00 96.00 661 ALA A CA 1
ATOM 5026 C C . ALA A 1 661 ? 24.020 -23.252 36.046 1.00 96.00 661 ALA A C 1
ATOM 5028 O O . ALA A 1 661 ? 24.916 -23.837 36.655 1.00 96.00 661 ALA A O 1
ATOM 5029 N N . SER A 1 662 ? 22.820 -22.990 36.573 1.00 95.56 662 SER A N 1
ATOM 5030 C CA . SER A 1 662 ? 22.414 -23.413 37.918 1.00 95.56 662 SER A CA 1
ATOM 5031 C C . SER A 1 662 ? 22.265 -24.935 38.009 1.00 95.56 662 SER A C 1
ATOM 5033 O O . SER A 1 662 ? 21.770 -25.574 37.077 1.00 95.56 662 SER A O 1
ATOM 5035 N N . ASP A 1 663 ? 22.663 -25.510 39.145 1.00 92.12 663 ASP A N 1
ATOM 5036 C CA . ASP A 1 663 ? 22.372 -26.907 39.498 1.00 92.12 663 ASP A CA 1
ATOM 5037 C C . ASP A 1 663 ? 20.957 -27.109 40.080 1.00 92.12 663 ASP A C 1
ATOM 5039 O O . ASP A 1 663 ? 20.399 -28.203 39.996 1.00 92.12 663 ASP A O 1
ATOM 5043 N N . THR A 1 664 ? 20.373 -26.045 40.636 1.00 91.56 664 THR A N 1
ATOM 5044 C CA . THR A 1 664 ? 19.146 -26.059 41.446 1.00 91.56 664 THR A CA 1
ATOM 5045 C C . THR A 1 664 ? 17.919 -25.641 40.637 1.00 91.56 664 THR A C 1
ATOM 5047 O O . THR A 1 664 ? 16.816 -26.109 40.912 1.00 91.56 664 THR A O 1
ATOM 5050 N N . PHE A 1 665 ? 18.109 -24.831 39.590 1.00 92.31 665 PHE A N 1
ATOM 5051 C CA . PHE A 1 665 ? 17.062 -24.423 38.650 1.00 92.31 665 PHE A CA 1
ATOM 5052 C C . PHE A 1 665 ? 17.372 -24.978 37.243 1.00 92.31 665 PHE A C 1
ATOM 5054 O O . PHE A 1 665 ? 18.042 -24.309 36.449 1.00 92.31 665 PHE A O 1
ATOM 5061 N N . PRO A 1 666 ? 16.933 -26.210 36.902 1.00 86.69 666 PRO A N 1
ATOM 5062 C CA . PRO A 1 666 ? 17.274 -26.851 35.634 1.00 86.69 666 PRO A CA 1
ATOM 5063 C C . PRO A 1 666 ? 16.853 -26.017 34.422 1.00 86.69 666 PRO A C 1
ATOM 5065 O O . PRO A 1 666 ? 15.684 -25.691 34.244 1.00 86.69 666 PRO A O 1
ATOM 5068 N N . GLY A 1 667 ? 17.820 -25.687 33.565 1.00 86.88 667 GLY A N 1
ATOM 5069 C CA . GLY A 1 667 ? 17.591 -24.835 32.396 1.00 86.88 667 GLY A CA 1
ATOM 5070 C C . GLY A 1 667 ? 17.759 -23.334 32.651 1.00 86.88 667 GLY A C 1
ATOM 5071 O O . GLY A 1 667 ? 17.800 -22.588 31.678 1.00 86.88 667 GLY A O 1
ATOM 5072 N N . HIS A 1 668 ? 17.961 -22.886 33.896 1.00 94.25 668 HIS A N 1
ATOM 5073 C CA . HIS A 1 668 ? 18.412 -21.523 34.177 1.00 94.25 668 HIS A CA 1
ATOM 5074 C C . HIS A 1 668 ? 19.935 -21.422 33.987 1.00 94.25 668 HIS A C 1
ATOM 5076 O O . HIS A 1 668 ? 20.718 -22.110 34.649 1.00 94.25 668 HIS A O 1
ATOM 5082 N N . PHE A 1 669 ? 20.363 -20.590 33.040 1.00 95.38 669 PHE A N 1
ATOM 5083 C CA . PHE A 1 669 ? 21.771 -20.348 32.740 1.00 95.38 669 PHE A CA 1
ATOM 5084 C C . PHE A 1 669 ? 21.976 -18.975 32.105 1.00 95.38 669 PHE A C 1
ATOM 5086 O O . PHE A 1 669 ? 21.072 -18.424 31.481 1.00 95.38 669 PHE A O 1
ATOM 5093 N N . THR A 1 670 ? 23.201 -18.478 32.204 1.00 96.38 670 THR A N 1
ATOM 5094 C CA . THR A 1 670 ? 23.699 -17.322 31.461 1.00 96.38 670 THR A CA 1
ATOM 5095 C C . THR A 1 670 ? 24.928 -17.720 30.632 1.00 96.38 670 THR A C 1
ATOM 5097 O O . THR A 1 670 ? 25.371 -18.876 30.656 1.00 96.38 670 THR A O 1
ATOM 5100 N N . TYR A 1 671 ? 25.479 -16.774 29.880 1.00 94.44 671 TYR A N 1
ATOM 5101 C CA . TYR A 1 671 ? 26.798 -16.894 29.266 1.00 94.44 671 TYR A CA 1
ATOM 5102 C C . TYR A 1 671 ? 27.725 -15.808 29.813 1.00 94.44 671 TYR A C 1
ATOM 5104 O O . TYR A 1 671 ? 27.274 -14.731 30.202 1.00 94.44 671 TYR A O 1
ATOM 5112 N N . SER A 1 672 ? 29.031 -16.064 29.768 1.00 95.38 672 SER A N 1
ATOM 5113 C CA . SER A 1 672 ? 30.012 -14.981 29.744 1.00 95.38 672 SER A CA 1
ATOM 5114 C C . SER A 1 672 ? 29.800 -14.098 28.507 1.00 95.38 672 SER A C 1
ATOM 5116 O O . SER A 1 672 ? 29.160 -14.498 27.526 1.00 95.38 672 SER A O 1
ATOM 5118 N N . ASN A 1 673 ? 30.443 -12.933 28.494 1.00 87.44 673 ASN A N 1
ATOM 5119 C CA . ASN A 1 673 ? 30.681 -12.182 27.271 1.00 87.44 673 ASN A CA 1
ATOM 5120 C C . ASN A 1 673 ? 31.263 -13.111 26.197 1.00 87.44 673 ASN A C 1
ATOM 5122 O O . ASN A 1 673 ? 32.064 -14.007 26.487 1.00 87.44 673 ASN A O 1
ATOM 5126 N N . THR A 1 674 ? 30.836 -12.891 24.956 1.00 87.44 674 THR A N 1
ATOM 5127 C CA . THR A 1 674 ? 31.410 -13.562 23.790 1.00 87.44 674 THR A CA 1
ATOM 5128 C C . THR A 1 674 ? 32.580 -12.733 23.289 1.00 87.44 674 THR A C 1
ATOM 5130 O O . THR A 1 674 ? 32.423 -11.537 23.048 1.00 87.44 674 THR A O 1
ATOM 5133 N N . VAL A 1 675 ? 33.746 -13.358 23.153 1.00 75.19 675 VAL A N 1
ATOM 5134 C CA . VAL A 1 675 ? 34.976 -12.714 22.690 1.00 75.19 675 VAL A CA 1
ATOM 5135 C C . VAL A 1 675 ? 35.477 -13.387 21.424 1.00 75.19 675 VAL A C 1
ATOM 5137 O O . VAL A 1 675 ? 35.473 -14.613 21.320 1.00 75.19 675 VAL A O 1
ATOM 5140 N N . PHE A 1 676 ? 35.907 -12.588 20.450 1.00 70.94 676 PHE A N 1
ATOM 5141 C CA . PHE A 1 676 ? 36.501 -13.117 19.230 1.00 70.94 676 PHE A CA 1
ATOM 5142 C C . PHE A 1 676 ? 37.997 -13.373 19.434 1.00 70.94 676 PHE A C 1
ATOM 5144 O O . PHE A 1 676 ? 38.715 -12.531 19.982 1.00 70.94 676 PHE A O 1
ATOM 5151 N N . VAL A 1 677 ? 38.455 -14.530 18.970 1.00 81.19 677 VAL A N 1
ATOM 5152 C CA . VAL A 1 677 ? 39.867 -14.872 18.804 1.00 81.19 677 VAL A CA 1
ATOM 5153 C C . VAL A 1 677 ? 40.148 -14.919 17.304 1.00 81.19 677 VAL A C 1
ATOM 5155 O O . VAL A 1 677 ? 39.473 -15.652 16.581 1.00 81.19 677 VAL A O 1
ATOM 5158 N N . ARG A 1 678 ? 41.093 -14.096 16.831 1.00 68.50 678 ARG A N 1
ATOM 5159 C CA . ARG A 1 678 ? 41.358 -13.839 15.402 1.00 68.50 678 ARG A CA 1
ATOM 5160 C C . ARG A 1 678 ? 42.662 -14.484 14.926 1.00 68.50 678 ARG A C 1
ATOM 5162 O O . ARG A 1 678 ? 43.676 -14.377 15.611 1.00 68.50 678 ARG A O 1
ATOM 5169 N N . VAL A 1 679 ? 42.618 -15.060 13.720 1.00 65.62 679 VAL A N 1
ATOM 5170 C CA . VAL A 1 679 ? 43.727 -15.703 12.987 1.00 65.62 679 VAL A CA 1
ATOM 5171 C C . VAL A 1 679 ? 43.571 -15.408 11.465 1.00 65.62 679 VAL A C 1
ATOM 5173 O O . VAL A 1 679 ? 43.358 -16.312 10.662 1.00 65.62 679 VAL A O 1
ATOM 5176 N N . GLY A 1 680 ? 43.561 -14.122 11.062 1.00 60.84 680 GLY A N 1
ATOM 5177 C CA . GLY A 1 680 ? 43.292 -13.622 9.682 1.00 60.84 680 GLY A CA 1
ATOM 5178 C C . GLY A 1 680 ? 42.526 -12.273 9.655 1.00 60.84 680 GLY A C 1
ATOM 5179 O O . GLY A 1 680 ? 42.180 -11.809 10.733 1.00 60.84 680 GLY A O 1
ATOM 5180 N N . GLU A 1 681 ? 42.224 -11.639 8.498 1.00 47.50 681 GLU A N 1
ATOM 5181 C CA . GLU A 1 681 ? 41.614 -10.265 8.317 1.00 47.50 681 GLU A CA 1
ATOM 5182 C C . GLU A 1 681 ? 40.646 -10.213 7.075 1.00 47.50 681 GLU A C 1
ATOM 5184 O O . GLU A 1 681 ? 40.459 -11.272 6.478 1.00 47.50 681 GLU A O 1
ATOM 5189 N N . GLY A 1 682 ? 39.892 -9.175 6.625 1.00 60.31 682 GLY A N 1
ATOM 5190 C CA . GLY A 1 682 ? 39.767 -7.707 6.877 1.00 60.31 682 GLY A CA 1
ATOM 5191 C C . GLY A 1 682 ? 38.323 -7.132 6.614 1.00 60.31 682 GLY A C 1
ATOM 5192 O O . GLY A 1 682 ? 37.378 -7.701 7.165 1.00 60.31 682 GLY A O 1
ATOM 5193 N N . GLY A 1 683 ? 38.103 -6.039 5.829 1.00 70.81 683 GLY A N 1
ATOM 5194 C CA . GLY A 1 683 ? 36.820 -5.248 5.753 1.00 70.81 683 GLY A CA 1
ATOM 5195 C C . GLY A 1 683 ? 36.326 -4.607 4.403 1.00 70.81 683 GLY A C 1
ATOM 5196 O O . GLY A 1 683 ? 36.588 -5.140 3.326 1.00 70.81 683 GLY A O 1
ATOM 5197 N N . VAL A 1 684 ? 35.542 -3.497 4.436 1.00 88.50 684 VAL A N 1
ATOM 5198 C CA . VAL A 1 684 ? 34.972 -2.730 3.267 1.00 88.50 684 VAL A CA 1
ATOM 5199 C C . VAL A 1 684 ? 34.843 -1.210 3.567 1.00 88.50 684 VAL A C 1
ATOM 5201 O O . VAL A 1 684 ? 34.514 -0.869 4.698 1.00 88.50 684 VAL A O 1
ATOM 5204 N N . VAL A 1 685 ? 35.067 -0.324 2.573 1.00 94.75 685 VAL A N 1
ATOM 5205 C CA . VAL A 1 685 ? 35.129 1.164 2.659 1.00 94.75 685 VAL A CA 1
ATOM 5206 C C . VAL A 1 685 ? 34.540 1.873 1.404 1.00 94.75 685 VAL A C 1
ATOM 5208 O O . VAL A 1 685 ? 34.579 1.315 0.304 1.00 94.75 685 VAL A O 1
ATOM 5211 N N . TYR A 1 686 ? 34.047 3.118 1.531 1.00 96.88 686 TYR A N 1
ATOM 5212 C CA . TYR A 1 686 ? 33.436 3.945 0.460 1.00 96.88 686 TYR A CA 1
ATOM 5213 C C . TYR A 1 686 ? 34.169 5.281 0.162 1.00 96.88 686 TYR A C 1
ATOM 5215 O O . TYR A 1 686 ? 34.695 5.933 1.067 1.00 96.88 686 TYR A O 1
ATOM 5223 N N . VAL A 1 687 ? 34.150 5.722 -1.109 1.00 98.00 687 VAL A N 1
ATOM 5224 C CA . VAL A 1 687 ? 34.783 6.962 -1.627 1.00 98.00 687 VAL A CA 1
ATOM 5225 C C . VAL A 1 687 ? 33.862 7.700 -2.617 1.00 98.00 687 VAL A C 1
ATOM 5227 O O . VAL A 1 687 ? 33.462 7.137 -3.638 1.00 98.00 687 VAL A O 1
ATOM 5230 N N . ASP A 1 688 ? 33.583 8.983 -2.378 1.00 96.75 688 ASP A N 1
ATOM 5231 C CA . ASP A 1 688 ? 32.856 9.876 -3.294 1.00 96.75 688 ASP A CA 1
ATOM 5232 C C . ASP A 1 688 ? 33.311 11.334 -3.093 1.00 96.75 688 ASP A C 1
ATOM 5234 O O . ASP A 1 688 ? 33.029 11.958 -2.065 1.00 96.75 688 ASP A O 1
ATOM 5238 N N . LYS A 1 689 ? 33.983 11.916 -4.102 1.00 93.19 689 LYS A N 1
ATOM 5239 C CA . LYS A 1 689 ? 34.497 13.301 -4.035 1.00 93.19 689 LYS A CA 1
ATOM 5240 C C . LYS A 1 689 ? 33.417 14.384 -3.903 1.00 93.19 689 LYS A C 1
ATOM 5242 O O . LYS A 1 689 ? 33.756 15.537 -3.638 1.00 93.19 689 LYS A O 1
ATOM 5247 N N . PHE A 1 690 ? 32.141 14.032 -4.066 1.00 93.12 690 PHE A N 1
ATOM 5248 C CA . PHE A 1 690 ? 30.991 14.917 -3.888 1.00 93.12 690 PHE A CA 1
ATOM 5249 C C . PHE A 1 690 ? 30.045 14.476 -2.751 1.00 93.12 690 PHE A C 1
ATOM 5251 O O . PHE A 1 690 ? 28.937 15.014 -2.663 1.00 93.12 690 PHE A O 1
ATOM 5258 N N . SER A 1 691 ? 30.455 13.558 -1.859 1.00 94.06 691 SER A N 1
ATOM 5259 C CA . SER A 1 691 ? 29.691 13.228 -0.639 1.00 94.06 691 SER A CA 1
ATOM 5260 C C . SER A 1 691 ? 29.428 14.488 0.218 1.00 94.06 691 SER A C 1
ATOM 5262 O O . SER A 1 691 ? 30.192 15.459 0.142 1.00 94.06 691 SER A O 1
ATOM 5264 N N . PRO A 1 692 ? 28.361 14.530 1.037 1.00 94.94 692 PRO A N 1
ATOM 5265 C CA . PRO A 1 692 ? 27.986 15.719 1.807 1.00 94.94 692 PRO A CA 1
ATOM 5266 C C . PRO A 1 692 ? 28.820 15.926 3.080 1.00 94.94 692 PRO A C 1
ATOM 5268 O O . PRO A 1 692 ? 28.743 17.007 3.665 1.00 94.94 692 PRO A O 1
ATOM 5271 N N . ALA A 1 693 ? 29.610 14.931 3.509 1.00 91.62 693 ALA A N 1
ATOM 5272 C CA . ALA A 1 693 ? 30.530 15.052 4.640 1.00 91.62 693 ALA A CA 1
ATOM 5273 C C . ALA A 1 693 ? 31.453 16.279 4.513 1.00 91.62 693 ALA A C 1
ATOM 5275 O O . ALA A 1 693 ? 31.847 16.665 3.407 1.00 91.62 693 ALA A O 1
ATOM 5276 N N . ALA A 1 694 ? 31.811 16.893 5.641 1.00 89.81 694 ALA A N 1
ATOM 5277 C CA . ALA A 1 694 ? 32.738 18.018 5.651 1.00 89.81 694 ALA A CA 1
ATOM 5278 C C . ALA A 1 694 ? 34.194 17.510 5.578 1.00 89.81 694 ALA A C 1
ATOM 5280 O O . ALA A 1 694 ? 34.493 16.517 6.232 1.00 89.81 694 ALA A O 1
ATOM 5281 N N . PRO A 1 695 ? 35.108 18.201 4.865 1.00 86.25 695 PRO A N 1
ATOM 5282 C CA . PRO A 1 695 ? 36.518 17.812 4.791 1.00 86.25 695 PRO A CA 1
ATOM 5283 C C . PRO A 1 695 ? 37.159 17.593 6.168 1.00 86.25 695 PRO A C 1
ATOM 5285 O O . PRO A 1 695 ? 37.259 18.531 6.965 1.00 86.25 695 PRO A O 1
ATOM 5288 N N . GLY A 1 696 ? 37.613 16.367 6.429 1.00 83.81 696 GLY A N 1
ATOM 5289 C CA . GLY A 1 696 ? 38.158 15.924 7.714 1.00 83.81 696 GLY A CA 1
ATOM 5290 C C . GLY A 1 696 ? 37.119 15.349 8.689 1.00 83.81 696 GLY A C 1
ATOM 5291 O O . GLY A 1 696 ? 37.412 15.255 9.882 1.00 83.81 696 GLY A O 1
ATOM 5292 N N . THR A 1 697 ? 35.915 14.998 8.223 1.00 88.44 697 THR A N 1
ATOM 5293 C CA . THR A 1 697 ? 34.864 14.309 9.005 1.00 88.44 697 THR A CA 1
ATOM 5294 C C . THR A 1 697 ? 34.351 13.031 8.332 1.00 88.44 697 THR A C 1
ATOM 5296 O O . THR A 1 697 ? 33.280 12.541 8.684 1.00 88.44 697 THR A O 1
ATOM 5299 N N . GLU A 1 698 ? 35.064 12.531 7.329 1.00 93.38 698 GLU A N 1
ATOM 5300 C CA . GLU A 1 698 ? 34.781 11.291 6.612 1.00 93.38 698 GLU A CA 1
ATOM 5301 C C . GLU A 1 698 ? 35.229 10.069 7.433 1.00 93.38 698 GLU A C 1
ATOM 5303 O O . GLU A 1 698 ? 36.300 10.083 8.042 1.00 93.38 698 GLU A O 1
ATOM 5308 N N . ASP A 1 699 ? 34.428 9.000 7.430 1.00 86.38 699 ASP A N 1
ATOM 5309 C CA . ASP A 1 699 ? 34.793 7.696 8.015 1.00 86.38 699 ASP A CA 1
ATOM 5310 C C . ASP A 1 699 ? 34.751 6.540 6.998 1.00 86.38 699 ASP A C 1
ATOM 5312 O O . ASP A 1 699 ? 35.256 5.452 7.277 1.00 86.38 699 ASP A O 1
ATOM 5316 N N . GLY A 1 700 ? 34.194 6.780 5.803 1.00 89.00 700 GLY A N 1
ATOM 5317 C CA . GLY A 1 700 ? 34.128 5.799 4.724 1.00 89.00 700 GLY A CA 1
ATOM 5318 C C . GLY A 1 700 ? 33.218 4.600 4.988 1.00 89.00 700 GLY A C 1
ATOM 5319 O O . GLY A 1 700 ? 33.363 3.602 4.281 1.00 89.00 700 GLY A O 1
ATOM 5320 N N . LEU A 1 701 ? 32.312 4.660 5.971 1.00 88.19 701 LEU A N 1
ATOM 5321 C CA . LEU A 1 701 ? 31.395 3.563 6.306 1.00 88.19 701 LEU A CA 1
ATOM 5322 C C . LEU A 1 701 ? 30.167 3.480 5.382 1.00 88.19 701 LEU A C 1
ATOM 5324 O O . LEU A 1 701 ? 29.631 2.385 5.199 1.00 88.19 701 LEU A O 1
ATOM 5328 N N . ASP A 1 702 ? 29.744 4.592 4.770 1.00 89.94 702 ASP A N 1
ATOM 5329 C CA . ASP A 1 702 ? 28.717 4.629 3.721 1.00 89.94 702 ASP A CA 1
ATOM 5330 C C . ASP A 1 702 ? 28.938 5.781 2.710 1.00 89.94 702 ASP A C 1
ATOM 5332 O O . ASP A 1 702 ? 29.978 6.437 2.708 1.00 89.94 702 ASP A O 1
ATOM 5336 N N . TRP A 1 703 ? 27.982 6.010 1.799 1.00 94.94 703 TRP A N 1
ATOM 5337 C CA . TRP A 1 703 ? 28.058 7.061 0.770 1.00 94.94 703 TRP A CA 1
ATOM 5338 C C . TRP A 1 703 ? 27.850 8.496 1.292 1.00 94.94 703 TRP A C 1
ATOM 5340 O O . TRP A 1 703 ? 28.219 9.446 0.604 1.00 94.94 703 TRP A O 1
ATOM 5350 N N . GLU A 1 704 ? 27.243 8.683 2.465 1.00 94.25 704 GLU A N 1
ATOM 5351 C CA . GLU A 1 704 ? 27.078 9.990 3.115 1.00 94.25 704 GLU A CA 1
ATOM 5352 C C . GLU A 1 704 ? 28.395 10.436 3.769 1.00 94.25 704 GLU A C 1
ATOM 5354 O O . GLU A 1 704 ? 28.803 11.593 3.624 1.00 94.25 704 GLU A O 1
ATOM 5359 N N . THR A 1 705 ? 29.092 9.492 4.411 1.00 93.00 705 THR A N 1
ATOM 5360 C CA . THR A 1 705 ? 30.378 9.688 5.106 1.00 93.00 705 THR A CA 1
ATOM 5361 C C . THR A 1 705 ? 31.619 9.322 4.276 1.00 93.00 705 THR A C 1
ATOM 5363 O O . THR A 1 705 ? 32.736 9.328 4.800 1.00 93.00 705 THR A O 1
ATOM 5366 N N . ALA A 1 706 ? 31.440 9.015 2.986 1.00 97.00 706 ALA A N 1
ATOM 5367 C CA . ALA A 1 706 ? 32.490 8.561 2.074 1.00 97.00 706 ALA A CA 1
ATOM 5368 C C . ALA A 1 706 ? 33.667 9.544 1.942 1.00 97.00 706 ALA A C 1
ATOM 5370 O O . ALA A 1 706 ? 33.459 10.756 1.807 1.00 97.00 706 ALA A O 1
ATOM 5371 N N . PHE A 1 707 ? 34.887 8.994 1.887 1.00 97.44 707 PHE A N 1
ATOM 5372 C CA . PHE A 1 707 ? 36.135 9.744 1.689 1.00 97.44 707 PHE A CA 1
ATOM 5373 C C . PHE A 1 707 ? 36.153 10.517 0.363 1.00 97.44 707 PHE A C 1
ATOM 5375 O O . PHE A 1 707 ? 35.498 10.127 -0.607 1.00 97.44 707 PHE A O 1
ATOM 5382 N N . LYS A 1 708 ? 36.919 11.615 0.302 1.00 94.94 708 LYS A N 1
ATOM 5383 C CA . LYS A 1 708 ? 36.946 12.508 -0.870 1.00 94.94 708 LYS A CA 1
ATOM 5384 C C . LYS A 1 708 ? 37.940 12.065 -1.937 1.00 94.94 708 LYS A C 1
ATOM 5386 O O . LYS A 1 708 ? 37.716 12.330 -3.117 1.00 94.94 708 LYS A O 1
ATOM 5391 N N . THR A 1 709 ? 39.031 11.420 -1.534 1.00 95.75 709 THR A N 1
ATOM 5392 C CA . THR A 1 709 ? 40.078 10.911 -2.427 1.00 95.75 709 THR A CA 1
ATOM 5393 C C . THR A 1 709 ? 40.129 9.389 -2.420 1.00 95.75 709 THR A C 1
ATOM 5395 O O . THR A 1 709 ? 39.710 8.731 -1.466 1.00 95.75 709 THR A O 1
ATOM 5398 N N . ILE A 1 710 ? 40.674 8.807 -3.489 1.00 97.38 710 ILE A N 1
ATOM 5399 C CA . ILE A 1 710 ? 40.817 7.348 -3.589 1.00 97.38 710 ILE A CA 1
ATOM 5400 C C . ILE A 1 710 ? 41.898 6.843 -2.618 1.00 97.38 710 ILE A C 1
ATOM 5402 O O . ILE A 1 710 ? 41.773 5.737 -2.094 1.00 97.38 710 ILE A O 1
ATOM 5406 N N . GLN A 1 711 ? 42.924 7.654 -2.329 1.00 95.62 711 GLN A N 1
ATOM 5407 C CA . GLN A 1 711 ? 44.008 7.266 -1.422 1.00 95.62 711 GLN A CA 1
ATOM 5408 C C . GLN A 1 711 ? 43.518 7.102 0.024 1.00 95.62 711 GLN A C 1
ATOM 5410 O O . GLN A 1 711 ? 43.772 6.061 0.618 1.00 95.62 711 GLN A O 1
ATOM 5415 N N . GLU A 1 712 ? 42.733 8.053 0.548 1.00 94.62 712 GLU A N 1
ATOM 5416 C CA . GLU A 1 712 ? 42.143 7.966 1.898 1.00 94.62 712 GLU A CA 1
ATOM 5417 C C . GLU A 1 712 ? 41.341 6.665 2.091 1.00 94.62 712 GLU A C 1
ATOM 5419 O O . GLU A 1 712 ? 41.480 5.989 3.110 1.00 94.62 712 GLU A O 1
ATOM 5424 N N . GLY A 1 713 ? 40.556 6.263 1.082 1.00 95.31 713 GLY A N 1
ATOM 5425 C CA . GLY A 1 713 ? 39.802 5.007 1.108 1.00 95.31 713 GLY A CA 1
ATOM 5426 C C . GLY A 1 713 ? 40.681 3.750 1.084 1.00 95.31 713 GLY A C 1
ATOM 5427 O O . GLY A 1 713 ? 40.377 2.781 1.783 1.00 95.31 713 GLY A O 1
ATOM 5428 N N . ILE A 1 714 ? 41.783 3.757 0.323 1.00 95.25 714 ILE A N 1
ATOM 5429 C CA . ILE A 1 714 ? 42.774 2.664 0.316 1.00 95.25 714 ILE A CA 1
ATOM 5430 C C . ILE A 1 714 ? 43.474 2.561 1.673 1.00 95.25 714 ILE A C 1
ATOM 5432 O O . ILE A 1 714 ? 43.639 1.458 2.195 1.00 95.25 714 ILE A O 1
ATOM 5436 N N . ASP A 1 715 ? 43.855 3.693 2.258 1.00 92.88 715 ASP A N 1
ATOM 5437 C CA . ASP A 1 715 ? 44.578 3.749 3.527 1.00 92.88 715 ASP A CA 1
ATOM 5438 C C . ASP A 1 715 ? 43.695 3.285 4.692 1.00 92.88 715 ASP A C 1
ATOM 5440 O O . ASP A 1 715 ? 44.141 2.495 5.527 1.00 92.88 715 ASP A O 1
ATOM 5444 N N . ALA A 1 716 ? 42.421 3.689 4.700 1.00 91.69 716 ALA A N 1
ATOM 5445 C CA . ALA A 1 716 ? 41.424 3.210 5.652 1.00 91.69 716 ALA A CA 1
ATOM 5446 C C . ALA A 1 716 ? 41.165 1.699 5.515 1.00 91.69 716 ALA A C 1
ATOM 5448 O O . ALA A 1 716 ? 41.155 0.988 6.519 1.00 91.69 716 ALA A O 1
ATOM 5449 N N . ALA A 1 717 ? 41.018 1.177 4.290 1.00 87.81 717 ALA A N 1
ATOM 5450 C CA . ALA A 1 717 ? 40.843 -0.261 4.070 1.00 87.81 717 ALA A CA 1
ATOM 5451 C C . ALA A 1 717 ? 42.087 -1.068 4.482 1.00 87.81 717 ALA A C 1
ATOM 5453 O O . ALA A 1 717 ? 41.962 -2.140 5.070 1.00 87.81 717 ALA A O 1
ATOM 5454 N N . PHE A 1 718 ? 43.293 -0.551 4.233 1.00 86.25 718 PHE A N 1
ATOM 5455 C CA . PHE A 1 718 ? 44.535 -1.187 4.671 1.00 86.25 718 PHE A CA 1
ATOM 5456 C C . PHE A 1 718 ? 44.666 -1.206 6.203 1.00 86.25 718 PHE A C 1
ATOM 5458 O O . PHE A 1 718 ? 45.009 -2.241 6.771 1.00 86.25 718 PHE A O 1
ATOM 5465 N N . ALA A 1 719 ? 44.304 -0.114 6.886 1.00 84.12 719 ALA A N 1
ATOM 5466 C CA . ALA A 1 719 ? 44.312 -0.024 8.350 1.00 84.12 719 ALA A CA 1
ATOM 5467 C C . ALA A 1 719 ? 43.334 -0.994 9.056 1.00 84.12 719 ALA A C 1
ATOM 5469 O O . ALA A 1 719 ? 43.452 -1.207 10.262 1.00 84.12 719 ALA A O 1
ATOM 5470 N N . LEU A 1 720 ? 42.396 -1.600 8.316 1.00 72.25 720 LEU A N 1
ATOM 5471 C CA . LEU A 1 720 ? 41.477 -2.648 8.780 1.00 72.25 720 LEU A CA 1
ATOM 5472 C C . LEU A 1 720 ? 41.980 -4.083 8.502 1.00 72.25 720 LEU A C 1
ATOM 5474 O O . LEU A 1 720 ? 41.223 -5.039 8.695 1.00 72.25 720 LEU A O 1
ATOM 5478 N N . GLY A 1 721 ? 43.226 -4.244 8.040 1.00 66.00 721 GLY A N 1
ATOM 5479 C CA . GLY A 1 721 ? 43.780 -5.537 7.621 1.00 66.00 721 GLY A CA 1
ATOM 5480 C C . GLY A 1 721 ? 43.430 -5.910 6.175 1.00 66.00 721 GLY A C 1
ATOM 5481 O O . GLY A 1 721 ? 43.214 -7.079 5.853 1.00 66.00 721 GLY A O 1
ATOM 5482 N N . GLY A 1 722 ? 43.308 -4.907 5.302 1.00 75.94 722 GLY A N 1
ATOM 5483 C CA . GLY A 1 722 ? 42.822 -5.066 3.930 1.00 75.94 722 GLY A CA 1
ATOM 5484 C C . GLY A 1 722 ? 41.291 -5.079 3.830 1.00 75.94 722 GLY A C 1
ATOM 5485 O O . GLY A 1 722 ? 40.567 -5.056 4.827 1.00 75.94 722 GLY A O 1
ATOM 5486 N N . GLY A 1 723 ? 40.769 -5.102 2.603 1.00 83.69 723 GLY A N 1
ATOM 5487 C CA . GLY A 1 723 ? 39.332 -5.013 2.353 1.00 83.69 723 GLY A CA 1
ATOM 5488 C C . GLY A 1 723 ? 38.958 -4.549 0.947 1.00 83.69 723 GLY A C 1
ATOM 5489 O O . GLY A 1 723 ? 39.790 -4.533 0.046 1.00 83.69 723 GLY A O 1
ATOM 5490 N N . GLN A 1 724 ? 37.701 -4.148 0.745 1.00 92.50 724 GLN A N 1
ATOM 5491 C CA . GLN A 1 724 ? 37.249 -3.521 -0.508 1.00 92.50 724 GLN A CA 1
ATOM 5492 C C . GLN A 1 724 ? 37.103 -2.000 -0.377 1.00 92.50 724 GLN A C 1
ATOM 5494 O O . GLN A 1 724 ? 36.702 -1.516 0.674 1.00 92.50 724 GLN A O 1
ATOM 5499 N N . VAL A 1 725 ? 37.341 -1.259 -1.461 1.00 97.12 725 VAL A N 1
ATOM 5500 C CA . VAL A 1 725 ? 37.096 0.190 -1.574 1.00 97.12 725 VAL A CA 1
ATOM 5501 C C . VAL A 1 725 ? 36.174 0.440 -2.765 1.00 97.12 725 VAL A C 1
ATOM 5503 O O . VAL A 1 725 ? 36.488 0.017 -3.878 1.00 97.12 725 VAL A O 1
ATOM 5506 N N . TRP A 1 726 ? 35.028 1.089 -2.565 1.00 97.62 726 TRP A N 1
ATOM 5507 C CA . TRP A 1 726 ? 34.051 1.368 -3.629 1.00 97.62 726 TRP A CA 1
ATOM 5508 C C . TRP A 1 726 ? 34.030 2.866 -3.965 1.00 97.62 726 TRP A C 1
ATOM 5510 O O . TRP A 1 726 ? 33.836 3.693 -3.079 1.00 97.62 726 TRP A O 1
ATOM 5520 N N . VAL A 1 727 ? 34.230 3.217 -5.241 1.00 98.19 727 VAL A N 1
ATOM 5521 C CA . VAL A 1 727 ? 34.468 4.601 -5.693 1.00 98.19 727 VAL A CA 1
ATOM 5522 C C . VAL A 1 727 ? 33.368 5.098 -6.637 1.00 98.19 727 VAL A C 1
ATOM 5524 O O . VAL A 1 727 ? 33.075 4.471 -7.662 1.00 98.19 727 VAL A O 1
ATOM 5527 N N . ALA A 1 728 ? 32.782 6.256 -6.325 1.00 97.19 728 ALA A N 1
ATOM 5528 C CA . ALA A 1 728 ? 31.746 6.890 -7.136 1.00 97.19 728 ALA A CA 1
ATOM 5529 C C . ALA A 1 728 ? 32.299 7.479 -8.447 1.00 97.19 728 ALA A C 1
ATOM 5531 O O . ALA A 1 728 ? 33.175 8.342 -8.432 1.00 97.19 728 ALA A O 1
ATOM 5532 N N . GLY A 1 729 ? 31.745 7.048 -9.582 1.00 94.88 729 GLY A N 1
ATOM 5533 C CA . GLY A 1 729 ? 31.829 7.710 -10.889 1.00 94.88 729 GLY A CA 1
ATOM 5534 C C . GLY A 1 729 ? 30.662 8.665 -11.185 1.00 94.88 729 GLY A C 1
ATOM 5535 O O . GLY A 1 729 ? 30.718 9.384 -12.177 1.00 94.88 729 GLY A O 1
ATOM 5536 N N . GLY A 1 730 ? 29.624 8.689 -10.341 1.00 90.75 730 GLY A N 1
ATOM 5537 C CA . GLY A 1 730 ? 28.484 9.604 -10.459 1.00 90.75 730 GLY A CA 1
ATOM 5538 C C . GLY A 1 730 ? 27.430 9.194 -11.502 1.00 90.75 730 GLY A C 1
ATOM 5539 O O . GLY A 1 730 ? 27.690 8.349 -12.358 1.00 90.75 730 GLY A O 1
ATOM 5540 N N . PRO A 1 731 ? 26.221 9.785 -11.468 1.00 88.31 731 PRO A N 1
ATOM 5541 C CA . PRO A 1 731 ? 25.173 9.530 -12.461 1.00 88.31 731 PRO A CA 1
ATOM 5542 C C . PRO A 1 731 ? 25.307 10.385 -13.740 1.00 88.31 731 PRO A C 1
ATOM 5544 O O . PRO A 1 731 ? 24.510 10.223 -14.666 1.00 88.31 731 PRO A O 1
ATOM 5547 N N . GLU A 1 732 ? 26.254 11.329 -13.791 1.00 79.06 732 GLU A N 1
ATOM 5548 C CA . GLU A 1 732 ? 26.306 12.375 -14.821 1.00 79.06 732 GLU A CA 1
ATOM 5549 C C . GLU A 1 732 ? 27.089 11.974 -16.094 1.00 79.06 732 GLU A C 1
ATOM 5551 O O . GLU A 1 732 ? 28.115 11.289 -16.011 1.00 79.06 732 GLU A O 1
ATOM 5556 N N . PRO A 1 733 ? 26.669 12.434 -17.294 1.00 73.81 733 PRO A N 1
ATOM 5557 C CA . PRO A 1 733 ? 27.388 12.165 -18.540 1.00 73.81 733 PRO A CA 1
ATOM 5558 C C . PRO A 1 733 ? 28.809 12.747 -18.539 1.00 73.81 733 PRO A C 1
ATOM 5560 O O . PRO A 1 733 ? 28.998 13.961 -18.560 1.00 73.81 733 PRO A O 1
ATOM 5563 N N . GLY A 1 734 ? 29.809 11.865 -18.580 1.00 75.50 734 GLY A N 1
ATOM 5564 C CA . GLY A 1 734 ? 31.236 12.215 -18.540 1.00 75.50 734 GLY A CA 1
ATOM 5565 C C . GLY A 1 734 ? 31.968 11.636 -17.328 1.00 75.50 734 GLY A C 1
ATOM 5566 O O . GLY A 1 734 ? 33.171 11.403 -17.422 1.00 75.50 734 GLY A O 1
ATOM 5567 N N . GLY A 1 735 ? 31.236 11.313 -16.256 1.00 89.12 735 GLY A N 1
ATOM 5568 C CA . GLY A 1 735 ? 31.778 10.668 -15.064 1.00 89.12 735 GLY A CA 1
ATOM 5569 C C . GLY A 1 735 ? 32.581 11.589 -14.138 1.00 89.12 735 GLY A C 1
ATOM 5570 O O . GLY A 1 735 ? 32.917 12.727 -14.474 1.00 89.12 735 GLY A O 1
ATOM 5571 N N . TYR A 1 736 ? 32.896 11.089 -12.945 1.00 95.00 736 TYR A N 1
ATOM 5572 C CA . TYR A 1 736 ? 33.702 11.802 -11.956 1.00 95.00 736 TYR A CA 1
ATOM 5573 C C . TYR A 1 736 ? 35.197 11.567 -12.191 1.00 95.00 736 TYR A C 1
ATOM 5575 O O . TYR A 1 736 ? 35.671 10.429 -12.239 1.00 95.00 736 TYR A O 1
ATOM 5583 N N . VAL A 1 737 ? 35.938 12.671 -12.311 1.00 95.75 737 VAL A N 1
ATOM 5584 C CA . VAL A 1 737 ? 37.398 12.690 -12.465 1.00 95.75 737 VAL A CA 1
ATOM 5585 C C . VAL A 1 737 ? 38.057 12.848 -11.101 1.00 95.75 737 VAL A C 1
ATOM 5587 O O . VAL A 1 737 ? 37.758 13.802 -10.386 1.00 95.75 737 VAL A O 1
ATOM 5590 N N . TYR A 1 738 ? 38.962 11.935 -10.760 1.00 97.06 738 TYR A N 1
ATOM 5591 C CA . TYR A 1 738 ? 39.809 11.954 -9.572 1.00 97.06 738 TYR A CA 1
ATOM 5592 C C . TYR A 1 738 ? 41.217 12.366 -9.992 1.00 97.06 738 TYR A C 1
ATOM 5594 O O . TYR A 1 738 ? 41.976 11.598 -10.579 1.00 97.06 738 TYR A O 1
ATOM 5602 N N . ASP A 1 739 ? 41.496 13.638 -9.752 1.00 95.12 739 ASP A N 1
ATOM 5603 C CA . ASP A 1 739 ? 42.681 14.408 -10.114 1.00 95.12 739 ASP A CA 1
ATOM 5604 C C . ASP A 1 739 ? 43.409 14.922 -8.857 1.00 95.12 739 ASP A C 1
ATOM 5606 O O . ASP A 1 739 ? 44.086 15.949 -8.885 1.00 95.12 739 ASP A O 1
ATOM 5610 N N . GLU A 1 740 ? 43.235 14.233 -7.722 1.00 93.31 740 GLU A N 1
ATOM 5611 C CA . GLU A 1 740 ? 43.704 14.705 -6.420 1.00 93.31 740 GLU A CA 1
ATOM 5612 C C . GLU A 1 740 ? 45.235 14.822 -6.354 1.00 93.31 740 GLU A C 1
ATOM 5614 O O . GLU A 1 740 ? 45.967 14.167 -7.100 1.00 93.31 740 GLU A O 1
ATOM 5619 N N . VAL A 1 741 ? 45.736 15.663 -5.444 1.00 93.56 741 VAL A N 1
ATOM 5620 C CA . VAL A 1 741 ? 47.175 15.762 -5.169 1.00 93.56 741 VAL A CA 1
ATOM 5621 C C . VAL A 1 741 ? 47.579 14.579 -4.294 1.00 93.56 741 VAL A C 1
ATOM 5623 O O . VAL A 1 741 ? 47.115 14.471 -3.162 1.00 93.56 741 VAL A O 1
ATOM 5626 N N . ARG A 1 742 ? 48.440 13.698 -4.810 1.00 92.75 742 ARG A N 1
ATOM 5627 C CA . ARG A 1 742 ? 48.786 12.424 -4.159 1.00 92.75 742 ARG A CA 1
ATOM 5628 C C . ARG A 1 742 ? 50.198 12.481 -3.586 1.00 92.75 742 ARG A C 1
ATOM 5630 O O . ARG A 1 742 ? 51.170 12.683 -4.319 1.00 92.75 742 ARG A O 1
ATOM 5637 N N . THR A 1 743 ? 50.287 12.335 -2.267 1.00 89.19 743 THR A N 1
ATOM 5638 C CA . THR A 1 743 ? 51.515 12.506 -1.468 1.00 89.19 743 THR A CA 1
ATOM 5639 C C . THR A 1 743 ? 51.971 11.235 -0.755 1.00 89.19 743 THR A C 1
ATOM 5641 O O . THR A 1 743 ? 53.003 11.275 -0.089 1.00 89.19 743 THR A O 1
ATOM 5644 N N . GLU A 1 744 ? 51.219 10.138 -0.864 1.00 88.75 744 GLU A N 1
ATOM 5645 C CA . GLU A 1 744 ? 51.572 8.863 -0.235 1.00 88.75 744 GLU A CA 1
ATOM 5646 C C . GLU A 1 744 ? 52.853 8.291 -0.875 1.00 88.75 744 GLU A C 1
ATOM 5648 O O . GLU A 1 744 ? 52.937 8.229 -2.108 1.00 88.75 744 GLU A O 1
ATOM 5653 N N . PRO A 1 745 ? 53.878 7.917 -0.086 1.00 84.81 745 PRO A N 1
ATOM 5654 C CA . PRO A 1 745 ? 55.126 7.391 -0.617 1.00 84.81 745 PRO A CA 1
ATOM 5655 C C . PRO A 1 745 ? 54.984 5.917 -1.009 1.00 84.81 745 PRO A C 1
ATOM 5657 O O . PRO A 1 745 ? 54.438 5.108 -0.268 1.00 84.81 745 PRO A O 1
ATOM 5660 N N . TRP A 1 746 ? 55.569 5.548 -2.146 1.00 87.00 746 TRP A N 1
ATOM 5661 C CA . TRP A 1 746 ? 55.612 4.166 -2.646 1.00 87.00 746 TRP A CA 1
ATOM 5662 C C . TRP A 1 746 ? 56.848 3.360 -2.161 1.00 87.00 746 TRP A C 1
ATOM 5664 O O . TRP A 1 746 ? 57.118 2.243 -2.604 1.00 87.00 746 TRP A O 1
ATOM 5674 N N . GLY A 1 747 ? 57.655 3.955 -1.281 1.00 78.06 747 GLY A N 1
ATOM 5675 C CA . GLY A 1 747 ? 59.019 3.520 -0.959 1.00 78.06 747 GLY A CA 1
ATOM 5676 C C . GLY A 1 747 ? 60.048 4.409 -1.660 1.00 78.06 747 GLY A C 1
ATOM 5677 O O . GLY A 1 747 ? 60.707 5.212 -0.999 1.00 78.06 747 GLY A O 1
ATOM 5678 N N . ASP A 1 748 ? 60.100 4.363 -2.996 1.00 78.06 748 ASP A N 1
ATOM 5679 C CA . ASP A 1 748 ? 60.976 5.234 -3.795 1.00 78.06 748 ASP A CA 1
ATOM 5680 C C . ASP A 1 748 ? 60.450 6.693 -3.817 1.00 78.06 748 ASP A C 1
ATOM 5682 O O . ASP A 1 748 ? 59.365 6.941 -4.354 1.00 78.06 748 ASP A O 1
ATOM 5686 N N . PRO A 1 749 ? 61.206 7.695 -3.315 1.00 71.00 749 PRO A N 1
ATOM 5687 C CA . PRO A 1 749 ? 60.817 9.107 -3.369 1.00 71.00 749 PRO A CA 1
ATOM 5688 C C . PRO A 1 749 ? 60.798 9.713 -4.787 1.00 71.00 749 PRO A C 1
ATOM 5690 O O . PRO A 1 749 ? 60.411 10.874 -4.939 1.00 71.00 749 PRO A O 1
ATOM 5693 N N . SER A 1 750 ? 61.213 8.980 -5.828 1.00 73.88 750 SER A N 1
ATOM 5694 C CA . SER A 1 750 ? 60.987 9.368 -7.227 1.00 73.88 750 SER A CA 1
ATOM 5695 C C . SER A 1 750 ? 59.519 9.199 -7.638 1.00 73.88 750 SER A C 1
ATOM 5697 O O . SER A 1 750 ? 58.969 10.037 -8.362 1.00 73.88 750 SER A O 1
ATOM 5699 N N . VAL A 1 751 ? 58.852 8.170 -7.111 1.00 81.00 751 VAL A N 1
ATOM 5700 C CA . VAL A 1 751 ? 57.465 7.816 -7.420 1.00 81.00 751 VAL A CA 1
ATOM 5701 C C . VAL A 1 751 ? 56.520 8.732 -6.643 1.00 81.00 751 VAL A C 1
ATOM 5703 O O . VAL A 1 751 ? 56.300 8.590 -5.445 1.00 81.00 751 VAL A O 1
ATOM 5706 N N . THR A 1 752 ? 55.990 9.737 -7.343 1.00 83.06 752 THR A N 1
ATOM 5707 C CA . THR A 1 752 ? 55.219 10.845 -6.759 1.00 83.06 752 THR A CA 1
ATOM 5708 C C . THR A 1 752 ? 54.036 11.246 -7.646 1.00 83.06 752 THR A C 1
ATOM 5710 O O . THR A 1 752 ? 54.144 11.288 -8.877 1.00 83.06 752 THR A O 1
ATOM 5713 N N . GLY A 1 753 ? 52.898 11.569 -7.016 1.00 87.81 753 GLY A N 1
ATOM 5714 C CA . GLY A 1 753 ? 51.624 11.862 -7.691 1.00 87.81 753 GLY A CA 1
ATOM 5715 C C . GLY A 1 753 ? 50.772 10.630 -8.044 1.00 87.81 753 GLY A C 1
ATOM 5716 O O . GLY A 1 753 ? 49.720 10.785 -8.663 1.00 87.81 753 GLY A O 1
ATOM 5717 N N . SER A 1 754 ? 51.203 9.428 -7.661 1.00 93.19 754 SER A N 1
ATOM 5718 C CA . SER A 1 754 ? 50.523 8.149 -7.924 1.00 93.19 754 SER A CA 1
ATOM 5719 C C . SER A 1 754 ? 49.547 7.766 -6.806 1.00 93.19 754 SER A C 1
ATOM 5721 O O . SER A 1 754 ? 49.760 8.150 -5.660 1.00 93.19 754 SER A O 1
ATOM 5723 N N . LEU A 1 755 ? 48.504 6.985 -7.111 1.00 95.56 755 LEU A N 1
ATOM 5724 C CA . LEU A 1 755 ? 47.774 6.222 -6.086 1.00 95.56 755 LEU A CA 1
ATOM 5725 C C . LEU A 1 755 ? 48.588 4.986 -5.695 1.00 95.56 755 LEU A C 1
ATOM 5727 O O . LEU A 1 755 ? 48.942 4.199 -6.573 1.00 95.56 755 LEU A O 1
ATOM 5731 N N . VAL A 1 756 ? 48.843 4.797 -4.403 1.00 94.00 756 VAL A N 1
ATOM 5732 C CA . VAL A 1 756 ? 49.543 3.631 -3.849 1.00 94.00 756 VAL A CA 1
ATOM 5733 C C . VAL A 1 756 ? 48.511 2.581 -3.447 1.00 94.00 756 VAL A C 1
ATOM 5735 O O . VAL A 1 756 ? 47.800 2.758 -2.458 1.00 94.00 756 VAL A O 1
ATOM 5738 N N . LEU A 1 757 ? 48.415 1.493 -4.218 1.00 93.31 757 LEU A N 1
ATOM 5739 C CA . LEU A 1 757 ? 47.487 0.391 -3.957 1.00 93.31 757 LEU A CA 1
ATOM 5740 C C . LEU A 1 757 ? 48.147 -0.699 -3.103 1.00 93.31 757 LEU A C 1
ATOM 5742 O O . LEU A 1 757 ? 49.056 -1.403 -3.550 1.00 93.31 757 LEU A O 1
ATOM 5746 N N . LYS A 1 758 ? 47.649 -0.833 -1.873 1.00 87.88 758 LYS A N 1
ATOM 5747 C CA . LYS A 1 758 ? 48.240 -1.644 -0.802 1.00 87.88 758 LYS A CA 1
ATOM 5748 C C . LYS A 1 758 ? 47.778 -3.107 -0.823 1.00 87.88 758 LYS A C 1
ATOM 5750 O O . LYS A 1 758 ? 46.792 -3.470 -1.467 1.00 87.88 758 LYS A O 1
ATOM 5755 N N . GLY A 1 759 ? 48.515 -3.961 -0.110 1.00 81.19 759 GLY A N 1
ATOM 5756 C CA . GLY A 1 759 ? 48.210 -5.389 0.008 1.00 81.19 759 GLY A CA 1
ATOM 5757 C C . GLY A 1 759 ? 46.853 -5.661 0.653 1.00 81.19 759 GLY A C 1
ATOM 5758 O O . GLY A 1 759 ? 46.429 -4.953 1.561 1.00 81.19 759 GLY A O 1
ATOM 5759 N N . GLY A 1 760 ? 46.157 -6.682 0.155 1.00 77.31 760 GLY A N 1
ATOM 5760 C CA . GLY A 1 760 ? 44.820 -7.059 0.617 1.00 77.31 760 GLY A CA 1
ATOM 5761 C C . GLY A 1 760 ? 43.698 -6.075 0.261 1.00 77.31 760 GLY A C 1
ATOM 5762 O O . GLY A 1 760 ? 42.579 -6.286 0.723 1.00 77.31 760 GLY A O 1
ATOM 5763 N N . VAL A 1 761 ? 43.954 -5.020 -0.528 1.00 89.38 761 VAL A N 1
ATOM 5764 C CA . VAL A 1 761 ? 42.946 -4.005 -0.882 1.00 89.38 761 VAL A CA 1
ATOM 5765 C C . VAL A 1 761 ? 42.413 -4.191 -2.311 1.00 89.38 761 VAL A C 1
ATOM 5767 O O . VAL A 1 761 ? 43.162 -4.154 -3.290 1.00 89.38 761 VAL A O 1
ATOM 5770 N N . GLU A 1 762 ? 41.092 -4.337 -2.444 1.00 93.75 762 GLU A N 1
ATOM 5771 C CA . GLU A 1 762 ? 40.380 -4.396 -3.724 1.00 93.75 762 GLU A CA 1
ATOM 5772 C C . GLU A 1 762 ? 39.608 -3.101 -4.023 1.00 93.75 762 GLU A C 1
ATOM 5774 O O . GLU A 1 762 ? 38.557 -2.840 -3.437 1.00 93.75 762 GLU A O 1
ATOM 5779 N N . VAL A 1 763 ? 40.067 -2.309 -4.990 1.00 97.44 763 VAL A N 1
ATOM 5780 C CA . VAL A 1 763 ? 39.441 -1.034 -5.370 1.00 97.44 763 VAL A CA 1
ATOM 5781 C C . VAL A 1 763 ? 38.523 -1.211 -6.584 1.00 97.44 763 VAL A C 1
ATOM 5783 O O . VAL A 1 763 ? 38.936 -1.707 -7.635 1.00 97.44 763 VAL A O 1
ATOM 5786 N N . TYR A 1 764 ? 37.272 -0.765 -6.456 1.00 97.62 764 TYR A N 1
ATOM 5787 C CA . TYR A 1 764 ? 36.199 -0.927 -7.439 1.00 97.62 764 TYR A CA 1
ATOM 5788 C C . TYR A 1 764 ? 35.585 0.421 -7.848 1.00 97.62 764 TYR A C 1
ATOM 5790 O O . TYR A 1 764 ? 35.010 1.121 -7.018 1.00 97.62 764 TYR A O 1
ATOM 5798 N N . GLY A 1 765 ? 35.640 0.754 -9.138 1.00 96.62 765 GLY A N 1
ATOM 5799 C CA . GLY A 1 765 ? 34.956 1.911 -9.730 1.00 96.62 765 GLY A CA 1
ATOM 5800 C C . GLY A 1 765 ? 33.579 1.546 -10.290 1.00 96.62 765 GLY A C 1
ATOM 5801 O O . GLY A 1 765 ? 33.157 0.386 -10.236 1.00 96.62 765 GLY A O 1
ATOM 5802 N N . GLY A 1 766 ? 32.875 2.512 -10.877 1.00 94.75 766 GLY A N 1
ATOM 5803 C CA . GLY A 1 766 ? 31.619 2.267 -11.592 1.00 94.75 766 GLY A CA 1
ATOM 5804 C C . GLY A 1 766 ? 30.328 2.508 -10.804 1.00 94.75 766 GLY A C 1
ATOM 5805 O O . GLY A 1 766 ? 29.271 2.072 -11.263 1.00 94.75 766 GLY A O 1
ATOM 5806 N N . PHE A 1 767 ? 30.387 3.119 -9.620 1.00 96.69 767 PHE A N 1
ATOM 5807 C CA . PHE A 1 767 ? 29.223 3.378 -8.758 1.00 96.69 767 PHE A CA 1
ATOM 5808 C C . PHE A 1 767 ? 28.630 4.775 -8.995 1.00 96.69 767 PHE A C 1
ATOM 5810 O O . PHE A 1 767 ? 29.368 5.714 -9.282 1.00 96.69 767 PHE A O 1
ATOM 5817 N N . GLU A 1 768 ? 27.316 4.956 -8.853 1.00 94.88 768 GLU A N 1
ATOM 5818 C CA . GLU A 1 768 ? 26.688 6.281 -8.988 1.00 94.88 768 GLU A CA 1
ATOM 5819 C C . GLU A 1 768 ? 26.820 7.150 -7.723 1.00 94.88 768 GLU A C 1
ATOM 5821 O O . GLU A 1 768 ? 26.693 8.369 -7.820 1.00 94.88 768 GLU A O 1
ATOM 5826 N N . GLY A 1 769 ? 27.116 6.555 -6.563 1.00 93.81 769 GLY A N 1
ATOM 5827 C CA . GLY A 1 769 ? 27.494 7.282 -5.344 1.00 93.81 769 GLY A CA 1
ATOM 5828 C C . GLY A 1 769 ? 26.342 8.013 -4.648 1.00 93.81 769 GLY A C 1
ATOM 5829 O O . GLY A 1 769 ? 25.167 7.665 -4.815 1.00 93.81 769 GLY A O 1
ATOM 5830 N N . TRP A 1 770 ? 26.675 9.039 -3.856 1.00 93.75 770 TRP A N 1
ATOM 5831 C CA . TRP A 1 770 ? 25.729 9.799 -3.025 1.00 93.75 770 TRP A CA 1
ATOM 5832 C C . TRP A 1 770 ? 24.630 10.497 -3.837 1.00 93.75 770 TRP A C 1
ATOM 5834 O O . TRP A 1 770 ? 23.461 10.514 -3.427 1.00 93.75 770 TRP A O 1
ATOM 5844 N N . HIS A 1 771 ? 25.005 11.066 -4.986 1.00 88.94 771 HIS A N 1
ATOM 5845 C CA . HIS A 1 771 ? 24.108 11.803 -5.889 1.00 88.94 771 HIS A CA 1
ATOM 5846 C C . HIS A 1 771 ? 23.298 10.893 -6.824 1.00 88.94 771 HIS A C 1
ATOM 5848 O O . HIS A 1 771 ? 22.474 11.386 -7.591 1.00 88.94 771 HIS A O 1
ATOM 5854 N N . GLY A 1 772 ? 23.505 9.574 -6.759 1.00 90.19 772 GLY A N 1
ATOM 5855 C CA . GLY A 1 772 ? 22.751 8.583 -7.521 1.00 90.19 772 GLY A CA 1
ATOM 5856 C C . GLY A 1 772 ? 22.203 7.456 -6.647 1.00 90.19 772 GLY A C 1
ATOM 5857 O O . GLY A 1 772 ? 21.479 7.697 -5.683 1.00 90.19 772 GLY A O 1
ATOM 5858 N N . ARG A 1 773 ? 22.489 6.204 -7.023 1.00 89.06 773 ARG A N 1
ATOM 5859 C CA . ARG A 1 773 ? 21.852 5.003 -6.448 1.00 89.06 773 ARG A CA 1
ATOM 5860 C C . ARG A 1 773 ? 22.264 4.622 -5.032 1.00 89.06 773 ARG A C 1
ATOM 5862 O O . ARG A 1 773 ? 21.532 3.828 -4.444 1.00 89.06 773 ARG A O 1
ATOM 5869 N N . ARG A 1 774 ? 23.386 5.128 -4.506 1.00 91.00 774 ARG A N 1
ATOM 5870 C CA . ARG A 1 774 ? 23.918 4.759 -3.177 1.00 91.00 774 ARG A CA 1
ATOM 5871 C C . ARG A 1 774 ? 24.022 3.242 -3.009 1.00 91.00 774 ARG A C 1
ATOM 5873 O O . ARG A 1 774 ? 23.457 2.650 -2.094 1.00 91.00 774 ARG A O 1
ATOM 5880 N N . GLU A 1 775 ? 24.691 2.604 -3.963 1.00 88.81 775 GLU A N 1
ATOM 5881 C CA . GLU A 1 775 ? 24.768 1.151 -4.082 1.00 88.81 775 GLU A CA 1
ATOM 5882 C C . GLU A 1 775 ? 25.305 0.462 -2.813 1.00 88.81 775 GLU A C 1
ATOM 5884 O O . GLU A 1 775 ? 26.400 0.764 -2.349 1.00 88.81 775 GLU A O 1
ATOM 5889 N N . VAL A 1 776 ? 24.561 -0.520 -2.296 1.00 80.50 776 VAL A N 1
ATOM 5890 C CA . VAL A 1 776 ? 24.908 -1.305 -1.091 1.00 80.50 776 VAL A CA 1
ATOM 5891 C C . VAL A 1 776 ? 25.447 -2.703 -1.414 1.00 80.50 776 VAL A C 1
ATOM 5893 O O . VAL A 1 776 ? 25.883 -3.425 -0.522 1.00 80.50 776 VAL A O 1
ATOM 5896 N N . VAL A 1 777 ? 25.433 -3.111 -2.689 1.00 82.19 777 VAL A N 1
ATOM 5897 C CA . VAL A 1 777 ? 26.108 -4.329 -3.164 1.00 82.19 777 VAL A CA 1
ATOM 5898 C C . VAL A 1 777 ? 26.844 -4.082 -4.481 1.00 82.19 777 VAL A C 1
ATOM 5900 O O . VAL A 1 777 ? 26.306 -3.499 -5.422 1.00 82.19 777 VAL A O 1
ATOM 5903 N N . ARG A 1 778 ? 28.069 -4.614 -4.586 1.00 82.31 778 ARG A N 1
ATOM 5904 C CA . ARG A 1 778 ? 28.993 -4.459 -5.730 1.00 82.31 778 ARG A CA 1
ATOM 5905 C C . ARG A 1 778 ? 28.404 -4.812 -7.109 1.00 82.31 778 ARG A C 1
ATOM 5907 O O . ARG A 1 778 ? 28.937 -4.385 -8.130 1.00 82.31 778 ARG A O 1
ATOM 5914 N N . SER A 1 779 ? 27.316 -5.581 -7.163 1.00 81.06 779 SER A N 1
ATOM 5915 C CA . SER A 1 779 ? 26.593 -5.946 -8.392 1.00 81.06 779 SER A CA 1
ATOM 5916 C C . SER A 1 779 ? 25.661 -4.855 -8.945 1.00 81.06 779 SER A C 1
ATOM 5918 O O . SER A 1 779 ? 25.217 -4.979 -10.083 1.00 81.06 779 SER A O 1
ATOM 5920 N N . GLN A 1 780 ? 25.363 -3.794 -8.186 1.00 85.31 780 GLN A N 1
ATOM 5921 C CA . GLN A 1 780 ? 24.520 -2.671 -8.638 1.00 85.31 780 GLN A CA 1
ATOM 5922 C C . GLN A 1 780 ? 25.281 -1.654 -9.517 1.00 85.31 780 GLN A C 1
ATOM 5924 O O . GLN A 1 780 ? 24.661 -0.914 -10.293 1.00 85.31 780 GLN A O 1
ATOM 5929 N N . ARG A 1 781 ? 26.619 -1.641 -9.416 1.00 90.06 781 ARG A N 1
ATOM 5930 C CA . ARG A 1 781 ? 27.513 -0.706 -10.114 1.00 90.06 781 ARG A CA 1
ATOM 5931 C C . ARG A 1 781 ? 27.406 -0.838 -11.637 1.00 90.06 781 ARG A C 1
ATOM 5933 O O . ARG A 1 781 ? 27.299 -1.936 -12.181 1.00 90.06 781 ARG A O 1
ATOM 5940 N N . GLY A 1 782 ? 27.473 0.283 -12.346 1.00 88.94 782 GLY A N 1
ATOM 5941 C CA . GLY A 1 782 ? 27.476 0.343 -13.804 1.00 88.94 782 GLY A CA 1
ATOM 5942 C C . GLY A 1 782 ? 28.797 0.878 -14.343 1.00 88.94 782 GLY A C 1
ATOM 5943 O O . GLY A 1 782 ? 28.867 2.050 -14.685 1.00 88.94 782 GLY A O 1
ATOM 5944 N N . VAL A 1 783 ? 29.811 0.020 -14.503 1.00 85.44 783 VAL A N 1
ATOM 5945 C CA . VAL A 1 783 ? 31.196 0.400 -14.884 1.00 85.44 783 VAL A CA 1
ATOM 5946 C C . VAL A 1 783 ? 31.303 1.280 -16.144 1.00 85.44 783 VAL A C 1
ATOM 5948 O O . VAL A 1 783 ? 32.203 2.104 -16.246 1.00 85.44 783 VAL A O 1
ATOM 5951 N N . ARG A 1 784 ? 30.381 1.142 -17.108 1.00 87.50 784 ARG A N 1
ATOM 5952 C CA . ARG A 1 784 ? 30.319 1.974 -18.333 1.00 87.50 784 ARG A CA 1
ATOM 5953 C C . ARG A 1 784 ? 29.135 2.960 -18.360 1.00 87.50 784 ARG A C 1
ATOM 5955 O O . ARG A 1 784 ? 28.814 3.501 -19.411 1.00 87.50 784 ARG A O 1
ATOM 5962 N N . ARG A 1 785 ? 28.468 3.153 -17.218 1.00 87.69 785 ARG A N 1
ATOM 5963 C CA . ARG A 1 785 ? 27.330 4.069 -16.998 1.00 87.69 785 ARG A CA 1
ATOM 5964 C C . ARG A 1 785 ? 27.730 5.215 -16.067 1.00 87.69 785 ARG A C 1
ATOM 5966 O O . ARG A 1 785 ? 27.520 6.366 -16.416 1.00 87.69 785 ARG A O 1
ATOM 5973 N N . ALA A 1 786 ? 28.338 4.875 -14.934 1.00 90.62 786 ALA A N 1
ATOM 5974 C CA . ALA A 1 786 ? 28.888 5.789 -13.941 1.00 90.62 786 ALA A CA 1
ATOM 5975 C C . ALA A 1 786 ? 30.418 5.734 -14.017 1.00 90.62 786 ALA A C 1
ATOM 5977 O O . ALA A 1 786 ? 31.062 5.009 -13.263 1.00 90.62 786 ALA A O 1
ATOM 5978 N N . VAL A 1 787 ? 31.000 6.397 -15.018 1.00 93.50 787 VAL A N 1
ATOM 5979 C CA . VAL A 1 787 ? 32.433 6.257 -15.326 1.00 93.50 787 VAL A CA 1
ATOM 5980 C C . VAL A 1 787 ? 33.272 6.898 -14.219 1.00 93.50 787 VAL A C 1
ATOM 5982 O O . VAL A 1 787 ? 33.129 8.082 -13.930 1.00 93.50 787 VAL A O 1
ATOM 5985 N N . THR A 1 788 ? 34.169 6.126 -13.608 1.00 97.06 788 THR A N 1
ATOM 5986 C CA . THR A 1 788 ? 35.125 6.636 -12.617 1.00 97.06 788 THR A CA 1
ATOM 5987 C C . THR A 1 788 ? 36.476 6.838 -13.294 1.00 97.06 788 THR A C 1
ATOM 5989 O O . THR A 1 788 ? 37.120 5.863 -13.687 1.00 97.06 788 THR A O 1
ATOM 5992 N N . VAL A 1 789 ? 36.900 8.092 -13.461 1.00 97.00 789 VAL A N 1
ATOM 5993 C CA . VAL A 1 789 ? 38.156 8.438 -14.143 1.00 97.00 789 VAL A CA 1
ATOM 5994 C C . VAL A 1 789 ? 39.239 8.720 -13.104 1.00 97.00 789 VAL A C 1
ATOM 5996 O O . VAL A 1 789 ? 39.061 9.606 -12.274 1.00 97.00 789 VAL A O 1
ATOM 5999 N N . ILE A 1 790 ? 40.373 8.022 -13.166 1.00 97.94 790 ILE A N 1
ATOM 6000 C CA . ILE A 1 790 ? 41.586 8.372 -12.418 1.00 97.94 790 ILE A CA 1
ATOM 6001 C C . ILE A 1 790 ? 42.509 9.144 -13.363 1.00 97.94 790 ILE A C 1
ATOM 6003 O O . ILE A 1 790 ? 42.976 8.620 -14.376 1.00 97.94 790 ILE A O 1
ATOM 6007 N N . ASP A 1 791 ? 42.760 10.406 -13.041 1.00 97.31 791 ASP A N 1
ATOM 6008 C CA . ASP A 1 791 ? 43.613 11.303 -13.811 1.00 97.31 791 ASP A CA 1
ATOM 6009 C C . ASP A 1 791 ? 44.946 11.501 -13.078 1.00 97.31 791 ASP A C 1
ATOM 6011 O O . ASP A 1 791 ? 44.982 11.686 -11.861 1.00 97.31 791 ASP A O 1
ATOM 6015 N N . GLY A 1 792 ? 46.059 11.417 -13.800 1.00 96.12 792 GLY A N 1
ATOM 6016 C CA . GLY A 1 792 ? 47.395 11.713 -13.287 1.00 96.12 792 GLY A CA 1
ATOM 6017 C C . GLY A 1 792 ? 47.893 13.116 -13.624 1.00 96.12 792 GLY A C 1
ATOM 6018 O O . GLY A 1 792 ? 48.875 13.550 -13.030 1.00 96.12 792 GLY A O 1
ATOM 6019 N N . SER A 1 793 ? 47.252 13.835 -14.553 1.00 95.81 793 SER A N 1
ATOM 6020 C CA . SER A 1 793 ? 47.841 14.986 -15.265 1.00 95.81 793 SER A CA 1
ATOM 6021 C C . SER A 1 793 ? 48.198 16.199 -14.396 1.00 95.81 793 SER A C 1
ATOM 6023 O O . SER A 1 793 ? 49.032 17.011 -14.801 1.00 95.81 793 SER A O 1
ATOM 6025 N N . VAL A 1 794 ? 47.631 16.302 -13.191 1.00 95.44 794 VAL A N 1
ATOM 6026 C CA . VAL A 1 794 ? 47.933 17.354 -12.200 1.00 95.44 794 VAL A CA 1
ATOM 6027 C C . VAL A 1 794 ? 48.267 16.816 -10.800 1.00 95.44 794 VAL A C 1
ATOM 6029 O O . VAL A 1 794 ? 48.585 17.601 -9.905 1.00 95.44 794 VAL A O 1
ATOM 6032 N N . SER A 1 795 ? 48.248 15.496 -10.590 1.00 94.19 795 SER A N 1
ATOM 6033 C CA . SER A 1 795 ? 48.295 14.885 -9.251 1.00 94.19 795 SER A CA 1
ATOM 6034 C C . SER A 1 795 ? 49.622 15.043 -8.507 1.00 94.19 795 SER A C 1
ATOM 6036 O O . SER A 1 795 ? 49.658 14.909 -7.284 1.00 94.19 795 SER A O 1
ATOM 6038 N N . ARG A 1 796 ? 50.712 15.413 -9.192 1.00 90.94 796 ARG A N 1
ATOM 6039 C CA . ARG A 1 796 ? 51.957 15.864 -8.551 1.00 90.94 796 ARG A CA 1
ATOM 6040 C C . ARG A 1 796 ? 51.954 17.392 -8.408 1.00 90.94 796 ARG A C 1
ATOM 6042 O O . ARG A 1 796 ? 52.771 18.088 -9.010 1.00 90.94 796 ARG A O 1
ATOM 6049 N N . ALA A 1 797 ? 51.000 17.904 -7.626 1.00 88.38 797 ALA A N 1
ATOM 6050 C CA . ALA A 1 797 ? 50.837 19.322 -7.273 1.00 88.38 797 ALA A CA 1
ATOM 6051 C C . ALA A 1 797 ? 50.823 20.295 -8.478 1.00 88.38 797 ALA A C 1
ATOM 6053 O O . ALA A 1 797 ? 51.525 21.307 -8.493 1.00 88.38 797 ALA A O 1
ATOM 6054 N N . GLY A 1 798 ? 50.021 19.983 -9.500 1.00 88.75 798 GLY A N 1
ATOM 6055 C CA . GLY A 1 798 ? 49.908 20.751 -10.745 1.00 88.75 798 GLY A CA 1
ATOM 6056 C C . GLY A 1 798 ? 50.804 20.257 -11.886 1.00 88.75 798 GLY A C 1
ATOM 6057 O O . GLY A 1 798 ? 50.794 20.851 -12.962 1.00 88.75 798 GLY A O 1
ATOM 6058 N N . ALA A 1 799 ? 51.558 19.175 -11.677 1.00 90.81 799 ALA A N 1
ATOM 6059 C CA . ALA A 1 799 ? 52.289 18.457 -12.718 1.00 90.81 799 ALA A CA 1
ATOM 6060 C C . ALA A 1 799 ? 51.784 17.005 -12.854 1.00 90.81 799 ALA A C 1
ATOM 6062 O O . ALA A 1 799 ? 51.264 16.456 -11.877 1.00 90.81 799 ALA A O 1
ATOM 6063 N N . PRO A 1 800 ? 51.992 16.353 -14.016 1.00 91.88 800 PRO A N 1
ATOM 6064 C CA . PRO A 1 800 ? 51.647 14.949 -14.196 1.00 91.88 800 PRO A CA 1
ATOM 6065 C C . PRO A 1 800 ? 52.363 14.031 -13.207 1.00 91.88 800 PRO A C 1
ATOM 6067 O O . PRO A 1 800 ? 53.571 14.168 -12.996 1.00 91.88 800 PRO A O 1
ATOM 6070 N N . ALA A 1 801 ? 51.630 13.069 -12.657 1.00 92.75 801 ALA A N 1
ATOM 6071 C CA . ALA A 1 801 ? 52.173 11.906 -11.970 1.00 92.75 801 ALA A CA 1
ATOM 6072 C C . ALA A 1 801 ? 53.092 11.099 -12.902 1.00 92.75 801 ALA A C 1
ATOM 6074 O O . ALA A 1 801 ? 52.880 11.084 -14.116 1.00 92.75 801 ALA A O 1
ATOM 6075 N N . TYR A 1 802 ? 54.089 10.401 -12.349 1.00 89.19 802 TYR A N 1
ATOM 6076 C CA . TYR A 1 802 ? 54.887 9.460 -13.149 1.00 89.19 802 TYR A CA 1
ATOM 6077 C C . TYR A 1 802 ? 54.029 8.268 -13.589 1.00 89.19 802 TYR A C 1
ATOM 6079 O O . TYR A 1 802 ? 53.895 8.015 -14.781 1.00 89.19 802 TYR A O 1
ATOM 6087 N N . HIS A 1 803 ? 53.356 7.638 -12.630 1.00 93.69 803 HIS A N 1
ATOM 6088 C CA . HIS A 1 803 ? 52.336 6.610 -12.846 1.00 93.69 803 HIS A CA 1
ATOM 6089 C C . HIS A 1 803 ? 51.024 7.135 -12.274 1.00 93.69 803 HIS A C 1
ATOM 6091 O O . HIS A 1 803 ? 51.050 7.772 -11.218 1.00 93.69 803 HIS A O 1
ATOM 6097 N N . VAL A 1 804 ? 49.873 6.866 -12.886 1.00 97.06 804 VAL A N 1
ATOM 6098 C CA . VAL A 1 804 ? 48.589 7.223 -12.252 1.00 97.06 804 VAL A CA 1
ATOM 6099 C C . VAL A 1 804 ? 48.334 6.330 -11.027 1.00 97.06 804 VAL A C 1
ATOM 6101 O O . VAL A 1 804 ? 47.898 6.818 -9.984 1.00 97.06 804 VAL A O 1
ATOM 6104 N N . VAL A 1 805 ? 48.684 5.041 -11.121 1.00 97.12 805 VAL A N 1
ATOM 6105 C CA . VAL A 1 805 ? 48.573 4.036 -10.046 1.00 97.12 805 VAL A CA 1
ATOM 6106 C C . VAL A 1 805 ? 49.881 3.245 -9.908 1.00 97.12 805 VAL A C 1
ATOM 6108 O O . VAL A 1 805 ? 50.522 2.928 -10.910 1.00 97.12 805 VAL A O 1
ATOM 6111 N N . VAL A 1 806 ? 50.264 2.882 -8.684 1.00 95.00 806 VAL A N 1
ATOM 6112 C CA . VAL A 1 806 ? 51.390 1.981 -8.388 1.00 95.00 806 VAL A CA 1
ATOM 6113 C C . VAL A 1 806 ? 50.977 0.837 -7.461 1.00 95.00 806 VAL A C 1
ATOM 6115 O O . VAL A 1 806 ? 50.102 1.003 -6.611 1.00 95.00 806 VAL A O 1
ATOM 6118 N N . ILE A 1 807 ? 51.581 -0.339 -7.661 1.00 91.75 807 ILE A N 1
ATOM 6119 C CA . ILE A 1 807 ? 51.253 -1.590 -6.960 1.00 91.75 807 ILE A CA 1
ATOM 6120 C C . ILE A 1 807 ? 52.542 -2.300 -6.518 1.00 91.75 807 ILE A C 1
ATOM 6122 O O . ILE A 1 807 ? 53.480 -2.437 -7.308 1.00 91.75 807 ILE A O 1
ATOM 6126 N N . GLY A 1 808 ? 52.564 -2.772 -5.269 1.00 80.12 808 GLY A N 1
ATOM 6127 C CA . GLY A 1 808 ? 53.772 -3.219 -4.562 1.00 80.12 808 GLY A CA 1
ATOM 6128 C C . GLY A 1 808 ? 54.334 -2.107 -3.678 1.00 80.12 808 GLY A C 1
ATOM 6129 O O . GLY A 1 808 ? 53.750 -1.028 -3.620 1.00 80.12 808 GLY A O 1
ATOM 6130 N N . GLU A 1 809 ? 55.489 -2.342 -3.066 1.00 79.44 809 GLU A N 1
ATOM 6131 C CA . GLU A 1 809 ? 56.384 -1.302 -2.533 1.00 79.44 809 GLU A CA 1
ATOM 6132 C C . GLU A 1 809 ? 57.807 -1.566 -3.049 1.00 79.44 809 GLU A C 1
ATOM 6134 O O . GLU A 1 809 ? 58.099 -2.685 -3.466 1.00 79.44 809 GLU A O 1
ATOM 6139 N N . GLU A 1 810 ? 58.706 -0.573 -3.016 1.00 78.38 810 GLU A N 1
ATOM 6140 C CA . GLU A 1 810 ? 60.085 -0.655 -3.560 1.00 78.38 810 GLU A CA 1
ATOM 6141 C C . GLU A 1 810 ? 60.824 -1.979 -3.233 1.00 78.38 810 GLU A C 1
ATOM 6143 O O . GLU A 1 810 ? 61.551 -2.516 -4.076 1.00 78.38 810 GLU A O 1
ATOM 6148 N N . TRP A 1 811 ? 60.597 -2.546 -2.040 1.00 73.38 811 TRP A N 1
ATOM 6149 C CA . TRP A 1 811 ? 61.319 -3.718 -1.526 1.00 73.38 811 TRP A CA 1
ATOM 6150 C C . TRP A 1 811 ? 60.499 -5.011 -1.404 1.00 73.38 811 TRP A C 1
ATOM 6152 O O . TRP A 1 811 ? 61.113 -6.069 -1.241 1.00 73.38 811 TRP A O 1
ATOM 6162 N N . GLU A 1 812 ? 59.163 -4.977 -1.501 1.00 74.12 812 GLU A N 1
ATOM 6163 C CA . GLU A 1 812 ? 58.331 -6.173 -1.299 1.00 74.12 812 GLU A CA 1
ATOM 6164 C C . GLU A 1 812 ? 57.063 -6.263 -2.180 1.00 74.12 812 GLU A C 1
ATOM 6166 O O . GLU A 1 812 ? 56.448 -5.250 -2.527 1.00 74.12 812 GLU A O 1
ATOM 6171 N N . PRO A 1 813 ? 56.665 -7.490 -2.586 1.00 78.44 813 PRO A N 1
ATOM 6172 C CA . PRO A 1 813 ? 55.456 -7.725 -3.367 1.00 78.44 813 PRO A CA 1
ATOM 6173 C C . PRO A 1 813 ? 54.195 -7.697 -2.496 1.00 78.44 813 PRO A C 1
ATOM 6175 O O . PRO A 1 813 ? 54.144 -8.338 -1.447 1.00 78.44 813 PRO A O 1
ATOM 6178 N N . VAL A 1 814 ? 53.120 -7.078 -2.990 1.00 76.69 814 VAL A N 1
ATOM 6179 C CA . VAL A 1 814 ? 51.808 -7.122 -2.328 1.00 76.69 814 VAL A CA 1
ATOM 6180 C C . VAL A 1 814 ? 50.901 -8.202 -2.925 1.00 76.69 814 VAL A C 1
ATOM 6182 O O . VAL A 1 814 ? 50.752 -8.334 -4.144 1.00 76.69 814 VAL A O 1
ATOM 6185 N N . GLY A 1 815 ? 50.268 -8.986 -2.050 1.00 75.50 815 GLY A N 1
ATOM 6186 C CA . GLY A 1 815 ? 49.232 -9.959 -2.406 1.00 75.50 815 GLY A CA 1
ATOM 6187 C C . GLY A 1 815 ? 47.825 -9.355 -2.356 1.00 75.50 815 GLY A C 1
ATOM 6188 O O . GLY A 1 815 ? 47.580 -8.395 -1.631 1.00 75.50 815 GLY A O 1
ATOM 6189 N N . GLY A 1 816 ? 46.882 -9.921 -3.115 1.00 76.00 816 GLY A N 1
ATOM 6190 C CA . GLY A 1 816 ? 45.450 -9.586 -3.026 1.00 76.00 816 GLY A CA 1
ATOM 6191 C C . GLY A 1 816 ? 45.022 -8.212 -3.565 1.00 76.00 816 GLY A C 1
ATOM 6192 O O . GLY A 1 816 ? 43.840 -7.894 -3.504 1.00 76.00 816 GLY A O 1
ATOM 6193 N N . ALA A 1 817 ? 45.942 -7.408 -4.105 1.00 85.94 817 ALA A N 1
ATOM 6194 C CA . ALA A 1 817 ? 45.632 -6.095 -4.666 1.00 85.94 817 ALA A CA 1
ATOM 6195 C C . ALA A 1 817 ? 44.756 -6.190 -5.936 1.00 85.94 817 ALA A C 1
ATOM 6197 O O . ALA A 1 817 ? 45.039 -6.981 -6.845 1.00 85.94 817 ALA A O 1
ATOM 6198 N N . ARG A 1 818 ? 43.719 -5.350 -6.044 1.00 95.25 818 ARG A N 1
ATOM 6199 C CA . ARG A 1 818 ? 42.833 -5.298 -7.225 1.00 95.25 818 ARG A CA 1
ATOM 6200 C C . ARG A 1 818 ? 42.442 -3.870 -7.604 1.00 95.25 818 ARG A C 1
ATOM 6202 O O . ARG A 1 818 ? 42.127 -3.067 -6.735 1.00 95.25 818 ARG A O 1
ATOM 6209 N N . LEU A 1 819 ? 42.388 -3.594 -8.908 1.00 97.88 819 LEU A N 1
ATOM 6210 C CA . LEU A 1 819 ? 41.863 -2.360 -9.500 1.00 97.88 819 LEU A CA 1
ATOM 6211 C C . LEU A 1 819 ? 40.821 -2.717 -10.572 1.00 97.88 819 LEU A C 1
ATOM 6213 O O . LEU A 1 819 ? 41.160 -3.341 -11.578 1.00 97.88 819 LEU A O 1
ATOM 6217 N N . ASP A 1 820 ? 39.552 -2.358 -10.369 1.00 97.81 820 ASP A N 1
ATOM 6218 C CA . ASP A 1 820 ? 38.457 -2.885 -11.191 1.00 97.81 820 ASP A CA 1
ATOM 6219 C C . ASP A 1 820 ? 37.401 -1.832 -11.582 1.00 97.81 820 ASP A C 1
ATOM 6221 O O . ASP A 1 820 ? 36.550 -1.452 -10.775 1.00 97.81 820 ASP A O 1
ATOM 6225 N N . GLY A 1 821 ? 37.393 -1.431 -12.856 1.00 96.88 821 GLY A N 1
ATOM 6226 C CA . GLY A 1 821 ? 36.352 -0.596 -13.465 1.00 96.88 821 GLY A CA 1
ATOM 6227 C C . GLY A 1 821 ? 36.646 0.905 -13.509 1.00 96.88 821 GLY A C 1
ATOM 6228 O O . GLY A 1 821 ? 35.747 1.698 -13.235 1.00 96.88 821 GLY A O 1
ATOM 6229 N N . PHE A 1 822 ? 37.882 1.283 -13.851 1.00 97.94 822 PHE A N 1
ATOM 6230 C CA . PHE A 1 822 ? 38.348 2.674 -13.918 1.00 97.94 822 PHE A CA 1
ATOM 6231 C C . PHE A 1 822 ? 38.849 3.075 -15.307 1.00 97.94 822 PHE A C 1
ATOM 6233 O O . PHE A 1 822 ? 39.476 2.279 -16.002 1.00 97.94 822 PHE A O 1
ATOM 6240 N N . ASP A 1 823 ? 38.657 4.339 -15.666 1.00 97.31 823 ASP A N 1
ATOM 6241 C CA . ASP A 1 823 ? 39.273 4.966 -16.836 1.00 97.31 823 ASP A CA 1
ATOM 6242 C C . ASP A 1 823 ? 40.516 5.760 -16.381 1.00 97.31 823 ASP A C 1
ATOM 6244 O O . ASP A 1 823 ? 40.407 6.693 -15.599 1.00 97.31 823 ASP A O 1
ATOM 6248 N N . VAL A 1 824 ? 41.714 5.372 -16.819 1.00 98.38 824 VAL A N 1
ATOM 6249 C CA . VAL A 1 824 ? 43.012 5.799 -16.266 1.00 98.38 824 VAL A CA 1
ATOM 6250 C C . VAL A 1 824 ? 43.819 6.566 -17.316 1.00 98.38 824 VAL A C 1
ATOM 6252 O O . VAL A 1 824 ? 44.144 6.019 -18.378 1.00 98.38 824 VAL A O 1
ATOM 6255 N N . ARG A 1 825 ? 44.157 7.830 -17.032 1.00 97.69 825 ARG A N 1
ATOM 6256 C CA . ARG A 1 825 ? 44.783 8.735 -18.015 1.00 97.69 825 ARG A CA 1
ATOM 6257 C C . ARG A 1 825 ? 45.788 9.729 -17.436 1.00 97.69 825 ARG A C 1
ATOM 6259 O O . ARG A 1 825 ? 45.766 10.030 -16.246 1.00 97.69 825 ARG A O 1
ATOM 6266 N N . GLY A 1 826 ? 46.579 10.348 -18.313 1.00 95.19 826 GLY A N 1
ATOM 6267 C CA . GLY A 1 826 ? 47.355 11.552 -17.998 1.00 95.19 826 GLY A CA 1
ATOM 6268 C C . GLY A 1 826 ? 48.629 11.324 -17.182 1.00 95.19 826 GLY A C 1
ATOM 6269 O O . GLY A 1 826 ? 49.251 12.301 -16.765 1.00 95.19 826 GLY A O 1
ATOM 6270 N N . GLY A 1 827 ? 49.030 10.072 -16.945 1.00 95.69 827 GLY A N 1
ATOM 6271 C CA . GLY A 1 827 ? 50.323 9.758 -16.341 1.00 95.69 827 GLY A CA 1
ATOM 6272 C C . GLY A 1 827 ? 51.479 9.888 -17.338 1.00 95.69 827 GLY A C 1
ATOM 6273 O O . GLY A 1 827 ? 51.319 9.649 -18.540 1.00 95.69 827 GLY A O 1
ATOM 6274 N N . HIS A 1 828 ? 52.642 10.315 -16.845 1.00 93.12 828 HIS A N 1
ATOM 6275 C CA . HIS A 1 828 ? 53.793 10.698 -17.658 1.00 93.12 828 HIS A CA 1
ATOM 6276 C C . HIS A 1 828 ? 55.109 10.234 -17.008 1.00 93.12 828 HIS A C 1
ATOM 6278 O O . HIS A 1 828 ? 55.813 11.005 -16.346 1.00 93.12 828 HIS A O 1
ATOM 6284 N N . ALA A 1 829 ? 55.453 8.961 -17.210 1.00 90.50 829 ALA A N 1
ATOM 6285 C CA . ALA A 1 829 ? 56.607 8.290 -16.612 1.00 90.50 829 ALA A CA 1
ATOM 6286 C C . ALA A 1 829 ? 57.930 8.708 -17.289 1.00 90.50 829 ALA A C 1
ATOM 6288 O O . ALA A 1 829 ? 58.564 7.921 -17.991 1.00 90.50 829 ALA A O 1
ATOM 6289 N N . VAL A 1 830 ? 58.330 9.976 -17.127 1.00 83.31 830 VAL A N 1
ATOM 6290 C CA . VAL A 1 830 ? 59.570 10.548 -17.700 1.00 83.31 830 VAL A CA 1
ATOM 6291 C C . VAL A 1 830 ? 60.837 10.279 -16.878 1.00 83.31 830 VAL A C 1
ATOM 6293 O O . VAL A 1 830 ? 61.930 10.643 -17.310 1.00 83.31 830 VAL A O 1
ATOM 6296 N N . GLY A 1 831 ? 60.688 9.653 -15.710 1.00 73.56 831 GLY A N 1
ATOM 6297 C CA . GLY A 1 831 ? 61.757 9.324 -14.771 1.00 73.56 831 GLY A CA 1
ATOM 6298 C C . GLY A 1 831 ? 62.429 10.507 -14.076 1.00 73.56 831 GLY A C 1
ATOM 6299 O O . GLY A 1 831 ? 62.126 11.684 -14.308 1.00 73.56 831 GLY A O 1
ATOM 6300 N N . ILE A 1 832 ? 63.378 10.163 -13.206 1.00 72.44 832 ILE A N 1
ATOM 6301 C CA . ILE A 1 832 ? 64.302 11.088 -12.541 1.00 72.44 832 ILE A CA 1
ATOM 6302 C C . ILE A 1 832 ? 65.737 10.602 -12.774 1.00 72.44 832 ILE A C 1
ATOM 6304 O O . ILE A 1 832 ? 66.009 9.405 -12.844 1.00 72.44 832 ILE A O 1
ATOM 6308 N N . ALA A 1 833 ? 66.680 11.539 -12.901 1.00 63.84 833 ALA A N 1
ATOM 6309 C CA . ALA A 1 833 ? 68.095 11.203 -13.018 1.00 63.84 833 ALA A CA 1
ATOM 6310 C C . ALA A 1 833 ? 68.600 10.406 -11.796 1.00 63.84 833 ALA A C 1
ATOM 6312 O O . ALA A 1 833 ? 68.191 10.652 -10.662 1.00 63.84 833 ALA A O 1
ATOM 6313 N N . ALA A 1 834 ? 69.525 9.476 -12.048 1.00 57.06 834 ALA A N 1
ATOM 6314 C CA . ALA A 1 834 ? 70.102 8.558 -11.063 1.00 57.06 834 ALA A CA 1
ATOM 6315 C C . ALA A 1 834 ? 70.564 9.251 -9.752 1.00 57.06 834 ALA A C 1
ATOM 6317 O O . ALA A 1 834 ? 71.094 10.366 -9.805 1.00 57.06 834 ALA A O 1
ATOM 6318 N N . PRO A 1 835 ? 70.442 8.589 -8.579 1.00 51.47 835 PRO A N 1
ATOM 6319 C CA . PRO A 1 835 ? 70.330 7.131 -8.422 1.00 51.47 835 PRO A CA 1
ATOM 6320 C C . PRO A 1 835 ? 68.906 6.548 -8.447 1.00 51.47 835 PRO A C 1
ATOM 6322 O O . PRO A 1 835 ? 68.754 5.407 -8.868 1.00 51.47 835 PRO A O 1
ATOM 6325 N N . TYR A 1 836 ? 67.875 7.306 -8.071 1.00 53.84 836 TYR A N 1
ATOM 6326 C CA . TYR A 1 836 ? 66.503 6.803 -7.865 1.00 53.84 836 TYR A CA 1
ATOM 6327 C C . TYR A 1 836 ? 65.652 6.834 -9.149 1.00 53.84 836 TYR A C 1
ATOM 6329 O O . TYR A 1 836 ? 64.565 7.394 -9.180 1.00 53.84 836 TYR A O 1
ATOM 6337 N N . GLY A 1 837 ? 66.203 6.352 -10.266 1.00 63.16 837 GLY A N 1
ATOM 6338 C CA . GLY A 1 837 ? 65.575 6.544 -11.579 1.00 63.16 837 GLY A CA 1
ATOM 6339 C C . GLY A 1 837 ? 64.652 5.415 -12.039 1.00 63.16 837 GLY A C 1
ATOM 6340 O O . GLY A 1 837 ? 63.649 5.678 -12.689 1.00 63.16 837 GLY A O 1
ATOM 6341 N N . TYR A 1 838 ? 65.004 4.157 -11.748 1.00 73.75 838 TYR A N 1
ATOM 6342 C CA . TYR A 1 838 ? 64.562 2.991 -12.532 1.00 73.75 838 TYR A CA 1
ATOM 6343 C C . TYR A 1 838 ? 63.038 2.843 -12.676 1.00 73.75 838 TYR A C 1
ATOM 6345 O O . TYR A 1 838 ? 62.544 2.589 -13.778 1.00 73.75 838 TYR A O 1
ATOM 6353 N N . HIS A 1 839 ? 62.305 3.021 -11.577 1.00 78.69 839 HIS A N 1
ATOM 6354 C CA . HIS A 1 839 ? 60.864 2.781 -11.518 1.00 78.69 839 HIS A CA 1
ATOM 6355 C C . HIS A 1 839 ? 60.070 3.869 -12.259 1.00 78.69 839 HIS A C 1
ATOM 6357 O O . HIS A 1 839 ? 59.153 3.555 -13.015 1.00 78.69 839 HIS A O 1
ATOM 6363 N N . SER A 1 840 ? 60.478 5.140 -12.157 1.00 81.81 840 SER A N 1
ATOM 6364 C CA . SER A 1 840 ? 59.711 6.293 -12.659 1.00 81.81 840 SER A CA 1
ATOM 6365 C C . SER A 1 840 ? 59.748 6.515 -14.187 1.00 81.81 840 SER A C 1
ATOM 6367 O O . SER A 1 840 ? 59.129 7.460 -14.684 1.00 81.81 840 SER A O 1
ATOM 6369 N N . TYR A 1 841 ? 60.421 5.642 -14.953 1.00 84.75 841 TYR A N 1
ATOM 6370 C CA . TYR A 1 841 ? 60.541 5.690 -16.425 1.00 84.75 841 TYR A CA 1
ATOM 6371 C C . TYR A 1 841 ? 59.493 4.858 -17.207 1.00 84.75 841 TYR A C 1
ATOM 6373 O O . TYR A 1 841 ? 59.481 4.879 -18.447 1.00 84.75 841 TYR A O 1
ATOM 6381 N N . ARG A 1 842 ? 58.660 4.067 -16.515 1.00 89.62 842 ARG A N 1
ATOM 6382 C CA . ARG A 1 842 ? 57.811 3.009 -17.101 1.00 89.62 842 ARG A CA 1
ATOM 6383 C C . ARG A 1 842 ? 56.396 3.010 -16.535 1.00 89.62 842 ARG A C 1
ATOM 6385 O O . ARG A 1 842 ? 56.193 3.493 -15.435 1.00 89.62 842 ARG A O 1
ATOM 6392 N N . GLY A 1 843 ? 55.422 2.435 -17.239 1.00 93.06 843 GLY A N 1
ATOM 6393 C CA . GLY A 1 843 ? 54.065 2.267 -16.695 1.00 93.06 843 GLY A CA 1
ATOM 6394 C C . GLY A 1 843 ? 53.362 3.600 -16.445 1.00 93.06 843 GLY A C 1
ATOM 6395 O O . GLY A 1 843 ? 53.055 3.919 -15.300 1.00 93.06 843 GLY A O 1
ATOM 6396 N N . GLY A 1 844 ? 53.150 4.397 -17.497 1.00 93.12 844 GLY A N 1
ATOM 6397 C CA . GLY A 1 844 ? 52.580 5.747 -17.373 1.00 93.12 844 GLY A CA 1
ATOM 6398 C C . GLY A 1 844 ? 51.182 5.748 -16.745 1.00 93.12 844 GLY A C 1
ATOM 6399 O O . GLY A 1 844 ? 50.905 6.527 -15.839 1.00 93.12 844 GLY A O 1
ATOM 6400 N N . GLY A 1 845 ? 50.308 4.831 -17.162 1.00 97.00 845 GLY A N 1
ATOM 6401 C CA . GLY A 1 845 ? 49.026 4.603 -16.492 1.00 97.00 845 GLY A CA 1
ATOM 6402 C C . GLY A 1 845 ? 49.194 3.877 -15.154 1.00 97.00 845 GLY A C 1
ATOM 6403 O O . GLY A 1 845 ? 48.736 4.362 -14.121 1.00 97.00 845 GLY A O 1
ATOM 6404 N N . LEU A 1 846 ? 49.861 2.721 -15.159 1.00 97.69 846 LEU A N 1
ATOM 6405 C CA . LEU A 1 846 ? 50.075 1.889 -13.974 1.00 97.69 846 LEU A CA 1
ATOM 6406 C C . LEU A 1 846 ? 51.439 1.186 -13.988 1.00 97.69 846 LEU A C 1
ATOM 6408 O O . LEU A 1 846 ? 51.842 0.615 -15.005 1.00 97.69 846 LEU A O 1
ATOM 6412 N N . PHE A 1 847 ? 52.109 1.159 -12.834 1.00 94.81 847 PHE A N 1
ATOM 6413 C CA . PHE A 1 847 ? 53.339 0.392 -12.601 1.00 94.81 847 PHE A CA 1
ATOM 6414 C C . PHE A 1 847 ? 53.127 -0.653 -11.491 1.00 94.81 847 PHE A C 1
ATOM 6416 O O . PHE A 1 847 ? 52.605 -0.334 -10.425 1.00 94.81 847 PHE A O 1
ATOM 6423 N N . SER A 1 848 ? 53.506 -1.910 -11.736 1.00 94.12 848 SER A N 1
ATOM 6424 C CA . SER A 1 848 ? 53.361 -3.021 -10.782 1.00 94.12 848 SER A CA 1
ATOM 6425 C C . SER A 1 848 ? 54.698 -3.723 -10.568 1.00 94.12 848 SER A C 1
ATOM 6427 O O . SER A 1 848 ? 55.204 -4.389 -11.474 1.00 94.12 848 SER A O 1
ATOM 6429 N N . TRP A 1 849 ? 55.256 -3.602 -9.365 1.00 89.94 849 TRP A N 1
ATOM 6430 C CA . TRP A 1 849 ? 56.559 -4.153 -8.986 1.00 89.94 849 TRP A CA 1
ATOM 6431 C C . TRP A 1 849 ? 56.384 -5.403 -8.131 1.00 89.94 849 TRP A C 1
ATOM 6433 O O . TRP A 1 849 ? 55.683 -5.369 -7.118 1.00 89.94 849 TRP A O 1
ATOM 6443 N N . LEU A 1 850 ? 56.983 -6.519 -8.559 1.00 87.88 850 LEU A N 1
ATOM 6444 C CA . LEU A 1 850 ? 57.009 -7.838 -7.902 1.00 87.88 850 LEU A CA 1
ATOM 6445 C C . LEU A 1 850 ? 55.625 -8.469 -7.605 1.00 87.88 850 LEU A C 1
ATOM 6447 O O . LEU A 1 850 ? 55.533 -9.630 -7.212 1.00 87.88 850 LEU A O 1
ATOM 6451 N N . SER A 1 851 ? 54.544 -7.733 -7.848 1.00 90.06 851 SER A N 1
ATOM 6452 C CA . SER A 1 851 ? 53.187 -7.998 -7.378 1.00 90.06 851 SER A CA 1
ATOM 6453 C C . SER A 1 851 ? 52.305 -8.517 -8.511 1.00 90.06 851 SER A C 1
ATOM 6455 O O . SER A 1 851 ? 52.477 -8.128 -9.668 1.00 90.06 851 SER A O 1
ATOM 6457 N N . SER A 1 852 ? 51.336 -9.374 -8.175 1.00 90.81 852 SER A N 1
ATOM 6458 C CA . SER A 1 852 ? 50.405 -10.000 -9.133 1.00 90.81 852 SER A CA 1
ATOM 6459 C C . SER A 1 852 ? 48.956 -9.536 -8.906 1.00 90.81 852 SER A C 1
ATOM 6461 O O . SER A 1 852 ? 48.125 -10.337 -8.480 1.00 90.81 852 SER A O 1
ATOM 6463 N N . PRO A 1 853 ? 48.637 -8.245 -9.128 1.00 92.94 853 PRO A N 1
ATOM 6464 C CA . PRO A 1 853 ? 47.286 -7.722 -8.958 1.00 92.94 853 PRO A CA 1
ATOM 6465 C C . PRO A 1 853 ? 46.278 -8.266 -9.978 1.00 92.94 853 PRO A C 1
ATOM 6467 O O . PRO A 1 853 ? 46.638 -8.738 -11.056 1.00 92.94 853 PRO A O 1
ATOM 6470 N N . THR A 1 854 ? 44.990 -8.097 -9.675 1.00 96.38 854 THR A N 1
ATOM 6471 C CA . THR A 1 854 ? 43.922 -8.191 -10.686 1.00 96.38 854 THR A CA 1
ATOM 6472 C C . THR A 1 854 ? 43.542 -6.799 -11.194 1.00 96.38 854 THR A C 1
ATOM 6474 O O . THR A 1 854 ? 43.120 -5.947 -10.416 1.00 96.38 854 THR A O 1
ATOM 6477 N N . ILE A 1 855 ? 43.643 -6.573 -12.501 1.00 98.06 855 ILE A N 1
ATOM 6478 C CA . ILE A 1 855 ? 43.277 -5.333 -13.195 1.00 98.06 855 ILE A CA 1
ATOM 6479 C C . ILE A 1 855 ? 42.119 -5.660 -14.143 1.00 98.06 855 ILE A C 1
ATOM 6481 O O . ILE A 1 855 ? 42.308 -6.373 -15.128 1.00 98.06 855 ILE A O 1
ATOM 6485 N N . ALA A 1 856 ? 40.909 -5.174 -13.861 1.00 97.06 856 ALA A N 1
ATOM 6486 C CA . ALA A 1 856 ? 39.705 -5.626 -14.564 1.00 97.06 856 ALA A CA 1
ATOM 6487 C C . ALA A 1 856 ? 38.790 -4.487 -15.036 1.00 97.06 856 ALA A C 1
ATOM 6489 O O . ALA A 1 856 ? 38.611 -3.492 -14.349 1.00 97.06 856 ALA A O 1
ATOM 6490 N N . ASN A 1 857 ? 38.150 -4.645 -16.196 1.00 97.12 857 ASN A N 1
ATOM 6491 C CA . ASN A 1 857 ? 37.142 -3.724 -16.746 1.00 97.12 857 ASN A CA 1
ATOM 6492 C C . ASN A 1 857 ? 37.606 -2.261 -16.938 1.00 97.12 857 ASN A C 1
ATOM 6494 O O . ASN A 1 857 ? 36.764 -1.376 -17.094 1.00 97.12 857 ASN A O 1
ATOM 6498 N N . CYS A 1 858 ? 38.913 -1.990 -16.908 1.00 98.06 858 CYS A N 1
ATOM 6499 C CA . CYS A 1 858 ? 39.473 -0.640 -16.968 1.00 98.06 858 CYS A CA 1
ATOM 6500 C C . CYS A 1 858 ? 39.658 -0.130 -18.409 1.00 98.06 858 CYS A C 1
ATOM 6502 O O . CYS A 1 858 ? 39.605 -0.887 -19.380 1.00 98.06 858 CYS A O 1
ATOM 6504 N N . THR A 1 859 ? 39.914 1.164 -18.558 1.00 97.88 859 THR A N 1
ATOM 6505 C CA . THR A 1 859 ? 40.389 1.791 -19.799 1.00 97.88 859 THR A CA 1
ATOM 6506 C C . THR A 1 859 ? 41.691 2.514 -19.493 1.00 97.88 859 THR A C 1
ATOM 6508 O O . THR A 1 859 ? 41.751 3.218 -18.498 1.00 97.88 859 THR A O 1
ATOM 6511 N N . PHE A 1 860 ? 42.717 2.398 -20.326 1.00 98.56 860 PHE A N 1
ATOM 6512 C CA . PHE A 1 860 ? 43.955 3.166 -20.199 1.00 98.56 860 PHE A CA 1
ATOM 6513 C C . PHE A 1 860 ? 44.187 3.961 -21.479 1.00 98.56 860 PHE A C 1
ATOM 6515 O O . PHE A 1 860 ? 44.244 3.370 -22.565 1.00 98.56 860 PHE A O 1
ATOM 6522 N N . TYR A 1 861 ? 44.304 5.284 -21.367 1.00 98.00 861 TYR A N 1
ATOM 6523 C CA . TYR A 1 861 ? 44.478 6.156 -22.528 1.00 98.00 861 TYR A CA 1
ATOM 6524 C C . TYR A 1 861 ? 45.189 7.470 -22.224 1.00 98.00 861 TYR A C 1
ATOM 6526 O O . TYR A 1 861 ? 45.140 7.953 -21.097 1.00 98.00 861 TYR A O 1
ATOM 6534 N N . ALA A 1 862 ? 45.837 8.059 -23.235 1.00 96.50 862 ALA A N 1
ATOM 6535 C CA . ALA A 1 862 ? 46.612 9.294 -23.096 1.00 96.50 862 ALA A CA 1
ATOM 6536 C C . ALA A 1 862 ? 47.629 9.240 -21.932 1.00 96.50 862 ALA A C 1
ATOM 6538 O O . ALA A 1 862 ? 47.803 10.212 -21.192 1.00 96.50 862 ALA A O 1
ATOM 6539 N N . ASN A 1 863 ? 48.276 8.082 -21.752 1.00 97.94 863 ASN A N 1
ATOM 6540 C CA . ASN A 1 863 ? 49.391 7.888 -20.827 1.00 97.94 863 ASN A CA 1
ATOM 6541 C C . ASN A 1 863 ? 50.696 7.703 -21.608 1.00 97.94 863 ASN A C 1
ATOM 6543 O O . ASN A 1 863 ? 50.725 7.014 -22.634 1.00 97.94 863 ASN A O 1
ATOM 6547 N N . THR A 1 864 ? 51.782 8.274 -21.092 1.00 94.38 864 THR A N 1
ATOM 6548 C CA . THR A 1 864 ? 53.095 8.263 -21.745 1.00 94.38 864 THR A CA 1
ATOM 6549 C C . THR A 1 864 ? 54.169 7.741 -20.798 1.00 94.38 864 THR A C 1
ATOM 6551 O O . THR A 1 864 ? 54.232 8.142 -19.639 1.00 94.38 864 THR A O 1
ATOM 6554 N N . ALA A 1 865 ? 55.066 6.895 -21.300 1.00 91.94 865 ALA A N 1
ATOM 6555 C CA . ALA A 1 865 ? 56.290 6.489 -20.612 1.00 91.94 865 ALA A CA 1
ATOM 6556 C C . ALA A 1 865 ? 57.531 6.899 -21.417 1.00 91.94 865 ALA A C 1
ATOM 6558 O O . ALA A 1 865 ? 57.514 6.885 -22.648 1.00 91.94 865 ALA A O 1
ATOM 6559 N N . ALA A 1 866 ? 58.631 7.238 -20.747 1.00 86.62 866 ALA A N 1
ATOM 6560 C CA . ALA A 1 866 ? 59.882 7.544 -21.435 1.00 86.62 866 ALA A CA 1
ATOM 6561 C C . ALA A 1 866 ? 60.558 6.281 -21.989 1.00 86.62 866 ALA A C 1
ATOM 6563 O O . ALA A 1 866 ? 61.138 6.344 -23.069 1.00 86.62 866 ALA A O 1
ATOM 6564 N N . VAL A 1 867 ? 60.464 5.138 -21.299 1.00 82.12 867 VAL A N 1
ATOM 6565 C CA . VAL A 1 867 ? 61.109 3.887 -21.736 1.00 82.12 867 VAL A CA 1
ATOM 6566 C C . VAL A 1 867 ? 60.095 2.890 -22.298 1.00 82.12 867 VAL A C 1
ATOM 6568 O O . VAL A 1 867 ? 60.114 2.612 -23.496 1.00 82.12 867 VAL A O 1
ATOM 6571 N N . SER A 1 868 ? 59.210 2.342 -21.459 1.00 88.12 868 SER A N 1
ATOM 6572 C CA . SER A 1 868 ? 58.339 1.215 -21.830 1.00 88.12 868 SER A CA 1
ATOM 6573 C C . SER A 1 868 ? 57.053 1.145 -21.000 1.00 88.12 868 SER A C 1
ATOM 6575 O O . SER A 1 868 ? 57.041 1.510 -19.826 1.00 88.12 868 SER A O 1
ATOM 6577 N N . GLY A 1 869 ? 55.973 0.636 -21.594 1.00 90.25 869 GLY A N 1
ATOM 6578 C CA . GLY A 1 869 ? 54.667 0.495 -20.946 1.00 90.25 869 GLY A CA 1
ATOM 6579 C C . GLY A 1 869 ? 53.952 1.833 -20.810 1.00 90.25 869 GLY A C 1
ATOM 6580 O O . GLY A 1 869 ? 53.817 2.342 -19.702 1.00 90.25 869 GLY A O 1
ATOM 6581 N N . GLY A 1 870 ? 53.507 2.430 -21.919 1.00 92.38 870 GLY A N 1
ATOM 6582 C CA . GLY A 1 870 ? 52.782 3.707 -21.870 1.00 92.38 870 GLY A CA 1
ATOM 6583 C C . GLY A 1 870 ? 51.531 3.629 -20.992 1.00 92.38 870 GLY A C 1
ATOM 6584 O O . GLY A 1 870 ? 51.339 4.472 -20.120 1.00 92.38 870 GLY A O 1
ATOM 6585 N N . ALA A 1 871 ? 50.737 2.561 -21.137 1.00 96.75 871 ALA A N 1
ATOM 6586 C CA . ALA A 1 871 ? 49.605 2.279 -20.255 1.00 96.75 871 ALA A CA 1
ATOM 6587 C C . ALA A 1 871 ? 50.006 1.508 -18.990 1.00 96.75 871 ALA A C 1
ATOM 6589 O O . ALA A 1 871 ? 49.714 1.965 -17.892 1.00 96.75 871 ALA A O 1
ATOM 6590 N N . ILE A 1 872 ? 50.634 0.336 -19.127 1.00 96.75 872 ILE A N 1
ATOM 6591 C CA . ILE A 1 872 ? 50.978 -0.546 -18.000 1.00 96.75 872 ILE A CA 1
ATOM 6592 C C . ILE A 1 872 ? 52.413 -1.052 -18.139 1.00 96.75 872 ILE A C 1
ATOM 6594 O O . ILE A 1 872 ? 52.810 -1.504 -19.214 1.00 96.75 872 ILE A O 1
ATOM 6598 N N . ALA A 1 873 ? 53.148 -1.065 -17.028 1.00 94.25 873 ALA A N 1
ATOM 6599 C CA . ALA A 1 873 ? 54.357 -1.861 -16.860 1.00 94.25 873 ALA A CA 1
ATOM 6600 C C . ALA A 1 873 ? 54.215 -2.819 -15.664 1.00 94.25 873 ALA A C 1
ATOM 6602 O O . ALA A 1 873 ? 53.808 -2.407 -14.578 1.00 94.25 873 ALA A O 1
ATOM 6603 N N . VAL A 1 874 ? 54.566 -4.091 -15.864 1.00 93.81 874 VAL A N 1
ATOM 6604 C CA . VAL A 1 874 ? 54.637 -5.120 -14.813 1.00 93.81 874 VAL A CA 1
ATOM 6605 C C . VAL A 1 874 ? 56.049 -5.687 -14.778 1.00 93.81 874 VAL A C 1
ATOM 6607 O O . VAL A 1 874 ? 56.553 -6.143 -15.806 1.00 93.81 874 VAL A O 1
ATOM 6610 N N . GLU A 1 875 ? 56.682 -5.688 -13.607 1.00 90.31 875 GLU A N 1
ATOM 6611 C CA . GLU A 1 875 ? 58.079 -6.097 -13.457 1.00 90.31 875 GLU A CA 1
ATOM 6612 C C . GLU A 1 875 ? 58.299 -7.093 -12.309 1.00 90.31 875 GLU A C 1
ATOM 6614 O O . GLU A 1 875 ? 57.950 -6.837 -11.158 1.00 90.31 875 GLU A O 1
ATOM 6619 N N . GLY A 1 876 ? 58.906 -8.233 -12.636 1.00 86.88 876 GLY A N 1
ATOM 6620 C CA . GLY A 1 876 ? 59.504 -9.201 -11.718 1.00 86.88 876 GLY A CA 1
ATOM 6621 C C . GLY A 1 876 ? 61.023 -9.049 -11.615 1.00 86.88 876 GLY A C 1
ATOM 6622 O O . GLY A 1 876 ? 61.641 -8.242 -12.309 1.00 86.88 876 GLY A O 1
ATOM 6623 N N . SER A 1 877 ? 61.654 -9.873 -10.779 1.00 84.44 877 SER A N 1
ATOM 6624 C CA . SER A 1 877 ? 63.096 -9.813 -10.519 1.00 84.44 877 SER A CA 1
ATOM 6625 C C . SER A 1 877 ? 63.722 -11.203 -10.417 1.00 84.44 877 SER A C 1
ATOM 6627 O O . SER A 1 877 ? 63.509 -11.917 -9.435 1.00 84.44 877 SER A O 1
ATOM 6629 N N . ASP A 1 878 ? 64.580 -11.544 -11.388 1.00 79.50 878 ASP A N 1
ATOM 6630 C CA . ASP A 1 878 ? 65.432 -12.744 -11.355 1.00 79.50 878 ASP A CA 1
ATOM 6631 C C . ASP A 1 878 ? 66.294 -12.796 -10.085 1.00 79.50 878 ASP A C 1
ATOM 6633 O O . ASP A 1 878 ? 66.512 -13.861 -9.512 1.00 79.50 878 ASP A O 1
ATOM 6637 N N . ALA A 1 879 ? 66.779 -11.633 -9.632 1.00 78.75 879 ALA A N 1
ATOM 6638 C CA . ALA A 1 879 ? 67.672 -11.512 -8.481 1.00 78.75 879 ALA A CA 1
ATOM 6639 C C . ALA A 1 879 ? 66.975 -11.810 -7.142 1.00 78.75 879 ALA A C 1
ATOM 6641 O O . ALA A 1 879 ? 67.646 -12.185 -6.181 1.00 78.75 879 ALA A O 1
ATOM 6642 N N . LEU A 1 880 ? 65.647 -11.661 -7.088 1.00 78.56 880 LEU A N 1
ATOM 6643 C CA . LEU A 1 880 ? 64.810 -12.022 -5.937 1.00 78.56 880 LEU A CA 1
ATOM 6644 C C . LEU A 1 880 ? 64.056 -13.349 -6.150 1.00 78.56 880 LEU A C 1
ATOM 6646 O O . LEU A 1 880 ? 63.462 -13.870 -5.212 1.00 78.56 880 LEU A O 1
ATOM 6650 N N . GLY A 1 881 ? 64.075 -13.903 -7.368 1.00 81.69 881 GLY A N 1
ATOM 6651 C CA . GLY A 1 881 ? 63.321 -15.102 -7.746 1.00 81.69 881 GLY A CA 1
ATOM 6652 C C . GLY A 1 881 ? 61.804 -14.893 -7.842 1.00 81.69 881 GLY A C 1
ATOM 6653 O O . GLY A 1 881 ? 61.057 -15.867 -7.767 1.00 81.69 881 GLY A O 1
ATOM 6654 N N . ILE A 1 882 ? 61.342 -13.644 -7.982 1.00 79.38 882 ILE A N 1
ATOM 6655 C CA . ILE A 1 882 ? 59.917 -13.285 -7.984 1.00 79.38 882 ILE A CA 1
ATOM 6656 C C . ILE A 1 882 ? 59.464 -13.007 -9.419 1.00 79.38 882 ILE A C 1
ATOM 6658 O O . ILE A 1 882 ? 59.949 -12.071 -10.057 1.00 79.38 882 ILE A O 1
ATOM 6662 N N . PHE A 1 883 ? 58.504 -13.802 -9.898 1.00 85.56 883 PHE A N 1
ATOM 6663 C CA . PHE A 1 883 ? 57.986 -13.773 -11.269 1.00 85.56 883 PHE A CA 1
ATOM 6664 C C . PHE A 1 883 ? 56.466 -13.533 -11.256 1.00 85.56 883 PHE A C 1
ATOM 6666 O O . PHE A 1 883 ? 55.705 -14.491 -11.093 1.00 85.56 883 PHE A O 1
ATOM 6673 N N . PRO A 1 884 ? 55.997 -12.276 -11.373 1.00 88.19 884 PRO A N 1
ATOM 6674 C CA . PRO A 1 884 ? 54.582 -11.949 -11.231 1.00 88.19 884 PRO A CA 1
ATOM 6675 C C . PRO A 1 884 ? 53.709 -12.513 -12.353 1.00 88.19 884 PRO A C 1
ATOM 6677 O O . PRO A 1 884 ? 54.137 -12.610 -13.502 1.00 88.19 884 PRO A O 1
ATOM 6680 N N . ALA A 1 885 ? 52.451 -12.810 -12.042 1.00 89.25 885 ALA A N 1
ATOM 6681 C CA . ALA A 1 885 ? 51.442 -13.237 -13.010 1.00 89.25 885 ALA A CA 1
ATOM 6682 C C . ALA A 1 885 ? 50.093 -12.525 -12.766 1.00 89.25 885 ALA A C 1
ATOM 6684 O O . ALA A 1 885 ? 49.128 -13.172 -12.362 1.00 89.25 885 ALA A O 1
ATOM 6685 N N . PRO A 1 886 ? 50.009 -11.191 -12.959 1.00 93.50 886 PRO A N 1
ATOM 6686 C CA . PRO A 1 886 ? 48.753 -10.467 -12.791 1.00 93.50 886 PRO A CA 1
ATOM 6687 C C . PRO A 1 886 ? 47.690 -10.849 -13.824 1.00 93.50 886 PRO A C 1
ATOM 6689 O O . PRO A 1 886 ? 47.991 -11.256 -14.948 1.00 93.50 886 PRO A O 1
ATOM 6692 N N . GLU A 1 887 ? 46.430 -10.638 -13.461 1.00 96.88 887 GLU A N 1
ATOM 6693 C CA . GLU A 1 887 ? 45.293 -10.789 -14.367 1.00 96.88 887 GLU A CA 1
ATOM 6694 C C . GLU A 1 887 ? 44.905 -9.424 -14.951 1.00 96.88 887 GLU A C 1
ATOM 6696 O O . GLU A 1 887 ? 44.698 -8.467 -14.212 1.00 96.88 887 GLU A O 1
ATOM 6701 N N . ILE A 1 888 ? 44.792 -9.322 -16.277 1.00 97.88 888 ILE A N 1
ATOM 6702 C CA . ILE A 1 888 ? 44.387 -8.118 -17.014 1.00 97.88 888 ILE A CA 1
ATOM 6703 C C . ILE A 1 888 ? 43.157 -8.484 -17.856 1.00 97.88 888 ILE A C 1
ATOM 6705 O O . ILE A 1 888 ? 43.288 -9.079 -18.928 1.00 97.88 888 ILE A O 1
ATOM 6709 N N . ILE A 1 889 ? 41.955 -8.175 -17.360 1.00 97.56 889 ILE A N 1
ATOM 6710 C CA . ILE A 1 889 ? 40.691 -8.754 -17.852 1.00 97.56 889 ILE A CA 1
ATOM 6711 C C . ILE A 1 889 ? 39.716 -7.673 -18.337 1.00 97.56 889 ILE A C 1
ATOM 6713 O O . ILE A 1 889 ? 39.352 -6.778 -17.583 1.00 97.56 889 ILE A O 1
ATOM 6717 N N . ASN A 1 890 ? 39.196 -7.798 -19.562 1.00 97.00 890 ASN A N 1
ATOM 6718 C CA . ASN A 1 890 ? 38.177 -6.906 -20.142 1.00 97.00 890 ASN A CA 1
ATOM 6719 C C . ASN A 1 890 ? 38.605 -5.418 -20.175 1.00 97.00 890 ASN A C 1
ATOM 6721 O O . ASN A 1 890 ? 37.784 -4.509 -20.030 1.00 97.00 890 ASN A O 1
ATOM 6725 N N . CYS A 1 891 ? 39.909 -5.169 -20.330 1.00 98.19 891 CYS A N 1
ATOM 6726 C CA . CYS A 1 891 ? 40.499 -3.832 -20.317 1.00 98.19 891 CYS A CA 1
ATOM 6727 C C . CYS A 1 891 ? 40.720 -3.278 -21.735 1.00 98.19 891 CYS A C 1
ATOM 6729 O O . CYS A 1 891 ? 41.069 -4.010 -22.665 1.00 98.19 891 CYS A O 1
ATOM 6731 N N . VAL A 1 892 ? 40.556 -1.968 -21.904 1.00 98.06 892 VAL A N 1
ATOM 6732 C CA . VAL A 1 892 ? 40.774 -1.265 -23.179 1.00 98.06 892 VAL A CA 1
ATOM 6733 C C . VAL A 1 892 ? 42.015 -0.379 -23.077 1.00 98.06 892 VAL A C 1
ATOM 6735 O O . VAL A 1 892 ? 42.207 0.306 -22.082 1.00 98.06 892 VAL A O 1
ATOM 6738 N N . PHE A 1 893 ? 42.856 -0.378 -24.107 1.00 98.25 893 PHE A N 1
ATOM 6739 C CA . PHE A 1 893 ? 44.125 0.344 -24.160 1.00 98.25 893 PHE A CA 1
ATOM 6740 C C . PHE A 1 893 ? 44.211 1.105 -25.480 1.00 98.25 893 PHE A C 1
ATOM 6742 O O . PHE A 1 893 ? 44.333 0.471 -26.535 1.00 98.25 893 PHE A O 1
ATOM 6749 N N . PHE A 1 894 ? 44.145 2.438 -25.452 1.00 97.56 894 PHE A N 1
ATOM 6750 C CA . PHE A 1 894 ? 44.256 3.244 -26.670 1.00 97.56 894 PHE A CA 1
ATOM 6751 C C . PHE A 1 894 ? 45.000 4.561 -26.486 1.00 97.56 894 PHE A C 1
ATOM 6753 O O . PHE A 1 894 ? 44.932 5.155 -25.423 1.00 97.56 894 PHE A O 1
ATOM 6760 N N . ASP A 1 895 ? 45.685 5.030 -27.532 1.00 96.00 895 ASP A N 1
ATOM 6761 C CA . ASP A 1 895 ? 46.393 6.323 -27.529 1.00 96.00 895 ASP A CA 1
ATOM 6762 C C . ASP A 1 895 ? 47.379 6.484 -26.347 1.00 96.00 895 ASP A C 1
ATOM 6764 O O . ASP A 1 895 ? 47.514 7.550 -25.753 1.00 96.00 895 ASP A O 1
ATOM 6768 N N . ASN A 1 896 ? 48.051 5.390 -25.966 1.00 97.31 896 ASN A N 1
ATOM 6769 C CA . ASN A 1 896 ? 49.177 5.411 -25.030 1.00 97.31 896 ASN A CA 1
ATOM 6770 C C . ASN A 1 896 ? 50.505 5.367 -25.802 1.00 97.31 896 ASN A C 1
ATOM 6772 O O . ASN A 1 896 ? 50.567 4.831 -26.917 1.00 97.31 896 ASN A O 1
ATOM 6776 N N . HIS A 1 897 ? 51.565 5.920 -25.214 1.00 93.69 897 HIS A N 1
ATOM 6777 C CA . HIS A 1 897 ? 52.859 6.109 -25.869 1.00 93.69 897 HIS A CA 1
ATOM 6778 C C . HIS A 1 897 ? 54.036 5.629 -25.009 1.00 93.69 897 HIS A C 1
ATOM 6780 O O . HIS A 1 897 ? 54.048 5.831 -23.796 1.00 93.69 897 HIS A O 1
ATOM 6786 N N . ALA A 1 898 ? 55.075 5.072 -25.637 1.00 90.44 898 ALA A N 1
ATOM 6787 C CA . ALA A 1 898 ? 56.384 4.912 -25.002 1.00 90.44 898 ALA A CA 1
ATOM 6788 C C . ALA A 1 898 ? 57.510 5.466 -25.896 1.00 90.44 898 ALA A C 1
ATOM 6790 O O . ALA A 1 898 ? 57.719 4.959 -26.996 1.00 90.44 898 ALA A O 1
ATOM 6791 N N . GLU A 1 899 ? 58.246 6.481 -25.429 1.00 85.44 899 GLU A N 1
ATOM 6792 C CA . GLU A 1 899 ? 59.267 7.210 -26.219 1.00 85.44 899 GLU A CA 1
ATOM 6793 C C . GLU A 1 899 ? 60.502 6.357 -26.569 1.00 85.44 899 GLU A C 1
ATOM 6795 O O . GLU A 1 899 ? 61.245 6.676 -27.500 1.00 85.44 899 GLU A O 1
ATOM 6800 N N . ARG A 1 900 ? 60.712 5.241 -25.855 1.00 80.00 900 ARG A N 1
ATOM 6801 C CA . ARG A 1 900 ? 61.846 4.317 -26.030 1.00 80.00 900 ARG A CA 1
ATOM 6802 C C . ARG A 1 900 ? 63.216 4.967 -25.797 1.00 80.00 900 ARG A C 1
ATOM 6804 O O . ARG A 1 900 ? 64.199 4.660 -26.465 1.00 80.00 900 ARG A O 1
ATOM 6811 N N . ILE A 1 901 ? 63.298 5.854 -24.815 1.00 74.62 901 ILE A N 1
ATOM 6812 C CA . ILE A 1 901 ? 64.556 6.360 -24.255 1.00 74.62 901 ILE A CA 1
ATOM 6813 C C . ILE A 1 901 ? 65.242 5.213 -23.468 1.00 74.62 901 ILE A C 1
ATOM 6815 O O . ILE A 1 901 ? 64.630 4.176 -23.215 1.00 74.62 901 ILE A O 1
ATOM 6819 N N . ALA A 1 902 ? 66.529 5.352 -23.139 1.00 67.75 902 ALA A N 1
ATOM 6820 C CA . ALA A 1 902 ? 67.277 4.396 -22.312 1.00 67.75 902 ALA A CA 1
ATOM 6821 C C . ALA A 1 902 ? 67.248 4.771 -20.814 1.00 67.75 902 ALA A C 1
ATOM 6823 O O . ALA A 1 902 ? 66.907 5.908 -20.472 1.00 67.75 902 ALA A O 1
ATOM 6824 N N . ASP A 1 903 ? 67.655 3.860 -19.924 1.00 64.56 903 ASP A N 1
ATOM 6825 C CA . ASP A 1 903 ? 67.576 4.058 -18.469 1.00 64.56 903 ASP A CA 1
ATOM 6826 C C . ASP A 1 903 ? 68.712 4.971 -17.959 1.00 64.56 903 ASP A C 1
ATOM 6828 O O . ASP A 1 903 ? 69.692 4.542 -17.347 1.00 64.56 903 ASP A O 1
ATOM 6832 N N . GLY A 1 904 ? 68.572 6.276 -18.200 1.00 58.41 904 GLY A N 1
ATOM 6833 C CA . GLY A 1 904 ? 69.436 7.319 -17.648 1.00 58.41 904 GLY A CA 1
ATOM 6834 C C . GLY A 1 904 ? 70.552 7.805 -18.582 1.00 58.41 904 GLY A C 1
ATOM 6835 O O . GLY A 1 904 ? 70.362 8.000 -19.783 1.00 58.41 904 GLY A O 1
ATOM 6836 N N . ALA A 1 905 ? 71.715 8.125 -18.007 1.00 50.09 905 ALA A N 1
ATOM 6837 C CA . ALA A 1 905 ? 72.799 8.800 -18.721 1.00 50.09 905 ALA A CA 1
ATOM 6838 C C . ALA A 1 905 ? 73.599 7.827 -19.607 1.00 50.09 905 ALA A C 1
ATOM 6840 O O . ALA A 1 905 ? 74.235 6.899 -19.114 1.00 50.09 905 ALA A O 1
ATOM 6841 N N . ALA A 1 906 ? 73.583 8.073 -20.919 1.00 42.91 906 ALA A N 1
ATOM 6842 C CA . ALA A 1 906 ? 74.136 7.171 -21.926 1.00 42.91 906 ALA A CA 1
ATOM 6843 C C . ALA A 1 906 ? 75.661 6.915 -21.803 1.00 42.91 906 ALA A C 1
ATOM 6845 O O . ALA A 1 906 ? 76.409 7.824 -21.426 1.00 42.91 906 ALA A O 1
ATOM 6846 N N . PRO A 1 907 ? 76.154 5.732 -22.232 1.00 49.25 907 PRO A N 1
ATOM 6847 C CA . PRO A 1 907 ? 75.400 4.626 -22.825 1.00 49.25 907 PRO A CA 1
ATOM 6848 C C . PRO A 1 907 ? 74.978 3.574 -21.785 1.00 49.25 907 PRO A C 1
ATOM 6850 O O . PRO A 1 907 ? 75.820 2.896 -21.198 1.00 49.25 907 PRO A O 1
ATOM 6853 N N . ASP A 1 908 ? 73.668 3.397 -21.621 1.00 47.44 908 ASP A N 1
ATOM 6854 C CA . ASP A 1 908 ? 73.090 2.210 -20.984 1.00 47.44 908 ASP A CA 1
ATOM 6855 C C . ASP A 1 908 ? 73.381 0.976 -21.870 1.00 47.44 908 ASP A C 1
ATOM 6857 O O . ASP A 1 908 ? 73.153 1.040 -23.083 1.00 47.44 908 ASP A O 1
ATOM 6861 N N . PRO A 1 909 ? 73.926 -0.131 -21.328 1.00 49.28 909 PRO A N 1
ATOM 6862 C CA . PRO A 1 909 ? 74.148 -1.360 -22.086 1.00 49.28 909 PRO A CA 1
ATOM 6863 C C . PRO A 1 909 ? 72.873 -2.193 -22.320 1.00 49.28 909 PRO A C 1
ATOM 6865 O O . PRO A 1 909 ? 72.954 -3.208 -23.015 1.00 49.28 909 PRO A O 1
ATOM 6868 N N . ASN A 1 910 ? 71.725 -1.831 -21.735 1.00 52.94 910 ASN A N 1
ATOM 6869 C CA . ASN A 1 910 ? 70.477 -2.572 -21.913 1.00 52.94 910 ASN A CA 1
ATOM 6870 C C . ASN A 1 910 ? 69.813 -2.327 -23.284 1.00 52.94 910 ASN A C 1
ATOM 6872 O O . ASN A 1 910 ? 69.930 -1.247 -23.865 1.00 52.94 910 ASN A O 1
ATOM 6876 N N . PRO A 1 911 ? 69.072 -3.323 -23.807 1.00 55.00 911 PRO A N 1
ATOM 6877 C CA . PRO A 1 911 ? 68.291 -3.179 -25.030 1.00 55.00 911 PRO A CA 1
ATOM 6878 C C . PRO A 1 911 ? 67.096 -2.245 -24.820 1.00 55.00 911 PRO A C 1
ATOM 6880 O O . PRO A 1 911 ? 66.421 -2.286 -23.788 1.00 55.00 911 PRO A O 1
ATOM 6883 N N . VAL A 1 912 ? 66.809 -1.426 -25.832 1.00 60.59 912 VAL A N 1
ATOM 6884 C CA . VAL A 1 912 ? 65.749 -0.413 -25.782 1.00 60.59 912 VAL A CA 1
ATOM 6885 C C . VAL A 1 912 ? 64.377 -1.082 -25.905 1.00 60.59 912 VAL A C 1
ATOM 6887 O O . VAL A 1 912 ? 63.958 -1.487 -26.994 1.00 60.59 912 VAL A O 1
ATOM 6890 N N . ARG A 1 913 ? 63.673 -1.194 -24.777 1.00 70.75 913 ARG A N 1
ATOM 6891 C CA . ARG A 1 913 ? 62.446 -1.994 -24.624 1.00 70.75 913 ARG A CA 1
ATOM 6892 C C . ARG A 1 913 ? 61.239 -1.375 -25.361 1.00 70.75 913 ARG A C 1
ATOM 6894 O O . ARG A 1 913 ? 61.299 -0.238 -25.826 1.00 70.75 913 ARG A O 1
ATOM 6901 N N . GLY A 1 914 ? 60.171 -2.153 -25.551 1.00 71.06 914 GLY A N 1
ATOM 6902 C CA . GLY A 1 914 ? 58.948 -1.745 -26.266 1.00 71.06 914 GLY A CA 1
ATOM 6903 C C . GLY A 1 914 ? 57.710 -1.632 -25.365 1.00 71.06 914 GLY A C 1
ATOM 6904 O O . GLY A 1 914 ? 57.826 -1.512 -24.150 1.00 71.06 914 GLY A O 1
ATOM 6905 N N . GLY A 1 915 ? 56.515 -1.722 -25.957 1.00 77.56 915 GLY A N 1
ATOM 6906 C CA . GLY A 1 915 ? 55.232 -1.744 -25.245 1.00 77.56 915 GLY A CA 1
ATOM 6907 C C . GLY A 1 915 ? 54.602 -0.358 -25.122 1.00 77.56 915 GLY A C 1
ATOM 6908 O O . GLY A 1 915 ? 54.683 0.271 -24.073 1.00 77.56 915 GLY A O 1
ATOM 6909 N N . GLY A 1 916 ? 53.961 0.126 -26.189 1.00 84.06 916 GLY A N 1
ATOM 6910 C CA . GLY A 1 916 ? 53.209 1.391 -26.159 1.00 84.06 916 GLY A CA 1
ATOM 6911 C C . GLY A 1 916 ? 51.988 1.317 -25.233 1.00 84.06 916 GLY A C 1
ATOM 6912 O O . GLY A 1 916 ? 51.731 2.248 -24.479 1.00 84.06 916 GLY A O 1
ATOM 6913 N N . ALA A 1 917 ? 51.292 0.176 -25.212 1.00 93.31 917 ALA A N 1
ATOM 6914 C CA . ALA A 1 917 ? 50.302 -0.148 -24.190 1.00 93.31 917 ALA A CA 1
ATOM 6915 C C . ALA A 1 917 ? 50.947 -0.880 -23.003 1.00 93.31 917 ALA A C 1
ATOM 6917 O O . ALA A 1 917 ? 51.103 -0.291 -21.937 1.00 93.31 917 ALA A O 1
ATOM 6918 N N . ILE A 1 918 ? 51.315 -2.154 -23.177 1.00 95.06 918 ILE A N 1
ATOM 6919 C CA . ILE A 1 918 ? 51.696 -3.048 -22.072 1.00 95.06 918 ILE A CA 1
ATOM 6920 C C . ILE A 1 918 ? 53.157 -3.476 -22.213 1.00 95.06 918 ILE A C 1
ATOM 6922 O O . ILE A 1 918 ? 53.573 -3.977 -23.260 1.00 95.06 918 ILE A O 1
ATOM 6926 N N . PHE A 1 919 ? 53.914 -3.327 -21.131 1.00 92.38 919 PHE A N 1
ATOM 6927 C CA . PHE A 1 919 ? 55.275 -3.822 -20.976 1.00 92.38 919 PHE A CA 1
ATOM 6928 C C . PHE A 1 919 ? 55.349 -4.835 -19.829 1.00 92.38 919 PHE A C 1
ATOM 6930 O O . PHE A 1 919 ? 54.910 -4.543 -18.720 1.00 92.38 919 PHE A O 1
ATOM 6937 N N . ASN A 1 920 ? 55.938 -6.002 -20.084 1.00 92.19 920 ASN A N 1
ATOM 6938 C CA . ASN A 1 920 ? 56.161 -7.034 -19.071 1.00 92.19 920 ASN A CA 1
ATOM 6939 C C . ASN A 1 920 ? 57.655 -7.380 -18.992 1.00 92.19 920 ASN A C 1
ATOM 6941 O O . ASN A 1 920 ? 58.258 -7.697 -20.017 1.00 92.19 920 ASN A O 1
ATOM 6945 N N . ASN A 1 921 ? 58.244 -7.354 -17.797 1.00 88.75 921 ASN A N 1
ATOM 6946 C CA . ASN A 1 921 ? 59.625 -7.764 -17.519 1.00 88.75 921 ASN A CA 1
ATOM 6947 C C . ASN A 1 921 ? 59.615 -8.871 -16.463 1.00 88.75 921 ASN A C 1
ATOM 6949 O O . ASN A 1 921 ? 59.110 -8.636 -15.374 1.00 88.75 921 ASN A O 1
ATOM 6953 N N . ASN A 1 922 ? 60.141 -10.065 -16.753 1.00 89.38 922 ASN A N 1
ATOM 6954 C CA . ASN A 1 922 ? 60.087 -11.225 -15.845 1.00 89.38 922 ASN A CA 1
ATOM 6955 C C . ASN A 1 922 ? 58.687 -11.497 -15.232 1.00 89.38 922 ASN A C 1
ATOM 6957 O O . ASN A 1 922 ? 58.574 -11.999 -14.115 1.00 89.38 922 ASN A O 1
ATOM 6961 N N . ALA A 1 923 ? 57.617 -11.154 -15.953 1.00 90.38 923 ALA A N 1
ATOM 6962 C CA . ALA A 1 923 ? 56.236 -11.187 -15.486 1.00 90.38 923 ALA A CA 1
ATOM 6963 C C . ALA A 1 923 ? 55.325 -11.748 -16.587 1.00 90.38 923 ALA A C 1
ATOM 6965 O O . ALA A 1 923 ? 55.370 -11.309 -17.732 1.00 90.38 923 ALA A O 1
ATOM 6966 N N . SER A 1 924 ? 54.493 -12.733 -16.264 1.00 91.25 924 SER A N 1
ATOM 6967 C CA . SER A 1 924 ? 53.702 -13.492 -17.243 1.00 91.25 924 SER A CA 1
ATOM 6968 C C . SER A 1 924 ? 52.198 -13.333 -16.991 1.00 91.25 924 SER A C 1
ATOM 6970 O O . SER A 1 924 ? 51.569 -14.263 -16.488 1.00 91.25 924 SER A O 1
ATOM 6972 N N . PRO A 1 925 ? 51.603 -12.163 -17.298 1.00 93.94 925 PRO A N 1
ATOM 6973 C CA . PRO A 1 925 ? 50.193 -11.911 -17.027 1.00 93.94 925 PRO A CA 1
ATOM 6974 C C . PRO A 1 925 ? 49.234 -12.743 -17.884 1.00 93.94 925 PRO A C 1
ATOM 6976 O O . PRO A 1 925 ? 49.514 -13.077 -19.039 1.00 93.94 925 PRO A O 1
ATOM 6979 N N . LEU A 1 926 ? 48.044 -12.984 -17.339 1.00 94.81 926 LEU A N 1
ATOM 6980 C CA . LEU A 1 926 ? 46.871 -13.422 -18.091 1.00 94.81 926 LEU A CA 1
ATOM 6981 C C . LEU A 1 926 ? 46.183 -12.185 -18.681 1.00 94.81 926 LEU A C 1
ATOM 6983 O O . LEU A 1 926 ? 45.636 -11.377 -17.939 1.00 94.81 926 LEU A O 1
ATOM 6987 N N . VAL A 1 927 ? 46.182 -12.032 -20.006 1.00 95.94 927 VAL A N 1
ATOM 6988 C CA . VAL A 1 927 ? 45.507 -10.923 -20.703 1.00 95.94 927 VAL A CA 1
ATOM 6989 C C . VAL A 1 927 ? 44.275 -11.469 -21.420 1.00 95.94 927 VAL A C 1
ATOM 6991 O O . VAL A 1 927 ? 44.408 -12.199 -22.404 1.00 95.94 927 VAL A O 1
ATOM 6994 N N . GLN A 1 928 ? 43.073 -11.142 -20.940 1.00 96.12 928 GLN A N 1
ATOM 6995 C CA . GLN A 1 928 ? 41.835 -11.769 -21.410 1.00 96.12 928 GLN A CA 1
ATOM 6996 C C . GLN A 1 928 ? 40.735 -10.758 -21.756 1.00 96.12 928 GLN A C 1
ATOM 6998 O O . GLN A 1 928 ? 40.459 -9.848 -20.986 1.00 96.12 928 GLN A O 1
ATOM 7003 N N . TYR A 1 929 ? 40.057 -10.940 -22.896 1.00 96.94 929 TYR A N 1
ATOM 7004 C CA . TYR A 1 929 ? 38.959 -10.070 -23.369 1.00 96.94 929 TYR A CA 1
ATOM 7005 C C . TYR A 1 929 ? 39.335 -8.588 -23.576 1.00 96.94 929 TYR A C 1
ATOM 7007 O O . TYR A 1 929 ? 38.464 -7.723 -23.615 1.00 96.94 929 TYR A O 1
ATOM 7015 N N . CYS A 1 930 ? 40.624 -8.274 -23.705 1.00 97.62 930 CYS A N 1
ATOM 7016 C CA . CYS A 1 930 ? 41.097 -6.897 -23.816 1.00 97.62 930 CYS A CA 1
ATOM 7017 C C . CYS A 1 930 ? 40.987 -6.349 -25.252 1.00 97.62 930 CYS A C 1
ATOM 7019 O O . CYS A 1 930 ? 40.848 -7.100 -26.219 1.00 97.62 930 CYS A O 1
ATOM 7021 N N . THR A 1 931 ? 41.092 -5.028 -25.411 1.00 97.50 931 THR A N 1
ATOM 7022 C CA . THR A 1 931 ? 41.229 -4.360 -26.720 1.00 97.50 931 THR A CA 1
ATOM 7023 C C . THR A 1 931 ? 42.406 -3.394 -26.688 1.00 97.50 931 THR A C 1
ATOM 7025 O O . THR A 1 931 ? 42.411 -2.469 -25.887 1.00 97.50 931 THR A O 1
ATOM 7028 N N . ILE A 1 932 ? 43.400 -3.593 -27.556 1.00 97.00 932 ILE A N 1
ATOM 7029 C CA . ILE A 1 932 ? 44.652 -2.825 -27.599 1.00 97.00 932 ILE A CA 1
ATOM 7030 C C . ILE A 1 932 ? 44.787 -2.188 -28.987 1.00 97.00 932 ILE A C 1
ATOM 7032 O O . ILE A 1 932 ? 45.089 -2.884 -29.963 1.00 97.00 932 ILE A O 1
ATOM 7036 N N . VAL A 1 933 ? 44.533 -0.880 -29.089 1.00 96.00 933 VAL A N 1
ATOM 7037 C CA . VAL A 1 933 ? 44.356 -0.175 -30.369 1.00 96.00 933 VAL A CA 1
ATOM 7038 C C . VAL A 1 933 ? 45.016 1.206 -30.419 1.00 96.00 933 VAL A C 1
ATOM 7040 O O . VAL A 1 933 ? 44.940 1.957 -29.461 1.00 96.00 933 VAL A O 1
ATOM 7043 N N . ASN A 1 934 ? 45.630 1.582 -31.546 1.00 94.25 934 ASN A N 1
ATOM 7044 C CA . ASN A 1 934 ? 46.247 2.906 -31.765 1.00 94.25 934 ASN A CA 1
ATOM 7045 C C . ASN A 1 934 ? 47.332 3.318 -30.739 1.00 94.25 934 ASN A C 1
ATOM 7047 O O . ASN A 1 934 ? 47.594 4.505 -30.569 1.00 94.25 934 ASN A O 1
ATOM 7051 N N . ASN A 1 935 ? 47.979 2.377 -30.047 1.00 95.50 935 ASN A N 1
ATOM 7052 C CA . ASN A 1 935 ? 49.082 2.686 -29.130 1.00 95.50 935 ASN A CA 1
ATOM 7053 C C . ASN A 1 935 ? 50.405 2.821 -29.903 1.00 95.50 935 ASN A C 1
ATOM 7055 O O . ASN A 1 935 ? 50.616 2.170 -30.935 1.00 95.50 935 ASN A O 1
ATOM 7059 N N . THR A 1 936 ? 51.291 3.695 -29.429 1.00 92.19 936 THR A N 1
ATOM 7060 C CA . THR A 1 936 ? 52.401 4.246 -30.221 1.00 92.19 936 THR A CA 1
ATOM 7061 C C . THR A 1 936 ? 53.763 4.122 -29.528 1.00 92.19 936 THR A C 1
ATOM 7063 O O . THR A 1 936 ? 53.849 3.845 -28.333 1.00 92.19 936 THR A O 1
ATOM 7066 N N . LEU A 1 937 ? 54.842 4.291 -30.301 1.00 87.75 937 LEU A N 1
ATOM 7067 C CA . LEU A 1 937 ? 56.231 4.237 -29.835 1.00 87.75 937 LEU A CA 1
ATOM 7068 C C . LEU A 1 937 ? 57.054 5.385 -30.433 1.00 87.75 937 LEU A C 1
ATOM 7070 O O . LEU A 1 937 ? 56.843 5.743 -31.594 1.00 87.75 937 LEU A O 1
ATOM 7074 N N . GLY A 1 938 ? 58.017 5.900 -29.669 1.00 79.69 938 GLY A N 1
ATOM 7075 C CA . GLY A 1 938 ? 59.058 6.816 -30.137 1.00 79.69 938 GLY A CA 1
ATOM 7076 C C . GLY A 1 938 ? 60.174 6.110 -30.922 1.00 79.69 938 GLY A C 1
ATOM 7077 O O . GLY A 1 938 ? 60.273 4.875 -30.955 1.00 79.69 938 GLY A O 1
ATOM 7078 N N . THR A 1 939 ? 61.023 6.899 -31.594 1.00 66.56 939 THR A N 1
ATOM 7079 C CA . THR A 1 939 ? 62.040 6.396 -32.540 1.00 66.56 939 THR A CA 1
ATOM 7080 C C . THR A 1 939 ? 63.477 6.833 -32.211 1.00 66.56 939 THR A C 1
ATOM 7082 O O . THR A 1 939 ? 63.937 7.862 -32.714 1.00 66.56 939 THR A O 1
ATOM 7085 N N . PRO A 1 940 ? 64.232 6.018 -31.456 1.00 55.00 940 PRO A N 1
ATOM 7086 C CA . PRO A 1 940 ? 65.694 6.012 -31.444 1.00 55.00 940 PRO A CA 1
ATOM 7087 C C . PRO A 1 940 ? 66.264 5.097 -32.545 1.00 55.00 940 PRO A C 1
ATOM 7089 O O . PRO A 1 940 ? 65.554 4.270 -33.120 1.00 55.00 940 PRO A O 1
ATOM 7092 N N . ASP A 1 941 ? 67.556 5.252 -32.846 1.00 54.34 941 ASP A N 1
ATOM 7093 C CA . ASP A 1 941 ? 68.208 4.652 -34.020 1.00 54.34 941 ASP A CA 1
ATOM 7094 C C . ASP A 1 941 ? 68.403 3.116 -33.931 1.00 54.34 941 ASP A C 1
ATOM 7096 O O . ASP A 1 941 ? 68.613 2.538 -32.866 1.00 54.34 941 ASP A O 1
ATOM 7100 N N . TYR A 1 942 ? 68.376 2.447 -35.084 1.00 50.75 942 TYR A N 1
ATOM 7101 C CA . TYR A 1 942 ? 68.151 1.003 -35.274 1.00 50.75 942 TYR A CA 1
ATOM 7102 C C . TYR A 1 942 ? 69.345 0.085 -34.930 1.00 50.75 942 TYR A C 1
ATOM 7104 O O . TYR A 1 942 ? 69.366 -1.080 -35.327 1.00 50.75 942 TYR A O 1
ATOM 7112 N N . THR A 1 943 ? 70.382 0.588 -34.260 1.00 49.38 943 THR A N 1
ATOM 7113 C CA . THR A 1 943 ? 71.705 -0.072 -34.227 1.00 49.38 943 THR A CA 1
ATOM 7114 C C . THR A 1 943 ? 71.978 -0.950 -33.003 1.00 49.38 943 THR A C 1
ATOM 7116 O O . THR A 1 943 ? 72.991 -1.652 -32.985 1.00 49.38 943 THR A O 1
ATOM 7119 N N . LEU A 1 944 ? 71.082 -0.970 -32.010 1.00 48.31 944 LEU A N 1
ATOM 7120 C CA . LEU A 1 944 ? 71.213 -1.783 -30.798 1.00 48.31 944 LEU A CA 1
ATOM 7121 C C . LEU A 1 944 ? 69.939 -2.601 -30.539 1.00 48.31 944 LEU A C 1
ATOM 7123 O O . LEU A 1 944 ? 68.888 -2.042 -30.248 1.00 48.31 944 LEU A O 1
ATOM 7127 N N . TRP A 1 945 ? 70.092 -3.923 -30.671 1.00 49.91 945 TRP A N 1
ATOM 7128 C CA . TRP A 1 945 ? 69.265 -5.026 -30.159 1.00 49.91 945 TRP A CA 1
ATOM 7129 C C . TRP A 1 945 ? 67.937 -4.635 -29.484 1.00 49.91 945 TRP A C 1
ATOM 7131 O O . TRP A 1 945 ? 67.929 -4.126 -28.367 1.00 49.91 945 TRP A O 1
ATOM 7141 N N . GLY A 1 946 ? 66.817 -4.957 -30.130 1.00 55.44 946 GLY A N 1
ATOM 7142 C CA . GLY A 1 946 ? 65.486 -4.873 -29.530 1.00 55.44 946 GLY A CA 1
ATOM 7143 C C . GLY A 1 946 ? 64.385 -4.902 -30.585 1.00 55.44 946 GLY A C 1
ATOM 7144 O O . GLY A 1 946 ? 64.426 -4.150 -31.565 1.00 55.44 946 GLY A O 1
ATOM 7145 N N . ALA A 1 947 ? 63.404 -5.775 -30.396 1.00 58.44 947 ALA A N 1
ATOM 7146 C CA . ALA A 1 947 ? 62.219 -5.838 -31.236 1.00 58.44 947 ALA A CA 1
ATOM 7147 C C . ALA A 1 947 ? 61.225 -4.698 -30.888 1.00 58.44 947 ALA A C 1
ATOM 7149 O O . ALA A 1 947 ? 61.333 -4.053 -29.844 1.00 58.44 947 ALA A O 1
ATOM 7150 N N . GLN A 1 948 ? 60.284 -4.388 -31.790 1.00 72.62 948 GLN A N 1
ATOM 7151 C CA . GLN A 1 948 ? 59.338 -3.269 -31.628 1.00 72.62 948 GLN A CA 1
ATOM 7152 C C . GLN A 1 948 ? 57.872 -3.729 -31.563 1.00 72.62 948 GLN A C 1
ATOM 7154 O O . GLN A 1 948 ? 57.409 -4.452 -32.445 1.00 72.62 948 GLN A O 1
ATOM 7159 N N . SER A 1 949 ? 57.122 -3.264 -30.557 1.00 83.12 949 SER A N 1
ATOM 7160 C CA . SER A 1 949 ? 55.678 -3.506 -30.422 1.00 83.12 949 SER A CA 1
ATOM 7161 C C . SER A 1 949 ? 54.984 -2.378 -29.659 1.00 83.12 949 SER A C 1
ATOM 7163 O O . SER A 1 949 ? 55.328 -2.095 -28.511 1.00 83.12 949 SER A O 1
ATOM 7165 N N . GLY A 1 950 ? 54.010 -1.726 -30.292 1.00 84.50 950 GLY A N 1
ATOM 7166 C CA . GLY A 1 950 ? 53.195 -0.667 -29.695 1.00 84.50 950 GLY A CA 1
ATOM 7167 C C . GLY A 1 950 ? 52.040 -1.211 -28.862 1.00 84.50 950 GLY A C 1
ATOM 7168 O O . GLY A 1 950 ? 51.550 -0.507 -27.991 1.00 84.50 950 GLY A O 1
ATOM 7169 N N . GLY A 1 951 ? 51.624 -2.461 -29.082 1.00 91.44 951 GLY A N 1
ATOM 7170 C CA . GLY A 1 951 ? 50.677 -3.147 -28.205 1.00 91.44 951 GLY A CA 1
ATOM 7171 C C . GLY A 1 951 ? 51.370 -3.700 -26.957 1.00 91.44 951 GLY A C 1
ATOM 7172 O O . GLY A 1 951 ? 51.681 -2.952 -26.031 1.00 91.44 951 GLY A O 1
ATOM 7173 N N . ILE A 1 952 ? 51.600 -5.015 -26.935 1.00 91.62 952 ILE A N 1
ATOM 7174 C CA . ILE A 1 952 ? 52.270 -5.735 -25.841 1.00 91.62 952 ILE A CA 1
ATOM 7175 C C . ILE A 1 952 ? 53.731 -6.019 -26.214 1.00 91.62 952 ILE A C 1
ATOM 7177 O O . ILE A 1 952 ? 53.997 -6.514 -27.314 1.00 91.62 952 ILE A O 1
ATOM 7181 N N . TYR A 1 953 ? 54.664 -5.771 -25.294 1.00 88.81 953 TYR A N 1
ATOM 7182 C CA . TYR A 1 953 ? 56.061 -6.210 -25.373 1.00 88.81 953 TYR A CA 1
ATOM 7183 C C . TYR A 1 953 ? 56.462 -6.960 -24.097 1.00 88.81 953 TYR A C 1
ATOM 7185 O O . TYR A 1 953 ? 56.214 -6.488 -22.987 1.00 88.81 953 TYR A O 1
ATOM 7193 N N . ASN A 1 954 ? 57.107 -8.113 -24.263 1.00 87.69 954 ASN A N 1
ATOM 7194 C CA . ASN A 1 954 ? 57.451 -9.034 -23.184 1.00 87.69 954 ASN A CA 1
ATOM 7195 C C . ASN A 1 954 ? 58.962 -9.301 -23.163 1.00 87.69 954 ASN A C 1
ATOM 7197 O O . ASN A 1 954 ? 59.518 -9.781 -24.149 1.00 87.69 954 ASN A O 1
ATOM 7201 N N . TRP A 1 955 ? 59.613 -9.049 -22.031 1.00 83.62 955 TRP A N 1
ATOM 7202 C CA . TRP A 1 955 ? 61.020 -9.351 -21.784 1.00 83.62 955 TRP A CA 1
ATOM 7203 C C . TRP A 1 955 ? 61.141 -10.507 -20.788 1.00 83.62 955 TRP A C 1
ATOM 7205 O O . TRP A 1 955 ? 60.630 -10.408 -19.671 1.00 83.62 955 TRP A O 1
ATOM 7215 N N . SER A 1 956 ? 61.764 -11.619 -21.194 1.00 83.31 956 SER A N 1
ATOM 7216 C CA . SER A 1 956 ? 61.878 -12.857 -20.393 1.00 83.31 956 SER A CA 1
ATOM 7217 C C . SER A 1 956 ? 60.535 -13.321 -19.792 1.00 83.31 956 SER A C 1
ATOM 7219 O O . SER A 1 956 ? 60.456 -13.803 -18.667 1.00 83.31 956 SER A O 1
ATOM 7221 N N . SER A 1 957 ? 59.452 -13.139 -20.552 1.00 85.44 957 SER A N 1
ATOM 7222 C CA . SER A 1 957 ? 58.068 -13.173 -20.063 1.00 85.44 957 SER A CA 1
ATOM 7223 C C . SER A 1 957 ? 57.158 -13.935 -21.027 1.00 85.44 957 SER A C 1
ATOM 7225 O O . SER A 1 957 ? 57.280 -13.784 -22.243 1.00 85.44 957 SER A O 1
ATOM 7227 N N . SER A 1 958 ? 56.235 -14.742 -20.494 1.00 86.94 958 SER A N 1
ATOM 7228 C CA . SER A 1 958 ? 55.345 -15.628 -21.267 1.00 86.94 958 SER A CA 1
ATOM 7229 C C . SER A 1 958 ? 53.866 -15.392 -20.919 1.00 86.94 958 SER A C 1
ATOM 7231 O O . SER A 1 958 ? 53.243 -16.261 -20.309 1.00 86.94 958 SER A O 1
ATOM 7233 N N . PRO A 1 959 ? 53.282 -14.224 -21.257 1.00 88.88 959 PRO A N 1
ATOM 7234 C CA . PRO A 1 959 ? 51.881 -13.943 -20.955 1.00 88.88 959 PRO A CA 1
ATOM 7235 C C . PRO A 1 959 ? 50.930 -14.883 -21.701 1.00 88.88 959 PRO A C 1
ATOM 7237 O O . PRO A 1 959 ? 51.163 -15.240 -22.858 1.00 88.88 959 PRO A O 1
ATOM 7240 N N . LEU A 1 960 ? 49.799 -15.204 -21.074 1.00 92.00 960 LEU A N 1
ATOM 7241 C CA . LEU A 1 960 ? 48.701 -15.904 -21.732 1.00 92.00 960 LEU A CA 1
ATOM 7242 C C . LEU A 1 960 ? 47.708 -14.876 -22.281 1.00 92.00 960 LEU A C 1
ATOM 7244 O O . LEU A 1 960 ? 46.890 -14.340 -21.539 1.00 92.00 960 LEU A O 1
ATOM 7248 N N . VAL A 1 961 ? 47.773 -14.603 -23.585 1.00 91.62 961 VAL A N 1
ATOM 7249 C CA . VAL A 1 961 ? 46.843 -13.681 -24.256 1.00 91.62 961 VAL A CA 1
ATOM 7250 C C . VAL A 1 961 ? 45.686 -14.468 -24.875 1.00 91.62 961 VAL A C 1
ATOM 7252 O O . VAL A 1 961 ? 45.892 -15.301 -25.755 1.00 91.62 961 VAL A O 1
ATOM 7255 N N . ASN A 1 962 ? 44.460 -14.208 -24.419 1.00 90.38 962 ASN A N 1
ATOM 7256 C CA . ASN A 1 962 ? 43.257 -14.947 -24.803 1.00 90.38 962 ASN A CA 1
ATOM 7257 C C . ASN A 1 962 ? 42.102 -13.992 -25.164 1.00 90.38 962 ASN A C 1
ATOM 7259 O O . ASN A 1 962 ? 41.906 -12.961 -24.523 1.00 90.38 962 ASN A O 1
ATOM 7263 N N . SER A 1 963 ? 41.331 -14.329 -26.204 1.00 94.56 963 SER A N 1
ATOM 7264 C CA . SER A 1 963 ? 40.127 -13.597 -26.650 1.00 94.56 963 SER A CA 1
ATOM 7265 C C . SER A 1 963 ? 40.286 -12.064 -26.746 1.00 94.56 963 SER A C 1
ATOM 7267 O O . SER A 1 963 ? 39.338 -11.326 -26.500 1.00 94.56 963 SER A O 1
ATOM 7269 N N . THR A 1 964 ? 41.490 -11.587 -27.068 1.00 94.00 964 THR A N 1
ATOM 7270 C CA . THR A 1 964 ? 41.898 -10.176 -26.986 1.00 94.00 964 THR A CA 1
ATOM 7271 C C . THR A 1 964 ? 42.121 -9.605 -28.385 1.00 94.00 964 THR A C 1
ATOM 7273 O O . THR A 1 964 ? 42.752 -10.242 -29.228 1.00 94.00 964 THR A O 1
ATOM 7276 N N . ILE A 1 965 ? 41.612 -8.399 -28.639 1.00 94.50 965 ILE A N 1
ATOM 7277 C CA . ILE A 1 965 ? 41.769 -7.681 -29.910 1.00 94.50 965 ILE A CA 1
ATOM 7278 C C . ILE A 1 965 ? 43.045 -6.838 -29.846 1.00 94.50 965 ILE A C 1
ATOM 7280 O O . ILE A 1 965 ? 43.208 -6.032 -28.934 1.00 94.50 965 ILE A O 1
ATOM 7284 N N . VAL A 1 966 ? 43.929 -6.973 -30.837 1.00 92.19 966 VAL A N 1
ATOM 7285 C CA . VAL A 1 966 ? 45.134 -6.140 -30.973 1.00 92.19 966 VAL A CA 1
ATOM 7286 C C . VAL A 1 966 ? 45.230 -5.628 -32.409 1.00 92.19 966 VAL A C 1
ATOM 7288 O O . VAL A 1 966 ? 45.352 -6.420 -33.342 1.00 92.19 966 VAL A O 1
ATOM 7291 N N . TRP A 1 967 ? 45.141 -4.311 -32.610 1.00 88.62 967 TRP A N 1
ATOM 7292 C CA . TRP A 1 967 ? 45.008 -3.708 -33.944 1.00 88.62 967 TRP A CA 1
ATOM 7293 C C . TRP A 1 967 ? 45.619 -2.300 -34.016 1.00 88.62 967 TRP A C 1
ATOM 7295 O O . TRP A 1 967 ? 45.684 -1.606 -33.014 1.00 88.62 967 TRP A O 1
ATOM 7305 N N . ALA A 1 968 ? 46.074 -1.866 -35.195 1.00 89.38 968 ALA A N 1
ATOM 7306 C CA . ALA A 1 968 ? 46.531 -0.492 -35.476 1.00 89.38 968 ALA A CA 1
ATOM 7307 C C . ALA A 1 968 ? 47.615 0.119 -34.541 1.00 89.38 968 ALA A C 1
ATOM 7309 O O . ALA A 1 968 ? 47.846 1.324 -34.578 1.00 89.38 968 ALA A O 1
ATOM 7310 N N . ASN A 1 969 ? 48.314 -0.685 -33.731 1.00 90.50 969 ASN A N 1
ATOM 7311 C CA . ASN A 1 969 ? 49.427 -0.218 -32.895 1.00 90.50 969 ASN A CA 1
ATOM 7312 C C . ASN A 1 969 ? 50.724 -0.080 -33.721 1.00 90.50 969 ASN A C 1
ATOM 7314 O O . ASN A 1 969 ? 50.987 -0.884 -34.619 1.00 90.50 969 ASN A O 1
ATOM 7318 N N . VAL A 1 970 ? 51.553 0.921 -33.412 1.00 86.69 970 VAL A N 1
ATOM 7319 C CA . VAL A 1 970 ? 52.794 1.217 -34.158 1.00 86.69 970 VAL A CA 1
ATOM 7320 C C . VAL A 1 970 ? 53.891 0.197 -33.833 1.00 86.69 970 VAL A C 1
ATOM 7322 O O . VAL A 1 970 ? 54.058 -0.206 -32.689 1.00 86.69 970 VAL A O 1
ATOM 7325 N N . GLY A 1 971 ? 54.662 -0.234 -34.834 1.00 74.06 971 GLY A N 1
ATOM 7326 C CA . GLY A 1 971 ? 55.796 -1.159 -34.673 1.00 74.06 971 GLY A CA 1
ATOM 7327 C C . GLY A 1 971 ? 55.417 -2.639 -34.523 1.00 74.06 971 GLY A C 1
ATOM 7328 O O . GLY A 1 971 ? 56.103 -3.491 -35.078 1.00 74.06 971 GLY A O 1
ATOM 7329 N N . GLY A 1 972 ? 54.303 -2.957 -33.854 1.00 77.44 972 GLY A N 1
ATOM 7330 C CA . GLY A 1 972 ? 53.852 -4.338 -33.646 1.00 77.44 972 GLY A CA 1
ATOM 7331 C C . GLY A 1 972 ? 52.655 -4.465 -32.698 1.00 77.44 972 GLY A C 1
ATOM 7332 O O . GLY A 1 972 ? 52.278 -3.507 -32.021 1.00 77.44 972 GLY A O 1
ATOM 7333 N N . GLY A 1 973 ? 52.042 -5.655 -32.679 1.00 80.44 973 GLY A N 1
ATOM 7334 C CA . GLY A 1 973 ? 50.873 -5.970 -31.849 1.00 80.44 973 GLY A CA 1
ATOM 7335 C C . GLY A 1 973 ? 51.220 -6.673 -30.533 1.00 80.44 973 GLY A C 1
ATOM 7336 O O . GLY A 1 973 ? 50.917 -6.159 -29.460 1.00 80.44 973 GLY A O 1
ATOM 7337 N N . ILE A 1 974 ? 51.839 -7.850 -30.614 1.00 86.06 974 ILE A N 1
ATOM 7338 C CA . ILE A 1 974 ? 52.355 -8.625 -29.475 1.00 86.06 974 ILE A CA 1
ATOM 7339 C C . ILE A 1 974 ? 53.762 -9.082 -29.853 1.00 86.06 974 ILE A C 1
ATOM 7341 O O . ILE A 1 974 ? 54.030 -9.336 -31.029 1.00 86.06 974 ILE A O 1
ATOM 7345 N N . GLN A 1 975 ? 54.667 -9.145 -28.879 1.00 83.00 975 GLN A N 1
ATOM 7346 C CA . GLN A 1 975 ? 56.053 -9.522 -29.116 1.00 83.00 975 GLN A CA 1
ATOM 7347 C C . GLN A 1 975 ? 56.736 -9.979 -27.832 1.00 83.00 975 GLN A C 1
ATOM 7349 O O . GLN A 1 975 ? 56.483 -9.413 -26.768 1.00 83.00 975 GLN A O 1
ATOM 7354 N N . SER A 1 976 ? 57.629 -10.960 -27.944 1.00 79.12 976 SER A N 1
ATOM 7355 C CA . SER A 1 976 ? 58.382 -11.495 -26.811 1.00 79.12 976 SER A CA 1
ATOM 7356 C C . SER A 1 976 ? 59.851 -11.695 -27.169 1.00 79.12 976 SER A C 1
ATOM 7358 O O . SER A 1 976 ? 60.165 -12.323 -28.179 1.00 79.12 976 SER A O 1
ATOM 7360 N N . GLU A 1 977 ? 60.744 -11.196 -26.319 1.00 72.69 977 GLU A N 1
ATOM 7361 C CA . GLU A 1 977 ? 62.184 -11.442 -26.377 1.00 72.69 977 GLU A CA 1
ATOM 7362 C C . GLU A 1 977 ? 62.622 -12.141 -25.084 1.00 72.69 977 GLU A C 1
ATOM 7364 O O . GLU A 1 977 ? 62.363 -11.668 -23.978 1.00 72.69 977 GLU A O 1
ATOM 7369 N N . PHE A 1 978 ? 63.280 -13.294 -25.213 1.00 60.47 978 PHE A N 1
ATOM 7370 C CA . PHE A 1 978 ? 63.872 -14.004 -24.079 1.00 60.47 978 PHE A CA 1
ATOM 7371 C C . PHE A 1 978 ? 65.311 -13.526 -23.881 1.00 60.47 978 PHE A C 1
ATOM 7373 O O . PHE A 1 978 ? 66.098 -13.535 -24.832 1.00 60.47 978 PHE A O 1
ATOM 7380 N N . GLY A 1 979 ? 65.672 -13.138 -22.653 1.00 52.22 979 GLY A N 1
ATOM 7381 C CA . GLY A 1 979 ? 67.050 -12.779 -22.317 1.00 52.22 979 GLY A CA 1
ATOM 7382 C C . GLY A 1 979 ? 68.025 -13.904 -22.686 1.00 52.22 979 GLY A C 1
ATOM 7383 O O . GLY A 1 979 ? 67.740 -15.082 -22.466 1.00 52.22 979 GLY A O 1
ATOM 7384 N N . LEU A 1 980 ? 69.174 -13.555 -23.278 1.00 42.72 980 LEU A N 1
ATOM 7385 C CA . LEU A 1 980 ? 70.128 -14.511 -23.864 1.00 42.72 980 LEU A CA 1
ATOM 7386 C C . LEU A 1 980 ? 70.887 -15.332 -22.799 1.00 42.72 980 LEU A C 1
ATOM 7388 O O . LEU A 1 980 ? 72.070 -15.114 -22.547 1.00 42.72 980 LEU A O 1
ATOM 7392 N N . GLY A 1 981 ? 70.192 -16.303 -22.199 1.00 38.22 981 GLY A N 1
ATOM 7393 C CA . GLY A 1 981 ? 70.674 -17.181 -21.126 1.00 38.22 981 GLY A CA 1
ATOM 7394 C C . GLY A 1 981 ? 70.779 -18.671 -21.484 1.00 38.22 981 GLY A C 1
ATOM 7395 O O . GLY A 1 981 ? 71.023 -19.489 -20.602 1.00 38.22 981 GLY A O 1
ATOM 7396 N N . GLY A 1 982 ? 70.596 -19.063 -22.749 1.00 31.16 982 GLY A N 1
ATOM 7397 C CA . GLY A 1 982 ? 70.676 -20.471 -23.154 1.00 31.16 982 GLY A CA 1
ATOM 7398 C C . GLY A 1 982 ? 70.307 -20.716 -24.616 1.00 31.16 982 GLY A C 1
ATOM 7399 O O . GLY A 1 982 ? 69.510 -19.997 -25.206 1.00 31.16 982 GLY A O 1
ATOM 7400 N N . SER A 1 983 ? 70.917 -21.729 -25.227 1.00 34.56 983 SER A N 1
ATOM 7401 C CA . SER A 1 983 ? 70.771 -22.044 -26.650 1.00 34.56 983 SER A CA 1
ATOM 7402 C C . SER A 1 983 ? 69.399 -22.620 -27.035 1.00 34.56 983 SER A C 1
ATOM 7404 O O . SER A 1 983 ? 69.078 -23.732 -26.616 1.00 34.56 983 SER A O 1
ATOM 7406 N N . GLY A 1 984 ? 68.698 -21.977 -27.975 1.00 34.62 984 GLY A N 1
ATOM 7407 C CA . GLY A 1 984 ? 67.744 -22.659 -28.863 1.00 34.62 984 GLY A CA 1
ATOM 7408 C C . GLY A 1 984 ? 66.424 -21.926 -29.118 1.00 34.62 984 GLY A C 1
ATOM 7409 O O . GLY A 1 984 ? 65.677 -21.678 -28.189 1.00 34.62 984 GLY A O 1
ATOM 7410 N N . ALA A 1 985 ? 66.132 -21.683 -30.403 1.00 30.53 985 ALA A N 1
ATOM 7411 C CA . ALA A 1 985 ? 64.835 -21.276 -30.962 1.00 30.53 985 ALA A CA 1
ATOM 7412 C C . ALA A 1 985 ? 64.125 -20.068 -30.308 1.00 30.53 985 ALA A C 1
ATOM 7414 O O . ALA A 1 985 ? 63.391 -20.199 -29.334 1.00 30.53 985 ALA A O 1
ATOM 7415 N N . ALA A 1 986 ? 64.210 -18.906 -30.964 1.00 33.06 986 ALA A N 1
ATOM 7416 C CA . ALA A 1 986 ? 63.221 -17.849 -30.766 1.00 33.06 986 ALA A CA 1
ATOM 7417 C C . ALA A 1 986 ? 61.850 -18.341 -31.269 1.00 33.06 986 ALA A C 1
ATOM 7419 O O . ALA A 1 986 ? 61.631 -18.459 -32.477 1.00 33.06 986 ALA A O 1
ATOM 7420 N N . VAL A 1 987 ? 60.941 -18.656 -30.344 1.00 32.78 987 VAL A N 1
ATOM 7421 C CA . VAL A 1 987 ? 59.543 -18.963 -30.663 1.00 32.78 987 VAL A CA 1
ATOM 7422 C C . VAL A 1 987 ? 58.792 -17.645 -30.803 1.00 32.78 987 VAL A C 1
ATOM 7424 O O . VAL A 1 987 ? 58.379 -17.044 -29.815 1.00 32.78 987 VAL A O 1
ATOM 7427 N N . VAL A 1 988 ? 58.625 -17.200 -32.046 1.00 33.59 988 VAL A N 1
ATOM 7428 C CA . VAL A 1 988 ? 57.617 -16.194 -32.390 1.00 33.59 988 VAL A CA 1
ATOM 7429 C C . VAL A 1 988 ? 56.259 -16.901 -32.421 1.00 33.59 988 VAL A C 1
ATOM 7431 O O . VAL A 1 988 ? 56.108 -17.885 -33.149 1.00 33.59 988 VAL A O 1
ATOM 7434 N N . MET A 1 989 ? 55.303 -16.402 -31.635 1.00 28.86 989 MET A N 1
ATOM 7435 C CA . MET A 1 989 ? 53.865 -16.661 -31.788 1.00 28.86 989 MET A CA 1
ATOM 7436 C C . MET A 1 989 ? 53.185 -15.388 -32.288 1.00 28.86 989 MET A C 1
ATOM 7438 O O . MET A 1 989 ? 53.582 -14.308 -31.796 1.00 28.86 989 MET A O 1
#

Radius of gyration: 54.52 Å; chains: 1; bounding box: 141×64×147 Å